Protein 6VVW (pdb70)

Structure (mmCIF, N/CA/C/O backbone):
data_6VVW
#
_entry.id   6VVW
#
_cell.length_a   83.866
_cell.length_b   83.866
_cell.length_c   149.604
_cell.angle_alpha   90.000
_cell.angle_beta   90.000
_cell.angle_gamma   120.000
#
_symmetry.space_group_name_H-M   'P 3'
#
loop_
_entity.id
_entity.type
_entity.pdbx_description
1 polymer Tautomerase
2 water water
#
loop_
_atom_site.group_PDB
_atom_site.id
_atom_site.type_symbol
_atom_site.label_atom_id
_atom_site.label_alt_id
_atom_site.label_comp_id
_atom_site.label_asym_id
_atom_site.label_entity_id
_atom_site.label_seq_id
_atom_site.pdbx_PDB_ins_code
_atom_site.Cartn_x
_atom_site.Cartn_y
_atom_site.Cartn_z
_atom_site.occupancy
_atom_site.B_iso_or_equiv
_atom_site.auth_seq_id
_atom_site.auth_comp_id
_atom_site.auth_asym_id
_atom_site.auth_atom_id
_atom_site.pdbx_PDB_model_num
ATOM 1 N N . PRO A 1 2 ? 71.710 40.723 55.305 1.00 13.24 1 PRO A N 1
ATOM 2 C CA . PRO A 1 2 ? 72.632 41.850 55.431 1.00 16.01 1 PRO A CA 1
ATOM 3 C C . PRO A 1 2 ? 73.124 42.043 56.849 1.00 16.81 1 PRO A C 1
ATOM 4 O O . PRO A 1 2 ? 72.386 42.539 57.682 1.00 19.39 1 PRO A O 1
ATOM 8 N N . ILE A 1 3 ? 74.353 41.664 57.153 1.00 16.73 2 ILE A N 1
ATOM 9 C CA . ILE A 1 3 ? 74.815 41.901 58.506 1.00 17.14 2 ILE A CA 1
ATOM 10 C C . ILE A 1 3 ? 75.035 43.394 58.696 1.00 19.14 2 ILE A C 1
ATOM 11 O O . ILE A 1 3 ? 75.415 44.116 57.773 1.00 19.02 2 ILE A O 1
ATOM 16 N N . LEU A 1 4 ? 74.752 43.877 59.891 1.00 20.28 3 LEU A N 1
ATOM 17 C CA . LEU A 1 4 ? 74.793 45.300 60.171 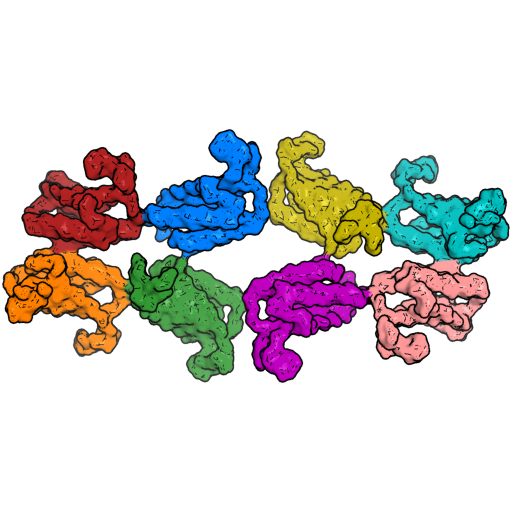1.00 17.43 3 LEU A CA 1
ATOM 18 C C . LEU A 1 4 ? 75.649 45.516 61.395 1.00 18.44 3 LEU A C 1
ATOM 19 O O . LEU A 1 4 ? 75.628 44.708 62.323 1.00 17.92 3 LEU A O 1
ATOM 24 N N . GLN A 1 5 ? 76.453 46.567 61.355 1.00 21.28 4 GLN A N 1
ATOM 25 C CA . GLN A 1 5 ? 77.166 47.038 62.528 1.00 19.15 4 GLN A CA 1
ATOM 26 C C . GLN A 1 5 ? 76.809 48.497 62.660 1.00 15.80 4 GLN A C 1
ATOM 27 O O . GLN A 1 5 ? 76.657 49.187 61.648 1.00 16.22 4 GLN A O 1
ATOM 33 N N . VAL A 1 6 ? 76.653 48.956 63.898 1.00 19.55 5 VAL A N 1
ATOM 34 C CA . VAL A 1 6 ? 76.052 50.256 64.186 1.00 17.47 5 VAL A CA 1
ATOM 35 C C . VAL A 1 6 ? 76.828 50.930 65.302 1.00 19.72 5 VAL A C 1
ATOM 36 O O . VAL A 1 6 ? 77.060 50.322 66.351 1.00 19.47 5 VAL A O 1
ATOM 40 N N . GLN A 1 7 ? 77.191 52.196 65.104 1.00 20.31 6 GLN A N 1
ATOM 41 C CA . GLN A 1 7 ? 77.730 53.022 66.174 1.00 18.65 6 GLN A CA 1
ATOM 42 C C . GLN A 1 7 ? 76.696 54.071 66.544 1.00 21.55 6 GLN A C 1
ATOM 43 O O . GLN A 1 7 ? 76.273 54.855 65.690 1.00 20.64 6 GLN A O 1
ATOM 49 N N . VAL A 1 8 ? 76.279 54.074 67.809 1.00 18.78 7 VAL A N 1
ATOM 50 C CA . VAL A 1 8 ? 75.399 55.108 68.333 1.00 20.36 7 VAL A CA 1
ATOM 51 C C . VAL A 1 8 ? 76.137 55.857 69.427 1.00 19.38 7 VAL A C 1
ATOM 52 O O . VAL A 1 8 ? 76.966 55.277 70.124 1.00 20.86 7 VAL A O 1
ATOM 56 N N . THR A 1 9 ? 75.850 57.142 69.581 1.00 18.83 8 THR A N 1
ATOM 57 C CA . THR A 1 9 ? 76.375 57.851 70.743 1.00 21.75 8 THR A CA 1
ATOM 58 C C . THR A 1 9 ? 75.920 57.120 72.010 1.00 23.67 8 THR A C 1
ATOM 59 O O . THR A 1 9 ? 74.797 56.612 72.083 1.00 22.14 8 THR A O 1
ATOM 63 N N . ALA A 1 10 ? 76.814 56.997 72.991 1.00 22.53 9 ALA A N 1
ATOM 64 C CA . ALA A 1 10 ? 76.482 56.185 74.153 1.00 19.33 9 ALA A CA 1
ATOM 65 C C . ALA A 1 10 ? 75.366 56.826 74.972 1.00 21.06 9 ALA A C 1
ATOM 66 O O . ALA A 1 10 ? 75.141 58.043 74.920 1.00 24.86 9 ALA A O 1
ATOM 68 N N . GLY A 1 11 ? 74.656 55.989 75.739 1.00 21.22 10 GLY A N 1
ATOM 69 C CA . GLY A 1 11 ? 73.825 56.486 76.828 1.00 18.63 10 GLY A CA 1
ATOM 70 C C . GLY A 1 11 ? 72.350 56.150 76.790 1.00 21.00 10 GLY A C 1
ATOM 71 O O . GLY A 1 11 ? 71.516 56.969 77.174 1.00 23.52 10 GLY A O 1
ATOM 72 N N . ARG A 1 12 ? 72.001 54.955 76.337 1.00 24.20 11 ARG A N 1
ATOM 73 C CA . ARG A 1 12 ? 70.610 54.587 76.141 1.00 21.61 11 ARG A CA 1
ATOM 74 C C . ARG A 1 12 ? 70.259 53.414 77.041 1.00 20.04 11 ARG A C 1
ATOM 75 O O . ARG A 1 12 ? 71.122 52.627 77.425 1.00 20.55 11 ARG A O 1
ATOM 83 N N . SER A 1 13 ? 68.977 53.288 77.349 1.00 18.15 12 SER A N 1
ATOM 84 C CA . SER A 1 13 ? 68.524 52.079 78.011 1.00 20.95 12 SER A CA 1
ATOM 85 C C . SER A 1 13 ? 68.546 50.899 77.060 1.00 22.12 12 SER A C 1
ATOM 86 O O . SER A 1 13 ? 68.499 51.051 75.841 1.00 26.48 12 SER A O 1
ATOM 89 N N . GLN A 1 14 ? 68.567 49.703 77.643 1.00 19.65 13 GLN A N 1
ATOM 90 C CA . GLN A 1 14 ? 68.592 48.490 76.843 1.00 20.92 13 GLN A CA 1
ATOM 91 C C . GLN A 1 14 ? 67.473 48.476 75.824 1.00 23.17 13 GLN A C 1
ATOM 92 O O . GLN A 1 14 ? 67.705 48.254 74.640 1.00 24.28 13 GLN A O 1
ATOM 98 N N . GLN A 1 15 ? 66.245 48.697 76.275 1.00 24.43 14 GLN A N 1
ATOM 99 C CA . GLN A 1 15 ? 65.099 48.500 75.399 1.00 27.20 14 GLN A CA 1
ATOM 100 C C . GLN A 1 15 ? 65.147 49.433 74.203 1.00 25.72 14 GLN A C 1
ATOM 101 O O . GLN A 1 15 ? 64.697 49.078 73.109 1.00 26.10 14 GLN A O 1
ATOM 107 N N . GLN A 1 16 ? 65.696 50.625 74.384 1.00 26.96 15 GLN A N 1
ATOM 108 C CA . GLN A 1 16 ? 66.047 51.430 73.233 1.00 25.20 15 GLN A CA 1
ATOM 109 C C . GLN A 1 16 ? 66.985 50.649 72.331 1.00 24.38 15 GLN A C 1
ATOM 110 O O . GLN A 1 16 ? 66.635 50.281 71.206 1.00 24.63 15 GLN A O 1
ATOM 116 N N . LYS A 1 17 ? 68.161 50.329 72.843 1.00 23.92 16 LYS A N 1
ATOM 117 C CA . LYS A 1 17 ? 69.132 49.524 72.127 1.00 20.73 16 LYS A CA 1
ATOM 118 C C . LYS A 1 17 ? 68.765 48.062 72.074 1.00 21.76 16 LYS A C 1
ATOM 119 O O . LYS A 1 17 ? 69.613 47.243 71.701 1.00 23.72 16 LYS A O 1
ATOM 125 N N . THR A 1 18 ? 67.537 47.720 72.461 1.00 25.19 17 THR A N 1
ATOM 126 C CA . THR A 1 18 ? 66.946 46.417 72.202 1.00 25.48 17 THR A CA 1
ATOM 127 C C . THR A 1 18 ? 65.881 46.492 71.117 1.00 25.19 17 THR A C 1
ATOM 128 O O . THR A 1 18 ? 66.040 45.901 70.041 1.00 29.49 17 THR A O 1
ATOM 132 N N . ALA A 1 19 ? 64.796 47.223 71.362 1.00 24.83 18 ALA A N 1
ATOM 133 C CA . ALA A 1 19 ? 63.745 47.312 70.362 1.00 24.65 18 ALA A CA 1
ATOM 134 C C . ALA A 1 19 ? 64.282 47.857 69.049 1.00 28.05 18 ALA A C 1
ATOM 135 O O . ALA A 1 19 ? 63.821 47.452 67.974 1.00 30.51 18 ALA A O 1
ATOM 137 N N . PHE A 1 20 ? 65.276 48.745 69.110 1.00 25.12 19 PHE A N 1
ATOM 138 C CA . PHE A 1 20 ? 65.883 49.234 67.882 1.00 23.48 19 PHE A CA 1
ATOM 139 C C . PHE A 1 20 ? 66.428 48.085 67.057 1.00 21.15 19 PHE A C 1
ATOM 140 O O . PHE A 1 20 ? 66.234 48.029 65.842 1.00 21.23 19 PHE A O 1
ATOM 148 N N . LEU A 1 21 ? 67.129 47.161 67.691 1.00 19.87 20 LEU A N 1
ATOM 149 C CA . LEU A 1 21 ? 67.631 46.046 66.919 1.00 18.24 20 LEU A CA 1
ATOM 150 C C . LEU A 1 21 ? 66.491 45.161 66.476 1.00 21.39 20 LEU A C 1
ATOM 151 O O . LEU A 1 21 ? 66.597 44.473 65.453 1.00 27.91 20 LEU A O 1
ATOM 156 N N . GLN A 1 22 ? 65.377 45.192 67.200 1.00 21.73 21 GLN A N 1
ATOM 157 C CA . GLN A 1 22 ? 64.304 44.261 66.882 1.00 21.64 21 GLN A CA 1
ATOM 158 C C . GLN A 1 22 ? 63.550 44.696 65.635 1.00 24.77 21 GLN A C 1
ATOM 159 O O . GLN A 1 22 ? 63.307 43.893 64.724 1.00 25.53 21 GLN A O 1
ATOM 165 N N . ASN A 1 23 ? 63.176 45.961 65.570 1.00 22.01 22 ASN A N 1
ATOM 166 C CA . ASN A 1 23 ? 62.580 46.443 64.342 1.00 22.45 22 ASN A CA 1
ATOM 167 C C . ASN A 1 23 ? 63.627 46.803 63.305 1.00 22.07 22 ASN A C 1
ATOM 168 O O . ASN A 1 23 ? 63.278 47.098 62.167 1.00 22.86 22 ASN A O 1
ATOM 173 N N . ALA A 1 24 ? 64.898 46.817 63.667 1.00 20.87 23 ALA A N 1
ATOM 174 C CA . ALA A 1 24 ? 65.914 46.899 62.637 1.00 22.17 23 ALA A CA 1
ATOM 175 C C . ALA A 1 24 ? 65.965 45.591 61.874 1.00 24.30 23 ALA A C 1
ATOM 176 O O . ALA A 1 24 ? 66.011 45.585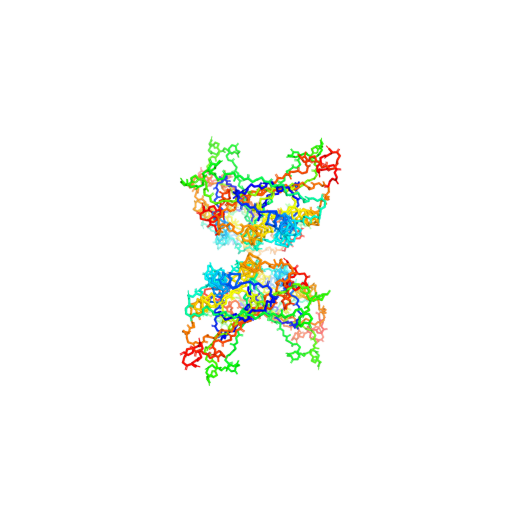 60.645 1.00 26.22 23 ALA A O 1
ATOM 178 N N . THR A 1 25 ? 65.920 44.471 62.587 1.00 22.86 24 THR A N 1
ATOM 179 C CA . THR A 1 25 ? 65.740 43.194 61.916 1.00 21.98 24 THR A CA 1
ATOM 180 C C . THR A 1 25 ? 64.430 43.171 61.141 1.00 23.72 24 THR A C 1
ATOM 181 O O . THR A 1 25 ? 64.412 42.923 59.929 1.00 26.58 24 THR A O 1
ATOM 185 N N . LYS A 1 26 ? 63.320 43.467 61.818 1.00 22.75 25 LYS A N 1
ATOM 186 C CA . LYS A 1 26 ? 62.019 43.392 61.160 1.00 24.32 25 LYS A CA 1
ATOM 187 C C . LYS A 1 26 ? 61.936 44.312 59.943 1.00 24.65 25 LYS A C 1
ATOM 188 O O . LYS A 1 26 ? 61.203 44.020 58.987 1.00 22.72 25 LYS A O 1
ATOM 194 N N . VAL A 1 27 ? 62.689 45.414 59.952 1.00 23.03 26 VAL A N 1
ATOM 195 C CA . VAL A 1 27 ? 62.724 46.329 58.819 1.00 21.63 26 VAL A CA 1
ATOM 196 C C . VAL A 1 27 ? 63.699 45.827 57.768 1.00 26.28 26 VAL A C 1
ATOM 197 O O . VAL A 1 27 ? 63.532 46.127 56.573 1.00 27.36 26 VAL A O 1
ATOM 201 N N . ILE A 1 28 ? 64.688 45.023 58.167 1.00 22.78 27 ILE A N 1
ATOM 202 C CA . ILE A 1 28 ? 65.600 44.476 57.176 1.00 22.55 27 ILE A CA 1
ATOM 203 C C . ILE A 1 28 ? 64.915 43.378 56.371 1.00 24.68 27 ILE A C 1
ATOM 204 O O . ILE A 1 28 ? 65.094 43.290 55.152 1.00 27.92 27 ILE A O 1
ATOM 209 N N . GLU A 1 29 ? 64.091 42.550 57.013 1.00 21.45 28 GLU A N 1
ATOM 210 C CA . GLU A 1 29 ? 63.170 41.738 56.232 1.00 20.73 28 GLU A CA 1
ATOM 211 C C . GLU A 1 29 ? 62.250 42.629 55.414 1.00 25.20 28 GLU A C 1
ATOM 212 O O . GLU A 1 29 ? 62.161 42.511 54.188 1.00 26.68 28 GLU A O 1
ATOM 218 N N . GLN A 1 30 ? 61.545 43.532 56.092 1.00 25.11 29 GLN A N 1
ATOM 219 C CA . GLN A 1 30 ? 60.537 44.376 55.466 1.00 25.68 29 GLN A CA 1
ATOM 220 C C . GLN A 1 30 ? 61.091 45.125 54.265 1.00 25.60 29 GLN A C 1
ATOM 221 O O . GLN A 1 30 ? 60.332 45.719 53.490 1.00 24.47 29 GLN A O 1
ATOM 227 N N . THR A 1 31 ? 62.414 45.101 54.111 1.00 26.66 30 THR A N 1
ATOM 228 C CA . THR A 1 31 ? 63.134 45.760 53.023 1.00 26.93 30 THR A CA 1
ATOM 229 C C . THR A 1 31 ? 63.617 44.767 51.976 1.00 26.06 30 THR A C 1
ATOM 230 O O . THR A 1 31 ? 64.757 44.854 51.516 1.00 21.21 30 THR A O 1
ATOM 234 N N . LEU A 1 32 ? 62.759 43.793 51.641 1.00 25.97 31 LEU A N 1
ATOM 235 C CA . LEU A 1 32 ? 62.915 42.821 50.558 1.00 27.41 31 LEU A CA 1
ATOM 236 C C . LEU A 1 32 ? 64.188 41.984 50.644 1.00 24.32 31 LEU A C 1
ATOM 237 O O . LEU A 1 32 ? 65.263 42.478 51.003 1.00 25.74 31 LEU A O 1
ATOM 242 N N . ASN A 1 33 ? 64.059 40.706 50.285 1.00 25.43 32 ASN A N 1
ATOM 243 C CA . ASN A 1 33 ? 65.121 39.701 50.334 1.00 28.34 32 ASN A CA 1
ATOM 244 C C . ASN A 1 33 ? 65.633 39.486 51.748 1.00 28.42 32 ASN A C 1
ATOM 245 O O . ASN A 1 33 ? 65.318 40.260 52.660 1.00 27.22 32 ASN A O 1
ATOM 250 N N . ALA A 1 34 ? 66.453 38.449 51.916 1.00 26.72 33 ALA A N 1
ATOM 251 C CA . ALA A 1 34 ? 66.876 38.000 53.233 1.00 29.83 33 ALA A CA 1
ATOM 252 C C . ALA A 1 34 ? 65.651 37.658 54.067 1.00 27.26 33 ALA A C 1
ATOM 253 O O . ALA A 1 34 ? 64.970 38.552 54.582 1.00 27.27 33 ALA A O 1
ATOM 255 N N . ALA A 1 35 ? 65.335 36.369 54.167 1.00 26.65 34 ALA A N 1
ATOM 256 C CA . ALA A 1 35 ? 64.239 35.951 55.027 1.00 27.62 34 ALA A CA 1
ATOM 257 C C . ALA A 1 35 ? 64.491 36.472 56.432 1.00 29.75 34 ALA A C 1
ATOM 258 O O . ALA A 1 35 ? 63.940 37.504 56.841 1.00 27.16 34 ALA A O 1
ATOM 260 N N . LEU A 1 36 ? 65.337 35.754 57.162 1.00 26.11 35 LEU A N 1
ATOM 261 C CA . LEU A 1 36 ? 65.812 36.144 58.480 1.00 25.26 35 LEU A CA 1
ATOM 262 C C . LEU A 1 36 ? 67.241 35.643 58.681 1.00 20.07 35 LEU A C 1
ATOM 263 O O . LEU A 1 36 ? 68.141 36.470 58.825 1.00 21.52 35 LEU A O 1
ATOM 268 N N . PRO A 1 37 ? 67.521 34.313 58.602 1.00 21.09 36 PRO A N 1
ATOM 269 C CA . PRO A 1 37 ? 68.834 33.802 59.033 1.00 15.78 36 PRO A CA 1
ATOM 270 C C . PRO A 1 37 ? 70.033 34.506 58.434 1.00 19.75 36 PRO A C 1
ATOM 271 O O . PRO A 1 37 ? 71.164 34.317 58.893 1.00 21.18 36 PRO A O 1
ATOM 275 N N . SER A 1 38 ? 69.790 35.311 57.402 1.00 21.10 37 SER A N 1
ATOM 276 C CA . SER A 1 38 ? 70.849 36.028 56.707 1.00 18.41 37 SER A CA 1
ATOM 277 C C . SER A 1 38 ? 71.226 37.319 57.409 1.00 19.65 37 SER A C 1
ATOM 278 O O . SER A 1 38 ? 72.377 37.761 57.330 1.00 21.35 37 SER A O 1
ATOM 281 N N . ILE A 1 39 ? 70.306 37.920 58.067 1.00 20.25 38 ILE A N 1
ATOM 282 C CA . ILE A 1 39 ? 70.530 39.218 58.669 1.00 19.84 38 ILE A CA 1
ATOM 283 C C . ILE A 1 39 ? 71.122 39.027 60.044 1.00 20.71 38 ILE A C 1
ATOM 284 O O . ILE A 1 39 ? 70.786 38.079 60.756 1.00 23.58 38 ILE A O 1
ATOM 289 N N . ARG A 1 40 ? 72.026 39.922 60.410 1.00 20.80 39 ARG A N 1
ATOM 290 C CA . ARG A 1 40 ? 72.395 40.134 61.792 1.00 18.55 39 ARG A CA 1
ATOM 291 C C . ARG A 1 40 ? 72.571 41.626 61.980 1.00 19.19 39 ARG A C 1
ATOM 292 O O . ARG A 1 40 ? 72.675 42.382 61.015 1.00 21.62 39 ARG A O 1
ATOM 300 N N . ILE A 1 41 ? 72.549 42.063 63.230 1.00 18.65 40 ILE A N 1
ATOM 301 C CA . ILE A 1 41 ? 72.753 43.470 63.544 1.00 19.34 40 ILE A CA 1
ATOM 302 C C . ILE A 1 41 ? 73.517 43.535 64.842 1.00 18.38 40 ILE A C 1
ATOM 303 O O . ILE A 1 41 ? 73.179 42.833 65.798 1.00 20.60 40 ILE A O 1
ATOM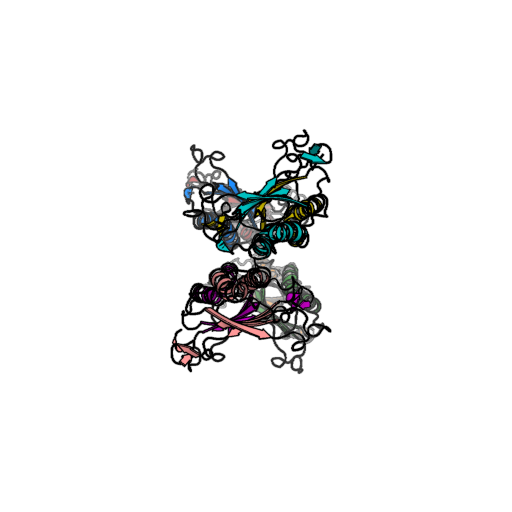 308 N N . SER A 1 42 ? 74.537 44.377 64.891 1.00 19.30 41 SER A N 1
ATOM 309 C CA . SER A 1 42 ? 75.358 44.522 66.083 1.00 18.10 41 SER A CA 1
ATOM 310 C C . SER A 1 42 ? 75.399 45.986 66.481 1.00 17.86 41 SER A C 1
ATOM 311 O O . SER A 1 42 ? 75.743 46.837 65.659 1.00 21.23 41 SER A O 1
ATOM 314 N N . LEU A 1 43 ? 75.088 46.288 67.738 1.00 16.95 42 LEU A N 1
ATOM 315 C CA . LEU A 1 43 ? 75.174 47.659 68.218 1.00 17.10 42 LEU A CA 1
ATOM 316 C C . LEU A 1 43 ? 76.377 47.837 69.135 1.00 21.71 42 LEU A C 1
ATOM 317 O O . LEU A 1 43 ? 76.618 47.006 70.018 1.00 24.65 42 LEU A O 1
ATOM 322 N N . HIS A 1 44 ? 77.111 48.946 68.943 1.00 19.33 43 HIS A N 1
ATOM 323 C CA . HIS A 1 44 ? 78.355 49.229 69.668 1.00 18.14 43 HIS A CA 1
ATOM 324 C C . HIS A 1 44 ? 78.367 50.704 70.053 1.00 20.10 43 HIS A C 1
ATOM 325 O O . HIS A 1 44 ? 78.827 51.541 69.273 1.00 22.29 43 HIS A O 1
ATOM 332 N N . GLU A 1 45 ? 77.890 51.016 71.259 1.00 17.75 44 GLU A N 1
ATOM 333 C CA . GLU A 1 45 ? 77.758 52.411 71.649 1.00 18.53 44 GLU A CA 1
ATOM 334 C C . GLU A 1 45 ? 79.119 53.055 71.852 1.00 18.44 44 GLU A C 1
ATOM 335 O O . GLU A 1 45 ? 80.100 52.407 72.208 1.00 18.51 44 GLU A O 1
ATOM 341 N N . ILE A 1 46 ? 79.153 54.364 71.658 1.00 20.91 45 ILE A N 1
ATOM 342 C CA . ILE A 1 46 ? 80.384 55.128 71.578 1.00 21.18 45 ILE A CA 1
ATOM 343 C C . ILE A 1 46 ? 80.288 56.268 72.574 1.00 20.64 45 ILE A C 1
ATOM 344 O O . ILE A 1 46 ? 79.271 56.968 72.628 1.00 21.88 45 ILE A O 1
ATOM 349 N N . GLU A 1 47 ? 81.333 56.446 73.365 1.00 20.56 46 GLU A N 1
ATOM 350 C CA . GLU A 1 47 ? 81.318 57.498 74.360 1.00 22.72 46 GLU A CA 1
ATOM 351 C C . GLU A 1 47 ? 81.449 58.850 73.689 1.00 22.25 46 GLU A C 1
ATOM 352 O O . GLU A 1 47 ? 82.185 59.008 72.712 1.00 23.83 46 GLU A O 1
ATOM 358 N N . GLN A 1 48 ? 80.750 59.841 74.246 1.00 19.86 47 GLN A N 1
ATOM 359 C CA . GLN A 1 48 ? 81.132 61.221 74.002 1.00 17.19 47 GLN A CA 1
ATOM 360 C C . GLN A 1 48 ? 82.615 61.325 74.325 1.00 18.37 47 GLN A C 1
ATOM 361 O O . GLN A 1 48 ? 83.188 60.412 74.927 1.00 19.45 47 GLN A O 1
ATOM 367 N N . GLN A 1 49 ? 83.262 62.388 73.875 1.00 18.46 48 GLN A N 1
ATOM 368 C CA . GLN A 1 49 ? 84.721 62.497 73.848 1.00 20.77 48 GLN A CA 1
ATOM 369 C C . GLN A 1 49 ? 85.423 61.227 73.364 1.00 18.19 48 GLN A C 1
ATOM 370 O O . GLN A 1 49 ? 86.637 61.077 73.531 1.00 17.29 48 GLN A O 1
ATOM 376 N N . ASP A 1 50 ? 84.673 60.312 72.753 1.00 19.34 49 ASP A N 1
ATOM 377 C CA . ASP A 1 50 ? 85.231 59.281 71.890 1.00 22.09 49 ASP A CA 1
ATOM 378 C C . ASP A 1 50 ? 84.638 59.361 70.487 1.00 19.88 49 ASP A C 1
ATOM 379 O O . ASP A 1 50 ? 84.831 58.430 69.692 1.00 19.24 49 ASP A O 1
ATOM 384 N N . SER A 1 51 ? 83.903 60.437 70.177 1.00 21.25 50 SER A N 1
ATOM 385 C CA . SER A 1 51 ? 83.367 60.690 68.843 1.00 19.67 50 SER A CA 1
ATOM 386 C C . SER A 1 51 ? 83.197 62.188 68.626 1.00 18.21 50 SER A C 1
ATOM 387 O O . SER A 1 51 ? 83.220 62.968 69.573 1.00 19.32 50 SER A O 1
ATOM 390 N N . ILE A 1 52 ? 83.020 62.582 67.350 1.00 20.30 51 ILE A N 1
ATOM 391 C CA . ILE A 1 52 ? 82.824 63.970 66.918 1.00 16.16 51 ILE A CA 1
ATOM 392 C C . ILE A 1 52 ? 81.936 64.044 65.684 1.00 18.27 51 ILE A C 1
ATOM 393 O O . ILE A 1 52 ? 82.294 63.498 64.641 1.00 20.70 51 ILE A O 1
ATOM 398 N N . VAL A 1 53 ? 80.831 64.785 65.746 1.00 21.12 52 VAL A N 1
ATOM 399 C CA . VAL A 1 53 ? 80.015 65.096 64.575 1.00 17.95 52 VAL A CA 1
ATOM 400 C C . VAL A 1 53 ? 80.171 66.575 64.277 1.00 20.24 52 VAL A C 1
ATOM 401 O O . VAL A 1 53 ? 80.170 67.399 65.197 1.00 20.23 52 VAL A O 1
ATOM 405 N N . ALA A 1 54 ? 80.281 66.911 62.986 1.00 22.29 53 ALA A N 1
ATOM 406 C CA . ALA A 1 54 ? 80.848 68.184 62.574 1.00 17.89 53 ALA A CA 1
ATOM 407 C C . ALA A 1 54 ? 82.168 68.292 63.312 1.00 17.57 53 ALA A C 1
ATOM 408 O O . ALA A 1 54 ? 82.917 67.313 63.391 1.00 18.92 53 ALA A O 1
ATOM 410 N N . GLY A 1 55 ? 82.468 69.445 63.879 1.00 19.24 54 GLY A N 1
ATOM 411 C CA . GLY A 1 55 ? 83.681 69.527 64.669 1.00 21.98 54 GLY A CA 1
ATOM 412 C C . GLY A 1 55 ? 83.464 69.663 66.164 1.00 19.95 54 GLY A C 1
ATOM 413 O O . GLY A 1 55 ? 84.288 70.258 66.859 1.00 18.55 54 GLY A O 1
ATOM 414 N N . GLN A 1 56 ? 82.371 69.135 66.685 1.00 18.79 55 GLN A N 1
ATOM 415 C CA . GLN A 1 56 ? 82.073 69.275 68.099 1.00 17.51 55 GLN A CA 1
ATOM 416 C C . GLN A 1 56 ? 82.116 67.900 68.735 1.00 16.97 55 GLN A C 1
ATOM 417 O O . GLN A 1 56 ? 81.242 67.075 68.489 1.00 19.51 55 GLN A O 1
ATOM 423 N N . VAL A 1 57 ? 83.149 67.649 69.536 1.00 17.42 56 VAL A N 1
ATOM 424 C CA . VAL A 1 57 ? 83.229 66.378 70.225 1.00 18.71 56 VAL A CA 1
ATOM 425 C C . VAL A 1 57 ? 81.989 66.252 71.083 1.00 19.06 56 VAL A C 1
ATOM 426 O O . VAL A 1 57 ? 81.368 67.251 71.469 1.00 23.85 56 VAL A O 1
ATOM 430 N N . GLY A 1 58 ? 81.609 65.018 71.375 1.00 20.08 57 GLY A N 1
ATOM 431 C CA . GLY A 1 58 ? 80.304 64.809 71.954 1.00 18.12 57 GLY A CA 1
ATOM 432 C C . GLY A 1 58 ? 79.241 65.469 71.110 1.00 20.11 57 GLY A C 1
ATOM 433 O O . GLY A 1 58 ? 78.933 66.655 71.283 1.00 20.17 57 GLY A O 1
ATOM 434 N N . ALA A 1 59 ? 78.711 64.704 70.160 1.00 22.09 58 ALA A N 1
ATOM 435 C CA . ALA A 1 59 ? 77.511 65.073 69.415 1.00 24.41 58 ALA A CA 1
ATOM 436 C C . ALA A 1 59 ? 76.795 63.782 69.053 1.00 19.72 58 ALA A C 1
ATOM 437 O O . ALA A 1 59 ? 77.407 62.895 68.458 1.00 21.39 58 ALA A O 1
ATOM 439 N N . GLU A 1 60 ? 75.531 63.652 69.450 1.00 17.35 59 GLU A N 1
ATOM 440 C CA . GLU A 1 60 ? 74.862 62.373 69.307 1.00 18.28 59 GLU A CA 1
ATOM 441 C C . GLU A 1 60 ? 74.921 61.922 67.858 1.00 22.14 59 GLU A C 1
ATOM 442 O O . GLU A 1 60 ? 74.883 62.738 66.936 1.00 19.96 59 GLU A O 1
ATOM 448 N N . PHE A 1 61 ? 75.052 60.618 67.652 1.00 22.31 60 PHE A N 1
ATOM 449 C CA . PHE A 1 61 ? 75.310 60.158 66.304 1.00 19.69 60 PHE A CA 1
ATOM 450 C C . PHE A 1 61 ? 74.980 58.689 66.185 1.00 21.48 60 PHE A C 1
ATOM 451 O O . PHE A 1 61 ? 75.007 57.939 67.160 1.00 22.65 60 PHE A O 1
ATOM 459 N N . VAL A 1 62 ? 74.697 58.290 64.956 1.00 21.51 61 VAL A N 1
ATOM 460 C CA . VAL A 1 62 ? 74.637 56.893 64.571 1.00 18.30 61 VAL A CA 1
ATOM 461 C C . VAL A 1 62 ? 75.283 56.802 63.212 1.00 19.41 61 VAL A C 1
ATOM 462 O O . VAL A 1 62 ? 75.180 57.735 62.414 1.00 22.22 61 VAL A O 1
ATOM 466 N N . ASN A 1 63 ? 76.025 55.728 62.981 1.00 22.19 62 ASN A N 1
ATOM 467 C CA . ASN A 1 63 ? 76.451 55.333 61.650 1.00 17.77 62 ASN A CA 1
ATOM 468 C C . ASN A 1 63 ? 76.146 53.863 61.530 1.00 17.47 62 ASN A C 1
ATOM 469 O O . ASN A 1 63 ? 76.586 53.071 62.368 1.00 18.19 62 ASN A O 1
ATOM 474 N N . ILE A 1 64 ? 75.377 53.504 60.518 1.00 17.31 63 ILE A N 1
ATOM 475 C CA . ILE A 1 64 ? 75.131 52.119 60.182 1.00 14.75 63 ILE A CA 1
ATOM 476 C C . ILE A 1 64 ? 76.006 51.733 59.007 1.00 17.84 63 ILE A C 1
ATOM 477 O O . ILE A 1 64 ? 75.870 52.291 57.916 1.00 19.19 63 ILE A O 1
ATOM 482 N N . VAL A 1 65 ? 76.860 50.743 59.191 1.00 18.92 64 VAL A N 1
ATOM 483 C CA . VAL A 1 65 ? 77.467 50.061 58.062 1.00 18.18 64 VAL A CA 1
ATOM 484 C C . VAL A 1 65 ? 76.687 48.782 57.811 1.00 16.63 64 VAL A C 1
ATOM 485 O O . VAL A 1 65 ? 76.546 47.943 58.710 1.00 18.65 64 VAL A O 1
ATOM 489 N N . ALA A 1 66 ? 76.161 48.648 56.596 1.00 17.50 65 ALA A N 1
ATOM 490 C CA . ALA A 1 66 ? 75.335 47.515 56.194 1.00 16.35 65 ALA A CA 1
ATOM 491 C C . ALA A 1 66 ? 76.046 46.703 55.120 1.00 16.52 65 ALA A C 1
ATOM 492 O O . ALA A 1 66 ? 76.326 47.201 54.029 1.00 15.02 65 ALA A O 1
ATOM 494 N N . PHE A 1 67 ? 76.312 45.455 55.415 1.00 15.11 66 PHE A N 1
ATOM 495 C CA . PHE A 1 67 ? 76.878 44.540 54.451 1.00 14.97 66 PHE A CA 1
ATOM 496 C C . PHE A 1 67 ? 75.762 43.670 53.896 1.00 16.86 66 PHE A C 1
ATOM 497 O O . PHE A 1 67 ? 75.123 42.920 54.643 1.00 14.89 66 PHE A O 1
ATOM 505 N N . LEU A 1 68 ? 75.507 43.797 52.588 1.00 19.86 67 LEU A N 1
ATOM 506 C CA . LEU A 1 68 ? 74.454 43.045 51.920 1.00 17.17 67 LEU A CA 1
ATOM 507 C C . LEU A 1 68 ? 75.063 42.320 50.734 1.00 14.67 67 LEU A C 1
ATOM 508 O O . LEU A 1 68 ? 76.160 42.643 50.315 1.00 16.58 67 LEU A O 1
ATOM 513 N N . LEU A 1 69 ? 74.369 41.328 50.198 1.00 17.39 68 LEU A N 1
ATOM 514 C CA . LEU A 1 69 ? 74.857 40.614 49.016 1.00 18.30 68 LEU A CA 1
ATOM 515 C C . LEU A 1 69 ? 74.474 41.373 47.749 1.00 15.65 68 LEU A C 1
ATOM 516 O O . LEU A 1 69 ? 73.286 41.570 47.477 1.00 15.23 68 LEU A O 1
ATOM 521 N N . ALA A 1 70 ? 75.473 41.736 46.944 1.00 17.09 69 ALA A N 1
ATOM 522 C CA . ALA A 1 70 ? 75.245 42.545 45.749 1.00 16.22 69 ALA A CA 1
ATOM 523 C C . ALA A 1 70 ? 74.166 41.966 44.856 1.00 18.50 69 ALA A C 1
ATOM 524 O O . ALA A 1 70 ? 73.769 40.805 45.008 1.00 18.63 69 ALA A O 1
ATOM 526 N N . GLY A 1 71 ? 73.684 42.778 43.928 1.00 18.82 70 GLY A N 1
ATOM 527 C CA . GLY A 1 71 ? 72.582 42.396 43.084 1.00 17.36 70 GLY A CA 1
ATOM 528 C C . GLY A 1 71 ? 71.257 43.038 43.398 1.00 17.55 70 GLY A C 1
ATOM 529 O O . GLY A 1 71 ? 70.234 42.571 42.878 1.00 22.68 70 GLY A O 1
ATOM 530 N N . ARG A 1 72 ? 71.237 44.088 44.219 1.00 16.53 71 ARG A N 1
ATOM 531 C CA . ARG A 1 72 ? 70.010 44.724 44.685 1.00 17.76 71 ARG A CA 1
ATOM 532 C C . ARG A 1 72 ? 69.923 46.136 44.118 1.00 17.64 71 ARG A C 1
ATOM 533 O O . ARG A 1 72 ? 70.913 46.722 43.685 1.00 17.33 71 ARG A O 1
ATOM 541 N N . ASN A 1 73 ? 68.726 46.692 44.153 1.00 19.84 72 ASN A N 1
ATOM 542 C CA . ASN A 1 73 ? 68.419 47.877 43.378 1.00 20.74 72 ASN A CA 1
ATOM 543 C C . ASN A 1 73 ? 68.607 49.151 44.181 1.00 18.81 72 ASN A C 1
ATOM 544 O O . ASN A 1 73 ? 68.267 49.210 45.360 1.00 21.21 72 ASN A O 1
ATOM 549 N N . ASP A 1 74 ? 69.119 50.179 43.510 1.00 16.84 73 ASP A N 1
ATOM 550 C CA . ASP A 1 74 ? 69.181 51.537 44.016 1.00 17.31 73 ASP A CA 1
ATOM 551 C C . ASP A 1 74 ? 67.933 51.931 44.775 1.00 17.79 73 ASP A C 1
ATOM 552 O O . ASP A 1 74 ? 67.983 52.767 45.679 1.00 17.27 73 ASP A O 1
ATOM 557 N N . GLU A 1 75 ? 66.794 51.389 44.391 1.00 19.17 74 GLU A N 1
ATOM 558 C CA . GLU A 1 75 ? 65.610 51.892 45.046 1.00 21.09 74 GLU A CA 1
ATOM 559 C C . GLU A 1 75 ? 65.218 51.041 46.224 1.00 20.10 74 GLU A C 1
ATOM 560 O O . GLU A 1 75 ? 64.676 51.566 47.197 1.00 23.53 74 GLU A O 1
ATOM 566 N N . VAL A 1 76 ? 65.513 49.752 46.207 1.00 20.52 75 VAL A N 1
ATOM 567 C CA . VAL A 1 76 ? 65.305 49.020 47.443 1.00 20.20 75 VAL A CA 1
ATOM 568 C C . VAL A 1 76 ? 66.336 49.452 48.469 1.00 20.77 75 VAL A C 1
ATOM 569 O O . VAL A 1 76 ? 66.015 49.622 49.648 1.00 24.91 75 VAL A O 1
ATOM 573 N N . LYS A 1 77 ? 67.577 49.684 48.038 1.00 19.32 76 LYS A N 1
ATOM 574 C CA . LYS A 1 77 ? 68.569 50.236 48.948 1.00 19.08 76 LYS A CA 1
ATOM 575 C C . LYS A 1 77 ? 68.110 51.583 49.469 1.00 19.35 76 LYS A C 1
ATOM 576 O O . LYS A 1 77 ? 68.068 51.822 50.685 1.00 22.46 76 LYS A O 1
ATOM 582 N N . ALA A 1 78 ? 67.726 52.468 48.554 1.00 18.70 77 ALA A N 1
ATOM 583 C CA . ALA A 1 78 ? 67.063 53.706 48.926 1.00 18.55 77 ALA A CA 1
ATOM 584 C C . ALA A 1 78 ? 65.907 53.469 49.874 1.00 19.68 77 ALA A C 1
ATOM 585 O O . ALA A 1 78 ? 65.485 54.398 50.562 1.00 19.89 77 ALA A O 1
ATOM 587 N N . ASN A 1 79 ? 65.370 52.258 49.925 1.00 20.89 78 ASN A N 1
ATOM 588 C CA . ASN A 1 79 ? 64.251 52.037 50.816 1.00 18.71 78 ASN A CA 1
ATOM 589 C C . ASN A 1 79 ? 64.724 51.665 52.208 1.00 20.26 78 ASN A C 1
ATOM 590 O O . ASN A 1 79 ? 64.217 52.216 53.198 1.00 21.00 78 ASN A O 1
ATOM 595 N N . PHE A 1 80 ? 65.689 50.741 52.284 1.00 22.57 79 PHE A N 1
ATOM 596 C CA . PHE A 1 80 ? 66.451 50.504 53.502 1.00 21.24 79 PHE A CA 1
ATOM 597 C C . PHE A 1 80 ? 66.758 51.803 54.212 1.00 20.21 79 PHE A C 1
ATOM 598 O O . PHE A 1 80 ? 66.431 51.986 55.386 1.00 20.67 79 PHE A O 1
ATOM 606 N N . LEU A 1 81 ? 67.429 52.703 53.497 1.00 19.07 80 LEU A N 1
ATOM 607 C CA . LEU A 1 81 ? 67.923 53.923 54.122 1.00 18.32 80 LEU A CA 1
ATOM 608 C C . LEU A 1 81 ? 66.806 54.705 54.802 1.00 20.12 80 LEU A C 1
ATOM 609 O O . LEU A 1 81 ? 66.980 55.212 55.918 1.00 21.98 80 LEU A O 1
ATOM 614 N N . ALA A 1 82 ? 65.643 54.791 54.157 1.00 19.97 81 ALA A N 1
ATOM 615 C CA . ALA A 1 82 ? 64.558 55.616 54.677 1.00 18.41 81 ALA A CA 1
ATOM 616 C C . ALA A 1 82 ? 63.866 54.951 55.862 1.00 20.19 81 ALA A C 1
ATOM 617 O O . ALA A 1 82 ? 63.585 55.603 56.878 1.00 22.47 81 ALA A O 1
ATOM 619 N N . ALA A 1 83 ? 63.580 53.651 55.760 1.00 18.74 82 ALA A N 1
ATOM 620 C CA . ALA A 1 83 ? 62.920 52.999 56.885 1.00 17.22 82 ALA A CA 1
ATOM 621 C C . ALA A 1 83 ? 63.866 52.799 58.058 1.00 21.05 82 ALA A C 1
ATOM 622 O O . ALA A 1 83 ? 63.417 52.736 59.201 1.00 23.50 82 ALA A O 1
ATOM 624 N N . ILE A 1 84 ? 65.169 52.696 57.800 1.00 21.94 83 ILE A N 1
ATOM 625 C CA . ILE A 1 84 ? 66.146 52.383 58.839 1.00 20.10 83 ILE A CA 1
ATOM 626 C C . ILE A 1 84 ? 66.572 53.641 59.570 1.00 22.79 83 ILE A C 1
ATOM 627 O O . ILE A 1 84 ? 66.848 53.605 60.782 1.00 19.12 83 ILE A O 1
ATOM 632 N N . ASN A 1 85 ? 66.636 54.767 58.857 1.00 22.45 84 ASN A N 1
ATOM 633 C CA . ASN A 1 85 ? 66.653 56.054 59.538 1.00 19.24 84 ASN A CA 1
ATOM 634 C C . ASN A 1 85 ? 65.362 56.262 60.326 1.00 21.47 84 ASN A C 1
ATOM 635 O O . ASN A 1 85 ? 65.390 56.800 61.436 1.00 25.97 84 ASN A O 1
ATOM 640 N N . LYS A 1 86 ? 64.222 55.821 59.784 1.00 20.08 85 LYS A N 1
ATOM 641 C CA . LYS A 1 86 ? 62.965 55.932 60.517 1.00 19.48 85 LYS A CA 1
ATOM 642 C C . LYS A 1 86 ? 63.040 55.190 61.842 1.00 21.41 85 LYS A C 1
ATOM 643 O O . LYS A 1 86 ? 62.685 55.731 62.892 1.00 23.50 85 LYS A O 1
ATOM 649 N N . THR A 1 87 ? 63.506 53.945 61.810 1.00 22.49 86 THR A N 1
ATOM 650 C CA . THR A 1 87 ? 63.559 53.117 63.011 1.00 22.35 86 THR A CA 1
ATOM 651 C C . THR A 1 87 ? 64.585 53.650 63.997 1.00 22.35 86 THR A C 1
ATOM 652 O O . THR A 1 87 ? 64.310 53.773 65.201 1.00 21.75 86 THR A O 1
ATOM 656 N N . ALA A 1 88 ? 65.789 53.946 63.500 1.00 22.81 87 ALA A N 1
ATOM 657 C CA . ALA A 1 88 ? 66.823 54.515 64.345 1.00 18.92 87 ALA A CA 1
ATOM 658 C C . ALA A 1 88 ? 66.307 55.735 65.073 1.00 22.49 87 ALA A C 1
ATOM 659 O O . ALA A 1 88 ? 66.551 55.909 66.272 1.00 24.44 87 ALA A O 1
ATOM 661 N N . VAL A 1 89 ? 65.588 56.595 64.365 1.00 20.26 88 VAL A N 1
ATOM 662 C CA . VAL A 1 89 ? 65.012 57.761 65.012 1.00 21.82 88 VAL A CA 1
ATOM 663 C C . VAL A 1 89 ? 63.999 57.337 66.070 1.00 24.63 88 VAL A C 1
ATOM 664 O O . VAL A 1 89 ? 64.112 57.712 67.244 1.00 26.01 88 VAL A O 1
ATOM 668 N N . THR A 1 90 ? 62.989 56.552 65.668 1.00 24.83 89 THR A N 1
ATOM 669 C CA . THR A 1 90 ? 61.882 56.238 66.568 1.00 21.69 89 THR A CA 1
ATOM 670 C C . THR A 1 90 ? 62.392 55.679 67.882 1.00 24.79 89 THR A C 1
ATOM 671 O O . THR A 1 90 ? 62.046 56.177 68.957 1.00 26.13 89 THR A O 1
ATOM 675 N N . THR A 1 91 ? 63.254 54.663 67.813 1.00 27.15 90 THR A N 1
ATOM 676 C CA . THR A 1 91 ? 63.568 53.839 68.973 1.00 24.22 90 THR A CA 1
ATOM 677 C C . THR A 1 91 ? 64.976 54.044 69.526 1.00 24.90 90 THR A C 1
ATOM 678 O O . THR A 1 91 ? 65.285 53.501 70.591 1.00 28.39 90 THR A O 1
ATOM 682 N N . LEU A 1 92 ? 65.831 54.829 68.867 1.00 23.34 91 LEU A N 1
ATOM 683 C CA . LEU A 1 92 ? 67.067 55.279 69.491 1.00 20.90 91 LEU A CA 1
ATOM 684 C C . LEU A 1 92 ? 66.983 56.699 70.019 1.00 21.77 91 LEU A C 1
ATOM 685 O O . LEU A 1 92 ? 67.930 57.153 70.665 1.00 23.14 91 LEU A O 1
ATOM 690 N N . ASP A 1 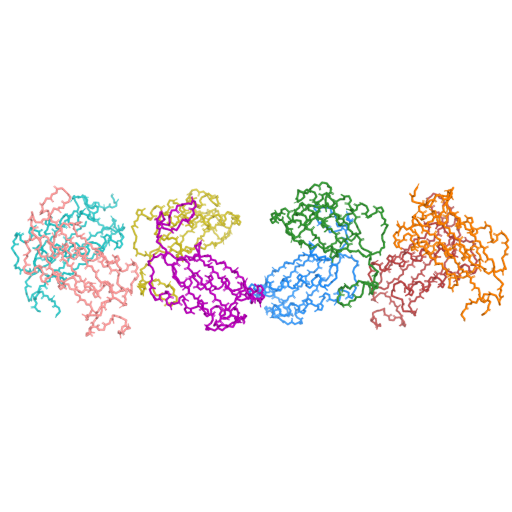93 ? 65.904 57.417 69.720 1.00 22.65 92 ASP A N 1
ATOM 691 C CA . ASP A 1 93 ? 65.646 58.764 70.237 1.00 26.48 92 ASP A CA 1
ATOM 692 C C . ASP A 1 93 ? 66.763 59.745 69.879 1.00 28.15 92 ASP A C 1
ATOM 693 O O . ASP A 1 93 ? 67.422 60.337 70.738 1.00 28.78 92 ASP A O 1
ATOM 698 N N . VAL A 1 94 ? 66.931 59.939 68.578 1.00 26.95 93 VAL A N 1
ATOM 699 C CA . VAL A 1 94 ? 67.980 60.765 68.015 1.00 26.55 93 VAL A CA 1
ATOM 700 C C . VAL A 1 94 ? 67.377 61.548 66.852 1.00 27.07 93 VAL A C 1
ATOM 701 O O . VAL A 1 94 ? 66.167 61.496 66.612 1.00 27.13 93 VAL A O 1
ATOM 705 N N . SER A 1 95 ? 68.205 62.322 66.149 1.00 29.65 94 SER A N 1
ATOM 706 C CA . SER A 1 95 ? 67.704 63.076 65.008 1.00 26.59 94 SER A CA 1
ATOM 707 C C . SER A 1 95 ? 67.856 62.261 63.738 1.00 26.65 94 SER A C 1
ATOM 708 O O . SER A 1 95 ? 68.732 61.403 63.633 1.00 23.00 94 SER A O 1
ATOM 711 N N . ASP A 1 96 ? 66.962 62.525 62.781 1.00 27.46 95 ASP A N 1
ATOM 712 C CA . ASP A 1 96 ? 67.079 61.924 61.457 1.00 22.91 95 ASP A CA 1
ATOM 713 C C . ASP A 1 96 ? 68.410 62.271 60.818 1.00 23.55 95 ASP A C 1
ATOM 714 O O . ASP A 1 96 ? 69.088 61.403 60.249 1.00 22.98 95 ASP A O 1
ATOM 719 N N . SER A 1 97 ? 68.806 63.542 60.930 1.00 24.32 96 SER A N 1
ATOM 720 C CA . SER A 1 97 ? 69.968 64.079 60.238 1.00 20.79 96 SER A CA 1
ATOM 721 C C . SER A 1 97 ? 71.280 63.433 60.640 1.00 22.09 96 SER A C 1
ATOM 722 O O . SER A 1 97 ? 72.259 63.553 59.894 1.00 19.04 96 SER A O 1
ATOM 725 N N . CYS A 1 98 ? 71.345 62.780 61.803 1.00 23.28 97 CYS A N 1
ATOM 726 C CA . CYS A 1 98 ? 72.626 62.391 62.385 1.00 21.54 97 CYS A CA 1
ATOM 727 C C . CYS A 1 98 ? 72.968 60.937 62.153 1.00 17.92 97 CYS A C 1
ATOM 728 O O . CYS A 1 98 ? 74.000 60.468 62.653 1.00 19.04 97 CYS A O 1
ATOM 731 N N . ILE A 1 99 ? 72.144 60.219 61.406 1.00 17.86 98 ILE A N 1
ATOM 732 C CA . ILE A 1 99 ? 72.406 58.825 61.085 1.00 17.94 98 ILE A CA 1
ATOM 733 C C . ILE A 1 99 ? 73.108 58.751 59.740 1.00 18.70 98 ILE A C 1
ATOM 734 O O . ILE A 1 99 ? 72.595 59.244 58.733 1.00 20.93 98 ILE A O 1
ATOM 739 N N . ARG A 1 100 ? 74.285 58.158 59.717 1.00 16.70 99 ARG A N 1
ATOM 740 C CA . ARG A 1 100 ? 75.008 57.971 58.478 1.00 15.76 99 ARG A CA 1
ATOM 741 C C . ARG A 1 100 ? 75.011 56.489 58.182 1.00 17.36 99 ARG A C 1
ATOM 742 O O . ARG A 1 100 ? 75.691 55.722 58.860 1.00 18.27 99 ARG A O 1
ATOM 750 N N . THR A 1 101 ? 74.249 56.084 57.186 1.00 15.78 100 THR A N 1
ATOM 751 C CA . THR A 1 101 ? 74.262 54.704 56.746 1.00 17.59 100 THR A CA 1
ATOM 752 C C . THR A 1 101 ? 75.187 54.558 55.551 1.00 18.79 100 THR A C 1
ATOM 753 O O . THR A 1 101 ? 75.524 55.525 54.869 1.00 18.87 100 THR A O 1
ATOM 757 N N . MET A 1 102 ? 75.601 53.329 55.314 1.00 18.25 101 MET A N 1
ATOM 758 C CA . MET A 1 102 ? 76.696 53.051 54.401 1.00 18.43 101 MET A CA 1
ATOM 759 C C . MET A 1 102 ? 76.425 51.664 53.830 1.00 18.83 101 MET A C 1
ATOM 760 O O . MET A 1 102 ? 76.646 50.660 54.513 1.00 15.03 101 MET A O 1
ATOM 765 N N . LEU A 1 103 ? 75.895 51.620 52.609 1.00 18.81 102 LEU A N 1
ATOM 766 C CA . LEU A 1 103 ? 75.430 50.378 52.006 1.00 16.18 102 LEU A CA 1
ATOM 767 C C . LEU A 1 103 ? 76.551 49.774 51.182 1.00 17.02 102 LEU A C 1
ATOM 768 O O . LEU A 1 103 ? 77.090 50.425 50.278 1.00 16.01 102 LEU A O 1
ATOM 773 N N . ILE A 1 104 ? 76.928 48.549 51.526 1.00 14.97 103 ILE A N 1
ATOM 774 C CA . ILE A 1 104 ? 78.116 47.905 50.990 1.00 14.70 103 ILE A CA 1
ATOM 775 C C . ILE A 1 104 ? 77.656 46.594 50.394 1.00 16.08 103 ILE A C 1
ATOM 776 O O . ILE A 1 104 ? 77.287 45.668 51.127 1.00 18.88 103 ILE A O 1
ATOM 781 N N . ASP A 1 105 ? 77.673 46.509 49.071 1.00 16.53 104 ASP A N 1
ATOM 782 C CA . ASP A 1 105 ? 77.166 45.343 48.369 1.00 18.11 104 ASP A CA 1
ATOM 783 C C . ASP A 1 105 ? 78.327 44.431 48.039 1.00 16.38 104 ASP A C 1
ATOM 784 O O . ASP A 1 105 ? 79.218 44.807 47.271 1.00 18.59 104 ASP A O 1
ATOM 789 N N . ILE A 1 106 ? 78.306 43.232 48.642 1.00 19.88 105 ILE A N 1
ATOM 790 C CA . ILE A 1 106 ? 79.354 42.223 48.570 1.00 20.80 105 ILE A CA 1
ATOM 791 C C . ILE A 1 106 ? 78.975 41.175 47.531 1.00 18.12 105 ILE A C 1
ATOM 792 O O . ILE A 1 106 ? 77.796 40.855 47.309 1.00 18.67 105 ILE A O 1
ATOM 797 N N . ALA A 1 107 ? 79.912 40.683 46.939 1.00 17.53 106 ALA A N 1
ATOM 798 C CA . ALA A 1 107 ? 79.796 39.709 45.878 1.00 18.46 106 ALA A CA 1
ATOM 799 C C . ALA A 1 107 ? 79.731 38.317 46.475 1.00 15.92 106 ALA A C 1
ATOM 800 O O . ALA A 1 107 ? 80.315 38.065 47.526 1.00 17.97 106 ALA A O 1
ATOM 802 N N . PRO A 1 108 ? 79.029 37.402 45.817 1.00 15.38 107 PRO A N 1
ATOM 803 C CA . PRO A 1 108 ? 78.740 36.120 46.452 1.00 15.80 107 PRO A CA 1
ATOM 804 C C . PRO A 1 108 ? 79.963 35.276 46.716 1.00 17.41 107 PRO A C 1
ATOM 805 O O . PRO A 1 108 ? 79.908 34.399 47.589 1.00 17.20 107 PRO A O 1
ATOM 809 N N . GLU A 1 109 ? 81.060 35.505 45.998 1.00 19.78 108 GLU A N 1
ATOM 810 C CA . GLU A 1 109 ? 82.319 34.804 46.220 1.00 17.31 108 GLU A CA 1
ATOM 811 C C . GLU A 1 109 ? 83.179 35.462 47.274 1.00 16.04 108 GLU A C 1
ATOM 812 O O . GLU A 1 109 ? 84.226 34.909 47.629 1.00 16.39 108 GLU A O 1
ATOM 818 N N . HIS A 1 110 ? 82.799 36.643 47.742 1.00 14.95 109 HIS A N 1
ATOM 819 C CA . HIS A 1 110 ? 83.616 37.372 48.693 1.00 16.43 109 HIS A CA 1
ATOM 820 C C . HIS A 1 110 ? 82.994 37.438 50.080 1.00 17.28 109 HIS A C 1
ATOM 821 O O . HIS A 1 110 ? 83.554 38.085 50.962 1.00 18.86 109 HIS A O 1
ATOM 828 N N . MET A 1 111 ? 81.867 36.783 50.301 1.00 16.48 110 MET A N 1
ATOM 829 C CA . MET A 1 111 ? 81.286 36.681 51.630 1.00 18.15 110 MET A CA 1
ATOM 830 C C . MET A 1 111 ? 81.434 35.250 52.096 1.00 19.74 110 MET A C 1
ATOM 831 O O . MET A 1 111 ? 80.957 34.327 51.431 1.00 22.21 110 MET A O 1
ATOM 836 N N . GLY A 1 112 ? 82.103 35.063 53.223 1.00 22.49 111 GLY A N 1
ATOM 837 C CA . GLY A 1 112 ? 82.274 33.731 53.774 1.00 19.47 111 GLY A CA 1
ATOM 838 C C . GLY A 1 112 ? 81.196 33.463 54.791 1.00 18.71 111 GLY A C 1
ATOM 839 O O . GLY A 1 112 ? 81.081 34.178 55.787 1.00 18.74 111 GLY A O 1
ATOM 840 N N . VAL A 1 113 ? 80.376 32.454 54.542 1.00 18.80 112 VAL A N 1
ATOM 841 C CA . VAL A 1 113 ? 79.178 32.272 55.341 1.00 18.80 112 VAL A CA 1
ATOM 842 C C . VAL A 1 113 ? 79.215 30.884 55.973 1.00 19.83 112 VAL A C 1
ATOM 843 O O . VAL A 1 113 ? 80.295 30.389 56.318 1.00 23.83 112 VAL A O 1
ATOM 847 N N . GLN A 1 114 ? 78.053 30.263 56.160 1.00 18.58 113 GLN A N 1
ATOM 848 C CA . GLN A 1 114 ? 77.981 28.914 56.702 1.00 19.67 113 GLN A CA 1
ATOM 849 C C . GLN A 1 114 ? 79.086 28.023 56.149 1.00 20.79 113 GLN A C 1
ATOM 850 O O . GLN A 1 114 ? 79.383 28.049 54.954 1.00 20.69 113 GLN A O 1
ATOM 856 N N . GLU A 1 115 ? 79.734 27.277 57.042 1.00 21.38 114 GLU A N 1
ATOM 857 C CA . GLU A 1 115 ? 80.720 26.275 56.651 1.00 20.49 114 GLU A CA 1
ATOM 858 C C . GLU A 1 115 ? 81.968 26.882 56.026 1.00 18.82 114 GLU A C 1
ATOM 859 O O . GLU A 1 115 ? 82.875 26.163 55.602 1.00 19.01 114 GLU A O 1
ATOM 865 N N . GLY A 1 116 ? 82.042 28.198 55.970 1.00 21.37 115 GLY A N 1
ATOM 866 C CA . GLY A 1 116 ? 83.144 28.814 55.267 1.00 20.79 115 GLY A CA 1
ATOM 867 C C . GLY A 1 116 ? 83.125 28.633 53.769 1.00 18.58 115 GLY A C 1
ATOM 868 O O . GLY A 1 116 ? 84.137 28.899 53.118 1.00 18.05 115 GLY A O 1
ATOM 869 N N . LEU A 1 117 ? 82.026 28.147 53.209 1.00 20.42 116 LEU A N 1
ATOM 870 C CA . LEU A 1 117 ? 81.835 28.150 51.770 1.00 19.02 116 LEU A CA 1
ATOM 871 C C . LEU A 1 117 ? 81.344 29.526 51.363 1.00 18.26 116 LEU A C 1
ATOM 872 O O . LEU A 1 117 ? 80.438 30.067 51.996 1.00 20.46 116 LEU A O 1
ATOM 877 N N . SER A 1 118 ? 81.954 30.107 50.332 1.00 18.90 117 SER A N 1
ATOM 878 C CA . SER A 1 118 ? 81.553 31.439 49.912 1.00 19.33 117 SER A CA 1
ATOM 879 C C . SER A 1 118 ? 80.059 31.460 49.606 1.00 19.72 117 SER A C 1
ATOM 880 O O . SER A 1 118 ? 79.432 30.425 49.369 1.00 20.20 117 SER A O 1
ATOM 883 N N . ALA A 1 119 ? 79.474 32.657 49.669 1.00 18.33 118 ALA A N 1
ATOM 884 C CA . ALA A 1 119 ? 78.045 32.777 49.419 1.00 18.84 118 ALA A CA 1
ATOM 885 C C . ALA A 1 119 ? 77.698 32.390 47.988 1.00 22.54 118 ALA A C 1
ATOM 886 O O . ALA A 1 119 ? 76.579 31.939 47.720 1.00 21.42 118 ALA A O 1
ATOM 888 N N . ALA A 1 120 ? 78.641 32.565 47.061 1.00 22.63 119 ALA A N 1
ATOM 889 C CA . ALA A 1 120 ? 78.416 32.181 45.674 1.00 18.28 119 ALA A CA 1
ATO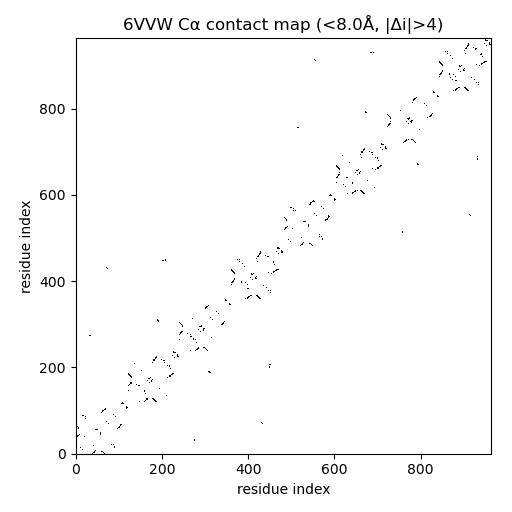M 890 C C . ALA A 1 120 ? 78.007 30.726 45.564 1.00 19.06 119 ALA A C 1
ATOM 891 O O . ALA A 1 120 ? 77.039 30.391 44.871 1.00 23.75 119 ALA A O 1
ATOM 893 N N . ALA A 1 121 ? 78.720 29.851 46.264 1.00 18.50 120 ALA A N 1
ATOM 894 C CA . ALA A 1 121 ? 78.542 28.406 46.189 1.00 22.00 120 ALA A CA 1
ATOM 895 C C . ALA A 1 121 ? 77.178 27.935 46.684 1.00 24.79 120 ALA A C 1
ATOM 896 O O . ALA A 1 121 ? 77.019 26.758 47.027 1.00 27.14 120 ALA A O 1
ATOM 898 N N . PHE A 1 122 ? 76.190 28.827 46.720 1.00 24.83 121 PHE A N 1
ATOM 899 C CA . PHE A 1 122 ? 74.831 28.456 47.093 1.00 23.40 121 PHE A CA 1
ATOM 900 C C . PHE A 1 122 ? 73.860 28.616 45.937 1.00 20.62 121 PHE A C 1
ATOM 901 O O . PHE A 1 122 ? 73.623 27.660 45.201 1.00 21.29 121 PHE A O 1
ATOM 909 N N . PRO B 1 2 ? 53.932 17.015 22.296 1.00 21.68 1 PRO B N 1
ATOM 910 C CA . PRO B 1 2 ? 53.580 18.341 21.790 1.00 19.97 1 PRO B CA 1
ATOM 911 C C . PRO B 1 2 ? 53.023 18.280 20.374 1.00 23.10 1 PRO B C 1
ATOM 912 O O . PRO B 1 2 ? 53.778 18.062 19.421 1.00 21.23 1 PRO B O 1
ATOM 916 N N . ILE B 1 3 ? 51.716 18.449 20.233 1.00 20.51 2 ILE B N 1
ATOM 917 C CA . ILE B 1 3 ? 51.083 18.501 18.927 1.00 21.29 2 ILE B CA 1
ATOM 918 C C . ILE B 1 3 ? 50.807 19.958 18.597 1.00 22.96 2 ILE B C 1
ATOM 919 O O . ILE B 1 3 ? 50.269 20.687 19.438 1.00 20.91 2 ILE B O 1
ATOM 924 N N . LEU B 1 4 ? 51.178 20.387 17.378 1.00 23.97 3 LEU B N 1
ATOM 925 C CA . LEU B 1 4 ? 50.995 21.762 16.910 1.00 20.47 3 LEU B CA 1
ATOM 926 C C . LEU B 1 4 ? 50.085 21.784 15.693 1.00 21.31 3 LEU B C 1
ATOM 927 O O . LEU B 1 4 ? 50.257 20.971 14.777 1.00 21.95 3 LEU B O 1
ATOM 932 N N . GLN B 1 5 ? 49.128 22.735 15.672 1.00 20.79 4 GLN B N 1
ATOM 933 C CA . GLN B 1 5 ? 48.173 22.903 14.558 1.00 21.16 4 GLN B CA 1
ATOM 934 C C . GLN B 1 5 ? 48.216 24.363 14.116 1.00 18.69 4 GLN B C 1
ATOM 935 O O . GLN B 1 5 ? 47.272 25.121 14.339 1.00 19.55 4 GLN B O 1
ATOM 941 N N . VAL B 1 6 ? 49.294 24.732 13.434 1.00 22.75 5 VAL B N 1
ATOM 942 C CA . VAL B 1 6 ? 49.751 26.118 13.370 1.00 23.16 5 VAL B CA 1
ATOM 943 C C . VAL B 1 6 ? 49.089 26.863 12.221 1.00 22.03 5 VAL B C 1
ATOM 944 O O . VAL B 1 6 ? 49.120 26.415 11.070 1.00 24.87 5 VAL B O 1
ATOM 948 N N . GLN B 1 7 ? 48.519 28.022 12.526 1.00 23.58 6 GLN B N 1
ATOM 949 C CA . GLN B 1 7 ? 47.870 28.852 11.527 1.00 24.04 6 GLN B CA 1
ATOM 950 C C . GLN B 1 7 ? 48.894 29.763 10.875 1.00 22.96 6 GLN B C 1
ATOM 951 O O . GLN B 1 7 ? 49.701 30.383 11.558 1.00 22.98 6 GLN B O 1
ATOM 957 N N . VAL B 1 8 ? 48.844 29.870 9.551 1.00 27.85 7 VAL B N 1
ATOM 958 C CA . VAL B 1 8 ? 49.817 30.687 8.839 1.00 22.42 7 VAL B CA 1
ATOM 959 C C . VAL B 1 8 ? 49.136 31.325 7.645 1.00 21.82 7 VAL B C 1
ATOM 960 O O . VAL B 1 8 ? 48.139 30.810 7.142 1.00 26.43 7 VAL B O 1
ATOM 964 N N . THR B 1 9 ? 49.679 32.460 7.195 1.00 23.97 8 THR B N 1
ATOM 965 C CA . THR B 1 9 ? 49.192 33.119 5.985 1.00 23.43 8 THR B CA 1
ATOM 966 C C . THR B 1 9 ? 49.614 32.350 4.733 1.00 25.28 8 THR B C 1
ATOM 967 O O . THR B 1 9 ? 50.782 31.979 4.576 1.00 23.41 8 THR B O 1
ATOM 971 N N . ALA B 1 10 ? 48.675 32.156 3.815 1.00 24.32 9 ALA B N 1
ATOM 972 C CA . ALA B 1 10 ? 49.026 31.599 2.517 1.00 24.13 9 ALA B CA 1
ATOM 973 C C . ALA B 1 10 ? 49.801 32.611 1.681 1.00 21.76 9 ALA B C 1
ATOM 974 O O . ALA B 1 10 ? 49.372 33.756 1.515 1.00 25.07 9 ALA B O 1
ATOM 976 N N . GLY B 1 11 ? 50.925 32.167 1.126 1.00 24.74 10 GLY B N 1
ATOM 977 C CA . GLY B 1 11 ? 51.788 32.991 0.303 1.00 24.05 10 GLY B CA 1
ATOM 978 C C . GLY B 1 11 ? 53.257 32.676 0.504 1.00 21.46 10 GLY B C 1
ATOM 979 O O . GLY B 1 11 ? 54.119 33.532 0.295 1.00 25.43 10 GLY B O 1
ATOM 980 N N . ARG B 1 12 ? 53.555 31.461 0.941 1.00 23.06 11 ARG B N 1
ATOM 981 C CA . ARG B 1 12 ? 54.918 30.986 1.109 1.00 22.05 11 ARG B CA 1
ATOM 982 C C . ARG B 1 12 ? 55.125 29.776 0.210 1.00 22.42 11 ARG B C 1
ATOM 983 O O . ARG B 1 12 ? 54.182 29.235 -0.370 1.00 22.30 11 ARG B O 1
ATOM 991 N N . SER B 1 13 ? 56.370 29.336 0.108 1.00 21.92 12 SER B N 1
ATOM 992 C CA . SER B 1 13 ? 56.706 28.217 -0.756 1.00 25.24 12 SER B CA 1
ATOM 993 C C . SER B 1 13 ? 57.053 26.982 0.065 1.00 27.07 12 SER B C 1
ATOM 994 O O . SER B 1 13 ? 57.543 27.077 1.193 1.00 26.90 12 SER B O 1
ATOM 997 N N . GLN B 1 14 ? 56.836 25.812 -0.532 1.00 26.24 13 GLN B N 1
ATOM 998 C CA . GLN B 1 14 ? 57.033 24.584 0.214 1.00 23.93 13 GLN B CA 1
ATOM 999 C C . GLN B 1 14 ? 58.452 24.421 0.706 1.00 28.82 13 GLN B C 1
ATOM 1000 O O . GLN B 1 14 ? 58.704 23.507 1.500 1.00 31.03 13 GLN B O 1
ATOM 1006 N N . GLN B 1 15 ? 59.381 25.274 0.265 1.00 31.08 14 GLN B N 1
ATOM 1007 C CA . GLN B 1 15 ? 60.669 25.354 0.940 1.00 28.28 14 GLN B CA 1
ATOM 1008 C C . GLN B 1 15 ? 60.556 26.226 2.185 1.00 28.84 14 GLN B C 1
ATOM 1009 O O . GLN B 1 15 ? 61.153 25.917 3.224 1.00 27.59 14 GLN B O 1
ATOM 1015 N N . GLN B 1 16 ? 59.778 27.310 2.095 1.00 29.30 15 GLN B N 1
ATOM 1016 C CA . GLN B 1 16 ? 59.427 28.088 3.274 1.00 28.38 15 GLN B CA 1
ATOM 1017 C C . GLN B 1 16 ? 58.559 27.287 4.226 1.00 28.09 15 GLN B C 1
ATOM 1018 O O . GLN B 1 16 ? 58.454 27.648 5.402 1.00 31.54 15 GLN B O 1
ATOM 1024 N N . LYS B 1 17 ? 57.948 26.207 3.748 1.00 27.82 16 LYS B N 1
ATOM 1025 C CA . LYS B 1 17 ? 57.099 25.346 4.558 1.00 24.89 16 LYS B CA 1
ATOM 1026 C C . LYS B 1 17 ? 57.730 23.982 4.832 1.00 25.85 16 LYS B C 1
ATOM 1027 O O . LYS B 1 17 ? 57.080 23.113 5.429 1.00 26.98 16 LYS B O 1
ATOM 1033 N N . THR B 1 18 ? 58.978 23.768 4.424 1.00 25.28 17 THR B N 1
ATOM 1034 C CA . THR B 1 18 ? 59.681 22.544 4.767 1.00 24.58 17 THR B CA 1
ATOM 1035 C C . THR B 1 18 ? 60.788 22.765 5.772 1.00 27.87 17 THR B C 1
ATOM 1036 O O . THR B 1 18 ? 61.381 21.788 6.233 1.00 30.69 17 THR B O 1
ATOM 1040 N N . ALA B 1 19 ? 61.097 24.015 6.097 1.00 26.76 18 ALA B N 1
ATOM 1041 C CA . ALA B 1 19 ? 62.104 24.331 7.087 1.00 26.05 18 ALA B CA 1
ATOM 1042 C C . ALA B 1 19 ? 61.491 24.668 8.424 1.00 25.84 18 ALA B C 1
ATOM 1043 O O . ALA B 1 19 ? 62.160 24.523 9.447 1.00 26.73 18 ALA B O 1
ATOM 1045 N N . PHE B 1 20 ? 60.234 25.099 8.434 1.00 24.20 19 PHE B N 1
ATOM 1046 C CA . PHE B 1 20 ? 59.626 25.590 9.665 1.00 25.94 19 PHE B CA 1
ATOM 1047 C C . PHE B 1 20 ? 59.096 24.463 10.538 1.00 26.50 19 PHE B C 1
ATOM 1048 O O . PHE B 1 20 ? 59.190 24.545 11.762 1.00 26.73 19 PHE B O 1
ATOM 1056 N N . LEU B 1 21 ? 58.490 23.430 9.945 1.00 26.87 20 LEU B N 1
ATOM 1057 C CA . LEU B 1 21 ? 58.037 22.293 10.741 1.00 24.98 20 LEU B CA 1
ATOM 1058 C C . LEU B 1 21 ? 59.185 21.341 11.027 1.00 24.95 20 LEU B C 1
ATOM 1059 O O . LEU B 1 21 ? 59.126 20.550 11.983 1.00 27.14 20 LEU B O 1
ATOM 1064 N N . GLN B 1 22 ? 60.216 21.379 10.180 1.00 23.59 21 GLN B N 1
ATOM 1065 C CA . GLN B 1 22 ? 61.393 20.544 10.380 1.00 25.60 21 GLN B CA 1
ATOM 1066 C C . GLN B 1 22 ? 62.299 21.136 11.441 1.00 26.06 21 GLN B C 1
ATOM 1067 O O . GLN B 1 22 ? 62.834 20.412 12.283 1.00 24.93 21 GLN B O 1
ATOM 1073 N N . ASN B 1 23 ? 62.504 22.447 11.373 1.00 26.28 22 ASN B N 1
ATOM 1074 C CA . ASN B 1 23 ? 63.291 23.176 12.354 1.00 25.13 22 ASN B CA 1
ATOM 1075 C C . ASN B 1 23 ? 62.495 23.415 13.619 1.00 23.44 22 ASN B C 1
ATOM 107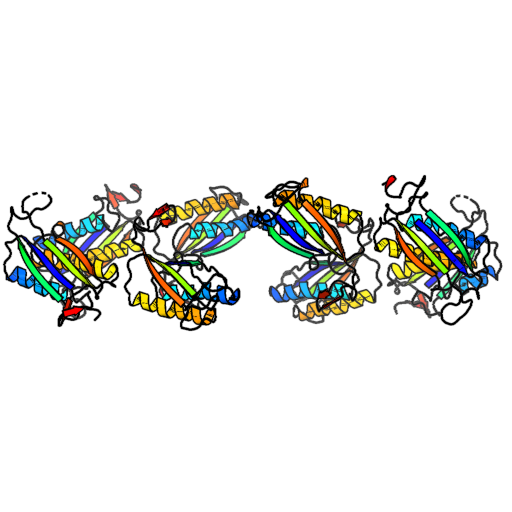6 O O . ASN B 1 23 ? 63.065 23.464 14.712 1.00 28.37 22 ASN B O 1
ATOM 1081 N N . ALA B 1 24 ? 61.195 23.605 13.479 1.00 23.72 23 ALA B N 1
ATOM 1082 C CA . ALA B 1 24 ? 60.271 23.592 14.597 1.00 23.63 23 ALA B CA 1
ATOM 1083 C C . ALA B 1 24 ? 59.872 22.194 14.978 1.00 22.20 23 ALA B C 1
ATOM 1084 O O . ALA B 1 24 ? 58.887 22.030 15.698 1.00 28.09 23 ALA B O 1
ATOM 1086 N N . THR B 1 25 ? 60.575 21.189 14.469 1.00 24.94 24 THR B N 1
ATOM 1087 C CA . THR B 1 25 ? 60.546 19.856 15.053 1.00 22.94 24 THR B CA 1
ATOM 1088 C C . THR B 1 25 ? 61.668 19.672 16.061 1.00 22.73 24 THR B C 1
ATOM 1089 O O . THR B 1 25 ? 61.475 19.020 17.090 1.00 25.49 24 THR B O 1
ATOM 1093 N N . LYS B 1 26 ? 62.827 20.258 15.803 1.00 23.72 25 LYS B N 1
ATOM 1094 C CA . LYS B 1 26 ? 63.914 20.257 16.762 1.00 22.91 25 LYS B CA 1
ATOM 1095 C C . LYS B 1 26 ? 63.850 21.422 17.733 1.00 23.16 25 LYS B C 1
ATOM 1096 O O . LYS B 1 26 ? 64.583 21.418 18.725 1.00 23.38 25 LYS B O 1
ATOM 1102 N N . VAL B 1 27 ? 63.040 22.444 17.457 1.00 23.46 26 VAL B N 1
ATOM 1103 C CA . VAL B 1 27 ? 62.844 23.491 18.452 1.00 24.33 26 VAL B CA 1
ATOM 1104 C C . VAL B 1 27 ? 62.021 22.952 19.605 1.00 23.32 26 VAL B C 1
ATOM 1105 O O . VAL B 1 27 ? 62.362 23.134 20.780 1.00 26.74 26 VAL B O 1
ATOM 1109 N N . ILE B 1 28 ? 60.940 22.259 19.282 1.00 22.54 27 ILE B N 1
ATOM 1110 C CA . ILE B 1 28 ? 60.327 21.311 20.193 1.00 20.47 27 ILE B CA 1
ATOM 1111 C C . ILE B 1 28 ? 61.269 20.141 20.373 1.00 23.67 27 ILE B C 1
ATOM 1112 O O . ILE B 1 28 ? 61.061 19.089 19.758 1.00 28.67 27 ILE B O 1
ATOM 1117 N N . GLU B 1 29 ? 62.294 20.308 21.206 1.00 21.02 28 GLU B N 1
ATOM 1118 C CA . GLU B 1 29 ? 63.348 19.312 21.370 1.00 22.64 28 GLU B CA 1
ATOM 1119 C C . GLU B 1 29 ? 64.547 19.921 22.064 1.00 22.09 28 GLU B C 1
ATOM 1120 O O . GLU B 1 29 ? 65.072 19.365 23.030 1.00 25.01 28 GLU B O 1
ATOM 1126 N N . GLN B 1 30 ? 65.005 21.053 21.545 1.00 22.01 29 GLN B N 1
ATOM 1127 C CA . GLN B 1 30 ? 66.141 21.723 22.147 1.00 23.22 29 GLN B CA 1
ATOM 1128 C C . GLN B 1 30 ? 65.792 22.249 23.524 1.00 22.53 29 GLN B C 1
ATOM 1129 O O . GLN B 1 30 ? 66.690 22.601 24.286 1.00 22.36 29 GLN B O 1
ATOM 1135 N N . THR B 1 31 ? 64.507 22.310 23.854 1.00 25.51 30 THR B N 1
ATOM 1136 C CA . THR B 1 31 ? 64.087 22.720 25.182 1.00 24.69 30 THR B CA 1
ATOM 1137 C C . THR B 1 31 ? 63.101 21.714 25.736 1.00 21.21 30 THR B C 1
ATOM 1138 O O . THR B 1 31 ? 63.222 21.270 26.879 1.00 24.24 30 THR B O 1
ATOM 1142 N N . LEU B 1 32 ? 62.115 21.354 24.942 1.00 24.01 31 LEU B N 1
ATOM 1143 C CA . LEU B 1 32 ? 61.091 20.450 25.428 1.00 23.30 31 LEU B CA 1
ATOM 1144 C C . LEU B 1 32 ? 61.622 19.029 25.377 1.00 25.33 31 LEU B C 1
ATOM 1145 O O . LEU B 1 32 ? 62.028 18.550 24.313 1.00 27.06 31 LEU B O 1
ATOM 1150 N N . ASN B 1 33 ? 61.613 18.356 26.533 1.00 27.33 32 ASN B N 1
ATOM 1151 C CA . ASN B 1 33 ? 61.952 16.945 26.743 1.00 26.29 32 ASN B CA 1
ATOM 1152 C C . ASN B 1 33 ? 61.585 16.069 25.551 1.00 26.34 32 ASN B C 1
ATOM 1153 O O . ASN B 1 33 ? 61.960 14.893 25.489 1.00 27.36 32 ASN B O 1
ATOM 1158 N N . ALA B 1 34 ? 60.843 16.651 24.616 1.00 22.38 33 ALA B N 1
ATOM 1159 C CA . ALA B 1 34 ? 60.255 15.933 23.508 1.00 24.71 33 ALA B CA 1
ATOM 1160 C C . ALA B 1 34 ? 61.310 15.128 22.773 1.00 25.17 33 ALA B C 1
ATOM 1161 O O . ALA B 1 34 ? 62.422 15.601 22.534 1.00 24.68 33 ALA B O 1
ATOM 1163 N N . ALA B 1 35 ? 60.947 13.892 22.441 1.00 25.57 34 ALA B N 1
ATOM 1164 C CA . ALA B 1 35 ? 61.875 12.966 21.802 1.00 24.23 34 ALA B CA 1
ATOM 1165 C C . ALA B 1 35 ? 61.891 13.163 20.290 1.00 23.63 34 ALA B C 1
ATOM 1166 O O . ALA B 1 35 ? 62.866 13.665 19.726 1.00 24.71 34 ALA B O 1
ATOM 1168 N N . LEU B 1 36 ? 60.805 12.759 19.624 1.00 27.71 35 LEU B N 1
ATOM 1169 C CA . LEU B 1 36 ? 60.654 12.747 18.174 1.00 20.75 35 LEU B CA 1
ATOM 1170 C C . LEU B 1 36 ? 59.330 12.091 17.805 1.00 20.04 35 LEU B C 1
ATOM 1171 O O . LEU B 1 36 ? 58.515 12.734 17.135 1.00 21.32 35 LEU B O 1
ATOM 1176 N N . PRO B 1 37 ? 59.049 10.818 18.232 1.00 17.83 36 PRO B N 1
ATOM 1177 C CA . PRO B 1 37 ? 57.789 10.176 17.821 1.00 17.82 36 PRO B CA 1
ATOM 1178 C C . PRO B 1 37 ? 56.537 10.879 18.316 1.00 18.46 36 PRO B C 1
ATOM 1179 O O . PRO B 1 37 ? 55.415 10.416 18.062 1.00 15.30 36 PRO B O 1
ATOM 1183 N N . SER B 1 38 ? 56.705 11.996 19.025 1.00 20.04 37 SER B N 1
ATOM 1184 C CA . SER B 1 38 ? 55.564 12.714 19.571 1.00 20.82 37 SER B CA 1
ATOM 1185 C C . SER B 1 38 ? 55.535 14.183 19.162 1.00 21.78 37 SER B C 1
ATOM 1186 O O . SER B 1 38 ? 54.546 14.867 19.451 1.00 20.13 37 SER B O 1
ATOM 1189 N N . ILE B 1 39 ? 56.561 14.666 18.454 1.00 24.93 38 ILE B N 1
ATOM 1190 C CA . ILE B 1 39 ? 56.653 16.055 17.989 1.00 25.13 38 ILE B CA 1
ATOM 1191 C C . ILE B 1 39 ? 55.930 16.153 16.648 1.00 24.70 38 ILE B C 1
ATOM 1192 O O . ILE B 1 39 ? 56.478 15.788 15.604 1.00 20.89 38 ILE B O 1
ATOM 1197 N N . ARG B 1 40 ? 54.705 16.682 16.676 1.00 26.45 39 ARG B N 1
ATOM 1198 C CA . ARG B 1 40 ? 53.790 16.580 15.547 1.00 24.46 39 ARG B CA 1
ATOM 1199 C C . ARG B 1 40 ? 53.194 17.951 15.269 1.00 24.98 39 ARG B C 1
ATOM 1200 O O . ARG B 1 40 ? 52.755 18.644 16.190 1.00 20.68 39 ARG B O 1
ATOM 1208 N N . ILE B 1 41 ? 53.201 18.343 13.992 1.00 28.44 40 ILE B N 1
ATOM 1209 C CA . ILE B 1 41 ? 52.851 19.694 13.582 1.00 20.70 40 ILE B CA 1
ATOM 1210 C C . ILE B 1 41 ? 51.935 19.601 12.380 1.00 23.76 40 ILE B C 1
ATOM 1211 O O . ILE B 1 41 ? 51.975 18.629 11.620 1.00 25.03 40 ILE B O 1
ATOM 1216 N N . SER B 1 42 ? 51.092 20.618 12.230 1.00 22.48 41 SER B N 1
ATOM 1217 C CA . SER B 1 42 ? 50.324 20.858 11.024 1.00 20.95 41 SER B CA 1
ATOM 1218 C C . SER B 1 42 ? 50.377 22.345 10.734 1.00 22.62 41 SER B C 1
ATOM 1219 O O . SER B 1 42 ? 50.369 23.161 11.657 1.00 24.55 41 SER B O 1
ATOM 1222 N N . LEU B 1 43 ? 50.445 22.696 9.454 1.00 24.12 42 LEU B N 1
ATOM 1223 C CA . LEU B 1 43 ? 50.521 24.086 9.018 1.00 25.16 42 LEU B CA 1
ATOM 1224 C C . LEU B 1 43 ? 49.369 24.373 8.070 1.00 27.20 42 LEU B C 1
ATOM 1225 O O . LEU B 1 43 ? 49.236 23.712 7.037 1.00 27.99 42 LEU B O 1
ATOM 1230 N N . HIS B 1 44 ? 48.551 25.365 8.403 1.00 28.60 43 HIS B N 1
ATOM 1231 C CA . HIS B 1 44 ? 47.347 25.664 7.639 1.00 25.38 43 HIS B CA 1
ATOM 1232 C C . HIS B 1 44 ? 47.429 27.081 7.101 1.00 27.54 43 HIS B C 1
ATOM 1233 O O . HIS B 1 44 ? 47.281 28.053 7.853 1.00 31.55 43 HIS B O 1
ATOM 1240 N N . GLU B 1 45 ? 47.632 27.200 5.800 1.00 26.06 44 GLU B N 1
ATOM 1241 C CA . GLU B 1 45 ? 47.652 28.518 5.210 1.00 23.84 44 GLU B CA 1
ATOM 1242 C C . GLU B 1 45 ? 46.252 29.113 5.229 1.00 25.48 44 GLU B C 1
ATOM 1243 O O . GLU B 1 45 ? 45.249 28.403 5.261 1.00 29.64 44 GLU B O 1
ATOM 1249 N N . ILE B 1 46 ? 46.181 30.434 5.222 1.00 23.55 45 ILE B N 1
ATOM 1250 C CA . ILE B 1 46 ? 44.898 31.116 5.212 1.00 21.92 45 ILE B CA 1
ATOM 1251 C C . ILE B 1 46 ? 44.954 32.229 4.184 1.00 21.49 45 ILE B C 1
ATOM 1252 O O . ILE B 1 46 ? 45.982 32.889 4.005 1.00 20.21 45 ILE B O 1
ATOM 1257 N N . GLU B 1 47 ? 43.854 32.417 3.485 1.00 21.95 46 GLU B N 1
ATOM 1258 C CA . GLU B 1 47 ? 43.794 33.514 2.546 1.00 24.64 46 GLU B CA 1
ATOM 1259 C C . GLU B 1 47 ? 43.507 34.807 3.295 1.00 26.06 46 GLU B C 1
ATOM 1260 O O . GLU B 1 47 ? 42.778 34.826 4.298 1.00 24.84 46 GLU B O 1
ATOM 1266 N N . GLN B 1 48 ? 44.088 35.899 2.797 1.00 25.70 47 GLN B N 1
ATOM 1267 C CA . GLN B 1 48 ? 43.694 37.227 3.244 1.00 21.94 47 GLN B CA 1
ATOM 1268 C C . GLN B 1 48 ? 42.188 37.304 3.087 1.00 24.37 47 GLN B C 1
ATOM 1269 O O . GLN B 1 48 ? 41.592 36.398 2.496 1.00 28.65 47 GLN B O 1
ATOM 1275 N N . GLN B 1 49 ? 41.546 38.336 3.634 1.00 24.59 48 GLN B N 1
ATOM 1276 C CA . GLN B 1 49 ? 40.084 38.442 3.658 1.00 24.31 48 GLN B CA 1
ATOM 1277 C C . GLN B 1 49 ? 39.394 37.147 4.096 1.00 24.49 48 GLN B C 1
ATOM 1278 O O . GLN B 1 49 ? 38.168 37.020 3.983 1.00 22.68 48 GLN B O 1
ATOM 1284 N N . ASP B 1 50 ? 40.183 36.177 4.595 1.00 27.08 49 ASP B N 1
ATOM 1285 C CA . ASP B 1 50 ? 39.696 35.004 5.306 1.00 23.69 49 ASP B CA 1
ATOM 1286 C C . ASP B 1 50 ? 40.374 34.851 6.655 1.00 24.57 49 ASP B C 1
ATOM 1287 O O . ASP B 1 50 ? 40.048 33.917 7.391 1.00 25.15 49 ASP B O 1
ATOM 1292 N N . SER B 1 51 ? 41.349 35.697 6.963 1.00 27.35 50 SER B N 1
ATOM 1293 C CA . SER B 1 51 ? 41.924 35.863 8.292 1.00 26.38 50 SER B CA 1
ATOM 1294 C C . SER B 1 51 ? 41.904 37.347 8.620 1.00 28.03 50 SER B C 1
ATOM 1295 O O . SER B 1 51 ? 41.574 38.176 7.768 1.00 27.57 50 SER B O 1
ATOM 1298 N N . ILE B 1 52 ? 42.248 37.702 9.857 1.00 28.40 51 ILE B N 1
ATOM 1299 C CA . ILE B 1 52 ? 42.236 39.111 10.266 1.00 27.51 51 ILE B CA 1
ATOM 1300 C C . ILE B 1 52 ? 43.167 39.287 11.457 1.00 23.60 51 ILE B C 1
ATOM 1301 O O . ILE B 1 52 ? 43.286 38.395 12.297 1.00 26.99 51 ILE B O 1
ATOM 1306 N N . VAL B 1 53 ? 43.838 40.453 11.514 1.00 26.10 52 VAL B N 1
ATOM 1307 C CA . VAL B 1 53 ? 44.531 40.971 12.697 1.00 17.90 52 VAL B CA 1
ATOM 1308 C C . VAL B 1 53 ? 44.580 42.497 12.708 1.00 21.22 52 VAL B C 1
ATOM 1309 O O . VAL B 1 53 ? 45.301 43.117 11.915 1.00 18.56 52 VAL B O 1
ATOM 1313 N N . ALA B 1 54 ? 43.815 43.096 13.625 1.00 26.12 53 ALA B N 1
ATOM 1314 C CA . ALA B 1 54 ? 43.958 44.481 14.081 1.00 20.28 53 ALA B CA 1
ATOM 1315 C C . ALA B 1 54 ? 43.353 45.503 13.144 1.00 21.15 53 ALA B C 1
ATOM 1316 O O . ALA B 1 54 ? 43.900 46.600 13.005 1.00 20.83 53 ALA B O 1
ATOM 1318 N N . VAL B 1 57 ? 43.665 44.315 7.792 1.00 26.57 56 VAL B N 1
ATOM 1319 C CA . VAL B 1 57 ? 42.931 43.220 7.157 1.00 21.51 56 VAL B CA 1
ATOM 1320 C C . VAL B 1 57 ? 43.812 42.520 6.132 1.00 19.70 56 VAL B C 1
ATOM 1321 O O . VAL B 1 57 ? 44.503 43.154 5.342 1.00 21.30 56 VAL B O 1
ATOM 1325 N N . GLY B 1 58 ? 43.813 41.190 6.177 1.00 21.89 57 GLY B N 1
ATOM 1326 C CA . GLY B 1 58 ? 44.829 40.414 5.507 1.00 20.86 57 GLY B CA 1
ATOM 1327 C C . GLY B 1 58 ? 46.209 40.580 6.082 1.00 20.65 57 GLY B C 1
ATOM 1328 O O . GLY B 1 58 ? 47.117 39.847 5.680 1.00 24.66 57 GLY B O 1
ATOM 1329 N N . ALA B 1 59 ? 46.402 41.533 6.990 1.00 21.99 58 ALA B N 1
ATOM 1330 C CA . ALA B 1 59 ? 47.643 41.702 7.732 1.00 24.42 58 ALA B CA 1
ATOM 1331 C C . ALA B 1 59 ? 48.173 40.364 8.235 1.00 25.43 58 ALA B C 1
ATOM 1332 O O . ALA B 1 59 ? 47.423 39.554 8.787 1.00 26.48 58 ALA B O 1
ATOM 1334 N N . GLU B 1 60 ? 49.474 40.135 8.019 1.00 24.94 59 GLU B N 1
ATOM 1335 C CA . GLU B 1 60 ? 50.153 38.882 8.330 1.00 24.56 59 GLU B CA 1
ATOM 1336 C C . GLU B 1 60 ? 49.728 38.333 9.686 1.00 25.64 59 GLU B C 1
ATOM 1337 O O . GLU B 1 60 ? 49.310 39.087 10.572 1.00 23.50 59 GLU B O 1
ATOM 1343 N N . PHE B 1 61 ? 49.809 37.019 9.849 1.00 24.59 60 PHE B N 1
ATOM 1344 C CA . PHE B 1 61 ? 49.493 36.415 11.132 1.00 24.00 60 PHE B CA 1
ATOM 1345 C C . PHE B 1 61 ? 49.868 34.950 11.082 1.00 23.43 60 PHE B C 1
ATOM 1346 O O . PHE B 1 61 ? 49.719 34.296 10.050 1.00 25.53 60 PHE B O 1
ATOM 1354 N N . VAL B 1 62 ? 50.313 34.445 12.218 1.00 22.97 61 VAL B N 1
ATOM 1355 C CA . VAL B 1 62 ? 50.461 33.027 12.480 1.00 21.87 61 VAL B CA 1
ATOM 1356 C C . VAL B 1 62 ? 49.761 32.778 13.802 1.00 24.12 61 VAL B C 1
ATOM 1357 O O . VAL B 1 62 ? 49.705 33.669 14.654 1.00 25.19 61 VAL B O 1
ATOM 1361 N N . ASN B 1 63 ? 49.173 31.592 13.959 1.00 23.59 62 ASN B N 1
ATOM 1362 C CA . ASN B 1 63 ? 48.553 31.188 15.221 1.00 19.02 62 ASN B CA 1
ATOM 1363 C C . ASN B 1 63 ? 49.075 29.800 15.549 1.00 18.88 62 ASN B C 1
ATOM 1364 O O . ASN B 1 63 ? 48.442 28.807 15.202 1.00 22.30 62 ASN B O 1
ATOM 1369 N N . ILE B 1 64 ? 50.235 29.722 16.181 1.00 20.55 63 ILE B N 1
ATOM 1370 C CA . ILE B 1 64 ? 50.781 28.433 16.577 1.00 19.99 63 ILE B CA 1
ATOM 1371 C C . ILE B 1 64 ? 49.995 27.946 17.773 1.00 22.95 63 ILE B C 1
ATOM 1372 O O . ILE B 1 64 ? 50.073 28.545 18.844 1.00 19.10 63 ILE B O 1
ATOM 1377 N N . VAL B 1 65 ? 49.296 26.834 17.630 1.00 23.09 64 VAL B N 1
ATOM 1378 C CA . VAL B 1 65 ? 48.612 26.236 18.764 1.00 19.74 64 VAL B CA 1
ATOM 1379 C C . VAL B 1 65 ? 49.266 24.908 19.051 1.00 20.82 64 VAL B C 1
ATOM 1380 O O . VAL B 1 65 ? 49.221 23.999 18.216 1.00 24.91 64 VAL B O 1
ATOM 1384 N N . ALA B 1 66 ? 49.885 24.799 20.220 1.00 19.86 65 ALA B N 1
ATOM 1385 C CA . ALA B 1 66 ? 50.555 23.587 20.648 1.00 16.82 65 ALA B CA 1
ATOM 1386 C C . ALA B 1 66 ? 49.743 22.890 21.728 1.00 23.05 65 ALA B C 1
ATOM 1387 O O . ALA B 1 66 ? 49.224 23.531 22.652 1.00 26.24 65 ALA B O 1
ATOM 1389 N N . PHE B 1 67 ? 49.630 21.582 21.609 1.00 19.36 66 PHE B N 1
ATOM 1390 C CA . PHE B 1 67 ? 49.015 20.761 22.634 1.00 21.14 66 PHE B CA 1
ATOM 1391 C C . PHE B 1 67 ? 50.137 20.043 23.367 1.00 22.97 66 PHE B C 1
ATOM 1392 O O . PHE B 1 67 ? 50.976 19.392 22.734 1.00 22.03 66 PHE B O 1
ATOM 1400 N N . LEU B 1 68 ? 50.188 20.195 24.688 1.00 21.97 67 LEU B N 1
ATOM 1401 C CA . LEU B 1 68 ? 51.261 19.571 25.449 1.00 18.86 67 LEU B CA 1
ATOM 1402 C C . LEU B 1 68 ? 50.691 18.952 26.716 1.00 20.46 67 LEU B C 1
ATOM 1403 O O . LEU B 1 68 ? 49.735 19.471 27.301 1.00 22.02 67 LEU B O 1
ATOM 1408 N N . LEU B 1 69 ? 51.247 17.811 27.108 1.00 19.88 68 LEU B N 1
ATOM 1409 C CA . LEU B 1 69 ? 50.800 17.152 28.322 1.00 21.41 68 LEU B CA 1
ATOM 1410 C C . LEU B 1 69 ? 51.375 17.861 29.543 1.00 20.94 68 LEU B C 1
ATOM 1411 O O . LEU B 1 69 ? 52.533 18.294 29.550 1.00 19.02 68 LEU B O 1
ATOM 1416 N N . ALA B 1 70 ? 50.551 17.983 30.582 1.00 21.49 69 ALA B N 1
ATOM 1417 C CA . ALA B 1 70 ? 50.888 18.861 31.690 1.00 22.70 69 ALA B CA 1
ATOM 1418 C C . ALA B 1 70 ? 52.094 18.326 32.442 1.00 20.39 69 ALA B C 1
ATOM 1419 O O . ALA B 1 70 ? 52.564 17.209 32.216 1.00 21.61 69 ALA B O 1
ATOM 1421 N N . GLY B 1 71 ? 52.595 19.148 33.352 1.00 19.30 70 GLY B N 1
ATOM 1422 C CA . GLY B 1 71 ? 53.760 18.809 34.120 1.00 20.68 70 GLY B CA 1
ATOM 1423 C C . GLY B 1 71 ? 55.041 19.420 33.625 1.00 21.71 70 GLY B C 1
ATOM 1424 O O . GLY B 1 71 ? 56.106 18.815 33.806 1.00 24.04 70 GLY B O 1
ATOM 1425 N N . ARG B 1 72 ? 54.979 20.575 32.978 1.00 21.33 71 ARG B N 1
ATOM 1426 C CA . ARG B 1 72 ? 56.171 21.340 32.668 1.00 20.97 71 ARG B CA 1
ATOM 1427 C C . ARG B 1 72 ? 56.018 22.711 33.288 1.00 16.69 71 ARG B C 1
ATOM 1428 O O . ARG B 1 72 ? 54.921 23.257 33.366 1.00 19.72 71 ARG B O 1
ATOM 1436 N N . ASN B 1 73 ? 57.132 23.256 33.721 1.00 20.51 72 ASN B N 1
ATOM 1437 C CA . ASN B 1 73 ? 57.130 24.485 34.486 1.00 22.12 72 ASN B CA 1
ATOM 1438 C C . ASN B 1 73 ? 56.619 25.641 33.656 1.00 20.33 72 ASN B C 1
ATOM 1439 O O . ASN B 1 73 ? 56.092 25.455 32.561 1.00 19.32 72 ASN B O 1
ATOM 1444 N N . ASP B 1 74 ? 56.758 26.841 34.178 1.00 21.48 73 ASP B N 1
ATOM 1445 C CA . ASP B 1 74 ? 56.428 28.022 33.409 1.00 21.75 73 ASP B CA 1
ATOM 1446 C C . ASP B 1 74 ? 57.575 28.474 32.529 1.00 24.18 73 ASP B C 1
ATOM 1447 O O . ASP B 1 74 ? 57.379 29.374 31.704 1.00 22.94 73 ASP B O 1
ATOM 1452 N N . GLU B 1 75 ? 58.757 27.867 32.690 1.00 22.83 74 GLU B N 1
ATOM 1453 C CA . GLU B 1 75 ? 59.994 28.291 32.053 1.00 21.54 74 GLU B CA 1
ATOM 1454 C C . GLU B 1 75 ? 60.314 27.492 30.799 1.00 20.95 74 GLU B C 1
ATOM 1455 O O . GLU B 1 75 ? 60.722 28.076 29.796 1.00 23.38 74 GLU B O 1
ATOM 1461 N N . VAL B 1 76 ? 60.161 26.167 30.829 1.00 22.94 75 VAL B N 1
ATOM 1462 C CA . VAL B 1 76 ? 60.319 25.387 29.605 1.00 24.32 75 VAL B CA 1
ATOM 1463 C C . VAL B 1 76 ? 59.246 25.740 28.597 1.00 25.30 75 VAL B C 1
ATOM 1464 O O . VAL B 1 76 ? 59.363 25.389 27.417 1.00 26.51 75 VAL B O 1
ATOM 1468 N N . LYS B 1 77 ? 58.166 26.374 29.050 1.00 23.42 76 LYS B N 1
ATOM 1469 C CA . LYS B 1 77 ? 57.179 26.947 28.156 1.00 20.98 76 LYS B CA 1
ATOM 1470 C C . LYS B 1 77 ? 57.572 28.342 27.745 1.00 24.40 76 LYS B C 1
ATOM 1471 O O . LYS B 1 77 ? 57.275 28.753 26.620 1.00 27.32 76 LYS B O 1
ATOM 1477 N N . ALA B 1 78 ? 58.259 29.067 28.630 1.00 22.88 77 ALA B N 1
ATOM 1478 C CA . ALA B 1 78 ? 58.657 30.433 28.319 1.00 21.80 77 ALA B CA 1
ATOM 1479 C C . ALA B 1 78 ? 59.726 30.462 27.235 1.00 24.32 77 ALA B C 1
ATOM 1480 O O . ALA B 1 78 ? 59.605 31.202 26.252 1.00 26.33 77 ALA B O 1
ATOM 1482 N N . ASN B 1 79 ? 60.793 29.676 27.404 1.00 24.23 78 ASN B N 1
ATOM 1483 C CA . ASN B 1 79 ? 61.835 29.628 26.385 1.00 23.88 78 ASN B CA 1
ATOM 1484 C C . ASN B 1 79 ? 61.301 29.064 25.069 1.00 26.49 78 ASN B C 1
ATOM 1485 O O . ASN B 1 79 ? 61.779 29.435 23.987 1.00 28.03 78 ASN B O 1
ATOM 1490 N N . PHE B 1 80 ? 60.321 28.165 25.147 1.00 22.45 79 PHE B N 1
ATOM 1491 C CA . PHE B 1 80 ? 59.580 27.767 23.962 1.00 23.79 79 PHE B CA 1
ATOM 1492 C C . PHE B 1 80 ? 58.957 28.978 23.291 1.00 26.43 79 PHE B C 1
ATOM 1493 O O . PHE B 1 80 ? 59.188 29.224 22.103 1.00 27.93 79 PHE B O 1
ATOM 1501 N N . LEU B 1 81 ? 58.201 29.775 24.058 1.00 24.60 80 LEU B N 1
ATOM 1502 C CA . LEU B 1 81 ? 57.445 30.898 23.515 1.00 21.81 80 LEU B CA 1
ATOM 1503 C C . LEU B 1 81 ? 58.277 31.821 22.638 1.00 25.38 80 LEU B C 1
ATOM 1504 O O . LEU B 1 81 ? 57.714 32.638 21.902 1.00 28.98 80 LEU B O 1
ATOM 1509 N N . ALA B 1 82 ? 59.598 31.729 22.693 1.00 27.76 81 ALA B N 1
ATOM 1510 C CA . ALA B 1 82 ? 60.433 32.563 21.850 1.00 26.80 81 ALA B CA 1
ATOM 1511 C C . ALA B 1 82 ? 61.377 31.779 20.960 1.00 26.35 81 ALA B C 1
ATOM 1512 O O . ALA B 1 82 ? 61.905 32.354 20.002 1.00 28.58 81 ALA B O 1
ATOM 1514 N N . ALA B 1 83 ? 61.626 30.503 21.259 1.00 26.43 82 ALA B N 1
ATOM 1515 C CA . ALA B 1 83 ? 62.259 29.639 20.277 1.00 24.96 82 ALA B CA 1
ATOM 1516 C C . ALA B 1 83 ? 61.346 29.421 19.078 1.00 27.18 82 ALA B C 1
ATOM 1517 O O . ALA B 1 83 ? 61.806 29.451 17.927 1.00 28.36 82 ALA B O 1
ATOM 1519 N N . ILE B 1 84 ? 60.045 29.208 19.319 1.00 26.31 83 ILE B N 1
ATOM 1520 C CA . ILE B 1 84 ? 59.119 29.023 18.201 1.00 25.91 83 ILE B CA 1
ATOM 1521 C C . ILE B 1 84 ? 58.902 30.337 17.440 1.00 31.06 83 ILE B C 1
ATOM 1522 O O . ILE B 1 84 ? 58.868 30.345 16.205 1.00 32.28 83 ILE B O 1
ATOM 1527 N N . ASN B 1 85 ? 58.796 31.467 18.148 1.00 29.96 84 ASN B N 1
ATOM 1528 C CA . ASN B 1 85 ? 58.831 32.769 17.479 1.00 27.45 84 ASN B CA 1
ATOM 1529 C C . ASN B 1 85 ? 60.080 32.919 16.611 1.00 28.44 84 ASN B C 1
ATOM 1530 O O . ASN B 1 85 ? 59.993 33.338 15.448 1.00 30.91 84 ASN B O 1
ATOM 1535 N N . LYS B 1 86 ? 61.250 32.573 17.163 1.00 26.40 85 LYS B N 1
ATOM 1536 C CA . LYS B 1 86 ? 62.446 32.422 16.342 1.00 26.48 85 LYS B CA 1
ATOM 1537 C C . LYS B 1 86 ? 62.144 31.652 15.073 1.00 25.31 85 LYS B C 1
ATOM 1538 O O . LYS B 1 86 ? 62.505 32.077 13.967 1.00 24.33 85 LYS B O 1
ATOM 1544 N N . THR B 1 87 ? 61.469 30.515 15.218 1.00 27.05 86 THR B N 1
ATOM 1545 C CA . THR B 1 87 ? 61.308 29.632 14.076 1.00 29.05 86 THR B CA 1
ATOM 1546 C C . THR B 1 87 ? 60.373 30.226 13.042 1.00 25.12 86 THR B C 1
ATOM 1547 O O . THR B 1 87 ? 60.597 30.054 11.843 1.00 28.11 86 THR B O 1
ATOM 1551 N N . ALA B 1 88 ? 59.344 30.942 13.484 1.00 25.71 87 ALA B N 1
ATOM 1552 C CA . ALA B 1 88 ? 58.319 31.411 12.566 1.00 26.81 87 ALA B CA 1
ATOM 1553 C C . ALA B 1 88 ? 58.770 32.650 11.823 1.00 26.83 87 ALA B C 1
ATOM 1554 O O . ALA B 1 88 ? 58.587 32.739 10.605 1.00 26.40 87 ALA B O 1
ATOM 1556 N N . VAL B 1 89 ? 59.361 33.614 12.531 1.00 27.51 88 VAL B N 1
ATOM 1557 C CA . VAL B 1 89 ? 59.955 34.745 11.831 1.00 27.19 88 VAL B CA 1
ATOM 1558 C C . VAL B 1 89 ? 61.028 34.246 10.878 1.00 28.93 88 VAL B C 1
ATOM 1559 O O . VAL B 1 89 ? 60.983 34.502 9.668 1.00 30.93 88 VAL B O 1
ATOM 1563 N N . THR B 1 90 ? 61.993 33.495 11.409 1.00 27.50 89 THR B N 1
ATOM 1564 C CA . THR B 1 90 ? 63.102 33.043 10.585 1.00 25.28 89 THR B CA 1
ATOM 1565 C C . THR B 1 90 ? 62.606 32.289 9.365 1.00 25.74 89 THR B C 1
ATOM 1566 O O . THR B 1 90 ? 62.953 32.626 8.229 1.00 27.75 89 THR B O 1
ATOM 1570 N N . THR B 1 91 ? 61.768 31.287 9.578 1.00 24.57 90 THR B N 1
ATOM 1571 C CA . THR B 1 91 ? 61.510 30.291 8.551 1.00 27.25 90 THR B CA 1
ATOM 1572 C C . THR B 1 91 ? 60.276 30.569 7.703 1.00 25.55 90 THR B C 1
ATOM 1573 O O . THR B 1 91 ? 60.161 30.004 6.616 1.00 26.61 90 THR B O 1
ATOM 1577 N N . LEU B 1 92 ? 59.348 31.398 8.154 1.00 26.01 91 LEU B N 1
ATOM 1578 C CA . LEU B 1 92 ? 58.147 31.661 7.381 1.00 21.51 91 LEU B CA 1
ATOM 1579 C C . LEU B 1 92 ? 58.033 33.103 6.925 1.00 22.99 91 LEU B C 1
ATOM 1580 O O . LEU B 1 92 ? 57.026 33.460 6.308 1.00 24.95 91 LEU B O 1
ATOM 1585 N N . ASP B 1 93 ? 59.019 33.942 7.223 1.00 24.66 92 ASP B N 1
ATOM 1586 C CA . ASP B 1 93 ? 59.014 35.339 6.789 1.00 24.83 92 ASP B CA 1
ATOM 1587 C C . ASP B 1 93 ? 57.805 36.099 7.328 1.00 22.99 92 ASP B C 1
ATOM 1588 O O . ASP B 1 93 ? 57.210 36.926 6.636 1.00 21.81 92 ASP B O 1
ATOM 1593 N N . VAL B 1 94 ? 57.450 35.837 8.585 1.00 26.83 93 VAL B N 1
ATOM 1594 C CA . VAL B 1 94 ? 56.449 36.643 9.273 1.00 24.33 93 VAL B CA 1
ATOM 1595 C C . VAL B 1 94 ? 57.177 37.616 10.191 1.00 27.98 93 VAL B C 1
ATOM 1596 O O . VAL B 1 94 ? 58.395 37.791 10.070 1.00 25.58 93 VAL B O 1
ATOM 1600 N N . SER B 1 95 ? 56.452 38.267 11.101 1.00 25.98 94 SER B N 1
ATOM 1601 C CA . SER B 1 95 ? 57.066 39.243 11.995 1.00 27.18 94 SER B CA 1
ATOM 1602 C C . SER B 1 95 ? 56.880 38.823 13.444 1.00 26.58 94 SER B C 1
ATOM 1603 O O . SER B 1 95 ? 56.187 37.849 13.753 1.00 26.13 94 SER B O 1
ATOM 1606 N N . ASP B 1 96 ? 57.511 39.595 14.333 1.00 27.28 95 ASP B N 1
ATOM 1607 C CA . ASP B 1 96 ? 57.470 39.314 15.766 1.00 24.68 95 ASP B CA 1
ATOM 1608 C C . ASP B 1 96 ? 56.072 39.515 16.341 1.00 25.61 95 ASP B C 1
ATOM 1609 O O . ASP B 1 96 ? 55.476 38.588 16.902 1.00 25.46 95 ASP B O 1
ATOM 1614 N N . SER B 1 97 ? 55.528 40.720 16.212 1.00 25.11 96 SER B N 1
ATOM 1615 C CA . SER B 1 97 ? 54.214 41.027 16.769 1.00 23.14 96 SER B CA 1
ATOM 1616 C C . SER B 1 97 ? 53.057 40.604 15.865 1.00 24.56 96 SER B C 1
ATOM 1617 O O . SER B 1 97 ? 52.100 41.365 15.687 1.00 26.34 96 SER B O 1
ATOM 1620 N N . CYS B 1 98 ? 53.123 39.420 15.263 1.00 26.18 97 CYS B N 1
ATOM 1621 C CA . CYS B 1 98 ? 52.007 38.818 14.526 1.00 26.03 97 CYS B CA 1
ATOM 1622 C C . CYS B 1 98 ? 51.820 37.353 14.896 1.00 20.33 97 CYS B C 1
ATOM 1623 O O . CYS B 1 98 ? 50.688 36.868 14.948 1.00 19.83 97 CYS B O 1
ATOM 1626 N N . ILE B 1 99 ? 52.914 36.639 15.150 1.00 22.57 98 ILE B N 1
ATOM 1627 C CA . ILE B 1 99 ? 52.844 35.301 15.709 1.00 23.19 98 ILE B CA 1
ATOM 1628 C C . ILE B 1 99 ? 52.049 35.323 17.004 1.00 24.70 98 ILE B C 1
ATOM 1629 O O . ILE B 1 99 ? 52.279 36.179 17.868 1.00 23.15 98 ILE B O 1
ATOM 1634 N N . ARG B 1 100 ? 51.109 34.377 17.139 1.00 24.20 99 ARG B N 1
ATOM 1635 C CA . ARG B 1 100 ? 50.393 34.105 18.388 1.00 21.78 99 ARG B CA 1
ATOM 1636 C C . ARG B 1 100 ? 50.428 32.607 18.656 1.00 20.99 99 ARG B C 1
ATOM 1637 O O . ARG B 1 100 ? 49.750 31.841 17.972 1.00 23.88 99 ARG B O 1
ATOM 1645 N N . THR B 1 101 ? 51.179 32.185 19.666 1.00 23.82 100 THR B N 1
ATOM 1646 C CA . THR B 1 101 ? 51.301 30.777 20.035 1.00 21.11 100 THR B CA 1
ATOM 1647 C C . THR B 1 101 ? 50.532 30.527 21.325 1.00 23.04 100 THR B C 1
ATOM 1648 O O . THR B 1 101 ? 50.850 31.103 22.368 1.00 24.03 100 THR B O 1
ATOM 1652 N N . MET B 1 102 ? 49.516 29.694 21.244 1.00 20.63 101 MET B N 1
ATOM 1653 C CA . MET B 1 102 ? 48.728 29.287 22.384 1.00 21.38 101 MET B CA 1
ATOM 1654 C C . MET B 1 102 ? 49.153 27.884 22.778 1.00 21.37 101 MET B C 1
ATOM 1655 O O . MET B 1 102 ? 49.113 26.960 21.962 1.00 21.42 101 MET B O 1
ATOM 1660 N N . LEU B 1 103 ? 49.555 27.734 24.021 1.00 23.76 102 LEU B N 1
ATOM 1661 C CA . LEU B 1 103 ? 50.118 26.497 24.539 1.00 21.76 102 LEU B CA 1
ATOM 1662 C C . LEU B 1 103 ? 49.107 25.932 25.535 1.00 25.24 102 LEU B C 1
ATOM 1663 O O . LEU B 1 103 ? 48.869 26.528 26.594 1.00 23.14 102 LEU B O 1
ATOM 1668 N N . ILE B 1 104 ? 48.487 24.803 25.195 1.00 26.60 103 ILE B N 1
ATOM 1669 C CA . ILE B 1 104 ? 47.382 24.264 25.984 1.00 24.00 103 ILE B CA 1
ATOM 1670 C C . ILE B 1 104 ? 47.798 22.921 26.565 1.00 26.17 103 ILE B C 1
ATOM 1671 O O . ILE B 1 104 ? 48.196 22.012 25.825 1.00 24.82 103 ILE B O 1
ATOM 1676 N N . ASP B 1 105 ? 47.724 22.801 27.890 1.00 26.50 104 ASP B N 1
ATOM 1677 C CA . ASP B 1 105 ? 48.039 21.545 28.554 1.00 22.25 104 ASP B CA 1
ATOM 1678 C C . ASP B 1 105 ? 46.806 20.666 28.623 1.00 19.17 104 ASP B C 1
ATOM 1679 O O . ASP B 1 105 ? 45.679 21.143 28.756 1.00 22.84 104 ASP B O 1
ATOM 1684 N N . ILE B 1 106 ? 47.027 19.371 28.524 1.00 20.12 105 ILE B N 1
ATOM 1685 C CA . ILE B 1 106 ? 45.948 18.415 28.704 1.00 22.55 105 ILE B CA 1
ATOM 1686 C C . ILE B 1 106 ? 46.417 17.311 29.640 1.00 21.05 105 ILE B C 1
ATOM 1687 O O . ILE B 1 106 ? 47.600 16.962 29.688 1.00 21.42 105 ILE B O 1
ATOM 1692 N N . ALA B 1 107 ? 45.484 16.791 30.412 1.00 22.99 106 ALA B N 1
ATOM 1693 C CA . ALA B 1 107 ? 45.773 15.708 31.331 1.00 22.25 106 ALA B CA 1
ATOM 1694 C C . ALA B 1 107 ? 45.981 14.394 30.586 1.00 20.62 106 ALA B C 1
ATOM 1695 O O . ALA B 1 107 ? 45.064 13.929 29.892 1.00 22.89 106 ALA B O 1
ATOM 1697 N N . PRO B 1 108 ? 47.129 13.752 30.733 1.00 17.41 107 PRO B N 1
ATOM 1698 C CA . PRO B 1 108 ? 47.389 12.474 30.061 1.00 19.52 107 PRO B CA 1
ATOM 1699 C C . PRO B 1 108 ? 46.306 11.407 30.178 1.00 22.36 107 PRO B C 1
ATOM 1700 O O . PRO B 1 108 ? 46.350 10.380 29.489 1.00 20.70 107 PRO B O 1
ATOM 1704 N N . GLU B 1 109 ? 45.332 11.619 31.044 1.00 20.57 108 GLU B N 1
ATOM 1705 C CA . GLU B 1 109 ? 44.148 10.777 31.042 1.00 23.45 108 GLU B CA 1
ATOM 1706 C C . GLU B 1 109 ? 43.098 11.304 30.094 1.00 23.30 108 GLU B C 1
ATOM 1707 O O . GLU B 1 109 ? 42.003 10.735 30.027 1.00 25.01 108 GLU B O 1
ATOM 1713 N N . HIS B 1 110 ? 43.393 12.393 29.382 1.00 23.39 109 HIS B N 1
ATOM 1714 C CA . HIS B 1 110 ? 42.432 12.965 28.455 1.00 25.38 109 HIS B CA 1
ATOM 1715 C C . HIS B 1 110 ? 42.886 12.991 26.999 1.00 25.18 109 HIS B C 1
ATOM 1716 O O . HIS B 1 110 ? 42.052 13.262 26.133 1.00 24.76 109 HIS B O 1
ATOM 1723 N N . MET B 1 111 ? 44.156 12.719 26.692 1.00 23.02 110 MET B N 1
ATOM 1724 C CA . MET B 1 111 ? 44.553 12.547 25.299 1.00 25.98 110 MET B CA 1
ATOM 1725 C C . MET B 1 111 ? 44.418 11.088 24.900 1.00 24.04 110 MET B C 1
ATOM 1726 O O . MET B 1 111 ? 44.663 10.176 25.696 1.00 22.50 110 MET B O 1
ATOM 1731 N N . GLY B 1 112 ? 44.003 10.874 23.649 1.00 21.17 111 GLY B N 1
ATOM 1732 C CA . GLY B 1 112 ? 44.122 9.585 23.021 1.00 20.12 111 GLY B CA 1
ATOM 1733 C C . GLY B 1 112 ? 45.328 9.601 22.091 1.00 22.71 111 GLY B C 1
ATOM 1734 O O . GLY B 1 112 ? 45.477 10.501 21.266 1.00 24.28 111 GLY B O 1
ATOM 1735 N N . VAL B 1 113 ? 46.178 8.607 22.256 1.00 22.08 112 VAL B N 1
ATOM 1736 C CA . VAL B 1 113 ? 47.406 8.567 21.484 1.00 21.48 112 VAL B CA 1
ATOM 1737 C C . VAL B 1 113 ? 47.604 7.173 20.934 1.00 17.98 112 VAL B C 1
ATOM 1738 O O . VAL B 1 113 ? 46.647 6.431 20.724 1.00 21.18 112 VAL B O 1
ATOM 1742 N N . GLN B 1 114 ? 48.856 6.845 20.669 1.00 21.07 113 GLN B N 1
ATOM 1743 C CA . GLN B 1 114 ? 49.367 5.490 20.586 1.00 19.48 113 GLN B CA 1
ATOM 1744 C C . GLN B 1 114 ? 48.292 4.444 20.790 1.00 23.47 113 GLN B C 1
ATOM 1745 O O . GLN B 1 114 ? 47.816 4.248 21.912 1.00 26.13 113 GLN B O 1
ATOM 1751 N N . GLU B 1 115 ? 47.869 3.809 19.699 1.00 22.47 114 GLU B N 1
ATOM 1752 C CA . GLU B 1 115 ? 46.840 2.774 19.706 1.00 21.80 114 GLU B CA 1
ATOM 1753 C C . GLU B 1 115 ? 45.555 3.230 20.403 1.00 22.21 114 GLU B C 1
ATOM 1754 O O . GLU B 1 115 ? 44.737 2.404 20.829 1.00 21.30 114 GLU B O 1
ATOM 1760 N N . GLY B 1 116 ? 45.330 4.537 20.510 1.00 22.07 115 GLY B N 1
ATOM 1761 C CA . GLY B 1 116 ? 44.154 5.047 21.174 1.00 22.91 115 GLY B CA 1
ATOM 1762 C C . GLY B 1 116 ? 44.283 5.188 22.670 1.00 23.83 115 GLY B C 1
ATOM 1763 O O . GLY B 1 116 ? 43.514 5.940 23.278 1.00 26.19 115 GLY B O 1
ATOM 1764 N N . LEU B 1 117 ? 45.234 4.490 23.280 1.00 26.18 116 LEU B N 1
ATOM 1765 C CA . LEU B 1 117 ? 45.345 4.474 24.726 1.00 22.20 116 LEU B CA 1
ATOM 1766 C C . LEU B 1 117 ? 45.490 5.897 25.221 1.00 22.95 116 LEU B C 1
ATOM 1767 O O . LEU B 1 117 ? 45.826 6.808 24.462 1.00 22.12 116 LEU B O 1
ATOM 1772 N N . SER B 1 118 ? 45.202 6.097 26.501 1.00 25.19 117 SER B N 1
ATOM 1773 C CA . SER B 1 118 ? 45.488 7.396 27.082 1.00 23.47 117 SER B CA 1
ATOM 1774 C C . SER B 1 118 ? 46.980 7.655 26.978 1.00 22.12 117 SER B C 1
ATOM 1775 O O . SER B 1 118 ? 47.775 6.748 26.718 1.00 25.65 117 SER B O 1
ATOM 1778 N N . ALA B 1 119 ? 47.360 8.911 27.148 1.00 20.37 118 ALA B N 1
ATOM 1779 C CA . ALA B 1 119 ? 48.764 9.228 27.342 1.00 21.37 118 ALA B CA 1
ATOM 1780 C C . ALA B 1 119 ? 49.190 9.023 28.784 1.00 26.53 118 ALA B C 1
ATOM 1781 O O . ALA B 1 119 ? 50.326 9.373 29.138 1.00 27.47 118 ALA B O 1
ATOM 1783 N N . ALA B 1 120 ? 48.291 8.469 29.605 1.00 24.79 119 ALA B N 1
ATOM 1784 C CA . ALA B 1 120 ? 48.551 8.069 30.979 1.00 22.24 119 ALA B CA 1
ATOM 1785 C C . ALA B 1 120 ? 48.656 6.561 31.140 1.00 19.80 119 ALA B C 1
ATOM 1786 O O . ALA B 1 120 ? 49.559 6.066 31.816 1.00 17.39 119 ALA B O 1
ATOM 1788 N N . ALA B 1 121 ? 47.750 5.811 30.537 1.00 22.67 120 ALA B N 1
ATOM 1789 C CA . ALA B 1 121 ? 47.813 4.359 30.646 1.00 20.43 120 ALA B CA 1
ATOM 1790 C C . ALA B 1 121 ? 49.002 3.802 29.868 1.00 24.25 120 ALA B C 1
ATOM 1791 O O . ALA B 1 121 ? 49.024 2.626 29.491 1.00 24.75 120 ALA B O 1
ATOM 1793 N N . PRO C 1 2 ? 55.984 28.316 49.054 1.00 16.40 1 PRO C N 1
ATOM 1794 C CA . PRO C 1 2 ? 54.787 27.493 49.220 1.00 17.68 1 PRO C CA 1
ATOM 1795 C C . PRO C 1 2 ? 54.103 27.770 50.549 1.00 17.02 1 PRO C C 1
ATOM 1796 O O . PRO C 1 2 ? 54.725 28.359 51.426 1.00 19.62 1 PRO C O 1
ATOM 1800 N N . ILE C 1 3 ? 52.840 27.379 50.684 1.00 18.11 2 ILE C N 1
ATOM 1801 C CA . ILE C 1 3 ? 52.088 27.510 51.927 1.00 16.77 2 ILE C CA 1
ATOM 1802 C C . ILE C 1 3 ? 51.395 26.188 52.193 1.00 17.71 2 ILE C C 1
ATOM 1803 O O . ILE C 1 3 ? 50.674 25.681 51.324 1.00 18.78 2 ILE C O 1
ATOM 1808 N N . LEU C 1 4 ? 51.628 25.622 53.381 1.00 17.36 3 LEU C N 1
ATOM 1809 C CA . LEU C 1 4 ? 51.068 24.340 53.781 1.00 12.81 3 LEU C CA 1
ATOM 1810 C C . LEU C 1 4 ? 50.248 24.545 55.037 1.00 14.56 3 LEU C C 1
ATOM 1811 O O . LEU C 1 4 ? 50.708 25.186 55.983 1.00 17.12 3 LEU C O 1
ATOM 1816 N N . GLN C 1 5 ? 49.040 24.028 55.039 1.00 15.01 4 GLN C N 1
ATOM 1817 C CA . GLN C 1 5 ? 48.247 23.903 56.249 1.00 11.81 4 GLN C CA 1
ATOM 1818 C C . GLN C 1 5 ? 48.185 22.433 56.573 1.00 14.35 4 GLN C C 1
ATOM 1819 O O . GLN C 1 5 ? 47.482 21.681 55.895 1.00 18.00 4 GLN C O 1
ATOM 1825 N N . VAL C 1 6 ? 48.896 22.025 57.605 1.00 15.02 5 VAL C N 1
ATOM 1826 C CA . VAL C 1 6 ? 49.092 20.616 57.887 1.00 14.39 5 VAL C CA 1
ATOM 1827 C C . VAL C 1 6 ? 48.121 20.186 58.972 1.00 17.82 5 VAL C C 1
ATOM 1828 O O . VAL C 1 6 ? 47.787 20.982 59.856 1.00 15.98 5 VAL C O 1
ATOM 1832 N N . GLN C 1 7 ? 47.622 18.943 58.877 1.00 17.89 6 GLN C N 1
ATOM 1833 C CA . GLN C 1 7 ? 46.749 18.341 59.886 1.00 16.74 6 GLN C CA 1
ATOM 1834 C C . GLN C 1 7 ? 47.360 17.025 60.343 1.00 16.12 6 GLN C C 1
ATOM 1835 O O . GLN C 1 7 ? 47.836 16.237 59.525 1.00 16.18 6 GLN C O 1
ATOM 1841 N N . VAL C 1 8 ? 47.334 16.782 61.647 1.00 17.37 7 VAL C N 1
ATOM 1842 C CA . VAL C 1 8 ? 48.002 15.621 62.224 1.00 17.81 7 VAL C CA 1
ATOM 1843 C C . VAL C 1 8 ? 47.236 15.184 63.461 1.00 17.75 7 VAL C C 1
ATOM 1844 O O . VAL C 1 8 ? 46.762 16.020 64.231 1.00 16.15 7 VAL C O 1
ATOM 1848 N N . THR C 1 9 ? 47.082 13.871 63.633 1.00 16.80 8 THR C N 1
ATOM 1849 C CA . THR C 1 9 ? 46.543 13.354 64.880 1.00 18.92 8 THR C CA 1
ATOM 1850 C C . THR C 1 9 ? 47.170 14.078 66.052 1.00 16.80 8 THR C C 1
ATOM 1851 O O . THR C 1 9 ? 48.378 14.299 66.079 1.00 21.45 8 THR C O 1
ATOM 1855 N N . ALA C 1 10 ? 46.355 14.450 67.019 1.00 18.36 9 ALA C N 1
ATOM 1856 C CA . ALA C 1 10 ? 46.945 15.023 68.210 1.00 18.56 9 ALA C CA 1
ATOM 1857 C C . ALA C 1 10 ? 47.755 13.965 68.959 1.00 17.14 9 ALA C C 1
ATOM 1858 O O . ALA C 1 10 ? 47.560 12.755 68.804 1.00 15.72 9 ALA C O 1
ATOM 1860 N N . GLY C 1 11 ? 48.708 14.435 69.750 1.00 18.97 10 GLY C N 1
ATOM 1861 C CA . GLY C 1 11 ? 49.474 13.547 70.601 1.00 18.97 10 GLY C CA 1
ATOM 1862 C C . GLY C 1 11 ? 50.956 13.590 70.378 1.00 14.07 10 GLY C C 1
ATOM 1863 O O . GLY C 1 11 ? 51.682 12.801 70.992 1.00 14.69 10 GLY C O 1
ATOM 1864 N N . ARG C 1 12 ? 51.446 14.454 69.519 1.00 17.70 11 ARG C N 1
ATOM 1865 C CA . ARG C 1 12 ? 52.869 14.579 69.307 1.00 18.66 11 ARG C CA 1
ATOM 1866 C C . ARG C 1 12 ? 53.434 15.591 70.285 1.00 18.16 11 ARG C C 1
ATOM 1867 O O . ARG C 1 12 ? 52.806 16.615 70.557 1.00 18.66 11 ARG C O 1
ATOM 1875 N N . SER C 1 13 ? 54.614 15.285 70.818 1.00 18.18 12 SER C N 1
ATOM 1876 C CA . SER C 1 13 ? 55.324 16.135 71.770 1.00 20.16 12 SER C CA 1
ATOM 1877 C C . SER C 1 13 ? 55.424 17.568 71.272 1.00 19.87 12 SER C C 1
ATOM 1878 O O . SER C 1 13 ? 54.837 17.939 70.268 1.00 21.40 12 SER C O 1
ATOM 1881 N N . GLN C 1 14 ? 56.190 18.402 71.971 1.00 17.96 13 GLN C N 1
ATOM 1882 C CA . GLN C 1 14 ? 56.412 19.712 71.365 1.00 22.12 13 GLN C CA 1
ATOM 1883 C C . GLN C 1 14 ? 57.623 19.670 70.439 1.00 22.42 13 GLN C C 1
ATOM 1884 O O . GLN C 1 14 ? 57.706 20.423 69.450 1.00 22.20 13 GLN C O 1
ATOM 1890 N N . GLN C 1 15 ? 58.509 18.713 70.675 1.00 19.94 14 GLN C N 1
ATOM 1891 C CA . GLN C 1 15 ? 59.694 18.598 69.846 1.00 21.01 14 GLN C CA 1
ATOM 1892 C C . GLN C 1 15 ? 59.391 17.839 68.562 1.00 19.20 14 GLN C C 1
ATOM 1893 O O . GLN C 1 15 ? 59.544 18.392 67.480 1.00 18.91 14 GLN C O 1
ATOM 1899 N N . GLN C 1 16 ? 58.934 16.583 68.667 1.00 19.69 15 GLN C N 1
ATOM 1900 C CA . GLN C 1 16 ? 58.400 15.778 67.557 1.00 22.78 15 GLN C CA 1
ATOM 1901 C C . GLN C 1 16 ? 57.805 16.651 66.452 1.00 20.74 15 GLN C C 1
ATOM 1902 O O . GLN C 1 16 ? 58.011 16.423 65.255 1.00 19.21 15 GLN C O 1
ATOM 1908 N N . LYS C 1 17 ? 57.058 17.668 66.867 1.00 17.97 16 LYS C N 1
ATOM 1909 C CA . LYS C 1 17 ? 56.405 18.578 65.946 1.00 19.95 16 LYS C CA 1
ATOM 1910 C C . LYS C 1 17 ? 57.317 19.701 65.493 1.00 20.25 16 LYS C C 1
ATOM 1911 O O . LYS C 1 17 ? 57.277 20.104 64.318 1.00 19.13 16 LYS C O 1
ATOM 1917 N N . THR C 1 18 ? 58.125 20.227 66.412 1.00 20.16 17 THR C N 1
ATOM 1918 C CA . THR C 1 18 ? 59.093 21.243 66.020 1.00 19.38 17 THR C CA 1
ATOM 1919 C C . THR C 1 18 ? 60.077 20.709 64.976 1.00 16.48 17 THR C C 1
ATOM 1920 O O . THR C 1 18 ? 60.450 21.419 64.035 1.00 17.67 17 THR C O 1
ATOM 1924 N N . ALA C 1 19 ? 60.501 19.457 65.130 1.00 18.95 18 ALA C N 1
ATOM 1925 C CA . ALA C 1 19 ? 61.332 18.789 64.140 1.00 18.66 18 ALA C CA 1
ATOM 1926 C C . ALA C 1 19 ? 60.695 18.850 62.768 1.00 18.93 18 ALA C C 1
ATOM 1927 O O . ALA C 1 19 ? 61.345 19.224 61.790 1.00 19.52 18 ALA C O 1
ATOM 1929 N N . PHE C 1 20 ? 59.425 18.458 62.671 1.00 19.03 19 PHE C N 1
ATOM 1930 C CA . PHE C 1 20 ? 58.756 18.502 61.382 1.00 17.71 19 PHE C CA 1
ATOM 1931 C C . PHE C 1 20 ? 58.739 19.917 60.837 1.00 17.92 19 PHE C C 1
ATOM 1932 O O . PHE C 1 20 ? 59.217 20.166 59.729 1.00 17.85 19 PHE C O 1
ATOM 1940 N N . LEU C 1 21 ? 58.217 20.866 61.616 1.00 17.91 20 LEU C N 1
ATOM 1941 C CA . LEU C 1 21 ? 58.157 22.250 61.164 1.00 16.48 20 LEU C CA 1
ATOM 1942 C C . LEU C 1 21 ? 59.514 22.786 60.748 1.00 18.63 20 LEU C C 1
ATOM 1943 O O . LEU C 1 21 ? 59.578 23.825 60.087 1.00 19.27 20 LEU C O 1
ATOM 1948 N N . GLN C 1 22 ? 60.592 22.096 61.096 1.00 18.58 21 GLN C N 1
ATOM 1949 C CA . GLN C 1 22 ? 61.952 22.572 60.904 1.00 17.61 21 GLN C CA 1
ATOM 1950 C C . GLN C 1 22 ? 62.649 21.929 59.711 1.00 17.25 21 GLN C C 1
ATOM 1951 O O . GLN C 1 22 ? 63.259 22.617 58.891 1.00 18.23 21 GLN C O 1
ATOM 1957 N N . ASN C 1 23 ? 62.617 20.607 59.642 1.00 19.05 22 ASN C N 1
ATOM 1958 C CA . ASN C 1 23 ? 63.138 19.829 58.535 1.00 19.00 22 ASN C CA 1
ATOM 1959 C C . ASN C 1 23 ? 62.069 19.470 57.520 1.00 18.96 22 ASN C C 1
ATOM 1960 O O . ASN C 1 23 ? 62.271 18.545 56.732 1.00 22.66 22 ASN C O 1
ATOM 1965 N N . ALA C 1 24 ? 60.912 20.120 57.570 1.00 17.87 23 ALA C N 1
ATOM 1966 C CA . ALA C 1 24 ? 60.070 20.204 56.394 1.00 17.21 23 ALA C CA 1
ATOM 1967 C C . ALA C 1 24 ? 60.456 21.423 55.575 1.00 18.99 23 ALA C C 1
ATOM 1968 O O . ALA C 1 24 ? 60.693 21.316 54.375 1.00 22.11 23 ALA C O 1
ATOM 1970 N N . THR C 1 25 ? 60.564 22.581 56.232 1.00 19.11 24 THR C N 1
ATOM 1971 C CA . THR C 1 25 ? 61.043 23.794 55.578 1.00 17.37 24 THR C CA 1
ATOM 1972 C C . THR C 1 25 ? 62.318 23.557 54.778 1.00 20.54 24 THR C C 1
ATOM 1973 O O . THR C 1 25 ? 62.494 24.111 53.685 1.00 23.28 24 THR C O 1
ATOM 1977 N N . LYS C 1 26 ? 63.232 22.755 55.313 1.00 19.58 25 LYS C N 1
ATOM 1978 C CA . LYS C 1 26 ? 64.421 22.402 54.553 1.00 19.85 25 LYS C CA 1
ATOM 1979 C C . LYS C 1 26 ? 64.032 21.615 53.311 1.00 22.29 25 LYS C C 1
ATOM 1980 O O . LYS C 1 26 ? 64.464 21.933 52.192 1.00 20.96 25 LYS C O 1
ATOM 1986 N N . VAL C 1 27 ? 63.158 20.616 53.492 1.00 22.87 26 VAL C N 1
ATOM 1987 C CA . VAL C 1 27 ? 62.731 19.749 52.396 1.00 20.46 26 VAL C CA 1
ATOM 1988 C C . VAL C 1 27 ? 62.133 20.572 51.272 1.00 22.29 26 VAL C C 1
ATOM 1989 O O . VAL C 1 27 ? 62.428 20.360 50.091 1.00 20.93 26 VAL C O 1
ATOM 1993 N N . ILE C 1 28 ? 61.265 21.508 51.630 1.00 22.09 27 ILE C N 1
ATOM 1994 C CA . ILE C 1 28 ? 60.684 22.410 50.651 1.00 21.11 27 ILE C CA 1
ATOM 1995 C C . ILE C 1 28 ? 61.763 23.246 49.982 1.00 23.07 27 ILE C C 1
ATOM 1996 O O . ILE C 1 28 ? 61.732 23.461 48.765 1.00 26.87 27 ILE C O 1
ATOM 2001 N N . GLU C 1 29 ? 62.734 23.735 50.758 1.00 24.42 28 GLU C N 1
ATOM 2002 C CA . GLU C 1 29 ? 63.796 24.539 50.155 1.00 23.32 28 GLU C CA 1
ATOM 2003 C C . GLU C 1 29 ? 64.493 23.773 49.041 1.00 24.02 28 GLU C C 1
ATOM 2004 O O . GLU C 1 29 ? 64.802 24.331 47.982 1.00 25.32 28 GLU C O 1
ATOM 2010 N N . GLN C 1 30 ? 64.722 22.487 49.250 1.00 27.06 29 GLN C N 1
ATOM 2011 C CA . GLN C 1 30 ? 65.580 21.757 48.335 1.00 23.40 29 GLN C CA 1
ATOM 2012 C C . GLN C 1 30 ? 64.806 21.090 47.209 1.00 25.28 29 GLN C C 1
ATOM 2013 O O . GLN C 1 30 ? 65.243 21.137 46.054 1.00 25.91 29 GLN C O 1
ATOM 2019 N N . THR C 1 31 ? 63.670 20.462 47.514 1.00 23.25 30 THR C N 1
ATOM 2020 C CA . THR C 1 31 ? 62.906 19.809 46.458 1.00 25.97 30 THR C CA 1
ATOM 2021 C C . THR C 1 31 ? 62.142 20.809 45.591 1.00 24.30 30 THR C C 1
ATOM 2022 O O . THR C 1 31 ? 61.867 20.521 44.422 1.00 21.28 30 THR C O 1
ATOM 2026 N N . LEU C 1 32 ? 61.804 21.978 46.128 1.00 25.95 31 LEU C N 1
ATOM 2027 C CA . LEU C 1 32 ? 61.035 22.984 45.415 1.00 23.24 31 LEU C CA 1
ATOM 2028 C C . LEU C 1 32 ? 61.926 24.164 45.062 1.00 22.24 31 LEU C C 1
ATOM 2029 O O . LEU C 1 32 ? 63.118 24.196 45.368 1.00 22.83 31 LEU C O 1
ATOM 2034 N N . ASN C 1 33 ? 61.329 25.166 44.424 1.00 22.91 32 ASN C N 1
ATOM 2035 C CA . ASN C 1 33 ? 62.128 26.311 44.009 1.00 26.19 32 ASN C CA 1
ATOM 2036 C C . ASN C 1 33 ? 62.531 27.160 45.203 1.00 25.11 32 ASN C C 1
ATOM 2037 O O . ASN C 1 33 ? 63.712 27.232 45.550 1.00 21.37 32 ASN C O 1
ATOM 2042 N N . ALA C 1 34 ? 61.538 27.788 45.831 1.00 26.67 33 ALA C N 1
ATOM 2043 C CA . ALA C 1 34 ? 61.754 28.884 46.759 1.00 26.12 33 ALA C CA 1
ATOM 2044 C C . ALA C 1 34 ? 62.681 28.465 47.893 1.00 23.57 33 ALA C C 1
ATOM 2045 O O . ALA C 1 34 ? 62.834 27.282 48.203 1.00 24.84 33 ALA C O 1
ATOM 2047 N N . ALA C 1 35 ? 63.338 29.461 48.483 1.00 24.57 34 ALA C N 1
ATOM 2048 C CA . ALA C 1 35 ? 64.349 29.213 49.519 1.00 25.22 34 ALA C CA 1
ATOM 2049 C C . ALA C 1 35 ? 63.697 29.260 50.895 1.00 23.52 34 ALA C C 1
ATOM 2050 O O . ALA C 1 35 ? 63.604 28.235 51.575 1.00 24.65 34 ALA C O 1
ATOM 2052 N N . LEU C 1 36 ? 63.229 30.439 51.310 1.00 22.91 35 LEU C N 1
ATOM 2053 C CA . LEU C 1 36 ? 62.610 30.517 52.633 1.00 27.54 35 LEU C CA 1
ATOM 2054 C C . LEU C 1 36 ? 61.457 31.517 52.681 1.00 24.88 35 LEU C C 1
ATOM 2055 O O . LEU C 1 36 ? 60.292 31.095 52.734 1.00 25.03 35 LEU C O 1
ATOM 2060 N N . PRO C 1 37 ? 61.710 32.845 52.617 1.00 27.64 36 PRO C N 1
ATOM 2061 C CA . PRO C 1 37 ? 60.693 33.803 53.094 1.00 24.26 36 PRO C CA 1
ATOM 2062 C C . PRO C 1 37 ? 59.352 33.708 52.388 1.00 23.02 36 PRO C C 1
ATOM 2063 O O . PRO C 1 37 ? 58.512 34.605 52.508 1.00 25.40 36 PRO C O 1
ATOM 2067 N N . SER C 1 38 ? 59.136 32.595 51.689 1.00 24.31 37 SER C N 1
ATOM 2068 C CA . SER C 1 38 ? 57.893 32.282 51.002 1.00 22.50 37 SER C CA 1
ATOM 2069 C C . SER C 1 38 ? 57.266 30.997 51.515 1.00 20.95 37 SER C C 1
ATOM 2070 O O . SER C 1 38 ? 56.234 30.558 50.986 1.00 19.71 37 SER C O 1
ATOM 2073 N N . ILE C 1 39 ? 57.861 30.371 52.503 1.00 19.55 38 ILE C N 1
ATOM 2074 C CA . ILE C 1 39 ? 57.383 29.096 53.006 1.00 19.18 38 ILE C CA 1
ATOM 2075 C C . ILE C 1 39 ? 56.514 29.340 54.226 1.00 18.03 38 ILE C C 1
ATOM 2076 O O . ILE C 1 39 ? 56.752 30.276 54.993 1.00 19.15 38 ILE C O 1
ATOM 2081 N N . ARG C 1 40 ? 55.471 28.519 54.383 1.00 22.05 39 ARG C N 1
ATOM 2082 C CA . ARG C 1 40 ? 54.543 28.646 55.503 1.00 18.90 39 ARG C CA 1
ATOM 2083 C C . ARG C 1 40 ? 54.070 27.251 55.889 1.00 17.20 39 ARG C C 1
ATOM 2084 O O . ARG C 1 40 ? 53.213 26.676 55.206 1.00 18.87 39 ARG C O 1
ATOM 2092 N N . ILE C 1 41 ? 54.594 26.728 56.993 1.00 19.50 40 ILE C N 1
ATOM 2093 C CA . ILE C 1 41 ? 53.992 25.567 57.632 1.00 15.97 40 ILE C CA 1
ATOM 2094 C C . ILE C 1 41 ? 53.149 26.054 58.787 1.00 14.75 40 ILE C C 1
ATOM 2095 O O . ILE C 1 41 ? 53.553 26.944 59.539 1.00 15.23 40 ILE C O 1
ATOM 2100 N N . SER C 1 42 ? 51.972 25.477 58.932 1.00 18.72 41 SER C N 1
ATOM 2101 C CA . SER C 1 42 ? 51.180 25.661 60.138 1.00 16.12 41 SER C CA 1
ATOM 2102 C C . SER C 1 42 ? 50.780 24.297 60.638 1.00 14.77 41 SER C C 1
ATOM 2103 O O . SER C 1 42 ? 49.955 23.632 60.012 1.00 18.07 41 SER C O 1
ATOM 2106 N N . LEU C 1 43 ? 51.350 23.891 61.759 1.00 13.61 42 LEU C N 1
ATOM 2107 C CA . LEU C 1 43 ? 50.883 22.689 62.405 1.00 12.66 42 LEU C CA 1
ATOM 2108 C C . LEU C 1 43 ? 49.478 22.914 62.933 1.00 13.47 42 LEU C C 1
ATOM 2109 O O . LEU C 1 43 ? 49.017 24.042 63.082 1.00 14.43 42 LEU C O 1
ATOM 2114 N N . HIS C 1 44 ? 48.783 21.824 63.206 1.00 16.29 43 HIS C N 1
ATOM 2115 C CA . HIS C 1 44 ? 47.378 21.947 63.559 1.00 17.10 43 HIS C CA 1
ATOM 2116 C C . HIS C 1 44 ? 46.827 20.605 64.011 1.00 18.82 43 HIS C C 1
ATOM 2117 O O . HIS C 1 44 ? 46.343 19.827 63.183 1.00 16.92 43 HIS C O 1
ATOM 2124 N N . GLU C 1 45 ? 46.878 20.340 65.318 1.00 17.57 44 GLU C N 1
ATOM 2125 C CA . GLU C 1 45 ? 46.669 18.995 65.836 1.00 15.72 44 GLU C CA 1
ATOM 2126 C C . GLU C 1 45 ? 45.193 18.714 65.964 1.00 18.69 44 GLU C C 1
ATOM 2127 O O . GLU C 1 45 ? 44.424 19.583 66.388 1.00 24.99 44 GLU C O 1
ATOM 2133 N N . ILE C 1 46 ? 44.800 17.490 65.607 1.00 16.30 45 ILE C N 1
ATOM 2134 C CA . ILE C 1 46 ? 43.400 17.090 65.543 1.00 19.55 45 ILE C CA 1
ATOM 2135 C C . ILE C 1 46 ? 43.223 15.846 66.406 1.00 20.20 45 ILE C C 1
ATOM 2136 O O . ILE C 1 46 ? 44.143 15.035 66.549 1.00 19.65 45 ILE C O 1
ATOM 2141 N N . GLU C 1 47 ? 42.035 15.716 66.998 1.00 19.26 46 GLU C N 1
ATOM 2142 C CA . GLU C 1 47 ? 41.750 14.730 68.025 1.00 19.59 46 GLU C CA 1
ATOM 2143 C C . GLU C 1 47 ? 41.378 13.377 67.423 1.00 19.77 46 GLU C C 1
ATOM 2144 O O . GLU C 1 47 ? 41.127 13.244 66.226 1.00 22.80 46 GLU C O 1
ATOM 2150 N N . GLN C 1 48 ? 41.371 12.354 68.278 1.00 20.17 47 GLN C N 1
ATOM 2151 C CA . GLN C 1 48 ? 40.520 11.196 68.057 1.00 19.94 47 GLN C CA 1
ATOM 2152 C C . GLN C 1 48 ? 39.078 11.627 68.221 1.00 16.86 47 GLN C C 1
ATOM 2153 O O . GLN C 1 48 ? 38.787 12.804 68.420 1.00 22.16 47 GLN C O 1
ATOM 2159 N N . GLN C 1 49 ? 38.144 10.694 68.123 1.00 18.22 48 GLN C N 1
ATOM 2160 C CA . GLN C 1 49 ? 36.732 11.069 68.255 1.00 19.41 48 GLN C CA 1
ATOM 2161 C C . GLN C 1 49 ? 36.339 12.186 67.291 1.00 17.14 48 GLN C C 1
ATOM 2162 O O . GLN C 1 49 ? 35.171 12.317 66.926 1.00 19.88 48 GLN C O 1
ATOM 2168 N N . ASP C 1 50 ? 37.310 13.003 66.901 1.00 17.46 49 ASP C N 1
ATOM 2169 C CA . ASP C 1 50 ? 37.185 14.124 65.979 1.00 16.99 49 ASP C CA 1
ATOM 2170 C C . ASP C 1 50 ? 37.895 13.817 64.667 1.00 14.30 49 ASP C C 1
ATOM 2171 O O . ASP C 1 50 ? 38.528 14.687 64.088 1.00 17.02 49 ASP C O 1
ATOM 2176 N N . SER C 1 51 ? 37.835 12.579 64.197 1.00 17.43 50 SER C N 1
ATOM 2177 C CA . SER C 1 51 ? 38.641 12.178 63.053 1.00 17.78 50 SER C CA 1
ATOM 2178 C C . SER C 1 51 ? 38.317 10.736 62.725 1.00 15.46 50 SER C C 1
ATOM 2179 O O . SER C 1 51 ? 37.618 10.052 63.469 1.00 17.14 50 SER C O 1
ATOM 2182 N N . ILE C 1 52 ? 38.883 10.269 61.618 1.00 16.12 51 ILE C N 1
ATOM 2183 C CA . ILE C 1 52 ? 38.666 8.918 61.127 1.00 16.81 51 ILE C CA 1
ATOM 2184 C C . ILE C 1 52 ? 39.564 8.704 59.916 1.00 18.55 51 ILE C C 1
ATOM 2185 O O . ILE C 1 52 ? 39.524 9.463 58.945 1.00 18.39 51 ILE C O 1
ATOM 2190 N N . VAL C 1 53 ? 40.422 7.700 59.991 1.00 20.02 52 VAL C N 1
ATOM 2191 C CA . VAL C 1 53 ? 41.478 7.496 59.010 1.00 19.88 52 VAL C CA 1
ATOM 2192 C C . VAL C 1 53 ? 41.366 6.072 58.493 1.00 23.64 52 VAL C C 1
ATOM 2193 O O . VAL C 1 53 ? 41.420 5.112 59.274 1.00 20.97 52 VAL C O 1
ATOM 2197 N N . ALA C 1 54 ? 41.258 5.945 57.170 1.00 27.74 53 ALA C N 1
ATOM 2198 C CA . ALA C 1 54 ? 40.411 4.928 56.568 1.00 22.09 53 ALA C CA 1
ATOM 2199 C C . ALA C 1 54 ? 39.054 5.103 57.221 1.00 20.43 53 ALA C C 1
ATOM 2200 O O . ALA C 1 54 ? 38.394 6.133 57.032 1.00 18.35 53 ALA C O 1
ATOM 2202 N N . GLY C 1 55 ? 38.654 4.132 58.030 1.00 23.68 54 GLY C N 1
ATOM 2203 C CA . GLY C 1 55 ? 37.404 4.233 58.759 1.00 20.37 54 GLY C CA 1
ATOM 2204 C C . GLY C 1 55 ? 37.551 4.072 60.259 1.00 20.45 54 GLY C C 1
ATOM 2205 O O . GLY C 1 55 ? 36.623 3.624 60.936 1.00 25.07 54 GLY C O 1
ATOM 2206 N N . GLN C 1 56 ? 38.714 4.429 60.792 1.00 23.25 55 GLN C N 1
ATOM 2207 C CA . GLN C 1 56 ? 39.048 4.212 62.194 1.00 20.52 55 GLN C CA 1
ATOM 2208 C C . GLN C 1 56 ? 39.001 5.553 62.902 1.00 19.67 55 GLN C C 1
ATOM 2209 O O . GLN C 1 56 ? 39.823 6.430 62.624 1.00 16.87 55 GLN C O 1
ATOM 2215 N N . VAL C 1 57 ? 38.028 5.719 63.802 1.00 19.20 56 VAL C N 1
ATOM 2216 C CA . VAL C 1 57 ? 37.996 6.920 64.625 1.00 16.57 56 VAL C CA 1
ATOM 2217 C C . VAL C 1 57 ? 39.316 7.025 65.366 1.00 15.67 56 VAL C C 1
ATOM 2218 O O . VAL C 1 57 ? 39.744 6.089 66.049 1.00 20.35 56 VAL C O 1
ATOM 2222 N N . GLY C 1 58 ? 39.999 8.132 65.177 1.00 17.09 57 GLY C N 1
ATOM 2223 C CA . GLY C 1 58 ? 41.158 8.447 65.956 1.00 17.12 57 GLY C CA 1
ATOM 2224 C C . GLY C 1 58 ? 42.467 7.887 65.479 1.00 18.59 57 GLY C C 1
ATOM 2225 O O . GLY C 1 58 ? 43.506 8.283 66.015 1.00 24.34 57 GLY C O 1
ATOM 2226 N N . ALA C 1 59 ? 42.481 6.972 64.515 1.00 20.92 58 ALA C N 1
ATOM 2227 C CA . ALA C 1 59 ? 43.772 6.427 64.106 1.00 19.20 58 ALA C CA 1
ATOM 2228 C C . ALA C 1 59 ? 44.648 7.525 63.507 1.00 20.01 58 ALA C C 1
ATOM 2229 O O . ALA C 1 59 ? 44.162 8.583 63.100 1.00 25.31 58 ALA C O 1
ATOM 2231 N N . GLU C 1 60 ? 45.960 7.266 63.458 1.00 17.30 59 GLU C N 1
ATOM 2232 C CA . GLU C 1 60 ? 46.912 8.266 62.980 1.00 21.73 59 GLU C CA 1
ATOM 2233 C C . GLU C 1 60 ? 46.482 8.869 61.646 1.00 20.54 59 GLU C C 1
ATOM 2234 O O . GLU C 1 60 ? 45.858 8.205 60.818 1.00 25.14 59 GLU C O 1
ATOM 2240 N N . PHE C 1 61 ? 46.836 10.133 61.426 1.00 16.66 60 PHE C N 1
ATOM 2241 C CA . PHE C 1 61 ? 46.910 10.606 60.055 1.00 16.04 60 PHE C CA 1
ATOM 2242 C C . PHE C 1 61 ? 47.620 11.937 60.025 1.00 16.07 60 PHE C C 1
ATOM 2243 O O . PHE C 1 61 ? 47.619 12.679 61.008 1.00 15.61 60 PHE C O 1
ATOM 2251 N N . VAL C 1 62 ? 48.185 12.247 58.862 1.00 15.55 61 VAL C N 1
ATOM 2252 C CA . VAL C 1 62 ? 48.616 13.597 58.559 1.00 15.60 61 VAL C CA 1
ATOM 2253 C C . VAL C 1 62 ? 48.052 14.015 57.211 1.00 14.36 61 VAL C C 1
ATOM 2254 O O . VAL C 1 62 ? 47.842 13.192 56.319 1.00 17.06 61 VAL C O 1
ATOM 2258 N N . ASN C 1 63 ? 47.753 15.296 57.079 1.00 13.53 62 ASN C N 1
ATOM 2259 C CA . ASN C 1 63 ? 47.285 15.815 55.805 1.00 17.61 62 ASN C CA 1
ATOM 2260 C C . ASN C 1 63 ? 47.952 17.145 55.540 1.00 17.39 62 ASN C C 1
ATOM 2261 O O . ASN C 1 63 ? 47.924 18.031 56.395 1.00 18.05 62 ASN C O 1
ATOM 2266 N N . ILE C 1 64 ? 48.533 17.296 54.357 1.00 17.83 63 ILE C N 1
ATOM 2267 C CA . ILE C 1 64 ? 49.217 18.531 53.995 1.00 15.20 63 ILE C CA 1
ATOM 2268 C C . ILE C 1 64 ? 48.529 19.161 52.796 1.00 16.02 63 ILE C C 1
ATOM 2269 O O . ILE C 1 64 ? 48.099 18.452 51.879 1.00 16.82 63 ILE C O 1
ATOM 2274 N N . VAL C 1 65 ? 48.421 20.495 52.811 1.00 17.07 64 VAL C N 1
ATOM 2275 C CA . VAL C 1 65 ? 47.713 21.270 51.797 1.00 16.67 64 VAL C CA 1
ATOM 2276 C C . VAL C 1 65 ? 48.645 22.312 51.202 1.00 16.98 64 VAL C C 1
ATOM 2277 O O . VAL C 1 65 ? 48.532 23.513 51.471 1.00 17.54 64 VAL C O 1
ATOM 2281 N N . ALA C 1 66 ? 49.575 21.854 50.383 1.00 14.41 65 ALA C N 1
ATOM 2282 C CA . ALA C 1 66 ? 50.676 22.690 49.949 1.00 14.41 65 ALA C CA 1
ATOM 2283 C C . ALA C 1 66 ? 50.191 23.619 48.853 1.00 17.34 65 ALA C C 1
ATOM 2284 O O . ALA C 1 66 ? 50.174 23.267 47.676 1.00 18.67 65 ALA C O 1
ATOM 2286 N N . PHE C 1 67 ? 49.799 24.829 49.224 1.00 16.82 66 PHE C N 1
ATOM 2287 C CA . PHE C 1 67 ? 49.558 25.826 48.198 1.00 15.63 66 PHE C CA 1
ATOM 2288 C C . PHE C 1 67 ? 50.876 26.246 47.592 1.00 19.08 66 PHE C C 1
ATOM 2289 O O . PHE C 1 67 ? 51.862 26.478 48.292 1.00 21.26 66 PHE C O 1
ATOM 2297 N N . LEU C 1 68 ? 50.882 26.369 46.281 1.00 21.09 67 LEU C N 1
ATOM 2298 C CA . LEU C 1 68 ? 52.080 26.667 45.530 1.00 19.32 67 LEU C CA 1
ATOM 2299 C C . LEU C 1 68 ? 51.767 27.781 44.551 1.00 17.99 67 LEU C C 1
ATOM 2300 O O . LEU C 1 68 ? 50.613 27.997 44.185 1.00 18.48 67 LEU C O 1
ATOM 2305 N N . LEU C 1 69 ? 52.808 28.495 44.133 1.00 20.37 68 LEU C N 1
ATOM 2306 C CA . LEU C 1 69 ? 52.731 29.367 42.957 1.00 19.69 68 LEU C CA 1
ATOM 2307 C C . LEU C 1 69 ? 53.026 28.526 41.717 1.00 18.64 68 LEU C C 1
ATOM 2308 O O . LEU C 1 69 ? 54.178 28.378 41.295 1.00 20.10 68 LEU C O 1
ATOM 2313 N N . ALA C 1 70 ? 51.970 27.944 41.160 1.00 17.60 69 ALA C N 1
ATOM 2314 C CA . ALA C 1 70 ? 51.981 27.263 39.871 1.00 18.78 69 ALA C CA 1
ATOM 2315 C C . ALA C 1 70 ? 53.034 27.786 38.906 1.00 17.56 69 ALA C C 1
ATOM 2316 O O . ALA C 1 70 ? 53.105 28.988 38.644 1.00 19.99 69 ALA C O 1
ATOM 2318 N N . GLY C 1 71 ? 53.813 26.884 38.329 1.00 19.55 70 GLY C N 1
ATOM 2319 C CA . GLY C 1 71 ? 54.886 27.265 37.442 1.00 19.06 70 GLY C CA 1
ATOM 2320 C C . GLY C 1 71 ? 56.012 26.258 37.461 1.00 18.80 70 GLY C C 1
ATOM 2321 O O . GLY C 1 71 ? 57.114 26.563 37.005 1.00 24.86 70 GLY C O 1
ATOM 2322 N N . ARG C 1 72 ? 55.763 25.063 37.997 1.00 18.33 71 ARG C N 1
ATOM 2323 C CA . ARG C 1 72 ? 56.766 24.010 38.056 1.00 18.46 71 ARG C CA 1
ATOM 2324 C C . ARG C 1 72 ? 56.161 22.698 37.583 1.00 21.19 71 ARG C C 1
ATOM 2325 O O . ARG C 1 72 ? 54.956 22.469 37.719 1.00 19.02 71 ARG C O 1
ATOM 2333 N N . ASN C 1 73 ? 57.027 21.818 37.067 1.00 21.46 72 ASN C N 1
ATOM 2334 C CA . ASN C 1 73 ? 56.630 20.499 36.590 1.00 21.02 72 ASN C CA 1
ATOM 2335 C C . ASN C 1 73 ? 56.016 19.665 37.693 1.00 19.84 72 ASN C C 1
ATOM 2336 O O . ASN C 1 73 ? 55.640 20.192 38.736 1.00 19.87 72 ASN C O 1
ATOM 2341 N N . ASP C 1 74 ? 55.957 18.352 37.472 1.00 19.93 73 ASP C N 1
ATOM 2342 C CA . ASP C 1 74 ? 55.511 17.397 38.471 1.00 19.87 73 ASP C CA 1
ATOM 2343 C C . ASP C 1 74 ? 56.547 16.341 38.816 1.00 20.11 73 ASP C C 1
ATOM 2344 O O . ASP C 1 74 ? 56.340 15.581 39.773 1.00 19.74 73 ASP C O 1
ATOM 2349 N N . GLU C 1 75 ? 57.636 16.237 38.058 1.00 22.27 74 GLU C N 1
ATOM 2350 C CA . GLU C 1 75 ? 58.802 15.552 38.596 1.00 21.61 74 GLU C CA 1
ATOM 2351 C C . GLU C 1 75 ? 59.249 16.242 39.876 1.00 20.33 74 GLU C C 1
ATOM 2352 O O . GLU C 1 75 ? 59.522 15.598 40.889 1.00 20.91 74 GLU C O 1
ATOM 2358 N N . VAL C 1 76 ? 59.291 17.572 39.846 1.00 19.64 75 VAL C N 1
ATOM 2359 C CA . VAL C 1 76 ? 59.620 18.367 41.013 1.00 19.24 75 VAL C CA 1
ATOM 2360 C C . VAL C 1 76 ? 58.498 18.412 42.030 1.00 20.62 75 VAL C C 1
ATOM 2361 O O . VAL C 1 76 ? 58.669 19.008 43.093 1.00 22.25 75 VAL C O 1
ATOM 2365 N N . LYS C 1 77 ? 57.343 17.830 41.732 1.00 20.00 76 LYS C N 1
ATOM 2366 C CA . LYS C 1 77 ? 56.292 17.782 42.739 1.00 19.57 76 LYS C CA 1
ATOM 2367 C C . LYS C 1 77 ? 56.329 16.462 43.497 1.00 22.53 76 LYS C C 1
ATOM 2368 O O . LYS C 1 77 ? 56.334 16.449 44.731 1.00 24.11 76 LYS C O 1
ATOM 2374 N N . ALA C 1 78 ? 56.364 15.350 42.766 1.00 21.36 77 ALA C N 1
ATOM 2375 C CA . ALA C 1 78 ? 56.666 14.066 43.379 1.00 22.01 77 ALA C CA 1
ATOM 2376 C C . ALA C 1 78 ? 57.945 14.142 44.197 1.00 18.93 77 ALA C C 1
ATOM 2377 O O . ALA C 1 78 ? 58.057 13.514 45.258 1.00 19.34 77 ALA C O 1
ATOM 2379 N N . ASN C 1 79 ? 58.925 14.900 43.705 1.00 20.26 78 ASN C N 1
ATOM 2380 C CA . ASN C 1 79 ? 60.199 15.069 44.399 1.00 19.76 78 ASN C CA 1
ATOM 2381 C C . ASN C 1 79 ? 60.029 15.715 45.758 1.00 21.20 78 ASN C C 1
ATOM 2382 O O . ASN C 1 79 ? 60.915 15.614 46.616 1.00 21.30 78 ASN C O 1
ATOM 2387 N N . PHE C 1 80 ? 58.936 16.418 45.946 1.00 22.20 79 PHE C N 1
ATOM 2388 C CA . PHE C 1 80 ? 58.581 16.933 47.248 1.00 22.85 79 PHE C CA 1
ATOM 2389 C C . PHE C 1 80 ? 57.730 15.935 48.014 1.00 20.45 79 PHE C C 1
ATOM 2390 O O . PHE C 1 80 ? 57.942 15.722 49.212 1.00 21.51 79 PHE C O 1
ATOM 2398 N N . LEU C 1 81 ? 56.801 15.280 47.325 1.00 19.80 80 LEU C N 1
ATOM 2399 C CA . LEU C 1 81 ? 55.890 14.378 48.008 1.00 21.15 80 LEU C CA 1
ATOM 2400 C C . LEU C 1 81 ? 56.654 13.272 48.711 1.00 19.89 80 LEU C C 1
ATOM 2401 O O . LEU C 1 81 ? 56.435 12.997 49.901 1.00 21.42 80 LEU C O 1
ATOM 2406 N N . ALA C 1 82 ? 57.588 12.657 47.991 1.00 22.24 81 ALA C N 1
ATOM 2407 C CA . ALA C 1 82 ? 58.445 11.631 48.565 1.00 19.21 81 ALA C CA 1
ATOM 2408 C C . ALA C 1 82 ? 59.088 12.096 49.859 1.00 20.38 81 ALA C C 1
ATOM 2409 O O . ALA C 1 82 ? 59.048 11.394 50.874 1.00 21.71 81 ALA C O 1
ATOM 2411 N N . ALA C 1 83 ? 59.678 13.288 49.845 1.00 21.83 82 ALA C N 1
ATOM 2412 C CA . ALA C 1 83 ? 60.473 13.738 50.985 1.00 23.51 82 ALA C CA 1
ATOM 2413 C C . ALA C 1 83 ? 59.591 14.095 52.170 1.00 21.36 82 ALA C C 1
ATOM 2414 O O . ALA C 1 83 ? 59.717 13.508 53.259 1.00 24.66 82 ALA C O 1
ATOM 2416 N N . ILE C 1 84 ? 58.688 15.060 51.972 1.00 22.99 83 ILE C N 1
ATOM 2417 C CA . ILE C 1 84 ? 57.818 15.512 53.056 1.00 22.42 83 ILE C CA 1
ATOM 2418 C C . ILE C 1 84 ? 57.141 14.326 53.698 1.00 21.26 83 ILE C C 1
ATOM 2419 O O . ILE C 1 84 ? 56.901 14.320 54.913 1.00 25.59 83 ILE C O 1
ATOM 2424 N N . ASN C 1 85 ? 56.860 13.284 52.909 1.00 21.00 84 ASN C N 1
ATOM 2425 C CA . ASN C 1 85 ? 56.368 12.045 53.493 1.00 20.26 84 ASN C CA 1
ATOM 2426 C C . ASN C 1 85 ? 57.336 11.504 54.528 1.00 21.51 84 ASN C C 1
ATOM 2427 O O . ASN C 1 85 ? 56.914 10.905 55.525 1.00 21.12 84 ASN C O 1
ATOM 2432 N N . LYS C 1 86 ? 58.633 11.720 54.320 1.00 21.45 85 LYS C N 1
ATOM 2433 C CA . LYS C 1 86 ? 59.613 11.147 55.225 1.00 19.66 85 LYS C CA 1
ATOM 2434 C C . LYS C 1 86 ? 59.796 12.034 56.434 1.00 19.89 85 LYS C C 1
ATOM 2435 O O . LYS C 1 86 ? 59.717 11.554 57.569 1.00 23.74 85 LYS C O 1
ATOM 2441 N N . THR C 1 87 ? 60.022 13.333 56.205 1.00 23.05 86 THR C N 1
ATOM 2442 C CA . THR C 1 87 ? 59.992 14.307 57.295 1.00 23.27 86 THR C CA 1
ATOM 2443 C C . THR C 1 87 ? 58.855 13.996 58.243 1.00 24.57 86 THR C C 1
ATOM 2444 O O . THR C 1 87 ? 59.032 13.964 59.461 1.00 24.88 86 THR C O 1
ATOM 2448 N N . ALA C 1 88 ? 57.678 13.733 57.683 1.00 22.69 87 ALA C N 1
ATOM 2449 C CA . ALA C 1 88 ? 56.521 13.398 58.497 1.00 23.00 87 ALA C CA 1
ATOM 2450 C C . ALA C 1 88 ? 56.707 12.066 59.215 1.00 23.88 87 ALA C C 1
ATOM 2451 O O . ALA C 1 88 ? 56.615 11.992 60.447 1.00 21.54 87 ALA C O 1
ATOM 2453 N N . VAL C 1 89 ? 56.963 10.998 58.453 1.00 22.68 88 VAL C N 1
ATOM 2454 C CA . VAL C 1 89 ? 57.024 9.660 59.029 1.00 20.01 88 VAL C CA 1
ATOM 2455 C C . VAL C 1 89 ? 57.954 9.639 60.227 1.00 22.87 88 VAL C C 1
ATOM 2456 O O . VAL C 1 89 ? 57.689 8.958 61.226 1.00 22.69 88 VAL C O 1
ATOM 2460 N N . THR C 1 90 ? 59.030 10.422 60.170 1.00 23.23 89 THR C N 1
ATOM 2461 C CA . THR C 1 90 ? 60.105 10.283 61.140 1.00 22.70 89 THR C CA 1
ATOM 2462 C C . THR C 1 90 ? 60.151 11.384 62.188 1.00 23.72 89 THR C C 1
ATOM 2463 O O . THR C 1 90 ? 60.477 11.098 63.343 1.00 24.58 89 THR C O 1
ATOM 2467 N N . THR C 1 91 ? 59.892 12.643 61.824 1.00 23.24 90 THR C N 1
ATOM 2468 C CA . THR C 1 91 ? 59.815 13.679 62.850 1.00 21.64 90 THR C CA 1
ATOM 2469 C C . THR C 1 91 ? 58.624 13.462 63.760 1.00 22.72 90 THR C C 1
ATOM 2470 O O . THR C 1 91 ? 58.581 14.008 64.871 1.00 18.72 90 THR C O 1
ATOM 2474 N N . LEU C 1 92 ? 57.675 12.657 63.310 1.00 22.23 91 LEU C N 1
ATOM 2475 C CA . LEU C 1 92 ? 56.399 12.516 63.957 1.00 20.85 91 LEU C CA 1
ATOM 2476 C C . LEU C 1 92 ? 56.064 11.071 64.267 1.00 21.46 91 LEU C C 1
ATOM 2477 O O . LEU C 1 92 ? 54.988 10.812 64.815 1.00 22.39 91 LEU C O 1
ATOM 2482 N N . ASP C 1 93 ? 56.952 10.135 63.955 1.00 21.43 92 ASP C N 1
ATOM 2483 C CA . ASP C 1 93 ? 56.677 8.702 64.021 1.00 23.34 92 ASP C CA 1
ATOM 2484 C C . ASP C 1 93 ? 55.288 8.395 63.463 1.00 24.70 92 ASP C C 1
ATOM 2485 O O . ASP C 1 93 ? 54.410 7.869 64.147 1.00 26.37 92 ASP C O 1
ATOM 2490 N N . VAL C 1 94 ? 55.094 8.753 62.189 1.00 23.58 93 VAL C N 1
ATOM 2491 C CA . VAL C 1 94 ? 53.912 8.318 61.458 1.00 19.17 93 VAL C CA 1
ATOM 2492 C C . VAL C 1 94 ? 54.312 7.118 60.618 1.00 22.13 93 VAL C C 1
ATOM 2493 O O . VAL C 1 94 ? 55.477 6.958 60.223 1.00 21.70 93 VAL C O 1
ATOM 2497 N N . SER C 1 95 ? 53.335 6.242 60.393 1.00 23.70 94 SER C N 1
ATOM 2498 C CA . SER C 1 95 ? 53.469 5.177 59.419 1.00 18.04 94 SER C CA 1
ATOM 2499 C C . SER C 1 95 ? 53.725 5.766 58.051 1.00 17.84 94 SER C C 1
ATOM 2500 O O . SER C 1 95 ? 53.329 6.894 57.751 1.00 18.27 94 SER C O 1
ATOM 2503 N N . ASP C 1 96 ? 54.385 4.975 57.214 1.00 22.38 95 ASP C N 1
ATOM 2504 C CA . ASP C 1 96 ? 54.512 5.306 55.800 1.00 22.15 95 ASP C CA 1
ATOM 2505 C C . ASP C 1 96 ? 53.173 5.679 55.167 1.00 16.78 95 ASP C C 1
ATOM 2506 O O . ASP C 1 96 ? 53.121 6.573 54.322 1.00 21.19 95 ASP C O 1
ATOM 2511 N N . SER C 1 97 ? 52.075 5.079 55.626 1.00 20.12 96 SER C N 1
ATOM 2512 C CA . SER C 1 97 ? 50.875 4.858 54.820 1.00 17.80 96 SER C CA 1
ATOM 2513 C C . SER C 1 97 ? 49.762 5.882 54.999 1.00 19.63 96 SER C C 1
ATOM 2514 O O . SER C 1 97 ? 48.821 5.894 54.189 1.00 19.22 96 SER C O 1
ATOM 2517 N N . CYS C 1 98 ? 49.844 6.750 56.003 1.00 18.83 97 CYS C N 1
ATOM 2518 C CA . CYS C 1 98 ? 48.673 7.478 56.471 1.00 17.32 97 CYS C CA 1
ATOM 2519 C C . CYS C 1 98 ? 48.814 8.986 56.357 1.00 16.68 97 CYS C C 1
ATOM 2520 O O . CYS C 1 98 ? 47.952 9.712 56.863 1.00 16.44 97 CYS C O 1
ATOM 2523 N N . ILE C 1 99 ? 49.825 9.486 55.675 1.00 16.94 98 ILE C N 1
ATOM 2524 C CA . ILE C 1 99 ? 49.832 10.885 55.271 1.00 17.31 98 ILE C CA 1
ATOM 2525 C C . ILE C 1 99 ? 49.206 11.005 53.888 1.00 17.87 98 ILE C C 1
ATOM 2526 O O . ILE C 1 99 ? 49.564 10.263 52.965 1.00 15.78 98 ILE C O 1
ATOM 2531 N N . ARG C 1 100 ? 48.294 11.946 53.730 1.00 15.50 99 ARG C N 1
ATOM 2532 C CA . ARG C 1 100 ? 47.868 12.355 52.408 1.00 17.24 99 ARG C CA 1
ATOM 2533 C C . ARG C 1 100 ? 48.333 13.781 52.179 1.00 17.92 99 ARG C C 1
ATOM 2534 O O . ARG C 1 100 ? 48.339 14.603 53.105 1.00 19.34 99 ARG C O 1
ATOM 2542 N N . THR C 1 101 ? 48.759 14.063 50.958 1.00 16.31 100 THR C N 1
ATOM 2543 C CA . THR C 1 101 ? 49.220 15.398 50.611 1.00 17.90 100 THR C CA 1
ATOM 2544 C C . THR C 1 101 ? 48.573 15.873 49.323 1.00 19.01 100 THR C C 1
ATOM 2545 O O . THR C 1 101 ? 48.720 15.236 48.274 1.00 18.75 100 THR C O 1
ATOM 2549 N N . MET C 1 102 ? 47.879 17.004 49.415 1.00 17.58 101 MET C N 1
ATOM 2550 C CA . MET C 1 102 ? 47.231 17.668 48.299 1.00 13.90 101 MET C CA 1
ATOM 2551 C C . MET C 1 102 ? 48.026 18.928 48.011 1.00 15.74 101 MET C C 1
ATOM 2552 O O . MET C 1 102 ? 48.051 19.862 48.825 1.00 16.35 101 MET C O 1
ATOM 2557 N N . LEU C 1 103 ? 48.703 18.942 46.873 1.00 15.43 102 LEU C N 1
ATOM 2558 C CA . LEU C 1 103 ? 49.352 20.154 46.403 1.00 16.85 102 LEU C CA 1
ATOM 2559 C C . LEU C 1 103 ? 48.387 20.938 45.529 1.00 15.28 102 LEU C C 1
ATOM 2560 O O . LEU C 1 103 ? 47.734 20.376 44.643 1.00 17.04 102 LEU C O 1
ATOM 2565 N N . ILE C 1 104 ? 48.304 22.228 45.791 1.00 13.50 103 ILE C N 1
ATOM 2566 C CA . ILE C 1 104 ? 47.370 23.131 45.154 1.00 14.00 103 ILE C CA 1
ATOM 2567 C C . ILE C 1 104 ? 48.214 24.105 44.363 1.00 16.08 103 ILE C C 1
ATOM 2568 O O . ILE C 1 104 ? 49.270 24.532 44.833 1.00 17.07 103 ILE C O 1
ATOM 2573 N N . ASP C 1 105 ? 47.788 24.428 43.157 1.00 15.99 104 ASP C N 1
ATOM 2574 C CA . ASP C 1 105 ? 48.524 25.380 42.341 1.00 15.99 104 ASP C CA 1
ATOM 2575 C C . ASP C 1 105 ? 47.726 26.664 42.302 1.00 14.48 104 ASP C C 1
ATOM 2576 O O . ASP C 1 105 ? 46.502 26.639 42.165 1.00 16.29 104 ASP C O 1
ATOM 2581 N N . ILE C 1 106 ? 48.410 27.782 42.448 1.00 13.81 105 ILE C N 1
ATOM 2582 C CA . ILE C 1 106 ? 47.748 29.058 42.614 1.00 18.05 105 ILE C CA 1
ATOM 2583 C C . ILE C 1 106 ? 48.238 29.999 41.536 1.00 18.47 105 ILE C C 1
ATOM 2584 O O . ILE C 1 106 ? 49.446 30.243 41.420 1.00 21.01 105 ILE C O 1
ATOM 2589 N N . ALA C 1 107 ? 47.305 30.536 40.763 1.00 17.41 106 ALA C N 1
ATOM 2590 C CA . ALA C 1 107 ? 47.676 31.503 39.755 1.00 19.53 106 ALA C CA 1
ATOM 2591 C C . ALA C 1 107 ? 48.263 32.733 40.428 1.00 19.47 106 ALA C C 1
ATOM 2592 O O . ALA C 1 107 ? 47.799 33.137 41.501 1.00 24.95 106 ALA C O 1
ATOM 2594 N N . PRO C 1 108 ? 49.295 33.327 39.858 1.00 19.02 107 PRO C N 1
ATOM 2595 C CA . PRO C 1 108 ? 49.813 34.567 40.440 1.00 19.09 107 PRO C CA 1
ATOM 2596 C C . PRO C 1 108 ? 48.743 35.615 40.612 1.00 20.95 107 PRO C C 1
ATOM 2597 O O . PRO C 1 108 ? 48.662 36.263 41.663 1.00 22.89 107 PRO C O 1
ATOM 2601 N N . GLU C 1 109 ? 47.882 35.771 39.613 1.00 19.78 108 GLU C N 1
ATOM 2602 C CA . GLU C 1 109 ? 46.760 36.682 39.756 1.00 21.21 108 GLU C CA 1
ATOM 2603 C C . GLU C 1 109 ? 45.919 36.358 40.982 1.00 21.85 108 GLU C C 1
ATOM 2604 O O . GLU C 1 109 ? 45.169 37.222 41.460 1.00 21.28 108 GLU C O 1
ATOM 2610 N N . HIS C 1 110 ? 46.055 35.144 41.518 1.00 22.65 109 HIS C N 1
ATOM 2611 C CA . HIS C 1 110 ? 45.126 34.588 42.490 1.00 19.06 109 HIS C CA 1
ATOM 2612 C C . HIS C 1 110 ? 45.731 34.405 43.886 1.00 20.85 109 HIS C C 1
ATOM 2613 O O . HIS C 1 110 ? 45.036 33.922 44.789 1.00 18.33 109 HIS C O 1
ATOM 2620 N N . MET C 1 111 ? 46.988 34.771 44.106 1.00 20.99 110 MET C N 1
ATOM 2621 C CA . MET C 1 111 ? 47.589 34.655 45.432 1.00 21.63 110 MET C CA 1
ATOM 2622 C C . MET C 1 111 ? 47.849 36.033 46.016 1.00 22.64 110 MET C C 1
ATOM 2623 O O . MET C 1 111 ? 48.446 36.890 45.350 1.00 20.08 110 MET C O 1
ATOM 2628 N N . GLY C 1 112 ? 47.411 36.238 47.261 1.00 16.13 111 GLY C N 1
ATOM 2629 C CA . GLY C 1 112 ? 47.649 37.489 47.945 1.00 17.58 111 GLY C CA 1
ATOM 2630 C C . GLY C 1 112 ? 48.958 37.423 48.700 1.00 18.02 111 GLY C C 1
ATOM 2631 O O . GLY C 1 112 ? 49.169 36.518 49.511 1.00 18.17 111 GLY C O 1
ATOM 2632 N N . VAL C 1 113 ? 49.838 38.392 48.431 1.00 17.49 112 VAL C N 1
ATOM 2633 C CA . VAL C 1 113 ? 51.198 38.399 48.962 1.00 16.74 112 VAL C CA 1
ATOM 2634 C C . VAL C 1 113 ? 51.494 39.736 49.641 1.00 16.59 112 VAL C C 1
ATOM 2635 O O . VAL C 1 113 ? 50.581 40.519 49.909 1.00 17.68 112 VAL C O 1
ATOM 2639 N N . GLN C 1 114 ? 52.770 40.010 49.912 1.00 17.92 113 GLN C N 1
ATOM 2640 C CA . GLN C 1 114 ? 53.170 41.189 50.679 1.00 17.89 113 GLN C CA 1
ATOM 2641 C C . GLN C 1 114 ? 52.503 42.459 50.170 1.00 19.92 113 GLN C C 1
ATOM 2642 O O . GLN C 1 114 ? 52.572 42.779 48.983 1.00 23.61 113 GLN C O 1
ATOM 2648 N N . GLU C 1 115 ? 51.856 43.174 51.095 1.00 20.85 114 GLU C N 1
ATOM 2649 C CA . GLU C 1 115 ? 51.262 44.507 50.908 1.00 23.44 114 GLU C CA 1
ATOM 2650 C C . GLU C 1 115 ? 50.023 44.474 50.001 1.00 23.48 114 GLU C C 1
ATOM 2651 O O . GLU C 1 115 ? 49.753 45.397 49.232 1.00 29.62 114 GLU C O 1
ATOM 2657 N N . GLY C 1 116 ? 49.193 43.456 50.180 1.00 21.45 115 GLY C N 1
ATOM 2658 C CA . GLY C 1 116 ? 47.900 43.470 49.533 1.00 23.66 115 GLY C CA 1
ATOM 2659 C C . GLY C 1 116 ? 47.935 43.261 48.049 1.00 22.09 115 GLY C C 1
ATOM 2660 O O . GLY C 1 116 ? 46.977 43.602 47.356 1.00 23.62 115 GLY C O 1
ATOM 2661 N N . LEU C 1 117 ? 49.012 42.701 47.536 1.00 23.31 116 LEU C N 1
ATOM 2662 C CA . LEU C 1 117 ? 49.149 42.483 46.114 1.00 19.72 116 LEU C CA 1
ATOM 2663 C C . LEU C 1 117 ? 48.720 41.069 45.757 1.00 20.48 116 LEU C C 1
ATOM 2664 O O . LEU C 1 117 ? 48.650 40.181 46.607 1.00 19.51 116 LEU C O 1
ATOM 2669 N N . SER C 1 118 ? 48.411 40.877 44.477 1.00 23.81 117 SER C N 1
ATOM 2670 C CA . SER C 1 118 ? 48.416 39.542 43.898 1.00 22.77 117 SER C CA 1
ATOM 2671 C C . SER C 1 118 ? 49.853 39.107 43.698 1.00 18.98 117 SER C C 1
ATOM 2672 O O . SER C 1 118 ? 50.777 39.917 43.735 1.00 23.54 117 SER C O 1
ATOM 2675 N N . ALA C 1 119 ? 50.053 37.820 43.476 1.00 17.96 118 ALA C N 1
ATOM 2676 C CA . ALA C 1 119 ? 51.424 37.408 43.220 1.00 20.23 118 ALA C CA 1
ATOM 2677 C C . ALA C 1 119 ? 51.971 37.965 41.907 1.00 22.40 118 ALA C C 1
ATOM 2678 O O . ALA C 1 119 ? 53.187 38.091 41.767 1.00 21.92 118 ALA C O 1
ATOM 2680 N N . ALA C 1 120 ? 51.111 38.326 40.953 1.00 22.41 119 ALA C N 1
ATOM 2681 C CA . ALA C 1 120 ? 51.596 38.676 39.620 1.00 21.29 119 ALA C CA 1
ATOM 2682 C C . ALA C 1 120 ? 52.369 39.984 39.628 1.00 19.76 119 ALA C C 1
ATOM 2683 O O . ALA C 1 120 ? 53.370 40.130 38.914 1.00 18.95 119 ALA C O 1
ATOM 2685 N N . ALA C 1 121 ? 51.941 40.936 40.448 1.00 22.02 120 ALA C N 1
ATOM 2686 C CA . ALA C 1 121 ? 52.416 42.307 40.353 1.00 20.95 120 ALA C CA 1
ATOM 2687 C C . ALA C 1 121 ? 53.823 42.492 40.893 1.00 19.62 120 ALA C C 1
ATOM 2688 O O . ALA C 1 121 ? 54.185 43.610 41.258 1.00 17.31 120 ALA C O 1
ATOM 2690 N N . PHE C 1 122 ? 54.635 41.441 40.911 1.00 20.55 121 PHE C N 1
ATOM 2691 C CA . PHE C 1 122 ? 56.061 41.584 41.142 1.00 20.71 121 PHE C CA 1
ATOM 2692 C C . PHE C 1 122 ? 56.766 41.533 39.785 1.00 20.44 121 PHE C C 1
ATOM 2693 O O . PHE C 1 122 ? 57.943 41.168 39.693 1.00 17.55 121 PHE C O 1
ATOM 2701 N N . PRO D 1 2 ? 69.988 52.299 27.661 1.00 18.72 1 PRO D N 1
ATOM 2702 C CA . PRO D 1 2 ? 71.245 51.577 27.512 1.00 16.44 1 PRO D CA 1
ATOM 2703 C C . PRO D 1 2 ? 71.936 51.925 26.211 1.00 22.05 1 PRO D C 1
ATOM 2704 O O . PRO D 1 2 ? 71.340 52.578 25.350 1.00 22.17 1 PRO D O 1
ATOM 2708 N N . ILE D 1 3 ? 73.186 51.497 26.070 1.00 22.26 2 ILE D N 1
ATOM 2709 C CA . ILE D 1 3 ? 73.907 51.601 24.811 1.00 19.56 2 ILE D CA 1
ATOM 2710 C C . ILE D 1 3 ? 74.466 50.230 24.482 1.00 19.56 2 ILE D C 1
ATOM 2711 O O . ILE D 1 3 ? 75.460 49.800 25.072 1.00 20.24 2 ILE D O 1
ATOM 2716 N N . LEU D 1 4 ? 73.857 49.553 23.533 1.00 21.51 3 LEU D N 1
ATOM 2717 C CA . LEU D 1 4 ? 74.411 48.306 23.041 1.00 19.98 3 LEU D CA 1
ATOM 2718 C C . LEU D 1 4 ? 75.261 48.629 21.832 1.00 21.68 3 LEU D C 1
ATOM 2719 O O . LEU D 1 4 ? 74.804 49.322 20.920 1.00 24.91 3 LEU D O 1
ATOM 2724 N N . GLN D 1 5 ? 76.495 48.165 21.845 1.00 20.76 4 GLN D N 1
ATOM 2725 C CA . GLN D 1 5 ? 77.322 48.086 20.654 1.00 21.07 4 GLN D CA 1
ATOM 2726 C C . GLN D 1 5 ? 77.508 46.606 20.375 1.00 21.31 4 GLN D C 1
ATOM 2727 O O . GLN D 1 5 ? 78.164 45.906 21.148 1.00 20.88 4 GLN D O 1
ATOM 2733 N N . VAL D 1 6 ? 76.933 46.133 19.280 1.00 21.42 5 VAL D N 1
ATOM 2734 C CA . VAL D 1 6 ? 76.914 44.718 18.946 1.00 20.46 5 VAL D CA 1
ATOM 2735 C C . VAL D 1 6 ? 77.827 44.464 17.747 1.00 20.65 5 VAL D C 1
ATOM 2736 O O . VAL D 1 6 ? 78.185 45.373 16.993 1.00 21.25 5 VAL D O 1
ATOM 2740 N N . GLN D 1 7 ? 78.274 43.215 17.620 1.00 24.57 6 GLN D N 1
ATOM 2741 C CA . GLN D 1 7 ? 79.142 42.777 16.529 1.00 23.13 6 GLN D CA 1
ATOM 2742 C C . GLN D 1 7 ? 78.723 41.359 16.147 1.00 19.52 6 GLN D C 1
ATOM 2743 O O . GLN D 1 7 ? 78.750 40.450 16.984 1.00 20.48 6 GLN D O 1
ATOM 2749 N N . VAL D 1 8 ? 78.291 41.176 14.898 1.00 20.84 7 VAL D N 1
ATOM 2750 C CA . VAL D 1 8 ? 77.641 39.939 14.466 1.00 22.90 7 VAL D CA 1
ATOM 2751 C C . VAL D 1 8 ? 78.356 39.387 13.244 1.00 23.33 7 VAL D C 1
ATOM 2752 O O . VAL D 1 8 ? 78.552 40.106 12.259 1.00 23.00 7 VAL D O 1
ATOM 2756 N N . THR D 1 9 ? 78.728 38.110 13.302 1.00 22.52 8 THR D N 1
ATOM 2757 C CA . THR D 1 9 ? 79.328 37.461 12.153 1.00 20.43 8 THR D CA 1
ATOM 2758 C C . THR D 1 9 ? 78.540 37.798 10.903 1.00 21.79 8 THR D C 1
ATOM 2759 O O . THR D 1 9 ? 77.317 37.663 10.868 1.00 21.20 8 THR D O 1
ATOM 2763 N N . ALA D 1 10 ? 79.253 38.291 9.899 1.00 21.94 9 ALA D N 1
ATOM 2764 C CA . ALA D 1 10 ? 78.680 38.721 8.636 1.00 21.08 9 ALA D CA 1
ATOM 2765 C C . ALA D 1 10 ? 77.845 37.649 7.954 1.00 19.97 9 ALA D C 1
ATOM 2766 O O . ALA D 1 10 ? 77.757 36.511 8.425 1.00 22.81 9 ALA D O 1
ATOM 2768 N N . GLY D 1 11 ? 77.259 38.003 6.816 1.00 25.01 10 GLY D N 1
ATOM 2769 C CA . GLY D 1 11 ? 76.389 37.116 6.076 1.00 21.04 10 GLY D CA 1
ATOM 2770 C C . GLY D 1 11 ? 74.945 37.540 6.069 1.00 24.32 10 GLY D C 1
ATOM 2771 O O . GLY D 1 11 ? 74.102 36.806 5.525 1.00 22.78 10 GLY D O 1
ATOM 2772 N N . ARG D 1 12 ? 74.640 38.715 6.619 1.00 25.39 11 ARG D N 1
ATOM 2773 C CA . ARG D 1 12 ? 73.301 39.102 7.026 1.00 24.86 11 ARG D CA 1
ATOM 2774 C C . ARG D 1 12 ? 72.714 40.124 6.069 1.00 22.33 11 ARG D C 1
ATOM 2775 O O . ARG D 1 12 ? 73.431 40.772 5.305 1.00 25.96 11 ARG D O 1
ATOM 2783 N N . SER D 1 13 ? 71.393 40.265 6.132 1.00 22.78 12 SER D N 1
ATOM 2784 C CA . SER D 1 13 ? 70.639 41.160 5.267 1.00 24.85 12 SER D CA 1
ATOM 2785 C C . SER D 1 13 ? 70.127 42.353 6.052 1.00 23.26 12 SER D C 1
ATOM 2786 O O . SER D 1 13 ? 70.166 42.378 7.284 1.00 26.35 12 SER D O 1
ATOM 2789 N N . GLN D 1 14 ? 69.612 43.336 5.314 1.00 22.26 13 GLN D N 1
ATOM 2790 C CA . GLN D 1 14 ? 68.984 44.482 5.961 1.00 24.02 13 GLN D CA 1
ATOM 2791 C C . GLN D 1 14 ? 67.802 44.049 6.808 1.00 22.23 13 GLN D C 1
ATOM 2792 O O . GLN D 1 14 ? 67.556 44.616 7.877 1.00 23.26 13 GLN D O 1
ATOM 2798 N N . GLN D 1 15 ? 67.060 43.041 6.348 1.00 24.71 14 GLN D N 1
ATOM 2799 C CA . GLN D 1 15 ? 65.837 42.653 7.034 1.00 26.20 14 GLN D CA 1
ATOM 2800 C C . GLN D 1 15 ? 66.137 42.016 8.381 1.00 22.34 14 GLN D C 1
ATOM 2801 O O . GLN D 1 15 ? 65.450 42.294 9.369 1.00 24.14 14 GLN D O 1
ATOM 2807 N N . GLN D 1 16 ? 67.152 41.161 8.443 1.00 22.69 15 GLN D N 1
ATOM 2808 C CA . GLN D 1 16 ? 67.531 40.581 9.725 1.00 24.15 15 GLN D CA 1
ATOM 2809 C C . GLN D 1 16 ? 68.205 41.609 10.617 1.00 24.27 15 GLN D C 1
ATOM 2810 O O . GLN D 1 16 ? 67.920 41.681 11.812 1.00 25.55 15 GLN D O 1
ATOM 2816 N N . LYS D 1 17 ? 69.153 42.369 10.069 1.00 25.45 16 LYS D N 1
ATOM 2817 C CA . LYS D 1 17 ? 69.818 43.382 10.874 1.00 22.79 16 LYS D CA 1
ATOM 2818 C C . LYS D 1 17 ? 68.786 44.282 11.518 1.00 25.30 16 LYS D C 1
ATOM 2819 O O . LYS D 1 17 ? 68.714 44.389 12.744 1.00 28.83 16 LYS D O 1
ATOM 2825 N N . THR D 1 18 ? 67.915 44.868 10.701 1.00 24.48 17 THR D N 1
ATOM 2826 C CA . THR D 1 18 ? 66.971 45.847 11.212 1.00 23.49 17 THR D CA 1
ATOM 2827 C C . THR D 1 18 ? 65.929 45.187 12.112 1.00 23.70 17 THR D C 1
ATOM 2828 O O . THR D 1 18 ? 65.525 45.770 13.130 1.00 25.33 17 THR D O 1
ATOM 2832 N N . ALA D 1 19 ? 65.535 43.952 11.794 1.00 24.68 18 ALA D N 1
ATOM 2833 C CA . ALA D 1 19 ? 64.710 43.137 12.667 1.00 21.03 18 ALA D CA 1
ATOM 2834 C C . ALA D 1 19 ? 65.480 42.601 13.851 1.00 22.86 18 ALA D C 1
ATOM 2835 O O . ALA D 1 19 ? 64.945 41.776 14.592 1.00 26.57 18 ALA D O 1
ATOM 2837 N N . PHE D 1 20 ? 66.739 42.984 14.004 1.00 24.46 19 PHE D N 1
ATOM 2838 C CA . PHE D 1 20 ? 67.408 42.874 15.287 1.00 23.94 19 PHE D CA 1
ATOM 2839 C C . PHE D 1 20 ? 67.515 44.197 16.001 1.00 24.16 19 PHE D C 1
ATOM 2840 O O . PHE D 1 20 ? 67.532 44.230 17.231 1.00 26.40 19 PHE D O 1
ATOM 2848 N N . LEU D 1 21 ? 67.655 45.275 15.242 1.00 24.38 20 LEU D N 1
ATOM 2849 C CA . LEU D 1 21 ? 67.766 46.596 15.832 1.00 23.80 20 LEU D CA 1
ATOM 2850 C C . LEU D 1 21 ? 66.516 46.934 16.624 1.00 27.66 20 LEU D C 1
ATOM 2851 O O . LEU D 1 21 ? 66.599 47.454 17.747 1.00 29.85 20 LEU D O 1
ATOM 2856 N N . GLN D 1 22 ? 65.343 46.610 16.076 1.00 29.39 21 GLN D N 1
ATOM 2857 C CA . GLN D 1 22 ? 64.089 46.984 16.732 1.00 27.07 21 GLN D CA 1
ATOM 2858 C C . GLN D 1 22 ? 63.467 45.865 17.560 1.00 25.38 21 GLN D C 1
ATOM 2859 O O . GLN D 1 22 ? 62.739 46.151 18.530 1.00 23.68 21 GLN D O 1
ATOM 2865 N N . ASN D 1 23 ? 63.733 44.606 17.204 1.00 23.56 22 ASN D N 1
ATOM 2866 C CA . ASN D 1 23 ? 63.512 43.493 18.121 1.00 26.55 22 ASN D CA 1
ATOM 2867 C C . ASN D 1 23 ? 64.624 43.368 19.151 1.00 25.01 22 ASN D C 1
ATOM 2868 O O . ASN D 1 23 ? 64.701 42.350 19.848 1.00 26.55 22 ASN D O 1
ATOM 2873 N N . ALA D 1 24 ? 65.485 44.380 19.213 1.00 23.53 23 ALA D N 1
ATOM 2874 C CA . ALA D 1 24 ? 66.405 44.657 20.303 1.00 28.04 23 ALA D CA 1
ATOM 2875 C C . ALA D 1 24 ? 65.960 45.853 21.128 1.00 25.62 23 ALA D C 1
ATOM 2876 O O . ALA D 1 24 ? 65.954 45.793 22.360 1.00 27.78 23 ALA D O 1
ATOM 2878 N N . THR D 1 25 ? 65.589 46.948 20.457 1.00 29.95 24 THR D N 1
ATOM 2879 C CA . THR D 1 25 ? 65.118 48.148 21.146 1.00 26.78 24 THR D CA 1
ATOM 2880 C C . THR D 1 25 ? 63.876 47.856 21.978 1.00 25.72 24 THR D C 1
ATOM 2881 O O . THR D 1 25 ? 63.801 48.231 23.154 1.00 28.35 24 THR D O 1
ATOM 2885 N N . LYS D 1 26 ? 62.885 47.187 21.387 1.00 23.62 25 LYS D N 1
ATOM 2886 C CA . LYS D 1 26 ? 61.634 46.991 22.112 1.00 24.44 25 LYS D CA 1
ATOM 2887 C C . LYS D 1 26 ? 61.845 46.117 23.345 1.00 25.92 25 LYS D C 1
ATOM 2888 O O . LYS D 1 26 ? 61.359 46.429 24.435 1.00 27.64 25 LYS D O 1
ATOM 2894 N N . VAL D 1 27 ? 62.583 45.018 23.194 1.00 26.45 26 VAL D N 1
ATOM 2895 C CA . VAL D 1 27 ? 62.844 44.153 24.337 1.00 25.20 26 VAL D CA 1
ATOM 2896 C C . VAL D 1 27 ? 63.714 44.852 25.375 1.00 29.87 26 VAL D C 1
ATOM 2897 O O . VAL D 1 27 ? 63.665 44.510 26.564 1.00 29.02 26 VAL D O 1
ATOM 2901 N N . ILE D 1 28 ? 64.534 45.823 24.958 1.00 29.66 27 ILE D N 1
ATOM 2902 C CA . ILE D 1 28 ? 65.203 46.677 25.934 1.00 24.29 27 ILE D CA 1
ATOM 2903 C C . ILE D 1 28 ? 64.169 47.452 26.739 1.00 26.50 27 ILE D C 1
ATOM 2904 O O . ILE D 1 28 ? 64.217 47.489 27.976 1.00 27.06 27 ILE D O 1
ATOM 2909 N N . GLU D 1 29 ? 63.201 48.061 26.048 1.00 30.41 28 GLU D N 1
ATOM 2910 C CA . GLU D 1 29 ? 62.074 48.692 26.736 1.00 28.24 28 GLU D CA 1
ATOM 2911 C C . GLU D 1 29 ? 61.422 47.746 27.731 1.00 28.32 28 GLU D C 1
ATOM 2912 O O . GLU D 1 29 ? 60.988 48.162 28.813 1.00 24.70 28 GLU D O 1
ATOM 2918 N N . GLN D 1 30 ? 61.338 46.468 27.370 1.00 27.92 29 GLN D N 1
ATOM 2919 C CA . GLN D 1 30 ? 60.410 45.552 28.004 1.00 25.41 29 GLN D CA 1
ATOM 2920 C C . GLN D 1 30 ? 61.059 44.638 29.031 1.00 25.33 29 GLN D C 1
ATOM 2921 O O . GLN D 1 30 ? 60.341 43.901 29.710 1.00 25.81 29 GLN D O 1
ATOM 2927 N N . THR D 1 31 ? 62.383 44.656 29.169 1.00 26.85 30 THR D N 1
ATOM 2928 C CA . THR D 1 31 ? 62.983 44.037 30.344 1.00 24.16 30 THR D CA 1
ATOM 2929 C C . THR D 1 31 ? 63.436 45.116 31.317 1.00 27.06 30 THR D C 1
ATOM 2930 O O . THR D 1 31 ? 62.721 45.436 32.275 1.00 25.05 30 THR D O 1
ATOM 2934 N N . LEU D 1 32 ? 64.609 45.696 31.068 1.00 25.02 31 LEU D N 1
ATOM 2935 C CA . LEU D 1 32 ? 65.231 46.612 32.015 1.00 22.04 31 LEU D CA 1
ATOM 2936 C C . LEU D 1 32 ? 64.470 47.926 32.106 1.00 25.71 31 LEU D C 1
ATOM 2937 O O . LEU D 1 32 ? 63.271 47.974 31.809 1.00 28.45 31 LEU D O 1
ATOM 2942 N N . ASN D 1 33 ? 65.147 49.005 32.508 1.00 23.24 32 ASN D N 1
ATOM 2943 C CA . ASN D 1 33 ? 64.445 50.278 32.598 1.00 26.31 32 ASN D CA 1
ATOM 2944 C C . ASN D 1 33 ? 64.044 50.725 31.200 1.00 29.41 32 ASN D C 1
ATOM 2945 O O . ASN D 1 33 ? 62.942 50.415 30.728 1.00 27.76 32 ASN D O 1
ATOM 2950 N N . ALA D 1 34 ? 64.940 51.466 30.546 1.00 27.34 33 ALA D N 1
ATOM 2951 C CA . ALA D 1 34 ? 64.764 51.852 29.162 1.00 22.29 33 ALA D CA 1
ATOM 2952 C C . ALA D 1 34 ? 63.522 52.703 28.990 1.00 21.39 33 ALA D C 1
ATOM 2953 O O . ALA D 1 34 ? 62.434 52.185 28.721 1.00 21.86 33 ALA D O 1
ATOM 2955 N N . ALA D 1 35 ? 63.668 54.012 29.150 1.00 21.05 34 ALA D N 1
ATOM 2956 C CA . ALA D 1 35 ? 62.571 54.899 28.803 1.00 21.30 34 ALA D CA 1
ATOM 2957 C C . ALA D 1 35 ? 62.302 54.769 27.313 1.00 23.14 34 ALA D C 1
ATOM 2958 O O . ALA D 1 35 ? 61.335 54.120 26.900 1.00 28.26 34 ALA D O 1
ATOM 2960 N N . LEU D 1 36 ? 63.166 55.365 26.512 1.00 21.24 35 LEU D N 1
ATOM 2961 C CA . LEU D 1 36 ? 63.117 55.348 25.057 1.00 23.74 35 LEU D CA 1
ATOM 2962 C C . LEU D 1 36 ? 64.281 56.203 24.589 1.00 22.95 35 LEU D C 1
ATOM 2963 O O . LEU D 1 36 ? 65.235 55.661 24.016 1.00 26.00 35 LEU D O 1
ATOM 2968 N N . PRO D 1 37 ? 64.317 57.515 24.881 1.00 25.15 36 PRO D N 1
ATOM 2969 C CA . PRO D 1 37 ? 65.486 58.284 24.451 1.00 22.24 36 PRO D CA 1
ATOM 2970 C C . PRO D 1 37 ? 66.701 57.900 25.266 1.00 23.35 36 PRO D C 1
ATOM 2971 O O . PRO D 1 37 ? 67.595 58.720 25.492 1.00 30.15 36 PRO D O 1
ATOM 2975 N N . SER D 1 38 ? 66.734 56.652 25.727 1.00 19.55 37 SER D N 1
ATOM 2976 C CA . SER D 1 38 ? 67.898 56.104 26.395 1.00 23.11 37 SER D CA 1
ATOM 2977 C C . SER D 1 38 ? 68.479 54.894 25.681 1.00 23.51 37 SER D C 1
ATOM 2978 O O . SER D 1 38 ? 69.477 54.348 26.159 1.00 22.72 37 SER D O 1
ATOM 2981 N N . ILE D 1 39 ? 67.901 54.462 24.557 1.00 27.00 38 ILE D N 1
ATOM 2982 C CA . ILE D 1 39 ? 68.192 53.154 23.972 1.00 24.65 38 ILE D CA 1
ATOM 2983 C C . ILE D 1 39 ? 68.975 53.327 22.675 1.00 25.27 38 ILE D C 1
ATOM 2984 O O . ILE D 1 39 ? 68.438 53.800 21.666 1.00 24.08 38 ILE D O 1
ATOM 2989 N N . ARG D 1 40 ? 70.247 52.926 22.719 1.00 28.52 39 ARG D N 1
ATOM 2990 C CA . ARG D 1 40 ? 71.153 52.862 21.580 1.00 21.71 39 ARG D CA 1
ATOM 2991 C C . ARG D 1 40 ? 71.427 51.398 21.254 1.00 25.25 39 ARG D C 1
ATOM 2992 O O . ARG D 1 40 ? 71.548 50.569 22.160 1.00 27.38 39 ARG D O 1
ATOM 3000 N N . ILE D 1 41 ? 71.507 51.068 19.963 1.00 27.09 40 ILE D N 1
ATOM 3001 C CA . ILE D 1 41 ? 72.015 49.761 19.546 1.00 25.51 40 ILE D CA 1
ATOM 3002 C C . ILE D 1 41 ? 72.730 49.920 18.217 1.00 26.97 40 ILE D C 1
ATOM 3003 O O . ILE D 1 41 ? 72.108 49.893 17.153 1.00 28.66 40 ILE D O 1
ATOM 3008 N N . SER D 1 42 ? 74.039 50.095 18.279 1.00 26.33 41 SER D N 1
ATOM 3009 C CA . SER D 1 42 ? 74.867 50.141 17.093 1.00 22.27 41 SER D CA 1
ATOM 3010 C C . SER D 1 42 ? 75.304 48.725 16.755 1.00 21.66 41 SER D C 1
ATOM 3011 O O . SER D 1 42 ? 75.413 47.870 17.627 1.00 21.50 41 SER D O 1
ATOM 3014 N N . LEU D 1 43 ? 75.524 48.472 15.476 1.00 21.91 42 LEU D N 1
ATOM 3015 C CA . LEU D 1 43 ? 75.843 47.133 15.010 1.00 20.32 42 LEU D CA 1
ATOM 3016 C C . LEU D 1 43 ? 77.094 47.185 14.146 1.00 22.10 42 LEU D C 1
ATOM 3017 O O . LEU D 1 43 ? 77.342 48.171 13.451 1.00 22.77 42 LEU D O 1
ATOM 3022 N N . HIS D 1 44 ? 77.894 46.120 14.209 1.00 22.92 43 HIS D N 1
ATOM 3023 C CA . HIS D 1 44 ? 79.111 46.010 13.415 1.00 20.86 43 HIS D CA 1
ATOM 3024 C C . HIS D 1 44 ? 79.170 44.601 12.848 1.00 23.22 43 HIS D C 1
ATOM 3025 O O . HIS D 1 44 ? 79.208 43.627 13.604 1.00 25.25 43 HIS D O 1
ATOM 3032 N N . GLU D 1 45 ? 79.169 44.486 11.526 1.00 23.56 44 GLU D N 1
ATOM 3033 C CA . GLU D 1 45 ? 79.083 43.187 10.867 1.00 23.63 44 GLU D CA 1
ATOM 3034 C C . GLU D 1 45 ? 80.492 42.643 10.705 1.00 22.81 44 GLU D C 1
ATOM 3035 O O . GLU D 1 45 ? 81.266 43.156 9.893 1.00 28.36 44 GLU D O 1
ATOM 3041 N N . ILE D 1 46 ? 80.830 41.608 11.469 1.00 24.56 45 ILE D N 1
ATOM 3042 C CA . ILE D 1 46 ? 82.210 41.149 11.614 1.00 23.02 45 ILE D CA 1
ATOM 3043 C C . ILE D 1 46 ? 82.464 39.979 10.669 1.00 20.79 45 ILE D C 1
ATOM 3044 O O . ILE D 1 46 ? 81.731 38.987 10.669 1.00 23.08 45 ILE D O 1
ATOM 3049 N N . GLU D 1 47 ? 83.499 40.104 9.847 1.00 21.35 46 GLU D N 1
ATOM 3050 C CA . GLU D 1 47 ? 83.782 39.119 8.814 1.00 22.44 46 GLU D CA 1
ATOM 3051 C C . GLU D 1 47 ? 84.389 37.879 9.450 1.00 22.94 46 GLU D C 1
ATOM 3052 O O . GLU D 1 47 ? 85.538 37.909 9.902 1.00 21.26 46 GLU D O 1
ATOM 3058 N N . GLN D 1 48 ? 83.623 36.796 9.503 1.00 20.61 47 GLN D N 1
ATOM 3059 C CA . GLN D 1 48 ? 84.188 35.505 9.846 1.00 23.86 47 GLN D CA 1
ATOM 3060 C C . GLN D 1 48 ? 85.586 35.392 9.261 1.00 24.33 47 GLN D C 1
ATOM 3061 O O . GLN D 1 48 ? 85.819 35.781 8.117 1.00 29.73 47 GLN D O 1
ATOM 3067 N N . GLN D 1 49 ? 86.523 34.910 10.061 1.00 22.93 48 GLN D N 1
ATOM 3068 C CA . GLN D 1 49 ? 87.955 34.875 9.797 1.00 25.37 48 GLN D CA 1
ATOM 3069 C C . GLN D 1 49 ? 88.602 36.218 10.100 1.00 22.25 48 GLN D C 1
ATOM 3070 O O . GLN D 1 49 ? 89.819 36.303 10.087 1.00 22.23 48 GLN D O 1
ATOM 3076 N N . ASP D 1 50 ? 87.841 37.275 10.340 1.00 24.30 49 ASP D N 1
ATOM 3077 C CA . ASP D 1 50 ? 88.341 38.372 11.160 1.00 23.86 49 ASP D CA 1
ATOM 3078 C C . ASP D 1 50 ? 88.170 38.081 12.630 1.00 22.62 49 ASP D C 1
ATOM 3079 O O . ASP D 1 50 ? 88.216 39.005 13.437 1.00 24.53 49 ASP D O 1
ATOM 3084 N N . SER D 1 51 ? 87.936 36.820 12.989 1.00 23.99 50 SER D N 1
ATOM 3085 C CA . SER D 1 51 ? 87.612 36.457 14.360 1.00 24.86 50 SER D CA 1
ATOM 3086 C C . SER D 1 51 ? 87.491 34.952 14.487 1.00 24.30 50 SER D C 1
ATOM 3087 O O . SER D 1 51 ? 86.727 34.322 13.750 1.00 24.36 50 SER D O 1
ATOM 3090 N N . ILE D 1 52 ? 88.230 34.370 15.421 1.00 25.39 51 ILE D N 1
ATOM 3091 C CA . ILE D 1 52 ? 88.091 32.963 15.766 1.00 24.60 51 ILE D CA 1
ATOM 3092 C C . ILE D 1 52 ? 87.277 32.853 17.042 1.00 27.00 51 ILE D C 1
ATOM 3093 O O . ILE D 1 52 ? 87.436 33.662 17.967 1.00 26.47 51 ILE D O 1
ATOM 3098 N N . VAL D 1 53 ? 86.404 31.850 17.097 1.00 24.10 52 VAL D N 1
ATOM 3099 C CA . VAL D 1 53 ? 85.653 31.524 18.301 1.00 25.39 52 VAL D CA 1
ATOM 3100 C C . VAL D 1 53 ? 85.890 30.051 18.609 1.00 25.05 52 VAL D C 1
ATOM 3101 O O . VAL D 1 53 ? 85.545 29.183 17.800 1.00 24.94 52 VAL D O 1
ATOM 3105 N N . ALA D 1 54 ? 86.507 29.783 19.769 1.00 25.53 53 ALA D N 1
ATOM 3106 C CA . ALA D 1 54 ? 86.912 28.466 20.261 1.00 23.50 53 ALA D CA 1
ATOM 3107 C C . ALA D 1 54 ? 88.210 28.029 19.613 1.00 25.45 53 ALA D C 1
ATOM 3108 O O . ALA D 1 54 ? 89.291 28.489 19.993 1.00 25.36 53 ALA D O 1
ATOM 3110 N N . GLY D 1 55 ? 88.112 27.112 18.659 1.00 29.21 54 GLY D N 1
ATOM 3111 C CA . GLY D 1 55 ? 89.248 26.756 17.834 1.00 26.83 54 GLY D CA 1
ATOM 3112 C C . GLY D 1 55 ? 89.013 27.169 16.399 1.00 23.98 54 GLY D C 1
ATOM 3113 O O . GLY D 1 55 ? 89.939 27.199 15.592 1.00 27.27 54 GLY D O 1
ATOM 3114 N N . GLN D 1 56 ? 87.774 27.519 16.081 1.00 23.24 55 GLN D N 1
ATOM 3115 C CA . GLN D 1 56 ? 87.358 27.819 14.717 1.00 24.02 55 GLN D CA 1
ATOM 3116 C C . GLN D 1 56 ? 87.527 29.298 14.412 1.00 23.66 55 GLN D C 1
ATOM 3117 O O . GLN D 1 56 ? 86.872 30.139 15.036 1.00 24.64 55 GLN D O 1
ATOM 3123 N N . VAL D 1 57 ? 88.358 29.611 13.418 1.00 25.96 56 VAL D N 1
ATOM 3124 C CA . VAL D 1 57 ? 88.321 30.938 12.809 1.00 27.06 56 VAL D CA 1
ATOM 3125 C C . VAL D 1 57 ? 87.020 31.091 12.020 1.00 27.15 56 VAL D C 1
ATOM 3126 O O . VAL D 1 57 ? 86.596 30.187 11.286 1.00 24.57 56 VAL D O 1
ATOM 3130 N N . GLY D 1 58 ? 86.341 32.216 12.212 1.00 28.62 57 GLY D N 1
ATOM 3131 C CA . GLY D 1 58 ? 85.132 32.457 11.466 1.00 24.08 57 GLY D CA 1
ATOM 3132 C C . GLY D 1 58 ? 83.897 31.751 11.959 1.00 23.56 57 GLY D C 1
ATOM 3133 O O . GLY D 1 58 ? 82.872 31.800 11.272 1.00 27.18 57 GLY D O 1
ATOM 3134 N N . ALA D 1 59 ? 83.950 31.094 13.115 1.00 22.70 58 ALA D N 1
ATOM 3135 C CA . ALA D 1 59 ? 82.752 30.481 13.673 1.00 22.26 58 ALA D CA 1
ATOM 3136 C C . ALA D 1 59 ? 81.672 31.531 13.888 1.00 24.27 58 ALA D C 1
ATOM 3137 O O . ALA D 1 59 ? 81.927 32.740 13.901 1.00 29.97 58 ALA D O 1
ATOM 3139 N N . GLU D 1 60 ? 80.454 31.055 14.064 1.00 19.13 59 GLU D N 1
ATOM 3140 C CA . GLU D 1 60 ? 79.320 31.945 14.199 1.00 20.25 59 GLU D CA 1
ATOM 3141 C C . GLU D 1 60 ? 79.211 32.451 15.636 1.00 25.96 59 GLU D C 1
ATOM 3142 O O . GLU D 1 60 ? 79.227 31.656 16.582 1.00 24.05 59 GLU D O 1
ATOM 3148 N N . PHE D 1 61 ? 79.077 33.772 15.800 1.00 25.71 60 PHE D N 1
ATOM 3149 C CA . PHE D 1 61 ? 78.911 34.350 17.125 1.00 21.87 60 PHE D CA 1
ATOM 3150 C C . PHE D 1 61 ? 78.106 35.629 17.035 1.00 21.86 60 PHE D C 1
ATOM 3151 O O . PHE D 1 61 ? 77.879 36.162 15.953 1.00 21.95 60 PHE D O 1
ATOM 3159 N N . VAL D 1 62 ? 77.717 36.143 18.206 1.00 22.47 61 VAL D N 1
ATOM 3160 C CA . VAL D 1 62 ? 77.389 37.552 18.379 1.00 18.93 61 VAL D CA 1
ATOM 3161 C C . VAL D 1 62 ? 77.976 38.027 19.700 1.00 21.41 61 VAL D C 1
ATOM 3162 O O . VAL D 1 62 ? 78.084 37.267 20.666 1.00 20.98 61 VAL D O 1
ATOM 3166 N N . ASN D 1 63 ? 78.417 39.278 19.719 1.00 20.10 62 ASN D N 1
ATOM 3167 C CA . ASN D 1 63 ? 78.820 39.937 20.948 1.00 19.23 62 ASN D CA 1
ATOM 3168 C C . ASN D 1 63 ? 77.972 41.193 21.096 1.00 20.35 62 ASN D C 1
ATOM 3169 O O . ASN D 1 63 ? 77.818 41.945 20.135 1.00 21.95 62 ASN D O 1
ATOM 3174 N N . ILE D 1 64 ? 77.409 41.408 22.282 1.00 21.71 63 ILE D N 1
ATOM 3175 C CA . ILE D 1 64 ? 76.461 42.492 22.552 1.00 19.00 63 ILE D CA 1
ATOM 3176 C C . ILE D 1 64 ? 76.976 43.282 23.743 1.00 18.92 63 ILE D C 1
ATOM 3177 O O . ILE D 1 64 ? 76.769 42.888 24.899 1.00 22.07 63 ILE D O 1
ATOM 3182 N N . VAL D 1 65 ? 77.631 44.401 23.474 1.00 19.22 64 VAL D N 1
ATOM 3183 C CA . VAL D 1 65 ? 77.920 45.360 24.522 1.00 19.44 64 VAL D CA 1
ATOM 3184 C C . VAL D 1 65 ? 76.629 46.032 24.949 1.00 22.01 64 VAL D C 1
ATOM 3185 O O . VAL D 1 65 ? 75.871 46.546 24.119 1.00 21.66 64 VAL D O 1
ATOM 3189 N N . ALA D 1 66 ? 76.367 46.016 26.248 1.00 21.23 65 ALA D N 1
ATOM 3190 C CA . ALA D 1 66 ? 75.307 46.799 26.847 1.00 18.06 65 ALA D CA 1
ATOM 3191 C C . ALA D 1 66 ? 75.942 47.706 27.872 1.00 16.38 65 ALA D C 1
ATOM 3192 O O . ALA D 1 66 ? 76.709 47.244 28.713 1.00 19.78 65 ALA D O 1
ATOM 3194 N N . PHE D 1 67 ? 75.662 48.991 27.775 1.00 17.37 66 PHE D N 1
ATOM 3195 C CA . PHE D 1 67 ? 76.135 49.987 28.733 1.00 17.96 66 PHE D CA 1
ATOM 3196 C C . PHE D 1 67 ? 74.908 50.560 29.412 1.00 19.41 66 PHE D C 1
ATOM 3197 O O . PHE D 1 67 ? 74.227 51.415 28.837 1.00 20.22 66 PHE D O 1
ATOM 3205 N N . LEU D 1 68 ? 74.628 50.101 30.625 1.00 17.90 67 LEU D N 1
ATOM 3206 C CA . LEU D 1 68 ? 73.536 50.650 31.405 1.00 14.98 67 LEU D CA 1
ATOM 3207 C C . LEU D 1 68 ? 74.082 51.592 32.456 1.00 18.31 67 LEU D C 1
ATOM 3208 O O . LEU D 1 68 ? 75.150 51.354 33.021 1.00 16.81 67 LEU D O 1
ATOM 3213 N N . LEU D 1 69 ? 73.361 52.684 32.683 1.00 22.58 68 LEU D N 1
ATOM 3214 C CA . LEU D 1 69 ? 73.614 53.510 33.849 1.00 18.02 68 LEU D CA 1
ATOM 3215 C C . LEU D 1 69 ? 73.347 52.702 35.106 1.00 17.39 68 LEU D C 1
ATOM 3216 O O . LEU D 1 69 ? 72.426 51.883 35.151 1.00 17.34 68 LEU D O 1
ATOM 3221 N N . ALA D 1 70 ? 74.159 52.925 36.133 1.00 21.91 69 ALA D N 1
ATOM 3222 C CA . ALA D 1 70 ? 73.868 52.301 37.417 1.00 19.40 69 ALA D CA 1
ATOM 3223 C C . ALA D 1 70 ? 72.473 52.739 37.846 1.00 17.21 69 ALA D C 1
ATOM 3224 O O . ALA D 1 70 ? 72.233 53.928 38.080 1.00 17.24 69 ALA D O 1
ATOM 3226 N N . GLY D 1 71 ? 71.535 51.790 37.898 1.00 22.93 70 GLY D N 1
ATOM 3227 C CA . GLY D 1 71 ? 70.145 52.118 38.152 1.00 20.92 70 GLY D CA 1
ATOM 3228 C C . GLY D 1 71 ? 69.189 50.947 38.138 1.00 19.60 70 GLY D C 1
ATOM 3229 O O . GLY D 1 71 ? 67.972 51.154 38.236 1.00 21.35 70 GLY D O 1
ATOM 3230 N N . ARG D 1 72 ? 69.707 49.716 38.044 1.00 21.32 71 ARG D N 1
ATOM 3231 C CA . ARG D 1 72 ? 68.868 48.521 38.082 1.00 21.23 71 ARG D CA 1
ATOM 3232 C C . ARG D 1 72 ? 69.553 47.390 38.839 1.00 19.54 71 ARG D C 1
ATOM 3233 O O . ARG D 1 72 ? 70.759 47.417 39.104 1.00 23.06 71 ARG D O 1
ATOM 3241 N N . ASN D 1 73 ? 68.760 46.357 39.117 1.00 22.76 72 ASN D N 1
ATOM 3242 C CA . ASN D 1 73 ? 69.114 45.144 39.840 1.00 20.59 72 ASN D CA 1
ATOM 3243 C C . ASN D 1 73 ? 69.477 44.004 38.891 1.00 20.91 72 ASN D C 1
ATOM 3244 O O . ASN D 1 73 ? 69.222 44.057 37.692 1.00 22.09 72 ASN D O 1
ATOM 3249 N N . ASP D 1 74 ? 70.012 42.925 39.475 1.00 22.29 73 ASP D N 1
ATOM 3250 C CA . ASP D 1 74 ? 70.470 41.758 38.719 1.00 20.61 73 ASP D CA 1
ATOM 3251 C C . ASP D 1 74 ? 69.332 40.977 38.075 1.00 21.72 73 ASP D C 1
ATOM 3252 O O . ASP D 1 74 ? 69.536 40.320 37.046 1.00 25.11 73 ASP D O 1
ATOM 3257 N N . GLU D 1 75 ? 68.151 40.973 38.680 1.00 25.60 74 GLU D N 1
ATOM 3258 C CA . GLU D 1 75 ? 67.101 40.077 38.202 1.00 24.45 74 GLU D CA 1
ATOM 3259 C C . GLU D 1 75 ? 66.698 40.428 36.778 1.00 23.48 74 GLU D C 1
ATOM 3260 O O . GLU D 1 75 ? 66.775 39.596 35.864 1.00 25.69 74 GLU D O 1
ATOM 3266 N N . VAL D 1 76 ? 66.276 41.672 36.568 1.00 23.38 75 VAL D N 1
ATOM 3267 C CA . VAL D 1 76 ? 65.867 42.073 35.239 1.00 25.28 75 VAL D CA 1
ATOM 3268 C C . VAL D 1 76 ? 67.050 42.052 34.299 1.00 23.27 75 VAL D C 1
ATOM 3269 O O . VAL D 1 76 ? 66.874 42.015 33.077 1.00 25.58 75 VAL D O 1
ATOM 3273 N N . LYS D 1 77 ? 68.263 42.079 34.842 1.00 23.02 76 LYS D N 1
ATOM 3274 C CA . LYS D 1 77 ? 69.431 41.857 34.006 1.00 23.09 76 LYS D CA 1
ATOM 3275 C C . LYS D 1 77 ? 69.377 40.469 33.398 1.00 22.38 76 LYS D C 1
ATOM 3276 O O . LYS D 1 77 ? 69.485 40.310 32.182 1.00 28.23 76 LYS D O 1
ATOM 3282 N N . ALA D 1 78 ? 69.145 39.448 34.212 1.00 23.75 77 ALA D N 1
ATOM 3283 C CA . ALA D 1 78 ? 68.945 38.139 33.606 1.00 23.03 77 ALA D CA 1
ATOM 3284 C C . ALA D 1 78 ? 67.697 38.096 32.742 1.00 21.89 77 ALA D C 1
ATOM 3285 O O . ALA D 1 78 ? 67.584 37.210 31.889 1.00 23.03 77 ALA D O 1
ATOM 3287 N N . ASN D 1 79 ? 66.751 39.015 32.945 1.00 24.38 78 ASN D N 1
ATOM 3288 C CA . ASN D 1 79 ? 65.617 39.111 32.030 1.00 24.94 78 ASN D CA 1
ATOM 3289 C C . ASN D 1 79 ? 66.084 39.457 30.628 1.00 23.48 78 ASN D C 1
ATOM 3290 O O . ASN D 1 79 ? 65.961 38.651 29.701 1.00 26.20 78 ASN D O 1
ATOM 3295 N N . PHE D 1 80 ? 66.601 40.671 30.477 1.00 20.82 79 PHE D N 1
ATOM 3296 C CA . PHE D 1 80 ? 67.145 41.105 29.201 1.00 21.27 79 PHE D CA 1
ATOM 3297 C C . PHE D 1 80 ? 68.116 40.076 28.655 1.00 22.99 79 PHE D C 1
ATOM 3298 O O . PHE D 1 80 ? 68.123 39.791 27.449 1.00 27.07 79 PHE D O 1
ATOM 3306 N N . LEU D 1 81 ? 68.910 39.470 29.537 1.00 22.15 80 LEU D N 1
ATOM 3307 C CA . LEU D 1 81 ? 69.803 38.404 29.106 1.00 22.68 80 LEU D CA 1
ATOM 3308 C C . LEU D 1 81 ? 69.023 37.271 28.469 1.00 24.77 80 LEU D C 1
ATOM 3309 O O . LEU D 1 81 ? 69.485 36.654 27.502 1.00 28.82 80 LEU D O 1
ATOM 3314 N N . ALA D 1 82 ? 67.849 36.963 29.006 1.00 22.26 81 ALA D N 1
ATOM 3315 C CA . ALA D 1 82 ? 67.068 35.884 28.427 1.00 21.88 81 ALA D CA 1
ATOM 3316 C C . ALA D 1 82 ? 66.464 36.312 27.097 1.00 24.21 81 ALA D C 1
ATOM 3317 O O . ALA D 1 82 ? 66.751 35.731 26.034 1.00 26.05 81 ALA D O 1
ATOM 3319 N N . ALA D 1 83 ? 65.650 37.363 27.144 1.00 23.80 82 ALA D N 1
ATOM 3320 C CA . ALA D 1 83 ? 64.812 37.731 26.013 1.00 25.79 82 ALA D CA 1
ATOM 3321 C C . ALA D 1 83 ? 65.631 38.095 24.789 1.00 25.18 82 ALA D C 1
ATOM 3322 O O . ALA D 1 83 ? 65.226 37.793 23.662 1.00 24.44 82 ALA D O 1
ATOM 3324 N N . ILE D 1 84 ? 66.780 38.726 24.981 1.00 24.06 83 ILE D N 1
ATOM 3325 C CA . ILE D 1 84 ? 67.444 39.334 23.843 1.00 24.62 83 ILE D CA 1
ATOM 3326 C C . ILE D 1 84 ? 68.466 38.388 23.224 1.00 27.07 83 ILE D C 1
ATOM 3327 O O . ILE D 1 84 ? 68.684 38.425 22.010 1.00 26.09 83 ILE D O 1
ATOM 3332 N N . ASN D 1 85 ? 69.085 37.514 24.019 1.00 25.12 84 ASN D N 1
ATOM 3333 C CA . ASN D 1 85 ? 69.696 36.334 23.425 1.00 24.92 84 ASN D CA 1
ATOM 3334 C C . ASN D 1 85 ? 68.684 35.638 22.544 1.00 26.12 84 ASN D C 1
ATOM 3335 O O . ASN D 1 85 ? 68.978 35.256 21.405 1.00 27.26 84 ASN D O 1
ATOM 3340 N N . LYS D 1 86 ? 67.465 35.483 23.055 1.00 27.21 85 LYS D N 1
ATOM 3341 C CA . LYS D 1 86 ? 66.425 34.940 22.203 1.00 25.85 85 LYS D CA 1
ATOM 3342 C C . LYS D 1 86 ? 66.101 35.861 21.028 1.00 26.58 85 LYS D C 1
ATOM 3343 O O . LYS D 1 86 ? 65.596 35.382 20.006 1.00 23.75 85 LYS D O 1
ATOM 3349 N N . THR D 1 87 ? 66.407 37.157 21.123 1.00 25.49 86 THR D N 1
ATOM 3350 C CA . THR D 1 87 ? 66.237 38.012 19.950 1.00 28.30 86 THR D CA 1
ATOM 3351 C C . THR D 1 87 ? 67.269 37.680 18.887 1.00 26.37 86 THR D C 1
ATOM 3352 O O . THR D 1 87 ? 66.937 37.536 17.709 1.00 29.00 86 THR D O 1
ATOM 3356 N N . ALA D 1 88 ? 68.535 37.582 19.273 1.00 22.90 87 ALA D N 1
ATOM 3357 C CA . ALA D 1 88 ? 69.540 37.202 18.293 1.00 24.77 87 ALA D CA 1
ATOM 3358 C C . ALA D 1 88 ? 69.225 35.837 17.711 1.00 28.73 87 ALA D C 1
ATOM 3359 O O . ALA D 1 88 ? 69.407 35.603 16.509 1.00 29.31 87 ALA D O 1
ATOM 3361 N N . VAL D 1 89 ? 68.714 34.935 18.551 1.00 25.29 88 VAL D N 1
ATOM 3362 C CA . VAL D 1 89 ? 68.329 33.601 18.119 1.00 24.34 88 VAL D CA 1
ATOM 3363 C C . VAL D 1 89 ? 67.031 33.599 17.333 1.00 24.34 88 VAL D C 1
ATOM 3364 O O . VAL D 1 89 ? 66.731 32.618 16.648 1.00 27.23 88 VAL D O 1
ATOM 3368 N N . THR D 1 90 ? 66.292 34.701 17.339 1.00 25.26 89 THR D N 1
ATOM 3369 C CA . THR D 1 90 ? 65.060 34.762 16.568 1.00 27.64 89 THR D CA 1
ATOM 3370 C C . THR D 1 90 ? 65.193 35.518 15.262 1.00 27.07 89 THR D C 1
ATOM 3371 O O . THR D 1 90 ? 64.460 35.222 14.314 1.00 26.79 89 THR D O 1
ATOM 3375 N N . THR D 1 91 ? 66.111 36.475 15.184 1.00 28.32 90 THR D N 1
ATOM 3376 C CA . THR D 1 91 ? 66.149 37.411 14.078 1.00 28.01 90 THR D CA 1
ATOM 3377 C C . THR D 1 91 ? 67.445 37.379 13.302 1.00 27.62 90 THR D C 1
ATOM 3378 O O . THR D 1 91 ? 67.471 37.856 12.169 1.00 29.15 90 THR D O 1
ATOM 3382 N N . LEU D 1 92 ? 68.514 36.856 13.879 1.00 29.03 91 LEU D N 1
ATOM 3383 C CA . LEU D 1 92 ? 69.751 36.639 13.159 1.00 28.93 91 LEU D CA 1
ATOM 3384 C C . LEU D 1 92 ? 70.072 35.162 13.008 1.00 25.78 91 LEU D C 1
ATOM 3385 O O . LEU D 1 92 ? 71.056 34.822 12.341 1.00 24.48 91 LEU D O 1
ATOM 3390 N N . ASP D 1 93 ? 69.273 34.290 13.627 1.00 27.02 92 ASP D N 1
ATOM 3391 C CA . ASP D 1 93 ? 69.342 32.838 13.486 1.00 26.62 92 ASP D CA 1
ATOM 3392 C C . ASP D 1 93 ? 70.716 32.275 13.809 1.00 25.68 92 ASP D C 1
ATOM 3393 O O . ASP D 1 93 ? 71.047 31.166 13.390 1.00 31.87 92 ASP D O 1
ATOM 3398 N N . VAL D 1 94 ? 71.529 33.002 14.563 1.00 25.82 93 VAL D N 1
ATOM 3399 C CA . VAL D 1 94 ? 72.844 32.504 14.948 1.00 24.51 93 VAL D CA 1
ATOM 3400 C C . VAL D 1 94 ? 72.652 31.440 16.026 1.00 28.09 93 VAL D C 1
ATOM 3401 O O . VAL D 1 94 ? 71.546 31.289 16.562 1.00 27.77 93 VAL D O 1
ATOM 3405 N N . SER D 1 95 ? 73.719 30.706 16.358 1.00 28.33 94 SER D N 1
ATOM 3406 C CA . SER D 1 95 ? 73.597 29.446 17.088 1.00 30.25 94 SER D CA 1
ATOM 3407 C C . SER D 1 95 ? 73.012 29.642 18.482 1.00 27.24 94 SER D C 1
ATOM 3408 O O . SER D 1 95 ? 72.878 30.752 18.996 1.00 26.01 94 SER D O 1
ATOM 3411 N N . ASP D 1 96 ? 72.690 28.503 19.099 1.00 32.31 95 ASP D N 1
ATOM 3412 C CA . ASP D 1 96 ? 72.016 28.473 20.394 1.00 34.25 95 ASP D CA 1
ATOM 3413 C C . ASP D 1 96 ? 72.753 29.289 21.445 1.00 32.06 95 ASP D C 1
ATOM 3414 O O . ASP D 1 96 ? 72.128 29.791 22.394 1.00 31.70 95 ASP D O 1
ATOM 3419 N N . SER D 1 97 ? 74.066 29.449 21.286 1.00 27.98 96 SER D N 1
ATOM 3420 C CA . SER D 1 97 ? 74.905 29.968 22.357 1.00 25.73 96 SER D CA 1
ATOM 3421 C C . SER D 1 97 ? 76.093 30.733 21.802 1.00 24.28 96 SER D C 1
ATOM 3422 O O . SER D 1 97 ? 77.240 30.488 22.176 1.00 28.15 96 SER D O 1
ATOM 3425 N N . CYS D 1 98 ? 75.863 31.677 20.896 1.00 24.06 97 CYS D N 1
ATOM 3426 C CA . CYS D 1 98 ? 77.015 32.388 20.361 1.00 23.62 97 CYS D CA 1
ATOM 3427 C C . CYS D 1 98 ? 76.928 33.893 20.550 1.00 21.35 97 CYS D C 1
ATOM 3428 O O . CYS D 1 98 ? 77.777 34.624 20.025 1.00 23.58 97 CYS D O 1
ATOM 3431 N N . ILE D 1 99 ? 75.990 34.365 21.363 1.00 22.04 98 ILE D N 1
ATOM 3432 C CA . ILE D 1 99 ? 75.858 35.777 21.704 1.00 24.39 98 ILE D CA 1
ATOM 3433 C C . ILE D 1 99 ? 76.282 35.984 23.154 1.00 20.28 98 ILE D C 1
ATOM 3434 O O . ILE D 1 99 ? 75.768 35.315 24.057 1.00 25.05 98 ILE D O 1
ATOM 3439 N N . ARG D 1 100 ? 77.201 36.919 23.379 1.00 19.47 99 ARG D N 1
ATOM 3440 C CA . ARG D 1 100 ? 77.701 37.242 24.708 1.00 18.48 99 ARG D CA 1
ATOM 3441 C C . ARG D 1 100 ? 77.246 38.640 25.063 1.00 19.25 99 ARG D C 1
ATOM 3442 O O . ARG D 1 100 ? 77.596 39.588 24.366 1.00 23.07 99 ARG D O 1
ATOM 3450 N N . THR D 1 101 ? 76.507 38.779 26.150 1.00 16.97 100 THR D N 1
ATOM 3451 C CA . THR D 1 101 ? 76.023 40.079 26.585 1.00 16.61 100 THR D CA 1
ATOM 3452 C C . THR D 1 101 ? 76.885 40.600 27.718 1.00 20.44 100 THR D C 1
ATOM 3453 O O . THR D 1 101 ? 76.978 39.974 28.774 1.00 20.22 100 THR D O 1
ATOM 3457 N N . MET D 1 102 ? 77.499 41.746 27.505 1.00 24.80 101 MET D N 1
ATOM 3458 C CA . MET D 1 102 ? 78.278 42.413 28.538 1.00 22.04 101 MET D CA 1
ATOM 3459 C C . MET D 1 102 ? 77.425 43.526 29.107 1.00 19.28 101 MET D C 1
ATOM 3460 O O . MET D 1 102 ? 77.288 44.586 28.499 1.00 22.09 101 MET D O 1
ATOM 3465 N N . LEU D 1 103 ? 76.841 43.281 30.273 1.00 20.25 102 LEU D N 1
ATOM 3466 C CA . LEU D 1 103 ? 76.129 44.329 30.999 1.00 19.44 102 LEU D CA 1
ATOM 3467 C C . LEU D 1 103 ? 77.136 45.167 31.753 1.00 18.74 102 LEU D C 1
ATOM 3468 O O . LEU D 1 103 ? 77.813 44.672 32.655 1.00 20.06 102 LEU D O 1
ATOM 3473 N N . ILE D 1 104 ? 77.247 46.429 31.387 1.00 18.13 103 ILE D N 1
ATOM 3474 C CA . ILE D 1 104 ? 78.363 47.236 31.831 1.00 18.48 103 ILE D CA 1
ATOM 3475 C C . ILE D 1 104 ? 77.814 48.479 32.496 1.00 16.20 103 ILE D C 1
ATOM 3476 O O . ILE D 1 104 ? 77.121 49.277 31.859 1.00 16.78 103 ILE D O 1
ATOM 3481 N N . ASP D 1 105 ? 78.110 48.625 33.780 1.00 17.84 104 ASP D N 1
ATOM 3482 C CA . ASP D 1 105 ? 77.456 49.606 34.631 1.00 17.84 104 ASP D CA 1
ATOM 3483 C C . ASP D 1 105 ? 78.237 50.896 34.614 1.00 17.72 104 ASP D C 1
ATOM 3484 O O . ASP D 1 105 ? 79.451 50.886 34.823 1.00 20.63 104 ASP D O 1
ATOM 3489 N N . ILE D 1 106 ? 77.537 51.996 34.364 1.00 18.10 105 ILE D N 1
ATOM 3490 C CA . ILE D 1 106 ? 78.106 53.334 34.382 1.00 23.71 105 ILE D CA 1
ATOM 3491 C C . ILE D 1 106 ? 77.432 54.098 35.514 1.00 20.54 105 ILE D C 1
ATOM 3492 O O . ILE D 1 106 ? 76.208 54.028 35.670 1.00 18.93 105 ILE D O 1
ATOM 3497 N N . ALA D 1 107 ? 78.236 54.779 36.332 1.00 22.21 106 ALA D N 1
ATOM 3498 C CA . ALA D 1 107 ? 77.700 55.740 37.279 1.00 17.22 106 ALA D CA 1
ATOM 3499 C C . ALA D 1 107 ? 77.291 57.006 36.543 1.00 20.73 106 ALA D C 1
ATOM 3500 O O . ALA D 1 107 ? 78.020 57.473 35.663 1.00 21.57 106 ALA D O 1
ATOM 3502 N N . PRO D 1 108 ? 76.147 57.583 36.886 1.00 21.09 107 PRO D N 1
ATOM 3503 C CA . PRO D 1 108 ? 75.728 58.847 36.278 1.00 20.54 107 PRO D CA 1
ATOM 3504 C C . PRO D 1 108 ? 76.851 59.845 36.075 1.00 22.25 107 PRO D C 1
ATOM 3505 O O . PRO D 1 108 ? 76.847 60.628 35.123 1.00 23.93 107 PRO D O 1
ATOM 3509 N N . GLU D 1 109 ? 77.839 59.806 36.962 1.00 23.71 108 GLU D N 1
ATOM 3510 C CA . GLU D 1 109 ? 78.906 60.795 36.959 1.00 24.04 108 GLU D CA 1
ATOM 3511 C C . GLU D 1 109 ? 79.904 60.611 35.824 1.00 23.85 108 GLU D C 1
ATOM 3512 O O . GLU D 1 109 ? 80.812 61.440 35.690 1.00 21.70 108 GLU D O 1
ATOM 3518 N N . HIS D 1 110 ? 79.774 59.550 35.018 1.00 26.22 109 HIS D N 1
ATOM 3519 C CA . HIS D 1 110 ? 80.750 59.224 33.979 1.00 23.64 109 HIS D CA 1
ATOM 3520 C C . HIS D 1 110 ? 80.154 59.121 32.579 1.00 22.70 109 HIS D C 1
ATOM 3521 O O . HIS D 1 110 ? 80.889 58.811 31.635 1.00 22.64 109 HIS D O 1
ATOM 3528 N N . MET D 1 111 ? 78.856 59.318 32.408 1.00 21.20 110 MET D N 1
ATOM 3529 C CA . MET D 1 111 ? 78.259 59.252 31.078 1.00 20.29 110 MET D CA 1
ATOM 3530 C C . MET D 1 111 ? 77.818 60.645 30.682 1.00 18.59 110 MET D C 1
ATOM 3531 O O . MET D 1 111 ? 76.916 61.209 31.301 1.00 20.82 110 MET D O 1
ATOM 3536 N N . GLY D 1 112 ? 78.475 61.215 29.680 1.00 19.23 111 GLY D N 1
ATOM 3537 C CA . GLY D 1 112 ? 77.997 62.472 29.167 1.00 17.71 111 GLY D CA 1
ATOM 3538 C C . GLY D 1 112 ? 76.663 62.157 28.549 1.00 21.33 111 GLY D C 1
ATOM 3539 O O . GLY D 1 112 ? 76.601 61.274 27.689 1.00 21.00 111 GLY D O 1
ATOM 3540 N N . VAL D 1 113 ? 75.583 62.789 29.017 1.00 21.37 112 VAL D N 1
ATOM 3541 C CA . VAL D 1 113 ? 74.273 62.568 28.413 1.00 21.85 112 VAL D CA 1
ATOM 3542 C C . VAL D 1 113 ? 73.946 63.764 27.541 1.00 21.39 112 VAL D C 1
ATOM 3543 O O . VAL D 1 113 ? 74.825 64.314 26.871 1.00 23.79 112 VAL D O 1
ATOM 3547 N N . GLN D 1 114 ? 72.679 64.167 27.542 1.00 21.54 113 GLN D N 1
ATOM 3548 C CA . GLN D 1 114 ? 72.233 65.221 26.652 1.00 19.20 113 GLN D CA 1
ATOM 3549 C C . GLN D 1 114 ? 72.960 66.495 27.000 1.00 23.63 113 GLN D C 1
ATOM 3550 O O . GLN D 1 114 ? 72.883 66.962 28.139 1.00 25.61 113 GLN D O 1
ATOM 3556 N N . GLU D 1 115 ? 73.719 67.002 26.023 1.00 24.59 114 GLU D N 1
ATOM 3557 C CA . GLU D 1 115 ? 74.447 68.265 26.034 1.00 20.73 114 GLU D CA 1
ATOM 3558 C C . GLU D 1 115 ? 75.764 68.144 26.784 1.00 22.31 114 GLU D C 1
ATOM 3559 O O . GLU D 1 115 ? 76.246 69.125 27.353 1.00 25.35 114 GLU D O 1
ATOM 3565 N N . GLY D 1 116 ? 76.364 66.960 26.778 1.00 21.69 115 GLY D N 1
ATOM 3566 C CA . GLY D 1 116 ? 77.677 66.797 27.360 1.00 21.99 115 GLY D CA 1
ATOM 3567 C C . GLY D 1 116 ? 77.741 66.930 28.859 1.00 21.25 115 GLY D C 1
ATOM 3568 O O . GLY D 1 116 ? 78.820 66.767 29.436 1.00 23.25 115 GLY D O 1
ATOM 3569 N N . LEU D 1 117 ? 76.642 67.266 29.504 1.00 20.19 116 LEU D N 1
ATOM 3570 C CA . LEU D 1 117 ? 76.556 67.102 30.936 1.00 23.64 116 LEU D CA 1
ATOM 3571 C C . LEU D 1 117 ? 76.577 65.615 31.265 1.00 23.16 116 LEU D C 1
ATOM 3572 O O . LEU D 1 117 ? 76.234 64.769 30.432 1.00 24.09 116 LEU D O 1
ATOM 3577 N N . SER D 1 118 ? 76.979 65.289 32.493 1.00 21.92 117 SER D N 1
ATOM 3578 C CA . SER D 1 118 ? 77.043 63.885 32.862 1.00 18.65 117 SER D CA 1
ATOM 3579 C C . SER D 1 118 ? 75.645 63.331 33.051 1.00 19.12 117 SER D C 1
ATOM 3580 O O . SER D 1 118 ? 74.670 64.072 33.172 1.00 22.06 117 SER D O 1
ATOM 3583 N N . ALA D 1 119 ? 75.551 62.005 33.075 1.00 19.44 118 ALA D N 1
ATOM 3584 C CA . ALA D 1 119 ? 74.274 61.372 33.369 1.00 21.04 118 ALA D CA 1
ATOM 3585 C C . ALA D 1 119 ? 73.789 61.666 34.787 1.00 24.25 118 ALA D C 1
ATOM 3586 O O . ALA D 1 119 ? 72.671 61.272 35.146 1.00 20.57 118 ALA D O 1
ATOM 3588 N N . ALA D 1 120 ? 74.607 62.340 35.595 1.00 24.17 119 ALA D N 1
ATOM 3589 C CA . ALA D 1 120 ? 74.203 62.848 36.894 1.00 22.68 119 ALA D CA 1
ATOM 3590 C C . ALA D 1 120 ? 73.691 64.274 36.831 1.00 23.06 119 ALA D C 1
ATOM 3591 O O . ALA D 1 120 ? 72.944 64.697 37.721 1.00 21.43 119 ALA D O 1
ATOM 3593 N N . ALA D 1 121 ? 74.079 65.025 35.801 1.00 23.60 120 ALA D N 1
ATOM 3594 C CA . ALA D 1 121 ? 73.644 66.402 35.676 1.00 19.69 120 ALA D CA 1
ATOM 3595 C C . ALA D 1 121 ? 72.168 66.515 35.322 1.00 23.87 120 ALA D C 1
ATOM 3596 O O . ALA D 1 121 ? 71.541 67.536 35.631 1.00 21.60 120 ALA D O 1
ATOM 3598 N N . PHE D 1 122 ? 71.591 65.495 34.686 1.00 27.71 121 PHE D N 1
ATOM 3599 C CA . PHE D 1 122 ? 70.140 65.351 34.683 1.00 24.40 121 PHE D CA 1
ATOM 3600 C C . PHE D 1 122 ? 69.635 64.804 36.007 1.00 24.27 121 PHE D C 1
ATOM 3601 O O . PHE D 1 122 ? 68.437 64.903 36.296 1.00 26.20 121 PHE D O 1
ATOM 3609 N N . ARG D 1 123 ? 70.542 64.273 36.821 1.00 26.34 122 ARG D N 1
ATOM 3610 C CA . ARG D 1 123 ? 70.240 63.323 37.873 1.00 23.62 122 ARG D CA 1
ATOM 3611 C C . ARG D 1 123 ? 69.272 62.254 37.387 1.00 24.76 122 ARG D C 1
ATOM 3612 O O . ARG D 1 123 ? 69.717 61.185 36.948 1.00 24.35 122 ARG D O 1
ATOM 3620 N N . PRO E 1 2 ? 54.683 30.628 96.565 1.00 14.63 1 PRO E N 1
ATOM 3621 C CA . PRO E 1 2 ? 53.266 30.766 96.271 1.00 15.69 1 PRO E CA 1
ATOM 3622 C C . PRO E 1 2 ? 52.925 30.285 94.870 1.00 15.08 1 PRO E C 1
ATOM 3623 O O . PRO E 1 2 ? 52.959 31.062 93.930 1.00 15.55 1 PRO E O 1
ATOM 3627 N N . ILE E 1 3 ? 52.625 29.009 94.709 1.00 12.50 2 ILE E N 1
ATOM 3628 C CA . ILE E 1 3 ? 52.210 28.557 93.397 1.00 15.25 2 ILE E CA 1
ATOM 3629 C C . ILE E 1 3 ? 50.792 29.045 93.149 1.00 17.40 2 ILE E C 1
ATOM 3630 O O . ILE E 1 3 ? 49.919 28.937 94.017 1.00 17.12 2 ILE E O 1
ATOM 3635 N N . LEU E 1 4 ? 50.570 29.674 92.000 1.00 18.55 3 LEU E N 1
ATOM 3636 C CA . LEU E 1 4 ? 49.299 30.329 91.714 1.00 15.25 3 LEU E CA 1
ATOM 3637 C C . LEU E 1 4 ? 48.654 29.728 90.486 1.00 16.40 3 LEU E C 1
ATOM 3638 O O . LEU E 1 4 ? 49.348 29.331 89.547 1.00 19.06 3 LEU E O 1
ATOM 3643 N N . GLN E 1 5 ? 47.324 29.655 90.514 1.00 16.19 4 GLN E N 1
ATOM 3644 C CA . GLN E 1 5 ? 46.532 29.153 89.400 1.00 16.07 4 GLN E CA 1
ATOM 3645 C C . GLN E 1 5 ? 45.402 30.127 89.144 1.00 14.31 4 GLN E C 1
ATOM 3646 O O . GLN E 1 5 ? 44.597 30.396 90.041 1.00 12.91 4 GLN E O 1
ATOM 3652 N N . VAL E 1 6 ? 45.335 30.634 87.915 1.00 15.94 5 VAL E N 1
ATOM 3653 C CA . VAL E 1 6 ? 44.495 31.772 87.565 1.00 15.46 5 VAL E CA 1
ATOM 3654 C C . VAL E 1 6 ? 43.497 31.334 86.503 1.00 16.91 5 VAL E C 1
ATOM 3655 O O . VAL E 1 6 ? 43.871 30.638 85.554 1.00 17.77 5 VAL E O 1
ATOM 3659 N N . GLN E 1 7 ? 42.227 31.710 86.672 1.00 16.29 6 GLN E N 1
ATOM 3660 C CA . GLN E 1 7 ? 41.304 31.699 85.545 1.00 15.21 6 GLN E CA 1
ATOM 3661 C C . GLN E 1 7 ? 40.901 33.128 85.239 1.00 16.66 6 GLN E C 1
ATOM 3662 O O . GLN E 1 7 ? 40.928 33.995 86.115 1.00 15.96 6 GLN E O 1
ATOM 3668 N N . VAL E 1 8 ? 40.534 33.358 83.983 1.00 19.32 7 VAL E N 1
ATOM 3669 C CA . VAL E 1 8 ? 40.134 34.668 83.482 1.00 17.88 7 VAL E CA 1
ATOM 3670 C C . VAL E 1 8 ? 39.233 34.450 82.288 1.00 19.20 7 VAL E C 1
ATOM 3671 O O . VAL E 1 8 ? 39.464 33.545 81.488 1.00 21.88 7 VAL E O 1
ATOM 3675 N N . THR E 1 9 ? 38.199 35.264 82.170 1.00 18.45 8 THR E N 1
ATOM 3676 C CA . THR E 1 9 ? 37.416 35.260 80.946 1.00 20.51 8 THR E CA 1
ATOM 3677 C C . THR E 1 9 ? 38.360 35.405 79.751 1.00 20.35 8 THR E C 1
ATOM 3678 O O . THR E 1 9 ? 39.311 36.193 79.780 1.00 20.05 8 THR E O 1
ATOM 3682 N N . ALA E 1 10 ? 38.172 34.570 78.734 1.00 19.81 9 ALA E N 1
ATOM 3683 C CA . ALA E 1 10 ? 39.164 34.587 77.675 1.00 18.75 9 ALA E CA 1
ATOM 3684 C C . ALA E 1 10 ? 39.008 35.846 76.832 1.00 17.71 9 ALA E C 1
ATOM 3685 O O . ALA E 1 10 ? 37.994 36.548 76.901 1.00 21.35 9 ALA E O 1
ATOM 3687 N N . GLY E 1 11 ? 40.037 36.144 76.035 1.00 19.67 10 GLY E N 1
ATOM 3688 C CA . GLY E 1 11 ? 39.947 37.226 75.066 1.00 15.46 10 GLY E CA 1
ATOM 3689 C C . GLY E 1 11 ? 40.942 38.348 75.245 1.00 16.25 10 GLY E C 1
ATOM 3690 O O . GLY E 1 11 ? 40.625 39.521 75.073 1.00 17.99 10 GLY E O 1
ATOM 3691 N N . ARG E 1 12 ? 42.163 37.992 75.595 1.00 18.24 11 ARG E N 1
ATOM 3692 C CA . ARG E 1 12 ? 43.224 38.941 75.853 1.00 17.04 11 ARG E CA 1
ATOM 3693 C C . ARG E 1 12 ? 44.375 38.667 74.902 1.00 15.95 11 ARG E C 1
ATOM 3694 O O . ARG E 1 12 ? 44.630 37.521 74.545 1.00 15.69 11 ARG E O 1
ATOM 3702 N N . SER E 1 13 ? 45.103 39.710 74.532 1.00 16.78 12 SER E N 1
ATOM 3703 C CA . SER E 1 13 ? 46.336 39.470 73.797 1.00 15.88 12 SER E CA 1
ATOM 3704 C C . SER E 1 13 ? 47.322 38.737 74.685 1.00 17.70 12 SER E C 1
ATOM 3705 O O . SER E 1 13 ? 47.202 38.737 75.904 1.00 19.30 12 SER E O 1
ATOM 3708 N N . GLN E 1 14 ? 48.315 38.107 74.061 1.00 14.38 13 GLN E N 1
ATOM 3709 C CA . GLN E 1 14 ? 49.276 37.337 74.829 1.00 15.11 13 GLN E CA 1
ATOM 3710 C C . GLN E 1 14 ? 50.075 38.203 75.771 1.00 17.91 13 GLN E C 1
ATOM 3711 O O . GLN E 1 14 ? 50.768 37.666 76.632 1.00 21.46 13 GLN E O 1
ATOM 3717 N N . GLN E 1 15 ? 50.038 39.518 75.600 1.00 19.65 14 GLN E N 1
ATOM 3718 C CA . GLN E 1 15 ? 50.913 40.415 76.344 1.00 19.35 14 GLN E CA 1
ATOM 3719 C C . GLN E 1 15 ? 50.220 41.074 77.518 1.00 19.17 14 GLN E C 1
ATOM 3720 O O . GLN E 1 15 ? 50.882 41.433 78.495 1.00 20.56 14 GLN E O 1
ATOM 3726 N N . GLN E 1 16 ? 48.917 41.281 77.421 1.00 19.19 15 GLN E N 1
ATOM 3727 C CA . GLN E 1 16 ? 48.097 41.364 78.610 1.00 21.66 15 GLN E CA 1
ATOM 3728 C C . GLN E 1 16 ? 48.461 40.160 79.468 1.00 20.65 15 GLN E C 1
ATOM 3729 O O . GLN E 1 16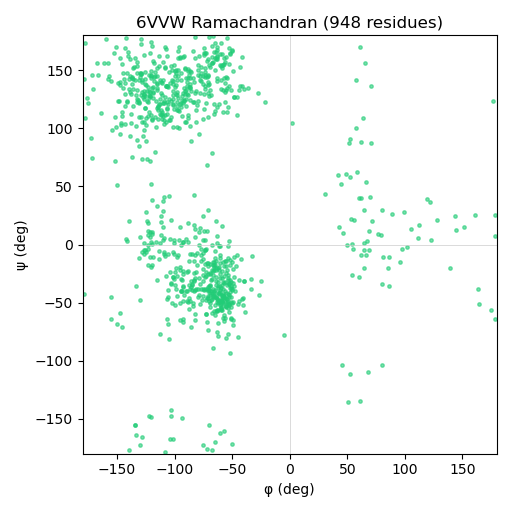 ? 49.123 40.289 80.504 1.00 23.28 15 GLN E O 1
ATOM 3735 N N . LYS E 1 17 ? 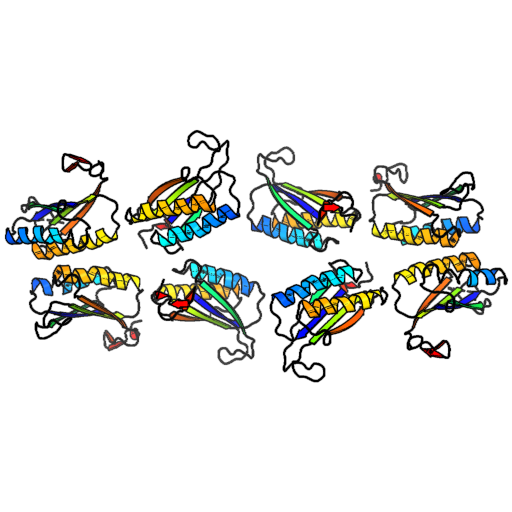48.084 38.975 78.993 1.00 19.30 16 LYS E N 1
ATOM 3736 C CA . LYS E 1 17 ? 48.348 37.724 79.687 1.00 17.48 16 LYS E CA 1
ATOM 3737 C C . LYS E 1 17 ? 49.814 37.486 79.990 1.00 21.29 16 LYS E C 1
ATOM 3738 O O . LYS E 1 17 ? 50.131 36.593 80.788 1.00 22.94 16 LYS E O 1
ATOM 3744 N N . THR E 1 18 ? 50.720 38.239 79.380 1.00 21.26 17 THR E N 1
ATOM 3745 C CA . THR E 1 18 ? 52.141 38.014 79.577 1.00 20.76 17 THR E CA 1
ATOM 3746 C C . THR E 1 18 ? 52.699 38.928 80.654 1.00 22.44 17 THR E C 1
ATOM 3747 O O . THR E 1 18 ? 53.125 38.455 81.717 1.00 27.15 17 THR E O 1
ATOM 3751 N N . ALA E 1 19 ? 52.690 40.236 80.410 1.00 21.20 18 ALA E N 1
ATOM 3752 C CA . ALA E 1 19 ? 53.154 41.143 81.447 1.00 20.51 18 ALA E CA 1
ATOM 3753 C C . ALA E 1 19 ? 52.415 40.887 82.743 1.00 24.79 18 ALA E C 1
ATOM 3754 O O . ALA E 1 19 ? 52.975 41.105 83.823 1.00 28.16 18 ALA E O 1
ATOM 3756 N N . PHE E 1 20 ? 51.172 40.395 82.656 1.00 23.01 19 PHE E N 1
ATOM 3757 C CA . PHE E 1 20 ? 50.476 39.886 83.830 1.00 23.97 19 PHE E CA 1
ATOM 3758 C C . PHE E 1 20 ? 51.390 39.003 84.656 1.00 20.73 19 PHE E C 1
ATOM 3759 O O . PHE E 1 20 ? 51.960 39.457 85.647 1.00 21.06 19 PHE E O 1
ATOM 3767 N N . LEU E 1 21 ? 51.570 37.762 84.233 1.00 19.71 20 LEU E N 1
ATOM 3768 C CA . LEU E 1 21 ? 52.430 36.838 84.948 1.00 16.00 20 LEU E CA 1
ATOM 3769 C C . LEU E 1 21 ? 53.713 37.534 85.351 1.00 19.61 20 LEU E C 1
ATOM 3770 O O . LEU E 1 21 ? 54.275 37.259 86.420 1.00 21.90 20 LEU E O 1
ATOM 3775 N N . GLN E 1 22 ? 54.132 38.498 84.535 1.00 19.59 21 GLN E N 1
ATOM 3776 C CA . GLN E 1 22 ? 55.434 39.112 84.732 1.00 20.10 21 GLN E CA 1
ATOM 3777 C C . GLN E 1 22 ? 55.449 40.075 85.903 1.00 21.90 21 GLN E C 1
ATOM 3778 O O . GLN E 1 22 ? 56.527 40.367 86.436 1.00 22.04 21 GLN E O 1
ATOM 3784 N N . ASN E 1 23 ? 54.292 40.569 86.322 1.00 19.22 22 ASN E N 1
ATOM 3785 C CA . ASN E 1 23 ? 54.228 41.476 87.448 1.00 19.57 22 ASN E CA 1
ATOM 3786 C C . ASN E 1 23 ? 53.322 40.960 88.549 1.00 21.63 22 ASN E C 1
ATOM 3787 O O . ASN E 1 23 ? 53.186 41.620 89.578 1.00 26.83 22 ASN E O 1
ATOM 3792 N N . ALA E 1 24 ? 52.661 39.836 88.349 1.00 20.71 23 ALA E N 1
ATOM 3793 C CA . ALA E 1 24 ? 52.165 39.088 89.483 1.00 18.85 23 ALA E CA 1
ATOM 3794 C C . ALA E 1 24 ? 53.304 38.304 90.093 1.00 20.68 23 ALA E C 1
ATOM 3795 O O . ALA E 1 24 ? 53.308 38.044 91.297 1.00 21.89 23 ALA E O 1
ATOM 3797 N N . THR E 1 25 ? 54.286 37.940 89.275 1.00 20.56 24 THR E N 1
ATOM 3798 C CA . THR E 1 25 ? 55.530 37.434 89.823 1.00 19.48 24 THR E CA 1
ATOM 3799 C C . THR E 1 25 ? 56.270 38.539 90.560 1.00 20.34 24 THR E C 1
ATOM 3800 O O . THR E 1 25 ? 56.804 38.321 91.652 1.00 23.84 24 THR E O 1
ATOM 3804 N N . LYS E 1 26 ? 56.281 39.741 89.991 1.00 18.74 25 LYS E N 1
ATOM 3805 C CA . LYS E 1 26 ? 56.989 40.846 90.622 1.00 21.57 25 LYS E CA 1
ATOM 3806 C C . LYS E 1 26 ? 56.262 41.319 91.866 1.00 23.01 25 LYS E C 1
ATOM 3807 O O . LYS E 1 26 ? 56.891 41.687 92.864 1.00 25.46 25 LYS E O 1
ATOM 3813 N N . VAL E 1 27 ? 54.936 41.337 91.818 1.00 21.93 26 VAL E N 1
ATOM 3814 C CA . VAL E 1 27 ? 54.151 41.720 92.981 1.00 20.26 26 VAL E CA 1
ATOM 3815 C C . VAL E 1 27 ? 54.182 40.621 94.028 1.00 22.81 26 VAL E C 1
ATOM 3816 O O . VAL E 1 27 ? 53.994 40.882 95.225 1.00 22.79 26 VAL E O 1
ATOM 3820 N N . ILE E 1 28 ? 54.450 39.385 93.615 1.00 22.46 27 ILE E N 1
ATOM 3821 C CA . ILE E 1 28 ? 54.468 38.304 94.586 1.00 19.90 27 ILE E CA 1
ATOM 3822 C C . ILE E 1 28 ? 55.799 38.250 95.319 1.00 24.68 27 ILE E C 1
ATOM 3823 O O . ILE E 1 28 ? 55.835 38.011 96.533 1.00 26.31 27 ILE E O 1
ATOM 3828 N N . GLU E 1 29 ? 56.915 38.479 94.623 1.00 21.69 28 GLU E N 1
ATOM 3829 C CA . GLU E 1 29 ? 58.108 38.869 95.360 1.00 22.56 28 GLU E CA 1
ATOM 3830 C C . GLU E 1 29 ? 57.773 40.037 96.282 1.00 26.94 28 GLU E C 1
ATOM 3831 O O . GLU E 1 29 ? 57.818 39.925 97.512 1.00 26.63 28 GLU E O 1
ATOM 3837 N N . GLN E 1 30 ? 57.398 41.169 95.678 1.00 23.37 29 GLN E N 1
ATOM 3838 C CA . GLN E 1 30 ? 57.159 42.418 96.396 1.00 27.04 29 GLN E CA 1
ATOM 3839 C C . GLN E 1 30 ? 56.309 42.258 97.648 1.00 24.15 29 GLN E C 1
ATOM 3840 O O . GLN E 1 30 ? 56.303 43.153 98.502 1.00 23.30 29 GLN E O 1
ATOM 3846 N N . THR E 1 31 ? 55.583 41.158 97.771 1.00 23.36 30 THR E N 1
ATOM 3847 C CA . THR E 1 31 ? 54.671 40.912 98.882 1.00 25.14 30 THR E CA 1
ATOM 3848 C C . THR E 1 31 ? 55.193 39.824 99.825 1.00 23.60 30 THR E C 1
ATOM 3849 O O . THR E 1 31 ? 54.453 38.935 100.251 1.00 19.24 30 THR E O 1
ATOM 3853 N N . LEU E 1 32 ? 56.506 39.873 100.080 1.00 23.60 31 LEU E N 1
ATOM 3854 C CA . LEU E 1 32 ? 57.226 39.290 101.213 1.00 24.24 31 LEU E CA 1
ATOM 3855 C C . LEU E 1 32 ? 57.333 37.765 101.225 1.00 23.78 31 LEU E C 1
ATOM 3856 O O . LEU E 1 32 ? 56.362 37.044 100.965 1.00 21.54 31 LEU E O 1
ATOM 3861 N N . ASN E 1 33 ? 58.540 37.290 101.558 1.00 26.33 32 ASN E N 1
ATOM 3862 C CA . ASN E 1 33 ? 58.967 35.887 101.607 1.00 28.26 32 ASN E CA 1
ATOM 3863 C C . ASN E 1 33 ? 58.962 35.246 100.225 1.00 28.12 32 ASN E C 1
ATOM 3864 O O . ASN E 1 33 ? 58.250 35.699 99.321 1.00 27.49 32 ASN E O 1
ATOM 3869 N N . ALA E 1 34 ? 59.768 34.191 100.071 1.00 22.07 33 ALA E N 1
ATOM 3870 C CA . ALA E 1 34 ? 60.040 33.541 98.796 1.00 24.70 33 ALA E CA 1
ATOM 3871 C C . ALA E 1 34 ? 60.740 34.516 97.858 1.00 25.27 33 ALA E C 1
ATOM 3872 O O . ALA E 1 34 ? 60.141 35.494 97.397 1.00 22.70 33 ALA E O 1
ATOM 3874 N N . ALA E 1 35 ? 62.027 34.279 97.601 1.00 26.63 34 ALA E N 1
ATOM 3875 C CA . ALA E 1 35 ? 62.784 35.178 96.735 1.00 26.65 34 ALA E CA 1
ATOM 3876 C C . ALA E 1 35 ? 62.239 35.137 95.320 1.00 27.54 34 ALA E C 1
ATOM 3877 O O . ALA E 1 35 ? 61.812 36.156 94.761 1.00 25.20 34 ALA E O 1
ATOM 3879 N N . LEU E 1 36 ? 62.282 33.958 94.723 1.00 24.96 35 LEU E N 1
ATOM 3880 C CA . LEU E 1 36 ? 61.640 33.660 93.459 1.00 23.93 35 LEU E CA 1
ATOM 3881 C C . LEU E 1 36 ? 61.380 32.160 93.423 1.00 18.31 35 LEU E C 1
ATOM 3882 O O . LEU E 1 36 ? 60.218 31.762 93.504 1.00 20.85 35 LEU E O 1
ATOM 3887 N N . PRO E 1 37 ? 62.420 31.289 93.431 1.00 18.25 36 PRO E N 1
ATOM 3888 C CA . PRO E 1 37 ? 62.258 29.925 92.902 1.00 17.92 36 PRO E CA 1
ATOM 3889 C C . PRO E 1 37 ? 60.982 29.188 93.263 1.00 18.84 36 PRO E C 1
ATOM 3890 O O . PRO E 1 37 ? 60.693 28.142 92.677 1.00 21.39 36 PRO E O 1
ATOM 3894 N N . SER E 1 38 ? 60.220 29.711 94.223 1.00 19.79 37 SER E N 1
ATOM 3895 C CA . SER E 1 38 ? 58.978 29.100 94.682 1.00 18.50 37 SER E CA 1
ATOM 3896 C C . SER E 1 38 ? 57.740 29.722 94.064 1.00 17.00 37 SER E C 1
ATOM 3897 O O . SER E 1 38 ? 56.676 29.097 94.055 1.00 16.95 37 SER E O 1
ATOM 3900 N N . ILE E 1 39 ? 57.862 30.931 93.549 1.00 18.98 38 ILE E N 1
ATOM 3901 C CA . ILE E 1 39 ? 56.732 31.652 92.991 1.00 19.77 38 ILE E CA 1
ATOM 3902 C C . ILE E 1 39 ? 56.480 31.131 91.584 1.00 21.31 38 ILE E C 1
ATOM 3903 O O . ILE E 1 39 ? 57.367 31.187 90.728 1.00 19.99 38 ILE E O 1
ATOM 3908 N N . ARG E 1 40 ? 55.287 30.590 91.350 1.00 17.20 39 ARG E N 1
ATOM 3909 C CA . ARG E 1 40 ? 54.892 30.209 90.007 1.00 18.10 39 ARG E CA 1
ATOM 3910 C C . ARG E 1 40 ? 53.473 30.691 89.744 1.00 17.94 39 ARG E C 1
ATOM 3911 O O . ARG E 1 40 ? 52.722 31.017 90.666 1.00 18.32 39 ARG E O 1
ATOM 3919 N N . ILE E 1 41 ? 53.125 30.787 88.463 1.00 18.42 40 ILE E N 1
ATOM 3920 C CA . ILE E 1 41 ? 51.822 31.286 88.040 1.00 19.03 40 ILE E CA 1
ATOM 3921 C C . ILE E 1 41 ? 51.376 30.505 86.826 1.00 19.83 40 ILE E C 1
ATOM 3922 O O . ILE E 1 41 ? 52.125 30.382 85.855 1.00 19.67 40 ILE E O 1
ATOM 3927 N N . SER E 1 42 ? 50.157 29.999 86.863 1.00 20.08 41 SER E N 1
ATOM 3928 C CA . SER E 1 42 ? 49.530 29.430 85.688 1.00 18.29 41 SER E CA 1
ATOM 3929 C C . SER E 1 42 ? 48.374 30.334 85.294 1.00 17.53 41 SER E C 1
ATOM 3930 O O . SER E 1 42 ? 47.650 30.829 86.162 1.00 19.12 41 SER E O 1
ATOM 3933 N N . LEU E 1 43 ? 48.188 30.552 83.996 1.00 15.84 42 LEU E N 1
ATOM 3934 C CA . LEU E 1 43 ? 46.975 31.194 83.506 1.00 16.49 42 LEU E CA 1
ATOM 3935 C C . LEU E 1 43 ? 46.186 30.220 82.638 1.00 18.53 42 LEU E C 1
ATOM 3936 O O . LEU E 1 43 ? 46.754 29.551 81.770 1.00 21.62 42 LEU E O 1
ATOM 3941 N N . HIS E 1 44 ? 44.870 30.163 82.857 1.00 17.08 43 HIS E N 1
ATOM 3942 C CA . HIS E 1 44 ? 43.962 29.299 82.112 1.00 15.72 43 HIS E CA 1
ATOM 3943 C C . HIS E 1 44 ? 42.750 30.134 81.717 1.00 17.14 43 HIS E C 1
ATOM 3944 O O . HIS E 1 44 ? 41.884 30.366 82.555 1.00 20.19 43 HIS E O 1
ATOM 3951 N N . GLU E 1 45 ? 42.668 30.584 80.459 1.00 17.15 44 GLU E N 1
ATOM 3952 C CA . GLU E 1 45 ? 41.525 31.391 80.026 1.00 17.66 44 GLU E CA 1
ATOM 3953 C C . GLU E 1 45 ? 40.304 30.526 79.766 1.00 19.32 44 GLU E C 1
ATOM 3954 O O . GLU E 1 45 ? 40.393 29.445 79.179 1.00 20.72 44 GLU E O 1
ATOM 3960 N N . ILE E 1 46 ? 39.148 31.045 80.146 1.00 21.22 45 ILE E N 1
ATOM 3961 C CA . ILE E 1 46 ? 37.893 30.321 80.067 1.00 20.29 45 ILE E CA 1
ATOM 3962 C C . ILE E 1 46 ? 36.981 31.076 79.120 1.00 18.34 45 ILE E C 1
ATOM 3963 O O . ILE E 1 46 ? 37.015 32.311 79.062 1.00 16.40 45 ILE E O 1
ATOM 3968 N N . GLU E 1 47 ? 36.196 30.328 78.357 1.00 18.42 46 GLU E N 1
ATOM 3969 C CA . GLU E 1 47 ? 35.264 30.933 77.429 1.00 21.44 46 GLU E CA 1
ATOM 3970 C C . GLU E 1 47 ? 34.081 31.481 78.194 1.00 20.68 46 GLU E C 1
ATOM 3971 O O . GLU E 1 47 ? 33.616 30.884 79.172 1.00 22.54 46 GLU E O 1
ATOM 3977 N N . GLN E 1 48 ? 33.552 32.599 77.708 1.00 20.66 47 GLN E N 1
ATOM 3978 C CA . GLN E 1 48 ? 32.187 32.940 78.060 1.00 18.72 47 GLN E CA 1
ATOM 3979 C C . GLN E 1 48 ? 31.392 31.686 77.771 1.00 20.62 47 GLN E C 1
ATOM 3980 O O . GLN E 1 48 ? 31.916 30.759 77.155 1.00 22.79 47 GLN E O 1
ATOM 3986 N N . GLN E 1 49 ? 30.162 31.603 78.241 1.00 23.17 48 GLN E N 1
ATOM 3987 C CA . GLN E 1 49 ? 29.329 30.418 78.027 1.00 24.44 48 GLN E CA 1
ATOM 3988 C C . GLN E 1 49 ? 29.993 29.127 78.507 1.00 19.12 48 GLN E C 1
ATOM 3989 O O . GLN E 1 49 ? 29.387 28.055 78.444 1.00 20.81 48 GLN E O 1
ATOM 3995 N N . ASP E 1 50 ? 31.234 29.203 78.981 1.00 21.80 49 ASP E N 1
ATOM 3996 C CA . ASP E 1 50 ? 31.768 28.246 79.943 1.00 22.97 49 ASP E CA 1
ATOM 3997 C C . ASP E 1 50 ? 31.992 28.912 81.288 1.00 20.36 49 ASP E C 1
ATOM 3998 O O . ASP E 1 50 ? 32.602 28.315 82.183 1.00 21.20 49 ASP E O 1
ATOM 4003 N N . SER E 1 51 ? 31.535 30.154 81.425 1.00 20.75 50 SER E N 1
ATOM 4004 C CA . SER E 1 51 ? 31.638 30.957 82.628 1.00 16.17 50 SER E CA 1
ATOM 4005 C C . SER E 1 51 ? 30.268 31.509 82.959 1.00 19.04 50 SER E C 1
ATOM 4006 O O . SER E 1 51 ? 29.318 31.319 82.206 1.00 22.43 50 SER E O 1
ATOM 4009 N N . ILE E 1 52 ? 30.179 32.218 84.086 1.00 20.06 51 ILE E N 1
ATOM 4010 C CA . ILE E 1 52 ? 28.915 32.711 84.629 1.00 17.28 51 ILE E CA 1
ATOM 4011 C C . ILE E 1 52 ? 29.225 33.512 85.892 1.00 17.97 51 ILE E C 1
ATOM 4012 O O . ILE E 1 52 ? 29.670 32.961 86.902 1.00 19.81 51 ILE E O 1
ATOM 4017 N N . VAL E 1 53 ? 29.067 34.832 85.831 1.00 21.66 52 VAL E N 1
ATOM 4018 C CA . VAL E 1 53 ? 29.421 35.710 86.941 1.00 20.33 52 VAL E CA 1
ATOM 4019 C C . VAL E 1 53 ? 28.241 36.612 87.236 1.00 20.40 52 VAL E C 1
ATOM 4020 O O . VAL E 1 53 ? 27.749 37.303 86.339 1.00 21.06 52 VAL E O 1
ATOM 4024 N N . ALA E 1 54 ? 27.850 36.658 88.508 1.00 23.91 53 ALA E N 1
ATOM 4025 C CA . ALA E 1 54 ? 26.486 36.961 88.947 1.00 19.62 53 ALA E CA 1
ATOM 4026 C C . ALA E 1 54 ? 25.651 35.845 88.330 1.00 17.00 53 ALA E C 1
ATOM 4027 O O . ALA E 1 54 ? 26.054 34.673 88.391 1.00 17.13 53 ALA E O 1
ATOM 4029 N N . GLY E 1 55 ? 24.518 36.129 87.725 1.00 18.77 54 GLY E N 1
ATOM 4030 C CA . GLY E 1 55 ? 23.802 35.055 87.074 1.00 22.04 54 GLY E CA 1
ATOM 4031 C C . GLY E 1 55 ? 23.775 35.168 85.561 1.00 22.41 54 GLY E C 1
ATOM 4032 O O . GLY E 1 55 ? 22.926 34.553 84.912 1.00 19.98 54 GLY E O 1
ATOM 4033 N N . GLN E 1 56 ? 24.694 35.941 84.989 1.00 20.30 55 GLN E N 1
ATOM 4034 C CA . GLN E 1 56 ? 24.668 36.274 83.573 1.00 19.76 55 GLN E CA 1
ATOM 4035 C C . GLN E 1 56 ? 25.832 35.603 82.873 1.00 19.28 55 GLN E C 1
ATOM 4036 O O . GLN E 1 56 ? 26.988 35.911 83.159 1.00 22.38 55 GLN E O 1
ATOM 4042 N N . VAL E 1 57 ? 25.522 34.683 81.962 1.00 19.75 56 VAL E N 1
ATOM 4043 C CA . VAL E 1 57 ? 26.569 34.012 81.220 1.00 20.27 56 VAL E CA 1
ATOM 4044 C C . VAL E 1 57 ? 27.386 35.057 80.483 1.00 21.59 56 VAL E C 1
ATOM 4045 O O . VAL E 1 57 ? 26.901 36.152 80.162 1.00 22.68 56 VAL E O 1
ATOM 4049 N N . GLY E 1 58 ? 28.642 34.719 80.209 1.00 22.78 57 GLY E N 1
ATOM 4050 C CA . GLY E 1 58 ? 29.563 35.695 79.678 1.00 19.44 57 GLY E CA 1
ATOM 4051 C C . GLY E 1 58 ? 29.559 36.933 80.539 1.00 21.46 57 GLY E C 1
ATOM 4052 O O . GLY E 1 58 ? 28.776 37.863 80.316 1.00 23.12 57 GLY E O 1
ATOM 4053 N N . ALA E 1 59 ? 30.402 36.919 81.566 1.00 23.11 58 ALA E N 1
ATOM 4054 C CA . ALA E 1 59 ? 30.606 38.079 82.426 1.00 24.08 58 ALA E CA 1
ATOM 4055 C C . ALA E 1 59 ? 32.068 38.049 82.837 1.00 17.33 58 ALA E C 1
ATOM 4056 O O . ALA E 1 59 ? 32.504 37.114 83.513 1.00 23.78 58 ALA E O 1
ATOM 4058 N N . GLU E 1 60 ? 32.826 39.037 82.393 1.00 14.26 59 GLU E N 1
ATOM 4059 C CA . GLU E 1 60 ? 34.269 38.918 82.427 1.00 16.87 59 GLU E CA 1
ATOM 4060 C C . GLU E 1 60 ? 34.733 38.724 83.862 1.00 18.34 59 GLU E C 1
ATOM 4061 O O . GLU E 1 60 ? 34.132 39.258 84.791 1.00 20.24 59 GLU E O 1
ATOM 4067 N N . PHE E 1 61 ? 35.746 37.885 84.063 1.00 18.79 60 PHE E N 1
ATOM 4068 C CA . PHE E 1 61 ? 36.052 37.510 85.434 1.00 18.47 60 PHE E CA 1
ATOM 4069 C C . PHE E 1 61 ? 37.482 37.037 85.554 1.00 19.43 60 PHE E C 1
ATOM 4070 O O . PHE E 1 61 ? 38.080 36.542 84.598 1.00 21.47 60 PHE E O 1
ATOM 4078 N N . VAL E 1 62 ? 37.993 37.148 86.777 1.00 18.16 61 VAL E N 1
ATOM 4079 C CA . VAL E 1 62 ? 39.264 36.559 87.166 1.00 15.99 61 VAL E CA 1
ATOM 4080 C C . VAL E 1 62 ? 39.079 35.911 88.523 1.00 16.37 61 VAL E C 1
ATOM 4081 O O . VAL E 1 62 ? 38.349 36.436 89.369 1.00 18.64 61 VAL E O 1
ATOM 4085 N N . ASN E 1 63 ? 39.720 34.760 88.720 1.00 16.13 62 ASN E N 1
ATOM 4086 C CA . ASN E 1 63 ? 39.743 34.066 90.004 1.00 14.88 62 ASN E CA 1
ATOM 4087 C C . ASN E 1 63 ? 41.157 33.570 90.224 1.00 15.15 62 ASN E C 1
ATOM 4088 O O . ASN E 1 63 ? 41.615 32.681 89.503 1.00 15.66 62 ASN E O 1
ATOM 4093 N N . ILE E 1 64 ? 41.845 34.137 91.202 1.00 14.02 63 ILE E N 1
ATOM 4094 C CA . ILE E 1 64 ? 43.158 33.659 91.591 1.00 13.80 63 ILE E CA 1
ATOM 4095 C C . ILE E 1 64 ? 43.017 32.669 92.729 1.00 17.40 63 ILE E C 1
ATOM 4096 O O . ILE E 1 64 ? 42.469 33.006 93.780 1.00 17.12 63 ILE E O 1
ATOM 4101 N N . VAL E 1 65 ? 43.554 31.467 92.555 1.00 17.22 64 VAL E N 1
ATOM 4102 C CA . VAL E 1 65 ? 43.774 30.558 93.673 1.00 16.56 64 VAL E CA 1
ATOM 4103 C C . VAL E 1 65 ? 45.265 30.529 93.964 1.00 15.08 64 VAL E C 1
ATOM 4104 O O . VAL E 1 65 ? 46.061 30.109 93.118 1.00 15.33 64 VAL E O 1
ATOM 4108 N N . ALA E 1 66 ? 45.646 30.968 95.158 1.00 17.12 65 ALA E N 1
ATOM 4109 C CA . ALA E 1 66 ? 47.048 31.079 95.551 1.00 13.48 65 ALA E CA 1
ATOM 4110 C C . ALA E 1 66 ? 47.377 30.048 96.624 1.00 14.66 65 ALA E C 1
ATOM 4111 O O . ALA E 1 66 ? 46.883 30.120 97.745 1.00 15.29 65 ALA E O 1
ATOM 4113 N N . PHE E 1 67 ? 48.225 29.103 96.290 1.00 15.08 66 PHE E N 1
ATOM 4114 C CA . PHE E 1 67 ? 48.742 28.164 97.263 1.00 16.04 66 PHE E CA 1
ATOM 4115 C C . PHE E 1 67 ? 50.047 28.717 97.824 1.00 16.99 66 PHE E C 1
ATOM 4116 O O . PHE E 1 67 ? 50.953 29.071 97.065 1.00 13.13 66 PHE E O 1
ATOM 4124 N N . LEU E 1 68 ? 50.115 28.848 99.151 1.00 21.24 67 LEU E N 1
ATOM 4125 C CA . LEU E 1 68 ? 51.275 29.436 99.809 1.00 19.12 67 LEU E CA 1
ATOM 4126 C C . LEU E 1 68 ? 51.591 28.620 101.047 1.00 16.29 67 LEU E C 1
ATOM 4127 O O . LEU E 1 68 ? 50.740 27.910 101.553 1.00 18.24 67 LEU E O 1
ATOM 4132 N N . LEU E 1 69 ? 52.814 28.713 101.541 1.00 20.01 68 LEU E N 1
ATOM 4133 C CA . LEU E 1 69 ? 53.155 27.993 102.763 1.00 17.17 68 LEU E CA 1
ATOM 4134 C C . LEU E 1 69 ? 52.515 28.673 103.962 1.00 17.56 68 LEU E C 1
ATOM 4135 O O . LEU E 1 69 ? 52.553 29.895 104.087 1.00 17.07 68 LEU E O 1
ATOM 4140 N N . ALA E 1 70 ? 51.947 27.883 104.862 1.00 17.25 69 ALA E N 1
ATOM 4141 C CA . ALA E 1 70 ? 51.247 28.498 105.974 1.00 14.91 69 ALA E CA 1
ATOM 4142 C C . ALA E 1 70 ? 52.231 29.114 106.947 1.00 18.53 69 ALA E C 1
ATOM 4143 O O . ALA E 1 70 ? 53.411 28.756 107.008 1.00 19.39 69 ALA E O 1
ATOM 4145 N N . GLY E 1 71 ? 51.732 30.058 107.710 1.00 17.67 70 GLY E N 1
ATOM 4146 C CA . GLY E 1 71 ? 52.538 30.764 108.657 1.00 18.89 70 GLY E CA 1
ATOM 4147 C C . GLY E 1 71 ? 52.757 32.179 108.329 1.00 18.73 70 GLY E C 1
ATOM 4148 O O . GLY E 1 71 ? 53.691 32.777 108.876 1.00 20.50 70 GLY E O 1
ATOM 4149 N N . ARG E 1 72 ? 51.953 32.748 107.439 1.00 17.51 71 ARG E N 1
ATOM 4150 C CA . ARG E 1 72 ? 52.037 34.144 107.054 1.00 17.93 71 ARG E CA 1
ATOM 4151 C C . ARG E 1 72 ? 50.846 34.882 107.658 1.00 17.13 71 ARG E C 1
ATOM 4152 O O . ARG E 1 72 ? 49.903 34.273 108.162 1.00 16.03 71 ARG E O 1
ATOM 4160 N N . ASN E 1 73 ? 50.891 36.208 107.603 1.00 19.01 72 ASN E N 1
ATOM 4161 C CA . ASN E 1 73 ? 50.034 37.046 108.423 1.00 17.04 72 ASN E CA 1
ATOM 4162 C C . ASN E 1 73 ? 48.927 37.719 107.624 1.00 14.89 72 ASN E C 1
ATOM 4163 O O . ASN E 1 73 ? 49.171 38.270 106.551 1.00 15.29 72 ASN E O 1
ATOM 4168 N N . ASP E 1 74 ? 47.719 37.706 108.202 1.00 15.06 73 ASP E N 1
ATOM 4169 C CA . ASP E 1 74 ? 46.510 38.391 107.752 1.00 13.78 73 ASP E CA 1
ATOM 4170 C C . ASP E 1 74 ? 46.776 39.614 106.891 1.00 15.07 73 ASP E C 1
ATOM 4171 O O . ASP E 1 74 ? 45.950 39.995 106.053 1.00 12.70 73 ASP E O 1
ATOM 4176 N N . GLU E 1 75 ? 47.875 40.299 107.138 1.00 15.25 74 GLU E N 1
ATOM 4177 C CA . GLU E 1 75 ? 47.936 41.629 106.574 1.00 16.33 74 GLU E CA 1
ATOM 4178 C C . GLU E 1 75 ? 48.805 41.717 105.350 1.00 16.49 74 GLU E C 1
ATOM 4179 O O . GLU E 1 75 ? 48.475 42.480 104.442 1.00 19.15 74 GLU E O 1
ATOM 4185 N N . VAL E 1 76 ? 49.882 40.949 105.260 1.00 16.44 75 VAL E N 1
ATOM 4186 C CA . VAL E 1 76 ? 50.509 40.852 103.951 1.00 18.41 75 VAL E CA 1
ATOM 4187 C C . VAL E 1 76 ? 49.574 40.142 102.996 1.00 19.71 75 VAL E C 1
ATOM 4188 O O . VAL E 1 76 ? 49.459 40.529 101.833 1.00 21.85 75 VAL E O 1
ATOM 4192 N N . LYS E 1 77 ? 48.863 39.117 103.472 1.00 19.10 76 LYS E N 1
ATOM 4193 C CA . LYS E 1 77 ? 47.749 38.601 102.687 1.00 18.71 76 LYS E CA 1
ATOM 4194 C C . LYS E 1 77 ? 46.843 39.739 102.276 1.00 17.50 76 LYS E C 1
ATOM 4195 O O . LYS E 1 77 ? 46.596 39.962 101.089 1.00 23.26 76 LYS E O 1
ATOM 4201 N N . ALA E 1 78 ? 46.396 40.521 103.243 1.00 17.92 77 ALA E N 1
ATOM 4202 C CA . ALA E 1 78 ? 45.605 41.693 102.933 1.00 14.90 77 ALA E CA 1
ATOM 4203 C C . ALA E 1 78 ? 46.378 42.670 102.067 1.00 16.12 77 ALA E C 1
ATOM 4204 O O . ALA E 1 78 ? 45.838 43.710 101.688 1.00 18.64 77 ALA E O 1
ATOM 4206 N N . ASN E 1 79 ? 47.629 42.364 101.732 1.00 18.82 78 ASN E N 1
ATOM 4207 C CA . ASN E 1 79 ? 48.434 43.312 100.970 1.00 17.62 78 ASN E CA 1
ATOM 4208 C C . ASN E 1 79 ? 48.597 42.875 99.532 1.00 17.91 78 ASN E C 1
ATOM 4209 O O . ASN E 1 79 ? 48.166 43.589 98.622 1.00 17.71 78 ASN E O 1
ATOM 4214 N N . PHE E 1 80 ? 49.336 41.777 99.341 1.00 21.50 79 PHE E N 1
ATOM 4215 C CA . PHE E 1 80 ? 49.071 40.794 98.304 1.00 18.92 79 PHE E CA 1
ATOM 4216 C C . PHE E 1 80 ? 47.783 41.183 97.627 1.00 19.04 79 PHE E C 1
ATOM 4217 O O . PHE E 1 80 ? 47.765 41.806 96.566 1.00 21.66 79 PHE E O 1
ATOM 4225 N N . LEU E 1 81 ? 46.697 40.871 98.328 1.00 19.30 80 LEU E N 1
ATOM 4226 C CA . LEU E 1 81 ? 45.362 40.970 97.764 1.00 18.26 80 LEU E CA 1
ATOM 4227 C C . LEU E 1 81 ? 45.093 42.347 97.173 1.00 19.33 80 LEU E C 1
ATOM 4228 O O . LEU E 1 81 ? 44.381 42.456 96.174 1.00 20.02 80 LEU E O 1
ATOM 4233 N N . ALA E 1 82 ? 45.662 43.404 97.749 1.00 18.41 81 ALA E N 1
ATOM 4234 C CA . ALA E 1 82 ? 45.520 44.725 97.145 1.00 18.09 81 ALA E CA 1
ATOM 4235 C C . ALA E 1 82 ? 46.293 44.806 95.828 1.00 20.37 81 ALA E C 1
ATOM 4236 O O . ALA E 1 82 ? 45.738 45.157 94.773 1.00 18.46 81 ALA E O 1
ATOM 4238 N N . ALA E 1 83 ? 47.580 44.473 95.868 1.00 19.53 82 ALA E N 1
ATOM 4239 C CA . ALA E 1 83 ? 48.369 44.507 94.651 1.00 17.95 82 ALA E CA 1
ATOM 4240 C C . ALA E 1 83 ? 47.752 43.615 93.575 1.00 21.70 82 ALA E C 1
ATOM 4241 O O . ALA E 1 83 ? 47.231 44.143 92.594 1.00 24.25 82 ALA E O 1
ATOM 4243 N N . ILE E 1 84 ? 47.713 42.289 93.775 1.00 20.60 83 ILE E N 1
ATOM 4244 C CA . ILE E 1 84 ? 47.376 41.346 92.701 1.00 19.24 83 ILE E CA 1
ATOM 4245 C C . ILE E 1 84 ? 46.063 41.688 92.026 1.00 22.04 83 ILE E C 1
ATOM 4246 O O . ILE E 1 84 ? 45.867 41.389 90.843 1.00 20.22 83 ILE E O 1
ATOM 4251 N N . ASN E 1 85 ? 45.129 42.288 92.755 1.00 21.85 84 ASN E N 1
ATOM 4252 C CA . ASN E 1 85 ? 43.963 42.841 92.082 1.00 21.37 84 ASN E CA 1
ATOM 4253 C C . ASN E 1 85 ? 44.355 44.071 91.276 1.00 22.39 84 ASN E C 1
ATOM 4254 O O . ASN E 1 85 ? 43.832 44.286 90.177 1.00 22.70 84 ASN E O 1
ATOM 4259 N N . LYS E 1 86 ? 45.289 44.881 91.788 1.00 21.42 85 LYS E N 1
ATOM 4260 C CA . LYS E 1 86 ? 45.732 46.024 91.000 1.00 20.11 85 LYS E CA 1
ATOM 4261 C C . LYS E 1 86 ? 46.431 45.576 89.719 1.00 20.62 85 LYS E C 1
ATOM 4262 O O . LYS E 1 86 ? 46.167 46.118 88.640 1.00 21.44 85 LYS E O 1
ATOM 4268 N N . THR E 1 87 ? 47.326 44.591 89.818 1.00 22.23 86 THR E N 1
ATOM 4269 C CA . THR E 1 87 ? 48.005 44.045 88.646 1.00 20.68 86 THR E CA 1
ATOM 4270 C C . THR E 1 87 ? 47.015 43.397 87.686 1.00 22.74 86 THR E C 1
ATOM 4271 O O . THR E 1 87 ? 47.095 43.589 86.467 1.00 24.48 86 THR E O 1
ATOM 4275 N N . ALA E 1 88 ? 46.097 42.596 88.217 1.00 22.72 87 ALA E N 1
ATOM 4276 C CA . ALA E 1 88 ? 45.042 42.042 87.394 1.00 17.95 87 ALA E CA 1
ATOM 4277 C C . ALA E 1 88 ? 44.387 43.126 86.565 1.00 21.24 87 ALA E C 1
ATOM 4278 O O . ALA E 1 88 ? 44.234 42.983 85.350 1.00 22.76 87 ALA E O 1
ATOM 4280 N N . VAL E 1 89 ? 43.997 44.227 87.200 1.00 18.94 88 VAL E N 1
ATOM 4281 C CA . VAL E 1 89 ? 43.282 45.258 86.463 1.00 19.87 88 VAL E CA 1
ATOM 4282 C C . VAL E 1 89 ? 44.197 45.923 85.437 1.00 21.43 88 VAL E C 1
ATOM 4283 O O . VAL E 1 89 ? 43.823 46.101 84.274 1.00 23.60 88 VAL E O 1
ATOM 4287 N N . THR E 1 90 ? 45.411 46.297 85.851 1.00 21.22 89 THR E N 1
ATOM 4288 C CA . THR E 1 90 ? 46.305 47.081 85.003 1.00 19.83 89 THR E CA 1
ATOM 4289 C C . THR E 1 90 ? 46.819 46.288 83.814 1.00 26.35 89 THR E C 1
ATOM 4290 O O . THR E 1 90 ? 47.227 46.884 82.809 1.00 29.37 89 THR E O 1
ATOM 4294 N N . THR E 1 91 ? 46.867 44.958 83.928 1.00 23.16 90 THR E N 1
ATOM 4295 C CA . THR E 1 91 ? 47.432 44.112 82.886 1.00 20.26 90 THR E CA 1
ATOM 4296 C C . THR E 1 91 ? 46.444 43.064 82.412 1.00 20.41 90 THR E C 1
ATOM 4297 O O . THR E 1 91 ? 46.845 42.043 81.867 1.00 23.34 90 THR E O 1
ATOM 4301 N N . LEU E 1 92 ? 45.172 43.260 82.642 1.00 20.40 91 LEU E N 1
ATOM 4302 C CA . LEU E 1 92 ? 44.189 42.362 82.075 1.00 18.45 91 LEU E CA 1
ATOM 4303 C C . LEU E 1 92 ? 42.962 43.110 81.615 1.00 20.56 91 LEU E C 1
ATOM 4304 O O . LEU E 1 92 ? 42.000 42.464 81.196 1.00 21.01 91 LEU E O 1
ATOM 4309 N N . ASP E 1 93 ? 42.958 44.440 81.716 1.00 22.30 92 ASP E N 1
ATOM 4310 C CA . ASP E 1 93 ? 41.919 45.308 81.165 1.00 21.13 92 ASP E CA 1
ATOM 4311 C C . ASP E 1 93 ? 40.528 44.804 81.548 1.00 23.50 92 ASP E C 1
ATOM 4312 O O . ASP E 1 93 ? 39.689 44.458 80.711 1.00 21.75 92 ASP E O 1
ATOM 4317 N N . VAL E 1 94 ? 40.310 44.756 82.858 1.00 24.97 93 VAL E N 1
ATOM 4318 C CA . VAL E 1 94 ? 39.135 44.163 83.473 1.00 22.11 93 VAL E CA 1
ATOM 4319 C C . VAL E 1 94 ? 38.755 45.037 84.669 1.00 23.15 93 VAL E C 1
ATOM 4320 O O . VAL E 1 94 ? 39.408 46.049 84.947 1.00 22.15 93 VAL E O 1
ATOM 4324 N N . SER E 1 95 ? 37.660 44.694 85.352 1.00 26.14 94 SER E N 1
ATOM 4325 C CA . SER E 1 95 ? 37.198 45.532 86.456 1.00 22.58 94 SER E CA 1
ATOM 4326 C C . SER E 1 95 ? 37.798 45.104 87.791 1.00 23.24 94 SER E C 1
ATOM 4327 O O . SER E 1 95 ? 38.122 43.933 88.010 1.00 20.40 94 SER E O 1
ATOM 4330 N N . ASP E 1 96 ? 37.935 46.087 88.688 1.00 22.90 95 ASP E N 1
ATOM 4331 C CA . ASP E 1 96 ? 38.485 45.849 90.018 1.00 20.35 95 ASP E CA 1
ATOM 4332 C C . ASP E 1 96 ? 37.648 44.859 90.811 1.00 19.95 95 ASP E C 1
ATOM 4333 O O . ASP E 1 96 ? 38.166 44.186 91.711 1.00 23.21 95 ASP E O 1
ATOM 4338 N N . SER E 1 97 ? 36.367 44.753 90.487 1.00 18.94 96 SER E N 1
ATOM 4339 C CA . SER E 1 97 ? 35.374 44.038 91.278 1.00 20.21 96 SER E CA 1
ATOM 4340 C C . SER E 1 97 ? 35.123 42.597 90.851 1.00 21.08 96 SER E C 1
ATOM 4341 O O . SER E 1 97 ? 34.268 41.938 91.453 1.00 18.93 96 SER E O 1
ATOM 4344 N N . CYS E 1 98 ? 35.801 42.096 89.818 1.00 22.13 97 CYS E N 1
ATOM 4345 C CA . CYS E 1 98 ? 35.547 40.758 89.287 1.00 20.57 97 CYS E CA 1
ATOM 4346 C C . CYS E 1 98 ? 36.745 39.838 89.460 1.00 20.01 97 CYS E C 1
ATOM 4347 O O . CYS E 1 98 ? 36.994 38.972 88.614 1.00 19.61 97 CYS E O 1
ATOM 4350 N N . ILE E 1 99 ? 37.499 40.024 90.544 1.00 17.33 98 ILE E N 1
ATOM 4351 C CA . ILE E 1 99 ? 38.663 39.211 90.849 1.00 16.02 98 ILE E CA 1
ATOM 4352 C C . ILE E 1 99 ? 38.425 38.542 92.191 1.00 17.18 98 ILE E C 1
ATOM 4353 O O . ILE E 1 99 ? 38.377 39.209 93.226 1.00 17.38 98 ILE E O 1
ATOM 4358 N N . ARG E 1 100 ? 38.259 37.240 92.190 1.00 16.63 99 ARG E N 1
ATOM 4359 C CA . ARG E 1 100 ? 38.165 36.516 93.439 1.00 13.07 99 ARG E CA 1
ATOM 4360 C C . ARG E 1 100 ? 39.490 35.837 93.668 1.00 12.95 99 ARG E C 1
ATOM 4361 O O . ARG E 1 100 ? 39.836 34.901 92.956 1.00 15.35 99 ARG E O 1
ATOM 4369 N N . THR E 1 101 ? 40.228 36.321 94.650 1.00 14.20 100 THR E N 1
ATOM 4370 C CA . THR E 1 101 ? 41.493 35.738 95.060 1.00 14.49 100 THR E CA 1
ATOM 4371 C C . THR E 1 101 ? 41.291 35.004 96.374 1.00 15.07 100 THR E C 1
ATOM 4372 O O . THR E 1 101 ? 40.885 35.601 97.373 1.00 16.99 100 THR E O 1
ATOM 4376 N N . MET E 1 102 ? 41.572 33.721 96.358 1.00 16.71 101 MET E N 1
ATOM 4377 C CA . MET E 1 102 ? 41.415 32.827 97.485 1.00 15.43 101 MET E CA 1
ATOM 4378 C C . MET E 1 102 ? 42.806 32.341 97.864 1.00 16.73 101 MET E C 1
ATOM 4379 O O . MET E 1 102 ? 43.494 31.700 97.056 1.00 14.27 101 MET E O 1
ATOM 4384 N N . LEU E 1 103 ? 43.227 32.665 99.081 1.00 16.24 102 LEU E N 1
ATOM 4385 C CA . LEU E 1 103 ? 44.551 32.321 99.571 1.00 12.42 102 LEU E CA 1
ATOM 4386 C C . LEU E 1 103 ? 44.461 31.069 100.419 1.00 16.63 102 LEU E C 1
ATOM 4387 O O . LEU E 1 103 ? 43.589 30.958 101.289 1.00 18.39 102 LEU E O 1
ATOM 4392 N N . ILE E 1 104 ? 45.341 30.117 100.140 1.00 16.86 103 ILE E N 1
ATOM 4393 C CA . ILE E 1 104 ? 45.283 28.795 100.731 1.00 16.72 103 ILE E CA 1
ATOM 4394 C C . ILE E 1 104 ? 46.647 28.529 101.334 1.00 18.11 103 ILE E C 1
ATOM 4395 O O . ILE E 1 104 ? 47.607 28.254 100.605 1.00 22.28 103 ILE E O 1
ATOM 4400 N N . ASP E 1 105 ? 46.734 28.605 102.662 1.00 18.58 104 ASP E N 1
ATOM 4401 C CA . ASP E 1 105 ? 47.988 28.407 103.383 1.00 18.23 104 ASP E CA 1
ATOM 4402 C C . ASP E 1 105 ? 48.133 26.927 103.687 1.00 17.17 104 ASP E C 1
ATOM 4403 O O . ASP E 1 105 ? 47.373 26.371 104.486 1.00 20.95 104 ASP E O 1
ATOM 4408 N N . ILE E 1 106 ? 49.102 26.298 103.042 1.00 18.59 105 ILE E N 1
ATOM 4409 C CA . ILE E 1 106 ? 49.430 24.887 103.194 1.00 20.26 105 ILE E CA 1
ATOM 4410 C C . ILE E 1 106 ? 50.537 24.725 104.231 1.00 19.03 105 ILE E C 1
ATOM 4411 O O . ILE E 1 106 ? 51.421 25.574 104.407 1.00 20.21 105 ILE E O 1
ATOM 4416 N N . ALA E 1 107 ? 50.475 23.619 104.933 1.00 18.38 106 ALA E N 1
ATOM 4417 C CA . ALA E 1 107 ? 51.431 23.362 105.986 1.00 16.23 106 ALA E CA 1
ATOM 4418 C C . ALA E 1 107 ? 52.643 22.658 105.412 1.00 16.08 106 ALA E C 1
ATOM 4419 O O . ALA E 1 107 ? 52.503 21.801 104.538 1.00 16.79 106 ALA E O 1
ATOM 4421 N N . PRO E 1 108 ? 53.804 23.012 105.944 1.00 16.38 107 PRO E N 1
ATOM 4422 C CA . PRO E 1 108 ? 55.064 22.536 105.374 1.00 14.63 107 PRO E CA 1
ATOM 4423 C C . PRO E 1 108 ? 55.094 21.052 105.119 1.00 17.13 107 PRO E C 1
ATOM 4424 O O . PRO E 1 108 ? 55.779 20.589 104.197 1.00 20.19 107 PRO E O 1
ATOM 4428 N N . GLU E 1 109 ? 54.342 20.291 105.893 1.00 16.99 108 GLU E N 1
ATOM 4429 C CA . GLU E 1 109 ? 54.241 18.850 105.748 1.00 16.93 108 GLU E CA 1
ATOM 4430 C C . GLU E 1 109 ? 53.283 18.439 104.639 1.00 17.17 108 GLU E C 1
ATOM 4431 O O . GLU E 1 109 ? 53.210 17.250 104.306 1.00 17.86 108 GLU E O 1
ATOM 4437 N N . HIS E 1 110 ? 52.560 19.376 104.053 1.00 15.72 109 HIS E N 1
ATOM 4438 C CA . HIS E 1 110 ? 51.558 19.053 103.048 1.00 16.92 109 HIS E CA 1
ATOM 4439 C C . HIS E 1 110 ? 51.868 19.710 101.710 1.00 17.36 109 HIS E C 1
ATOM 4440 O O . HIS E 1 110 ? 50.973 20.168 101.010 1.00 17.54 109 HIS E O 1
ATOM 4447 N N . MET E 1 111 ? 53.129 19.777 101.323 1.00 16.78 110 MET E N 1
ATOM 4448 C CA . MET E 1 111 ? 53.368 20.497 100.095 1.00 18.54 110 MET E CA 1
ATOM 4449 C C . MET E 1 111 ? 54.611 19.942 99.411 1.00 18.98 110 MET E C 1
ATOM 4450 O O . MET E 1 111 ? 55.640 20.592 99.361 1.00 22.41 110 MET E O 1
ATOM 4455 N N . GLY E 1 112 ? 54.503 18.740 98.867 1.00 16.95 111 GLY E N 1
ATOM 4456 C CA . GLY E 1 112 ? 55.649 18.119 98.235 1.00 18.90 111 GLY E CA 1
ATOM 4457 C C . GLY E 1 112 ? 56.375 19.031 97.267 1.00 20.02 111 GLY E C 1
ATOM 4458 O O . GLY E 1 112 ? 55.761 19.627 96.376 1.00 17.96 111 GLY E O 1
ATOM 4459 N N . VAL E 1 113 ? 57.686 19.170 97.446 1.00 17.92 112 VAL E N 1
ATOM 4460 C CA . VAL E 1 113 ? 58.440 20.112 96.640 1.00 18.78 112 VAL E CA 1
ATOM 4461 C C . VAL E 1 113 ? 59.536 19.393 95.862 1.00 19.19 112 VAL E C 1
ATOM 4462 O O . VAL E 1 113 ? 59.368 18.233 95.466 1.00 20.75 112 VAL E O 1
ATOM 4466 N N . GLN E 1 114 ? 60.646 20.093 95.625 1.00 16.98 113 GLN E N 1
ATOM 4467 C CA . GLN E 1 114 ? 61.802 19.558 94.918 1.00 16.99 113 GLN E CA 1
ATOM 4468 C C . GLN E 1 114 ? 62.107 18.131 95.346 1.00 20.75 113 GLN E C 1
ATOM 4469 O O . GLN E 1 114 ? 62.035 17.799 96.527 1.00 23.72 113 GLN E O 1
ATOM 4475 N N . GLU E 1 115 ? 62.394 17.270 94.368 1.00 21.61 114 GLU E N 1
ATOM 4476 C CA . GLU E 1 115 ? 62.889 15.923 94.643 1.00 21.80 114 GLU E CA 1
ATOM 4477 C C . GLU E 1 115 ? 61.877 15.049 95.373 1.00 19.94 114 GLU E C 1
ATOM 4478 O O . GLU E 1 115 ? 62.120 13.861 95.591 1.00 23.03 114 GLU E O 1
ATOM 4484 N N . GLY E 1 116 ? 60.741 15.606 95.753 1.00 20.13 115 GLY E N 1
ATOM 4485 C CA . GLY E 1 116 ? 59.739 14.833 96.459 1.00 22.02 115 GLY E CA 1
ATOM 4486 C C . GLY E 1 116 ? 59.666 15.053 97.957 1.00 19.73 115 GLY E C 1
ATOM 4487 O O . GLY E 1 116 ? 58.813 14.448 98.611 1.00 19.13 115 GLY E O 1
ATOM 4488 N N . LEU E 1 117 ? 60.531 15.876 98.528 1.00 18.57 116 LEU E N 1
ATOM 4489 C CA . LEU E 1 117 ? 60.458 16.019 99.968 1.00 22.10 116 LEU E CA 1
ATOM 4490 C C . LEU E 1 117 ? 59.244 16.855 100.335 1.00 21.83 116 LEU E C 1
ATOM 4491 O O . LEU E 1 117 ? 58.633 17.505 99.485 1.00 26.21 116 LEU E O 1
ATOM 4496 N N . SER E 1 118 ? 58.853 16.788 101.603 1.00 22.14 117 SER E N 1
ATOM 4497 C CA . SER E 1 118 ? 57.834 17.716 102.059 1.00 21.15 117 SER E CA 1
ATOM 4498 C C . SER E 1 118 ? 58.495 19.060 102.335 1.00 19.99 117 SER E C 1
ATOM 4499 O O . SER E 1 118 ? 59.700 19.141 102.581 1.00 21.18 117 SER E O 1
ATOM 4502 N N . ALA E 1 119 ? 57.705 20.130 102.247 1.00 18.39 118 ALA E N 1
ATOM 4503 C CA . ALA E 1 119 ? 58.290 21.460 102.352 1.00 19.87 118 ALA E CA 1
ATOM 4504 C C . ALA E 1 119 ? 59.013 21.652 103.678 1.00 23.40 118 ALA E C 1
ATOM 4505 O O . ALA E 1 119 ? 60.051 22.326 103.736 1.00 24.46 118 ALA E O 1
ATOM 4507 N N . ALA E 1 120 ? 58.490 21.052 104.748 1.00 24.94 119 ALA E N 1
ATOM 4508 C CA . ALA E 1 120 ? 59.086 21.209 106.069 1.00 21.08 119 ALA E CA 1
ATOM 4509 C C . ALA E 1 120 ? 60.514 20.693 106.108 1.00 22.59 119 ALA E C 1
ATOM 4510 O O . ALA E 1 120 ? 61.327 21.178 106.906 1.00 27.11 119 ALA E O 1
ATOM 4512 N N . ALA E 1 121 ? 60.832 19.712 105.262 1.00 23.14 120 ALA E N 1
ATOM 4513 C CA . ALA E 1 121 ? 62.187 19.186 105.115 1.00 25.46 120 ALA E CA 1
ATOM 4514 C C . ALA E 1 121 ? 63.205 20.237 104.668 1.00 26.74 120 ALA E C 1
ATOM 4515 O O . ALA E 1 121 ? 64.410 19.966 104.706 1.00 26.87 120 ALA E O 1
ATOM 4517 N N . PHE E 1 122 ? 62.768 21.415 104.241 1.00 23.98 121 PHE E N 1
ATOM 4518 C CA . PHE E 1 122 ? 63.717 22.464 103.924 1.00 24.63 121 PHE E CA 1
ATOM 4519 C C . PHE E 1 122 ? 63.733 23.482 105.047 1.00 24.64 121 PHE E C 1
ATOM 4520 O O . PHE E 1 122 ? 64.338 23.227 106.085 1.00 25.88 121 PHE E O 1
ATOM 4528 N N . PRO F 1 2 ? 83.762 34.272 129.704 1.00 21.67 1 PRO F N 1
ATOM 4529 C CA . PRO F 1 2 ? 83.211 35.558 130.114 1.00 16.86 1 PRO F CA 1
ATOM 4530 C C . PRO F 1 2 ? 83.707 35.982 131.483 1.00 19.62 1 PRO F C 1
ATOM 4531 O O . PRO F 1 2 ? 83.527 35.268 132.465 1.00 23.27 1 PRO F O 1
ATOM 4535 N N . ILE F 1 3 ? 84.362 37.123 131.537 1.00 17.40 2 ILE F N 1
ATOM 4536 C CA . ILE F 1 3 ? 84.698 37.759 132.798 1.00 17.85 2 ILE F CA 1
ATOM 4537 C C . ILE F 1 3 ? 83.493 38.601 133.175 1.00 20.77 2 ILE F C 1
ATOM 4538 O O . ILE F 1 3 ? 83.045 39.418 132.364 1.00 17.01 2 ILE F O 1
ATOM 4543 N N . LEU F 1 4 ? 82.942 38.381 134.380 1.00 22.62 3 LEU F N 1
ATOM 4544 C CA . LEU F 1 4 ? 81.742 39.077 134.849 1.00 20.13 3 LEU F CA 1
ATOM 4545 C C . LEU F 1 4 ? 82.023 39.821 136.149 1.00 24.06 3 LEU F C 1
ATOM 4546 O O . LEU F 1 4 ? 82.548 39.234 137.101 1.00 25.19 3 LEU F O 1
ATOM 4551 N N . GLN F 1 5 ? 81.664 41.112 136.181 1.00 22.51 4 GLN F N 1
ATOM 4552 C CA . GLN F 1 5 ? 81.889 42.023 137.313 1.00 24.58 4 GLN F CA 1
ATOM 4553 C C . GLN F 1 5 ? 80.574 42.757 137.563 1.00 19.87 4 GLN F C 1
ATOM 4554 O O . GLN F 1 5 ? 80.358 43.835 137.015 1.00 18.69 4 GLN F O 1
ATOM 4560 N N . VAL F 1 6 ? 79.720 42.200 138.419 1.00 25.06 5 VAL F N 1
ATOM 4561 C CA . VAL F 1 6 ? 78.299 42.541 138.464 1.00 22.48 5 VAL F CA 1
ATOM 4562 C C . VAL F 1 6 ? 77.985 43.408 139.673 1.00 21.53 5 VAL F C 1
ATOM 4563 O O . VAL F 1 6 ? 78.423 43.110 140.789 1.00 25.82 5 VAL F O 1
ATOM 4567 N N . GLN F 1 7 ? 77.192 44.455 139.468 1.00 22.00 6 GLN F N 1
ATOM 4568 C CA . GLN F 1 7 ? 76.783 45.311 140.572 1.00 22.36 6 GLN F CA 1
ATOM 4569 C C . GLN F 1 7 ? 75.404 44.915 141.078 1.00 21.00 6 GLN F C 1
ATOM 4570 O O . GLN F 1 7 ? 74.667 44.168 140.439 1.00 21.16 6 GLN F O 1
ATOM 4576 N N . VAL F 1 8 ? 75.057 45.438 142.249 1.00 25.29 7 VAL F N 1
ATOM 4577 C CA . VAL F 1 8 ? 73.819 45.059 142.912 1.00 21.46 7 VAL F CA 1
ATOM 4578 C C . VAL F 1 8 ? 73.716 45.852 144.194 1.00 22.16 7 VAL F C 1
ATOM 4579 O O . VAL F 1 8 ? 74.725 46.093 144.855 1.00 23.82 7 VAL F O 1
ATOM 4583 N N . THR F 1 9 ? 72.505 46.269 144.545 1.00 23.24 8 THR F N 1
ATOM 4584 C CA . THR F 1 9 ? 72.273 46.956 145.810 1.00 24.77 8 THR F CA 1
ATOM 4585 C C . THR F 1 9 ? 72.712 46.096 146.989 1.00 23.65 8 THR F C 1
ATOM 4586 O O . THR F 1 9 ? 72.362 44.916 147.078 1.00 22.46 8 THR F O 1
ATOM 4590 N N . ALA F 1 10 ? 73.457 46.691 147.914 1.00 22.39 9 ALA F N 1
ATOM 4591 C CA . ALA F 1 10 ? 73.791 45.974 149.135 1.00 19.83 9 ALA F CA 1
ATOM 4592 C C . ALA F 1 10 ? 72.561 45.799 150.009 1.00 21.38 9 ALA F C 1
ATOM 4593 O O . ALA F 1 10 ? 71.748 46.717 150.166 1.00 23.02 9 ALA F O 1
ATOM 4595 N N . GLY F 1 11 ? 72.432 44.606 150.584 1.00 22.29 10 GLY F N 1
ATOM 4596 C CA . GLY F 1 11 ? 71.299 44.243 151.411 1.00 22.69 10 GLY F CA 1
ATOM 4597 C C . GLY F 1 11 ? 70.916 42.788 151.229 1.00 22.44 10 GLY F C 1
ATOM 4598 O O . GLY F 1 11 ? 69.839 42.352 151.648 1.00 22.93 10 GLY F O 1
ATOM 4599 N N . ARG F 1 12 ? 71.791 42.031 150.576 1.00 24.01 11 ARG F N 1
ATOM 4600 C CA . ARG F 1 12 ? 71.564 40.625 150.295 1.00 19.81 11 ARG F CA 1
ATOM 4601 C C . ARG F 1 12 ? 72.402 39.763 151.224 1.00 20.38 11 ARG F C 1
ATOM 4602 O O . ARG F 1 12 ? 73.511 40.130 151.620 1.00 17.57 11 ARG F O 1
ATOM 4610 N N . SER F 1 13 ? 71.869 38.594 151.545 1.00 22.59 12 SER F N 1
ATOM 4611 C CA . SER F 1 13 ? 72.622 37.628 152.321 1.00 24.30 12 SER F CA 1
ATOM 4612 C C . SER F 1 13 ? 73.592 36.878 151.419 1.00 24.53 12 SER F C 1
ATOM 4613 O O . SER F 1 13 ? 73.335 36.664 150.232 1.00 27.02 12 SER F O 1
ATOM 4616 N N . GLN F 1 14 ? 74.708 36.449 152.001 1.00 24.27 13 GLN F N 1
ATOM 4617 C CA . GLN F 1 14 ? 75.702 35.754 151.207 1.00 22.09 13 GLN F CA 1
ATOM 4618 C C . GLN F 1 14 ? 75.201 34.433 150.671 1.00 24.37 13 GLN F C 1
ATOM 4619 O O . GLN F 1 14 ? 75.896 33.832 149.847 1.00 23.50 13 GLN F O 1
ATOM 4625 N N . GLN F 1 15 ? 74.052 33.939 151.147 1.00 26.11 14 GLN F N 1
ATOM 4626 C CA . GLN F 1 15 ? 73.475 32.756 150.520 1.00 24.84 14 GLN F CA 1
ATOM 4627 C C . GLN F 1 15 ? 72.667 33.154 149.298 1.00 21.71 14 GLN F C 1
ATOM 4628 O O . GLN F 1 15 ? 72.597 32.399 148.323 1.00 21.11 14 GLN F O 1
ATOM 4634 N N . GLN F 1 16 ? 72.077 34.345 149.341 1.00 24.21 15 GLN F N 1
ATOM 4635 C CA . GLN F 1 16 ? 71.581 34.977 148.131 1.00 24.70 15 GLN F CA 1
ATOM 4636 C C . GLN F 1 16 ? 72.721 35.162 147.141 1.00 26.55 15 GLN F C 1
ATOM 4637 O O . GLN F 1 16 ? 72.678 34.665 146.010 1.00 29.44 15 GLN F O 1
ATOM 4643 N N . LYS F 1 17 ? 73.770 35.855 147.569 1.00 24.48 16 LYS F N 1
ATOM 4644 C CA . LYS F 1 17 ? 74.936 36.035 146.720 1.00 22.38 16 LYS F CA 1
ATOM 4645 C C . LYS F 1 17 ? 75.398 34.702 146.140 1.00 23.99 16 LYS F C 1
ATOM 4646 O O . LYS F 1 17 ? 75.272 34.468 144.931 1.00 25.46 16 LYS F O 1
ATOM 4652 N N . THR F 1 18 ? 75.854 33.779 146.999 1.00 21.65 17 THR F N 1
ATOM 4653 C CA . THR F 1 18 ? 76.393 32.513 146.503 1.00 23.73 17 THR F CA 1
ATOM 4654 C C . THR F 1 18 ? 75.414 31.832 145.564 1.00 25.53 17 THR F C 1
ATOM 4655 O O . THR F 1 18 ? 75.821 31.196 144.581 1.00 28.31 17 THR F O 1
ATOM 4659 N N . ALA F 1 19 ? 74.117 31.979 145.831 1.00 24.67 18 ALA F N 1
ATOM 4660 C CA . ALA F 1 19 ? 73.132 31.471 144.894 1.00 23.75 18 ALA F CA 1
ATOM 4661 C C . ALA F 1 19 ? 73.317 32.116 143.536 1.00 22.23 18 ALA F C 1
ATOM 4662 O O . ALA F 1 19 ? 73.354 31.433 142.512 1.00 23.35 18 ALA F O 1
ATOM 4664 N N . PHE F 1 20 ? 73.485 33.432 143.516 1.00 22.59 19 PHE F N 1
ATOM 4665 C CA . PHE F 1 20 ? 73.534 34.151 142.248 1.00 24.18 19 PHE F CA 1
ATOM 4666 C C . PHE F 1 20 ? 74.795 33.834 141.480 1.00 23.02 19 PHE F C 1
ATOM 4667 O O . PHE F 1 20 ? 74.747 33.615 140.267 1.00 25.03 19 PHE F O 1
ATOM 4675 N N . LEU F 1 21 ? 75.929 33.798 142.169 1.00 25.73 20 LEU F N 1
ATOM 4676 C CA . LEU F 1 21 ? 77.199 33.616 141.488 1.00 23.32 20 LEU F CA 1
ATOM 4677 C C . LEU F 1 21 ? 77.385 32.171 141.043 1.00 22.15 20 LEU F C 1
ATOM 4678 O O . LEU F 1 21 ? 77.906 31.911 139.949 1.00 22.77 20 LEU F O 1
ATOM 4683 N N . GLN F 1 22 ? 76.958 31.219 141.864 1.00 21.01 21 GLN F N 1
ATOM 4684 C CA . GLN F 1 22 ? 77.059 29.825 141.454 1.00 23.83 21 GLN F CA 1
ATOM 4685 C C . GLN F 1 22 ? 76.003 29.457 140.418 1.00 24.22 21 GLN F C 1
ATOM 4686 O O . GLN F 1 22 ? 76.252 28.614 139.550 1.00 23.63 21 GLN F O 1
ATOM 4692 N N . ASN F 1 23 ? 74.835 30.083 140.484 1.00 24.37 22 ASN F N 1
ATOM 4693 C CA . ASN F 1 23 ? 73.768 29.802 139.535 1.00 22.68 22 ASN F CA 1
ATOM 4694 C C . ASN F 1 23 ? 74.059 30.416 138.180 1.00 22.46 22 ASN F C 1
ATOM 4695 O O . ASN F 1 23 ? 73.750 29.817 137.146 1.00 21.81 22 ASN F O 1
ATOM 4700 N N . ALA F 1 24 ? 74.619 31.620 138.169 1.00 22.85 23 ALA F N 1
ATOM 4701 C CA . ALA F 1 24 ? 75.109 32.234 136.954 1.00 19.27 23 ALA F CA 1
ATOM 4702 C C . ALA F 1 24 ? 76.546 31.863 136.682 1.00 20.26 23 ALA F C 1
ATOM 4703 O O . ALA F 1 24 ? 77.230 32.583 135.956 1.00 23.52 23 ALA F O 1
ATOM 4705 N N . THR F 1 25 ? 77.044 30.797 137.300 1.00 19.83 24 THR F N 1
ATOM 4706 C CA . THR F 1 25 ? 78.226 30.125 136.777 1.00 19.97 24 THR F CA 1
ATOM 4707 C C . THR F 1 25 ? 77.834 28.990 135.841 1.00 21.83 24 THR F C 1
ATOM 4708 O O . THR F 1 25 ? 78.598 28.639 134.933 1.00 23.60 24 THR F O 1
ATOM 4712 N N . LYS F 1 26 ? 76.637 28.433 136.025 1.00 22.24 25 LYS F N 1
ATOM 4713 C CA . LYS F 1 26 ? 76.070 27.465 135.098 1.00 21.75 25 LYS F CA 1
ATOM 4714 C C . LYS F 1 26 ? 75.141 28.100 134.081 1.00 21.26 25 LYS F C 1
ATOM 4715 O O . LYS F 1 26 ? 74.883 27.496 133.040 1.00 20.32 25 LYS F O 1
ATOM 4721 N N . VAL F 1 27 ? 74.590 29.276 134.367 1.00 21.97 26 VAL F N 1
ATOM 4722 C CA . VAL F 1 27 ? 73.878 29.993 133.321 1.00 22.99 26 VAL F CA 1
ATOM 4723 C C . VAL F 1 27 ? 74.823 30.265 132.172 1.00 23.27 26 VAL F C 1
ATOM 4724 O O . VAL F 1 27 ? 74.526 29.979 131.007 1.00 27.56 26 VAL F O 1
ATOM 4728 N N . ILE F 1 28 ? 75.987 30.806 132.496 1.00 22.85 27 ILE F N 1
ATOM 4729 C CA . ILE F 1 28 ? 77.142 30.829 131.616 1.00 19.87 27 ILE F CA 1
ATOM 4730 C C . ILE F 1 28 ? 77.684 29.409 131.531 1.00 23.39 27 ILE F C 1
ATOM 4731 O O . ILE F 1 28 ? 78.758 29.104 132.061 1.00 23.93 27 ILE F O 1
ATOM 4736 N N . GLU F 1 29 ? 76.917 28.523 130.900 1.00 23.23 28 GLU F N 1
ATOM 4737 C CA . GLU F 1 29 ? 77.318 27.135 130.718 1.00 22.05 28 GLU F CA 1
ATOM 4738 C C . GLU F 1 29 ? 76.247 26.399 129.938 1.00 22.08 28 GLU F C 1
ATOM 4739 O O . GLU F 1 29 ? 76.550 25.595 129.054 1.00 22.78 28 GLU F O 1
ATOM 4745 N N . GLN F 1 30 ? 74.989 26.647 130.277 1.00 21.88 29 GLN F N 1
ATOM 4746 C CA . GLN F 1 30 ? 73.916 25.977 129.561 1.00 24.83 29 GLN F CA 1
ATOM 4747 C C . GLN F 1 30 ? 73.748 26.567 128.170 1.00 22.30 29 GLN F C 1
ATOM 4748 O O . GLN F 1 30 ? 73.319 25.870 127.248 1.00 20.00 29 GLN F O 1
ATOM 4754 N N . THR F 1 31 ? 74.098 27.833 128.003 1.00 26.38 30 THR F N 1
ATOM 4755 C CA . THR F 1 31 ? 74.078 28.483 126.705 1.00 26.36 30 THR F CA 1
ATOM 4756 C C . THR F 1 31 ? 75.444 28.908 126.203 1.00 23.49 30 THR F C 1
ATOM 4757 O O . THR F 1 31 ? 75.652 28.940 124.992 1.00 25.15 30 THR F O 1
ATOM 4761 N N . LEU F 1 32 ? 76.375 29.247 127.083 1.00 27.99 31 LEU F N 1
ATOM 4762 C CA . LEU F 1 32 ? 77.698 29.700 126.672 1.00 24.76 31 LEU F CA 1
ATOM 4763 C C . LEU F 1 32 ? 78.682 28.538 126.741 1.00 25.00 31 LEU F C 1
ATOM 4764 O O . LEU F 1 32 ? 78.926 27.998 127.822 1.00 26.37 31 LEU F O 1
ATOM 4769 N N . ASN F 1 33 ? 79.275 28.189 125.588 1.00 28.08 32 ASN F N 1
ATOM 4770 C CA . ASN F 1 33 ? 80.238 27.095 125.413 1.00 27.75 32 ASN F CA 1
ATOM 4771 C C . ASN F 1 33 ? 81.402 27.167 126.393 1.00 26.99 32 ASN F C 1
ATOM 4772 O O . ASN F 1 33 ? 82.340 26.366 126.314 1.00 24.98 32 ASN F O 1
ATOM 4777 N N . ALA F 1 34 ? 81.361 28.142 127.298 1.00 26.96 33 ALA F N 1
ATOM 4778 C CA . ALA F 1 34 ? 82.357 28.282 128.344 1.00 25.16 33 ALA F CA 1
ATOM 4779 C C . ALA F 1 34 ? 82.465 26.986 129.123 1.00 25.75 33 ALA F C 1
ATOM 4780 O O . ALA F 1 34 ? 81.503 26.569 129.774 1.00 26.56 33 ALA F O 1
ATOM 4782 N N . ALA F 1 35 ? 83.617 26.328 129.020 1.00 28.41 34 ALA F N 1
ATOM 4783 C CA . ALA F 1 35 ? 83.892 25.103 129.756 1.00 25.28 34 ALA F CA 1
ATOM 4784 C C . ALA F 1 35 ? 83.615 25.315 131.232 1.00 24.18 34 ALA F C 1
ATOM 4785 O O . ALA F 1 35 ? 82.481 25.157 131.686 1.00 26.52 34 ALA F O 1
ATOM 4787 N N . LEU F 1 36 ? 84.649 25.679 131.981 1.00 30.23 35 LEU F N 1
ATOM 4788 C CA . LEU F 1 36 ? 84.565 26.010 133.401 1.00 25.57 35 LEU F CA 1
ATOM 4789 C C . LEU F 1 36 ? 85.721 26.929 133.788 1.00 22.65 35 LEU F C 1
ATOM 4790 O O . LEU F 1 36 ? 85.481 27.932 134.464 1.00 24.02 35 LEU F O 1
ATOM 4795 N N . PRO F 1 37 ? 86.987 26.662 133.366 1.00 22.47 36 PRO F N 1
ATOM 4796 C CA . PRO F 1 37 ? 88.095 27.543 133.780 1.00 21.90 36 PRO F CA 1
ATOM 4797 C C . PRO F 1 37 ? 88.035 28.986 133.313 1.00 21.68 36 PRO F C 1
ATOM 4798 O O . PRO F 1 37 ? 89.013 29.714 133.514 1.00 20.89 36 PRO F O 1
ATOM 4802 N N . SER F 1 38 ? 86.929 29.422 132.697 1.00 22.49 37 SER F N 1
ATOM 4803 C CA . SER F 1 38 ? 86.858 30.768 132.139 1.00 25.12 37 SER F CA 1
ATOM 4804 C C . SER F 1 38 ? 85.602 31.534 132.569 1.00 25.73 37 SER F C 1
ATOM 4805 O O . SER F 1 38 ? 85.397 32.662 132.107 1.00 23.25 37 SER F O 1
ATOM 4808 N N . ILE F 1 39 ? 84.791 30.975 133.474 1.00 27.60 38 ILE F N 1
ATOM 4809 C CA . ILE F 1 39 ? 83.552 31.591 133.962 1.00 26.58 38 ILE F CA 1
ATOM 4810 C C . ILE F 1 39 ? 83.853 32.267 135.297 1.00 26.71 38 ILE F C 1
ATOM 4811 O O . ILE F 1 39 ? 83.907 31.607 136.339 1.00 25.05 38 ILE F O 1
ATOM 4816 N N . ARG F 1 40 ? 84.019 33.588 135.288 1.00 28.22 39 ARG F N 1
ATOM 4817 C CA . ARG F 1 40 ? 84.369 34.303 136.504 1.00 25.37 39 ARG F CA 1
ATOM 4818 C C . ARG F 1 40 ? 83.371 35.421 136.762 1.00 27.66 39 ARG F C 1
ATOM 4819 O O . ARG F 1 40 ? 82.931 36.121 135.838 1.00 24.63 39 ARG F O 1
ATOM 4827 N N . ILE F 1 41 ? 82.997 35.554 138.031 1.00 29.32 40 ILE F N 1
ATOM 4828 C CA . ILE F 1 41 ? 82.017 36.528 138.477 1.00 23.15 40 ILE F CA 1
ATOM 4829 C C . ILE F 1 41 ? 82.572 37.222 139.704 1.00 22.81 40 ILE F C 1
ATOM 4830 O O . ILE F 1 41 ? 83.010 36.563 140.654 1.00 21.55 40 ILE F O 1
ATOM 4835 N N . SER F 1 42 ? 82.562 38.544 139.676 1.00 24.72 41 SER F N 1
ATOM 4836 C CA . SER F 1 42 ? 82.746 39.370 140.853 1.00 21.02 41 SER F CA 1
ATOM 4837 C C . SER F 1 42 ? 81.406 39.967 141.220 1.00 20.09 41 SER F C 1
ATOM 4838 O O . SER F 1 42 ? 80.788 40.643 140.396 1.00 25.62 41 SER F O 1
ATOM 4841 N N . LEU F 1 43 ? 80.949 39.726 142.437 1.00 22.54 42 LEU F N 1
ATOM 4842 C CA . LEU F 1 43 ? 79.767 40.410 142.940 1.00 23.10 42 LEU F CA 1
ATOM 4843 C C . LEU F 1 43 ? 80.221 41.589 143.787 1.00 25.80 42 LEU F C 1
ATOM 4844 O O . LEU F 1 43 ? 81.054 41.426 144.683 1.00 28.44 42 LEU F O 1
ATOM 4849 N N . HIS F 1 44 ? 79.678 42.770 143.488 1.00 28.09 43 HIS F N 1
ATOM 4850 C CA . HIS F 1 44 ? 80.111 44.038 144.071 1.00 25.39 43 HIS F CA 1
ATOM 4851 C C . HIS F 1 44 ? 78.878 44.855 144.412 1.00 24.67 43 HIS F C 1
ATOM 4852 O O . HIS F 1 44 ? 78.251 45.446 143.525 1.00 28.47 43 HIS F O 1
ATOM 4859 N N . GLU F 1 45 ? 78.553 44.921 145.692 1.00 23.38 44 GLU F N 1
ATOM 4860 C CA . GLU F 1 45 ? 77.302 45.521 146.111 1.00 22.44 44 GLU F CA 1
ATOM 4861 C C . GLU F 1 45 ? 77.420 47.035 145.994 1.00 21.43 44 GLU F C 1
ATOM 4862 O O . GLU F 1 45 ? 78.391 47.572 145.464 1.00 26.31 44 GLU F O 1
ATOM 4868 N N . ILE F 1 46 ? 76.413 47.751 146.479 1.00 21.37 45 ILE F N 1
ATOM 4869 C CA . ILE F 1 46 ? 76.448 49.201 146.455 1.00 17.16 45 ILE F CA 1
ATOM 4870 C C . ILE F 1 46 ? 75.494 49.725 147.511 1.00 20.08 45 ILE F C 1
ATOM 4871 O O . ILE F 1 46 ? 74.413 49.172 147.732 1.00 19.37 45 ILE F O 1
ATOM 4876 N N . GLU F 1 47 ? 75.908 50.801 148.160 1.00 21.21 46 GLU F N 1
ATOM 4877 C CA . GLU F 1 47 ? 75.066 51.479 149.120 1.00 21.17 46 GLU F CA 1
ATOM 4878 C C . GLU F 1 47 ? 74.027 52.312 148.395 1.00 24.26 46 GLU F C 1
ATOM 4879 O O . GLU F 1 47 ? 74.280 52.872 147.320 1.00 25.37 46 GLU F O 1
ATOM 4885 N N . GLN F 1 48 ? 72.856 52.418 149.013 1.00 24.76 47 GLN F N 1
ATOM 4886 C CA . GLN F 1 48 ? 71.908 53.465 148.679 1.00 21.85 47 GLN F CA 1
ATOM 4887 C C . GLN F 1 48 ? 72.647 54.785 148.687 1.00 21.11 47 GLN F C 1
ATOM 4888 O O . GLN F 1 48 ? 73.795 54.843 149.141 1.00 24.77 47 GLN F O 1
ATOM 4894 N N . GLN F 1 49 ? 72.020 55.840 148.164 1.00 22.62 48 GLN F N 1
ATOM 4895 C CA . GLN F 1 49 ? 72.551 57.209 148.128 1.00 20.33 48 GLN F CA 1
ATOM 4896 C C . GLN F 1 49 ? 73.978 57.283 147.591 1.00 20.15 48 GLN F C 1
ATOM 4897 O O . GLN F 1 49 ? 74.565 58.368 147.519 1.00 22.56 48 GLN F O 1
ATOM 4903 N N . ASP F 1 50 ? 74.554 56.134 147.243 1.00 21.77 49 ASP F N 1
ATOM 4904 C CA . ASP F 1 50 ? 75.730 56.052 146.391 1.00 21.22 49 ASP F CA 1
ATOM 4905 C C . ASP F 1 50 ? 75.439 55.181 145.177 1.00 20.89 49 ASP F C 1
ATOM 4906 O O . ASP F 1 50 ? 76.363 54.831 144.436 1.00 20.93 49 ASP F O 1
ATOM 4911 N N . SER F 1 51 ? 74.174 54.797 144.990 1.00 22.63 50 SER F N 1
ATOM 4912 C CA . SER F 1 51 ? 73.629 54.249 143.756 1.00 24.60 50 SER F CA 1
ATOM 4913 C C . SER F 1 51 ? 72.477 55.128 143.273 1.00 24.31 50 SER F C 1
ATOM 4914 O O . SER F 1 51 ? 71.957 55.960 144.017 1.00 23.35 50 SER F O 1
ATOM 4917 N N . ILE F 1 52 ? 72.081 54.954 142.013 1.00 26.94 51 ILE F N 1
ATOM 4918 C CA . ILE F 1 52 ? 70.994 55.752 141.433 1.00 27.75 51 ILE F CA 1
ATOM 4919 C C . ILE F 1 52 ? 70.236 54.895 140.426 1.00 24.42 51 ILE F C 1
ATOM 4920 O O . ILE F 1 52 ? 70.841 54.128 139.678 1.00 32.34 51 ILE F O 1
ATOM 4925 N N . VAL F 1 53 ? 68.907 55.016 140.420 1.00 27.46 52 VAL F N 1
ATOM 4926 C CA . VAL F 1 53 ? 68.059 54.487 139.350 1.00 25.95 52 VAL F CA 1
ATOM 4927 C C . VAL F 1 53 ? 66.839 55.365 139.121 1.00 26.95 52 VAL F C 1
ATOM 4928 O O . VAL F 1 53 ? 65.864 55.308 139.880 1.00 27.37 52 VAL F O 1
ATOM 4932 N N . ALA F 1 54 ? 66.877 56.158 138.058 1.00 28.19 53 ALA F N 1
ATOM 4933 C CA . ALA F 1 54 ? 65.701 56.878 137.595 1.00 25.86 53 ALA F CA 1
ATOM 4934 C C . ALA F 1 54 ? 65.154 57.822 138.640 1.00 25.80 53 ALA F C 1
ATOM 4935 O O . ALA F 1 54 ? 63.939 57.884 138.808 1.00 27.65 53 ALA F O 1
ATOM 4937 N N . VAL F 1 57 ? 65.817 56.876 143.891 1.00 27.13 56 VAL F N 1
ATOM 4938 C CA . VAL F 1 57 ? 66.896 57.304 144.780 1.00 23.92 56 VAL F CA 1
ATOM 4939 C C . VAL F 1 57 ? 67.292 56.140 145.664 1.00 23.47 56 VAL F C 1
ATOM 4940 O O . VAL F 1 57 ? 66.927 56.076 146.831 1.00 21.70 56 VAL F O 1
ATOM 4944 N N . GLY F 1 58 ? 68.014 55.186 145.086 1.00 23.88 57 GLY F N 1
ATOM 4945 C CA . GLY F 1 58 ? 68.504 54.049 145.836 1.00 22.19 57 GLY F CA 1
ATOM 4946 C C . GLY F 1 58 ? 67.692 52.778 145.744 1.00 18.97 57 GLY F C 1
ATOM 4947 O O . GLY F 1 58 ? 68.114 51.764 146.306 1.00 22.94 57 GLY F O 1
ATOM 4948 N N . ALA F 1 59 ? 66.551 52.781 145.065 1.00 22.42 58 ALA F N 1
ATOM 4949 C CA . ALA F 1 59 ? 65.841 51.521 144.903 1.00 22.69 58 ALA F CA 1
ATOM 4950 C C . ALA F 1 59 ? 66.680 50.558 144.059 1.00 24.01 58 ALA F C 1
ATOM 4951 O O . ALA F 1 59 ? 67.738 50.913 143.529 1.00 26.93 58 ALA F O 1
ATOM 4953 N N . GLU F 1 60 ? 66.203 49.318 143.954 1.00 21.34 59 GLU F N 1
ATOM 4954 C CA . GLU F 1 60 ? 67.051 48.219 143.509 1.00 22.01 59 GLU F CA 1
ATOM 4955 C C . GLU F 1 60 ? 67.739 48.532 142.182 1.00 25.55 59 GLU F C 1
ATOM 4956 O O . GLU F 1 60 ? 67.292 49.372 141.399 1.00 24.24 59 GLU F O 1
ATOM 4962 N N . PHE F 1 61 ? 68.866 47.863 141.956 1.00 24.91 60 PHE F N 1
ATOM 4963 C CA . PHE F 1 61 ? 69.528 47.892 140.661 1.00 23.37 60 PHE F CA 1
ATOM 4964 C C . PHE F 1 61 ? 70.646 46.868 140.640 1.00 22.53 60 PHE F C 1
ATOM 4965 O O . PHE F 1 61 ? 71.449 46.791 141.575 1.00 21.22 60 PHE F O 1
ATOM 4973 N N . VAL F 1 62 ? 70.711 46.097 139.567 1.00 22.59 61 VAL F N 1
ATOM 4974 C CA . VAL F 1 62 ? 71.846 45.244 139.276 1.00 19.61 61 VAL F CA 1
ATOM 4975 C C . VAL F 1 62 ? 72.474 45.770 138.002 1.00 22.28 61 VAL F C 1
ATOM 4976 O O . VAL F 1 62 ? 71.796 46.391 137.175 1.00 24.10 61 VAL F O 1
ATOM 4980 N N . ASN F 1 63 ? 73.778 45.545 137.858 1.00 20.51 62 ASN F N 1
ATOM 4981 C CA . ASN F 1 63 ? 74.524 46.014 136.693 1.00 20.30 62 ASN F CA 1
ATOM 4982 C C . ASN F 1 63 ? 75.550 44.941 136.364 1.00 18.45 62 ASN F C 1
ATOM 4983 O O . ASN F 1 63 ? 76.558 44.801 137.055 1.00 19.90 62 ASN F O 1
ATOM 4988 N N . ILE F 1 64 ? 75.264 44.177 135.325 1.00 17.98 63 ILE F N 1
ATOM 4989 C CA . ILE F 1 64 ? 76.014 42.994 134.948 1.00 17.66 63 ILE F CA 1
ATOM 4990 C C . ILE F 1 64 ? 76.751 43.335 133.678 1.00 20.63 63 ILE F C 1
ATOM 4991 O O . ILE F 1 64 ? 76.121 43.690 132.679 1.00 17.63 63 ILE F O 1
ATOM 4996 N N . VAL F 1 65 ? 78.067 43.196 133.689 1.00 18.29 64 VAL F N 1
ATOM 4997 C CA . VAL F 1 65 ? 78.901 43.663 132.593 1.00 17.60 64 VAL F CA 1
ATOM 4998 C C . VAL F 1 65 ? 79.770 42.490 132.173 1.00 19.72 64 VAL F C 1
ATOM 4999 O O . VAL F 1 65 ? 80.830 42.247 132.755 1.00 20.47 64 VAL F O 1
ATOM 5003 N N . ALA F 1 66 ? 79.311 41.742 131.185 1.00 19.84 65 ALA F N 1
ATOM 5004 C CA . ALA F 1 66 ? 79.994 40.531 130.787 1.00 16.90 65 ALA F CA 1
ATOM 5005 C C . ALA F 1 66 ? 81.062 40.844 129.756 1.00 21.15 65 ALA F C 1
ATOM 5006 O O . ALA F 1 66 ? 80.842 41.621 128.817 1.00 23.41 65 ALA F O 1
ATOM 5008 N N . PHE F 1 67 ? 82.219 40.249 129.943 1.00 18.87 66 PHE F N 1
ATOM 5009 C CA . PHE F 1 67 ? 83.343 40.449 129.053 1.00 18.79 66 PHE F CA 1
ATOM 5010 C C . PHE F 1 67 ? 83.489 39.156 128.269 1.00 20.24 66 PHE F C 1
ATOM 5011 O O . PHE F 1 67 ? 83.935 38.142 128.809 1.00 20.97 66 PHE F O 1
ATOM 5019 N N . LEU F 1 68 ? 83.088 39.177 127.006 1.00 20.15 67 LEU F N 1
ATOM 5020 C CA . LEU F 1 68 ? 83.149 37.969 126.209 1.00 16.68 67 LEU F CA 1
ATOM 5021 C C . LEU F 1 68 ? 84.073 38.185 125.028 1.00 19.94 67 LEU F C 1
ATOM 5022 O O . LEU F 1 68 ? 84.382 39.313 124.638 1.00 21.44 67 LEU F O 1
ATOM 5027 N N . LEU F 1 69 ? 84.575 37.086 124.501 1.00 22.54 68 LEU F N 1
ATOM 5028 C CA . LEU F 1 69 ? 85.337 37.145 123.276 1.00 19.60 68 LEU F CA 1
ATOM 5029 C C . LEU F 1 69 ? 84.370 37.060 122.108 1.00 20.62 68 LEU F C 1
ATOM 5030 O O . LEU F 1 69 ? 83.400 36.295 122.139 1.00 21.50 68 LEU F O 1
ATOM 5035 N N . ALA F 1 70 ? 84.617 37.882 121.095 1.00 19.96 69 ALA F N 1
ATOM 5036 C CA . ALA F 1 70 ? 83.649 38.069 120.027 1.00 20.50 69 ALA F CA 1
ATOM 5037 C C . ALA F 1 70 ? 83.499 36.781 119.224 1.00 20.37 69 ALA F C 1
ATOM 5038 O O . ALA F 1 70 ? 84.136 35.762 119.502 1.00 23.15 69 ALA F O 1
ATOM 5040 N N . GLY F 1 71 ? 82.634 36.826 118.216 1.00 18.17 70 GLY F N 1
ATOM 5041 C CA . GLY F 1 71 ? 82.348 35.644 117.437 1.00 18.26 70 GLY F CA 1
ATOM 5042 C C . GLY F 1 71 ? 81.221 34.810 117.983 1.00 18.94 70 GLY F C 1
ATOM 5043 O O . GLY F 1 71 ? 81.201 33.590 117.767 1.00 17.27 70 GLY F O 1
ATOM 5044 N N . ARG F 1 72 ? 80.290 35.428 118.709 1.00 21.82 71 ARG F N 1
ATOM 5045 C CA . ARG F 1 72 ? 79.053 34.798 119.143 1.00 20.74 71 ARG F CA 1
ATOM 5046 C C . ARG F 1 72 ? 77.896 35.551 118.509 1.00 16.30 71 ARG F C 1
ATOM 5047 O O . ARG F 1 72 ? 77.954 36.759 118.316 1.00 19.90 71 ARG F O 1
ATOM 5055 N N . ASN F 1 73 ? 76.852 34.826 118.161 1.00 18.92 72 ASN F N 1
ATOM 5056 C CA . ASN F 1 73 ? 75.782 35.430 117.399 1.00 20.36 72 ASN F CA 1
ATOM 5057 C C . ASN F 1 73 ? 74.996 36.379 118.285 1.00 21.33 72 ASN F C 1
ATOM 5058 O O . ASN F 1 73 ? 75.343 36.626 119.437 1.00 20.71 72 ASN F O 1
ATOM 5063 N N . ASP F 1 74 ? 73.925 36.934 117.724 1.00 23.61 73 ASP F N 1
ATOM 5064 C CA . ASP F 1 74 ? 72.980 37.730 118.492 1.00 19.89 73 ASP F CA 1
ATOM 5065 C C . ASP F 1 74 ? 72.042 36.877 119.332 1.00 21.52 73 ASP F C 1
ATOM 5066 O O . ASP F 1 74 ? 71.299 37.419 120.159 1.00 23.56 73 ASP F O 1
ATOM 5071 N N . GLU F 1 75 ? 72.068 35.567 119.136 1.00 21.40 74 GLU F N 1
ATOM 5072 C CA . GLU F 1 75 ? 71.124 34.633 119.717 1.00 21.64 74 GLU F CA 1
ATOM 5073 C C . GLU F 1 75 ? 71.594 34.136 121.077 1.00 22.10 74 GLU F C 1
ATOM 5074 O O . GLU F 1 75 ? 70.822 34.140 122.036 1.00 24.53 74 GLU F O 1
ATOM 5080 N N . VAL F 1 76 ? 72.851 33.710 121.179 1.00 23.44 75 VAL F N 1
ATOM 5081 C CA . VAL F 1 76 ? 73.375 33.202 122.443 1.00 22.51 75 VAL F CA 1
ATOM 5082 C C . VAL F 1 76 ? 73.707 34.396 123.322 1.00 24.84 75 VAL F C 1
ATOM 5083 O O . VAL F 1 76 ? 74.183 34.240 124.453 1.00 27.83 75 VAL F O 1
ATOM 5087 N N . LYS F 1 77 ? 73.468 35.597 122.796 1.00 23.43 76 LYS F N 1
ATOM 5088 C CA . LYS F 1 77 ? 73.514 36.824 123.569 1.00 21.19 76 LYS F CA 1
ATOM 5089 C C . LYS F 1 77 ? 72.134 37.197 124.071 1.00 27.05 76 LYS F C 1
ATOM 5090 O O . LYS F 1 77 ? 71.992 37.634 125.218 1.00 29.32 76 LYS F O 1
ATOM 5096 N N . ALA F 1 78 ? 71.110 37.016 123.232 1.00 23.45 77 ALA F N 1
ATOM 5097 C CA . ALA F 1 78 ? 69.743 37.243 123.679 1.00 23.97 77 ALA F CA 1
ATOM 5098 C C . ALA F 1 78 ? 69.366 36.246 124.757 1.00 23.23 77 ALA F C 1
ATOM 5099 O O . ALA F 1 78 ? 68.892 36.622 125.833 1.00 23.51 77 ALA F O 1
ATOM 5101 N N . ASN F 1 79 ? 69.564 34.960 124.480 1.00 24.16 78 ASN F N 1
ATOM 5102 C CA . ASN F 1 79 ? 69.296 33.938 125.482 1.00 24.00 78 ASN F CA 1
ATOM 5103 C C . ASN F 1 79 ? 70.008 34.249 126.799 1.00 25.21 78 ASN F C 1
ATOM 5104 O O . ASN F 1 79 ? 69.429 34.088 127.882 1.00 27.84 78 ASN F O 1
ATOM 5109 N N . PHE F 1 80 ? 71.254 34.717 126.728 1.00 22.03 79 PHE F N 1
ATOM 5110 C CA . PHE F 1 80 ? 71.917 35.238 127.918 1.00 22.69 79 PHE F CA 1
ATOM 5111 C C . PHE F 1 80 ? 71.054 36.285 128.597 1.00 24.57 79 PHE F C 1
ATOM 5112 O O . PHE F 1 80 ? 70.648 36.124 129.755 1.00 26.95 79 PHE F O 1
ATOM 5120 N N . LEU F 1 81 ? 70.713 37.342 127.852 1.00 23.68 80 LEU F N 1
ATOM 5121 C CA . LEU F 1 81 ? 70.135 38.546 128.432 1.00 20.92 80 LEU F CA 1
ATOM 5122 C C . LEU F 1 81 ? 68.934 38.276 129.326 1.00 26.38 80 LEU F C 1
ATOM 5123 O O . LEU F 1 81 ? 68.558 39.141 130.126 1.00 29.02 80 LEU F O 1
ATOM 5128 N N . ALA F 1 82 ? 68.319 37.107 129.222 1.00 25.72 81 ALA F N 1
ATOM 5129 C CA . ALA F 1 82 ? 67.202 36.781 130.084 1.00 23.79 81 ALA F CA 1
ATOM 5130 C C . ALA F 1 82 ? 67.441 35.561 130.947 1.00 25.26 81 ALA F C 1
ATOM 5131 O O . ALA F 1 82 ? 66.706 35.371 131.919 1.00 27.32 81 ALA F O 1
ATOM 5133 N N . ALA F 1 83 ? 68.417 34.715 130.610 1.00 26.06 82 ALA F N 1
ATOM 5134 C CA . ALA F 1 83 ? 68.857 33.707 131.567 1.00 25.52 82 ALA F CA 1
ATOM 5135 C C . ALA F 1 83 ? 69.478 34.360 132.793 1.00 27.33 82 ALA F C 1
ATOM 5136 O O . ALA F 1 83 ? 69.342 33.859 133.915 1.00 28.42 82 ALA F O 1
ATOM 5138 N N . ILE F 1 84 ? 70.167 35.482 132.603 1.00 26.76 83 ILE F N 1
ATOM 5139 C CA . ILE F 1 84 ? 70.815 36.131 133.739 1.00 24.40 83 ILE F CA 1
ATOM 5140 C C . ILE F 1 84 ? 69.863 37.091 134.444 1.00 26.86 83 ILE F C 1
ATOM 5141 O O . ILE F 1 84 ? 69.913 37.249 135.668 1.00 27.98 83 ILE F O 1
ATOM 5146 N N . ASN F 1 85 ? 68.986 37.747 133.694 1.00 27.20 84 ASN F N 1
ATOM 5147 C CA . ASN F 1 85 ? 67.805 38.338 134.300 1.00 24.69 84 ASN F CA 1
ATOM 5148 C C . ASN F 1 85 ? 67.090 37.312 135.159 1.00 25.47 84 ASN F C 1
ATOM 5149 O O . ASN F 1 85 ? 66.618 37.623 136.257 1.00 30.88 84 ASN F O 1
ATOM 5154 N N . LYS F 1 86 ? 67.031 36.069 134.682 1.00 24.69 85 LYS F N 1
ATOM 5155 C CA . LYS F 1 86 ? 66.467 34.983 135.468 1.00 24.33 85 LYS F CA 1
ATOM 5156 C C . LYS F 1 86 ? 67.244 34.779 136.753 1.00 23.95 85 LYS F C 1
ATOM 5157 O O . LYS F 1 86 ? 66.667 34.681 137.839 1.00 24.27 85 LYS F O 1
ATOM 5163 N N . THR F 1 87 ? 68.563 34.704 136.642 1.00 26.86 86 THR F N 1
ATOM 5164 C CA . THR F 1 87 ? 69.379 34.437 137.810 1.00 25.21 86 THR F CA 1
ATOM 5165 C C . THR F 1 87 ? 69.354 35.585 138.798 1.00 24.38 86 THR F C 1
ATOM 5166 O O . THR F 1 87 ? 69.622 35.370 139.979 1.00 27.14 86 THR F O 1
ATOM 5170 N N . ALA F 1 88 ? 69.019 36.793 138.361 1.00 23.87 87 ALA F N 1
ATOM 5171 C CA . ALA F 1 88 ? 68.969 37.901 139.305 1.00 24.31 87 ALA F CA 1
ATOM 5172 C C . ALA F 1 88 ? 67.603 37.991 139.971 1.00 26.89 87 ALA F C 1
ATOM 5173 O O . ALA F 1 88 ? 67.505 37.941 141.198 1.00 26.36 87 ALA F O 1
ATOM 5175 N N . VAL F 1 89 ? 66.537 38.095 139.171 1.00 26.81 88 VAL F N 1
ATOM 5176 C CA . VAL F 1 89 ? 65.200 38.126 139.745 1.00 25.76 88 VAL F CA 1
ATOM 5177 C C . VAL F 1 89 ? 64.957 36.886 140.581 1.00 27.75 88 VAL F C 1
ATOM 5178 O O . VAL F 1 89 ? 64.048 36.869 141.419 1.00 29.90 88 VAL F O 1
ATOM 5182 N N . THR F 1 90 ? 65.751 35.837 140.383 1.00 25.65 89 THR F N 1
ATOM 5183 C CA . THR F 1 90 ? 65.633 34.684 141.263 1.00 26.06 89 THR F CA 1
ATOM 5184 C C . THR F 1 90 ? 66.590 34.774 142.442 1.00 25.24 89 THR F C 1
ATOM 5185 O O . THR F 1 90 ? 66.154 34.865 143.590 1.00 26.94 89 THR F O 1
ATOM 5189 N N . THR F 1 91 ? 67.893 34.749 142.177 1.00 24.12 90 THR F N 1
ATOM 5190 C CA . THR F 1 91 ? 68.844 34.533 143.261 1.00 25.60 90 THR F CA 1
ATOM 5191 C C . THR F 1 91 ? 69.064 35.783 144.118 1.00 27.26 90 THR F C 1
ATOM 5192 O O . THR F 1 91 ? 69.197 35.669 145.339 1.00 24.04 90 THR F O 1
ATOM 5196 N N . LEU F 1 92 ? 69.102 36.975 143.528 1.00 24.01 91 LEU F N 1
ATOM 5197 C CA . LEU F 1 92 ? 69.403 38.179 144.295 1.00 20.09 91 LEU F CA 1
ATOM 5198 C C . LEU F 1 92 ? 68.172 38.996 144.659 1.00 22.47 91 LEU F C 1
ATOM 5199 O O . LEU F 1 92 ? 68.314 40.051 145.275 1.00 21.63 91 LEU F O 1
ATOM 5204 N N . ASP F 1 93 ? 66.978 38.550 144.282 1.00 24.35 92 ASP F N 1
ATOM 5205 C CA . ASP F 1 93 ? 65.726 39.136 144.763 1.00 25.51 92 ASP F CA 1
ATOM 5206 C C . ASP F 1 93 ? 65.575 40.603 144.371 1.00 24.64 92 ASP F C 1
ATOM 5207 O O . ASP F 1 93 ? 65.084 41.427 145.142 1.00 22.67 92 ASP F O 1
ATOM 5212 N N . VAL F 1 94 ? 65.983 40.931 143.154 1.00 26.85 93 VAL F N 1
ATOM 5213 C CA . VAL F 1 94 ? 65.687 42.235 142.584 1.00 24.11 93 VAL F CA 1
ATOM 5214 C C . VAL F 1 94 ? 64.408 42.061 141.784 1.00 28.77 93 VAL F C 1
ATOM 5215 O O . VAL F 1 94 ? 63.568 41.223 142.136 1.00 25.56 93 VAL F O 1
ATOM 5219 N N . SER F 1 95 ? 64.244 42.830 140.705 1.00 28.93 94 SER F N 1
ATOM 5220 C CA . SER F 1 95 ? 63.092 42.599 139.841 1.00 27.94 94 SER F CA 1
ATOM 5221 C C . SER F 1 95 ? 63.527 42.503 138.395 1.00 25.55 94 SER F C 1
ATOM 5222 O O . SER F 1 95 ? 64.721 42.474 138.103 1.00 27.19 94 SER F O 1
ATOM 5225 N N . ASP F 1 96 ? 62.553 42.452 137.490 1.00 28.92 95 ASP F N 1
ATOM 5226 C CA . ASP F 1 96 ? 62.838 42.335 136.063 1.00 27.10 95 ASP F CA 1
ATOM 5227 C C . ASP F 1 96 ? 63.382 43.639 135.486 1.00 26.98 95 ASP F C 1
ATOM 5228 O O . ASP F 1 96 ? 64.382 43.638 134.757 1.00 26.21 95 ASP F O 1
ATOM 5233 N N . SER F 1 97 ? 62.722 44.765 135.783 1.00 26.45 96 SER F N 1
ATOM 5234 C CA . SER F 1 97 ? 63.147 46.044 135.229 1.00 25.18 96 SER F CA 1
ATOM 5235 C C . SER F 1 97 ? 64.381 46.601 135.900 1.00 25.80 96 SER F C 1
ATOM 5236 O O . SER F 1 97 ? 64.792 47.719 135.573 1.00 28.66 96 SER F O 1
ATOM 5239 N N . CYS F 1 98 ? 64.983 45.878 136.835 1.00 27.35 97 CYS F N 1
ATOM 5240 C CA . CYS F 1 98 ? 66.044 46.461 137.639 1.00 25.63 97 CYS F CA 1
ATOM 5241 C C . CYS F 1 98 ? 67.433 46.001 137.226 1.00 22.52 97 CYS F C 1
ATOM 5242 O O . CYS F 1 98 ? 68.402 46.730 137.448 1.00 24.39 97 CYS F O 1
ATOM 5245 N N . ILE F 1 99 ? 67.544 44.847 136.593 1.00 27.14 98 ILE F N 1
ATOM 5246 C CA . ILE F 1 99 ? 68.819 44.371 136.079 1.00 24.02 98 ILE F CA 1
ATOM 5247 C C . ILE F 1 99 ? 69.140 45.088 134.780 1.00 25.56 98 ILE F C 1
ATOM 5248 O O . ILE F 1 99 ? 68.301 45.152 133.870 1.00 23.42 98 ILE F O 1
ATOM 5253 N N . ARG F 1 100 ? 70.355 45.626 134.691 1.00 24.53 99 ARG F N 1
ATOM 5254 C CA . ARG F 1 100 ? 70.909 46.124 133.444 1.00 23.68 99 ARG F CA 1
ATOM 5255 C C . ARG F 1 100 ? 72.163 45.320 133.135 1.00 21.20 99 ARG F C 1
ATOM 5256 O O . ARG F 1 100 ? 73.055 45.236 133.977 1.00 20.13 99 ARG F O 1
ATOM 5264 N N . THR F 1 101 ? 72.236 44.725 131.941 1.00 23.34 100 THR F N 1
ATOM 5265 C CA . THR F 1 101 ? 73.335 43.828 131.564 1.00 19.54 100 THR F CA 1
ATOM 5266 C C . THR F 1 101 ? 73.973 44.327 130.280 1.00 22.38 100 THR F C 1
ATOM 5267 O O . THR F 1 101 ? 73.426 44.108 129.197 1.00 22.10 100 THR F O 1
ATOM 5271 N N . MET F 1 102 ? 75.126 44.970 130.393 1.00 21.09 101 MET F N 1
ATOM 5272 C CA . MET F 1 102 ? 75.934 45.322 129.242 1.00 20.69 101 MET F CA 1
ATOM 5273 C C . MET F 1 102 ? 76.916 44.204 128.898 1.00 21.38 101 MET F C 1
ATOM 5274 O O . MET F 1 102 ? 77.658 43.716 129.758 1.00 18.89 101 MET F O 1
ATOM 5279 N N . LEU F 1 103 ? 76.919 43.816 127.627 1.00 25.27 102 LEU F N 1
ATOM 5280 C CA . LEU F 1 103 ? 77.729 42.723 127.092 1.00 24.02 102 LEU F CA 1
ATOM 5281 C C . LEU F 1 103 ? 78.734 43.317 126.111 1.00 24.70 102 LEU F C 1
ATOM 5282 O O . LEU F 1 103 ? 78.330 43.922 125.110 1.00 22.61 102 LEU F O 1
ATOM 5287 N N . ILE F 1 104 ? 80.035 43.173 126.397 1.00 27.90 103 ILE F N 1
ATOM 5288 C CA . ILE F 1 104 ? 81.084 43.754 125.551 1.00 24.71 103 ILE F CA 1
ATOM 5289 C C . ILE F 1 104 ? 81.991 42.641 125.053 1.00 23.00 103 ILE F C 1
ATOM 5290 O O . ILE F 1 104 ? 82.507 41.846 125.850 1.00 23.33 103 ILE F O 1
ATOM 5295 N N . ASP F 1 105 ? 82.190 42.582 123.744 1.00 21.72 104 ASP F N 1
ATOM 5296 C CA . ASP F 1 105 ? 83.065 41.573 123.173 1.00 19.91 104 ASP F CA 1
ATOM 5297 C C . ASP F 1 105 ? 84.397 42.200 122.805 1.00 21.18 104 ASP F C 1
ATOM 5298 O O . ASP F 1 105 ? 84.497 43.407 122.563 1.00 23.66 104 ASP F O 1
ATOM 5303 N N . ILE F 1 106 ? 85.434 41.373 122.800 1.00 21.49 105 ILE F N 1
ATOM 5304 C CA . ILE F 1 106 ? 86.792 41.881 122.645 1.00 22.79 105 ILE F CA 1
ATOM 5305 C C . ILE F 1 106 ? 87.628 40.863 121.888 1.00 22.00 105 ILE F C 1
ATOM 5306 O O . ILE F 1 106 ? 87.553 39.660 122.135 1.00 20.49 105 ILE F O 1
ATOM 5311 N N . ALA F 1 107 ? 88.422 41.358 120.961 1.00 25.94 106 ALA F N 1
ATOM 5312 C CA . ALA F 1 107 ? 89.292 40.522 120.157 1.00 20.09 106 ALA F CA 1
ATOM 5313 C C . ALA F 1 107 ? 90.300 39.784 121.031 1.00 20.22 106 ALA F C 1
ATOM 5314 O O . ALA F 1 107 ? 91.088 40.431 121.737 1.00 24.42 106 ALA F O 1
ATOM 5316 N N . PRO F 1 108 ? 90.317 38.478 121.021 1.00 18.07 107 PRO F N 1
ATOM 5317 C CA . PRO F 1 108 ? 91.270 37.755 121.850 1.00 19.10 107 PRO F CA 1
ATOM 5318 C C . PRO F 1 108 ? 92.750 38.109 121.725 1.00 22.77 107 PRO F C 1
ATOM 5319 O O . PRO F 1 108 ? 93.579 37.513 122.428 1.00 21.81 107 PRO F O 1
ATOM 5323 N N . GLU F 1 109 ? 93.121 39.045 120.854 1.00 22.40 108 GLU F N 1
ATOM 5324 C CA . GLU F 1 109 ? 94.442 39.646 120.946 1.00 22.92 108 GLU F CA 1
ATOM 5325 C C . GLU F 1 109 ? 94.431 40.875 121.822 1.00 22.42 108 GLU F C 1
ATOM 5326 O O . GLU F 1 109 ? 95.444 41.569 121.895 1.00 24.39 108 GLU F O 1
ATOM 5332 N N . HIS F 1 110 ? 93.302 41.179 122.451 1.00 20.56 109 HIS F N 1
ATOM 5333 C CA . HIS F 1 110 ? 93.203 42.338 123.323 1.00 24.93 109 HIS F CA 1
ATOM 5334 C C . HIS F 1 110 ? 92.853 41.945 124.743 1.00 26.22 109 HIS F C 1
ATOM 5335 O O . HIS F 1 110 ? 92.584 42.816 125.579 1.00 25.83 109 HIS F O 1
ATOM 5342 N N . MET F 1 111 ? 92.879 40.654 125.035 1.00 25.92 110 MET F N 1
ATOM 5343 C CA . MET F 1 111 ? 92.594 40.155 126.360 1.00 24.67 110 MET F CA 1
ATOM 5344 C C . MET F 1 111 ? 93.846 39.506 126.943 1.00 22.63 110 MET F C 1
ATOM 5345 O O . MET F 1 111 ? 94.588 38.819 126.232 1.00 21.04 110 MET F O 1
ATOM 5350 N N . GLY F 1 112 ? 94.106 39.742 128.221 1.00 22.16 111 GLY F N 1
ATOM 5351 C CA . GLY F 1 112 ? 95.144 39.013 128.917 1.00 18.34 111 GLY F CA 1
ATOM 5352 C C . GLY F 1 112 ? 94.520 37.805 129.576 1.00 22.12 111 GLY F C 1
ATOM 5353 O O . GLY F 1 112 ? 93.494 37.915 130.251 1.00 23.06 111 GLY F O 1
ATOM 5354 N N . VAL F 1 113 ? 95.122 36.648 129.361 1.00 22.31 112 VAL F N 1
ATOM 5355 C CA . VAL F 1 113 ? 94.595 35.448 129.982 1.00 21.09 112 VAL F CA 1
ATOM 5356 C C . VAL F 1 113 ? 95.740 34.678 130.599 1.00 20.15 112 VAL F C 1
ATOM 5357 O O . VAL F 1 113 ? 96.830 35.218 130.788 1.00 22.25 112 VAL F O 1
ATOM 5361 N N . GLN F 1 114 ? 95.476 33.414 130.907 1.00 23.08 113 GLN F N 1
ATOM 5362 C CA . GLN F 1 114 ? 96.417 32.438 131.427 1.00 21.58 113 GLN F CA 1
ATOM 5363 C C . GLN F 1 114 ? 97.852 32.813 131.113 1.00 23.34 113 GLN F C 1
ATOM 5364 O O . GLN F 1 114 ? 98.190 33.044 129.951 1.00 25.69 113 GLN F O 1
ATOM 5370 N N . GLU F 1 115 ? 98.686 32.944 132.143 1.00 22.08 114 GLU F N 1
ATOM 5371 C CA . GLU F 1 115 ? 100.105 33.225 131.968 1.00 24.08 114 GLU F CA 1
ATOM 5372 C C . GLU F 1 115 ? 100.337 34.594 131.321 1.00 23.26 114 GLU F C 1
ATOM 5373 O O . GLU F 1 115 ? 101.484 35.000 131.100 1.00 27.62 114 GLU F O 1
ATOM 5379 N N . GLY F 1 116 ? 99.283 35.338 131.038 1.00 20.89 115 GLY F N 1
ATOM 5380 C CA . GLY F 1 116 ? 99.428 36.661 130.474 1.00 22.28 115 GLY F CA 1
ATOM 5381 C C . GLY F 1 116 ? 99.322 36.729 128.968 1.00 25.11 115 GLY F C 1
ATOM 5382 O O . GLY F 1 116 ? 99.161 37.825 128.423 1.00 26.52 115 GLY F O 1
ATOM 5383 N N . LEU F 1 117 ? 99.422 35.595 128.280 1.00 26.36 116 LEU F N 1
ATOM 5384 C CA . LEU F 1 117 ? 99.261 35.596 126.839 1.00 22.96 116 LEU F CA 1
ATOM 5385 C C . LEU F 1 117 ? 97.933 36.215 126.471 1.00 21.17 116 LEU F C 1
ATOM 5386 O O . LEU F 1 117 ? 97.036 36.353 127.301 1.00 23.51 116 LEU F O 1
ATOM 5391 N N . SER F 1 118 ? 97.823 36.630 125.215 1.00 20.96 117 SER F N 1
ATOM 5392 C CA . SER F 1 118 ? 96.509 36.972 124.708 1.00 21.92 117 SER F CA 1
ATOM 5393 C C . SER F 1 118 ? 95.671 35.703 124.665 1.00 20.62 117 SER F C 1
ATOM 5394 O O . SER F 1 118 ? 96.186 34.592 124.790 1.00 23.53 117 SER F O 1
ATOM 5397 N N . ALA F 1 119 ? 94.359 35.854 124.508 1.00 22.97 118 ALA F N 1
ATOM 5398 C CA . ALA F 1 119 ? 93.567 34.655 124.262 1.00 23.35 118 ALA F CA 1
ATOM 5399 C C . ALA F 1 119 ? 93.855 34.075 122.879 1.00 26.63 118 ALA F C 1
ATOM 5400 O O . ALA F 1 119 ? 93.548 32.901 122.626 1.00 27.88 118 ALA F O 1
ATOM 5402 N N . ALA F 1 120 ? 94.460 34.870 121.992 1.00 24.33 119 ALA F N 1
ATOM 5403 C CA . ALA F 1 120 ? 94.893 34.429 120.674 1.00 23.42 119 ALA F CA 1
ATOM 5404 C C . ALA F 1 120 ? 96.310 33.885 120.688 1.00 24.88 119 ALA F C 1
ATOM 5405 O O . ALA F 1 120 ? 96.608 32.902 120.001 1.00 25.41 119 ALA F O 1
ATOM 5407 N N . ALA F 1 121 ? 97.196 34.525 121.436 1.00 22.48 120 ALA F N 1
ATOM 5408 C CA . ALA F 1 121 ? 98.527 33.996 121.639 1.00 22.20 120 ALA F CA 1
ATOM 5409 C C . ALA F 1 121 ? 98.438 32.681 122.398 1.00 25.58 120 ALA F C 1
ATOM 5410 O O . ALA F 1 121 ? 97.971 31.670 121.868 1.00 24.47 120 ALA F O 1
ATOM 5412 N N . PRO G 1 2 ? 73.245 38.570 102.601 1.00 16.44 1 PRO G N 1
ATOM 5413 C CA . PRO G 1 2 ? 74.551 39.118 102.236 1.00 16.62 1 PRO G CA 1
ATOM 5414 C C . PRO G 1 2 ? 74.510 39.907 100.938 1.00 19.52 1 PRO G C 1
ATOM 5415 O O . PRO G 1 2 ? 73.562 39.799 100.154 1.00 19.19 1 PRO G O 1
ATOM 5419 N N . ILE G 1 3 ? 75.547 40.714 100.728 1.00 21.35 2 ILE G N 1
ATOM 5420 C CA . ILE G 1 3 ? 75.763 41.454 99.491 1.00 17.49 2 ILE G CA 1
ATOM 5421 C C . ILE G 1 3 ? 77.253 41.416 99.222 1.00 17.95 2 ILE G C 1
ATOM 5422 O O . ILE G 1 3 ? 78.040 41.841 100.073 1.00 18.86 2 ILE G O 1
ATOM 5427 N N . LEU G 1 4 ? 77.648 40.901 98.055 1.00 16.88 3 LEU G N 1
ATOM 5428 C CA . LEU G 1 4 ? 79.053 40.774 97.697 1.00 15.85 3 LEU G CA 1
ATOM 5429 C C . LEU G 1 4 ? 79.325 41.557 96.418 1.00 18.69 3 LEU G C 1
ATOM 5430 O O . LEU G 1 4 ? 78.467 41.636 95.532 1.00 18.11 3 LEU G O 1
ATOM 5435 N N . GLN G 1 5 ? 80.504 42.170 96.347 1.00 16.25 4 GLN G N 1
ATOM 5436 C CA . GLN G 1 5 ? 81.021 42.817 95.143 1.00 15.19 4 GLN G CA 1
ATOM 5437 C C . GLN G 1 5 ? 82.276 42.072 94.766 1.00 16.03 4 GLN G C 1
ATOM 5438 O O . GLN G 1 5 ? 83.378 42.515 95.064 1.00 16.65 4 GLN G O 1
ATOM 5444 N N . VAL G 1 6 ? 82.114 40.920 94.127 1.00 16.50 5 VAL G N 1
ATOM 5445 C CA . VAL G 1 6 ? 83.268 40.069 93.937 1.00 16.97 5 VAL G CA 1
ATOM 5446 C C . VAL G 1 6 ? 84.165 40.677 92.874 1.00 19.73 5 VAL G C 1
ATOM 5447 O O . VAL G 1 6 ? 83.701 41.394 91.975 1.00 18.99 5 VAL G O 1
ATOM 5451 N N . GLN G 1 7 ? 85.475 40.448 93.015 1.00 20.44 6 GLN G N 1
ATOM 5452 C CA . GLN G 1 7 ? 86.485 41.001 92.116 1.00 21.13 6 GLN G CA 1
ATOM 5453 C C . GLN G 1 7 ? 87.401 39.881 91.661 1.00 18.08 6 GLN G C 1
ATOM 5454 O O . GLN G 1 7 ? 87.718 38.985 92.441 1.00 19.50 6 GLN G O 1
ATOM 5460 N N . VAL G 1 8 ? 87.842 39.963 90.406 1.00 19.36 7 VAL G N 1
ATOM 5461 C CA . VAL G 1 8 ? 88.487 38.851 89.714 1.00 20.24 7 VAL G CA 1
ATOM 5462 C C . VAL G 1 8 ? 89.146 39.416 88.465 1.00 20.01 7 VAL G C 1
ATOM 5463 O O . VAL G 1 8 ? 88.637 40.359 87.858 1.00 19.02 7 VAL G O 1
ATOM 5467 N N . THR G 1 9 ? 90.294 38.854 88.086 1.00 17.25 8 THR G N 1
ATOM 5468 C CA . THR G 1 9 ? 90.946 39.349 86.884 1.00 17.20 8 THR G CA 1
ATOM 5469 C C . THR G 1 9 ? 90.095 39.066 85.659 1.00 18.05 8 THR G C 1
ATOM 5470 O O . THR G 1 9 ? 89.349 38.091 85.606 1.00 20.16 8 THR G O 1
ATOM 5474 N N . ALA G 1 10 ? 90.215 39.935 84.662 1.00 20.69 9 ALA G N 1
ATOM 5475 C CA . ALA G 1 10 ? 89.592 39.674 83.376 1.00 20.08 9 ALA G CA 1
ATOM 5476 C C . ALA G 1 10 ? 90.032 38.318 82.843 1.00 19.49 9 ALA G C 1
ATOM 5477 O O . ALA G 1 10 ? 91.172 37.885 83.040 1.00 20.71 9 ALA G O 1
ATOM 5479 N N . GLY G 1 11 ? 89.113 37.627 82.195 1.00 18.15 10 GLY G N 1
ATOM 5480 C CA . GLY G 1 11 ? 89.522 36.405 81.552 1.00 19.77 10 GLY G CA 1
ATOM 5481 C C . GLY G 1 11 ? 88.539 35.279 81.691 1.00 16.95 10 GLY G C 1
ATOM 5482 O O . GLY G 1 11 ? 88.581 34.337 80.907 1.00 19.70 10 GLY G O 1
ATOM 5483 N N . ARG G 1 12 ? 87.651 35.358 82.671 1.00 17.78 11 ARG G N 1
ATOM 5484 C CA . ARG G 1 12 ? 86.795 34.226 82.975 1.00 19.75 11 ARG G CA 1
ATOM 5485 C C . ARG G 1 12 ? 85.723 34.075 81.918 1.00 19.76 11 ARG G C 1
ATOM 5486 O O . ARG G 1 12 ? 85.221 35.061 81.374 1.00 20.68 11 ARG G O 1
ATOM 5494 N N . SER G 1 13 ? 85.382 32.831 81.625 1.00 19.40 12 SER G N 1
ATOM 5495 C CA . SER G 1 13 ? 84.355 32.564 80.640 1.00 20.15 12 SER G CA 1
ATOM 5496 C C . SER G 1 13 ? 82.990 32.897 81.201 1.00 23.55 12 SER G C 1
ATOM 5497 O O . SER G 1 13 ? 82.723 32.708 82.392 1.00 23.43 12 SER G O 1
ATOM 5500 N N . GLN G 1 14 ? 82.110 33.383 80.320 1.00 22.26 13 GLN G N 1
ATOM 5501 C CA . GLN G 1 14 ? 80.771 33.732 80.762 1.00 23.78 13 GLN G CA 1
ATOM 5502 C C . GLN G 1 14 ? 80.152 32.572 81.519 1.00 27.09 13 GLN G C 1
ATOM 5503 O O . GLN G 1 14 ? 79.375 32.778 82.463 1.00 26.43 13 GLN G O 1
ATOM 5509 N N . GLN G 1 15 ? 80.540 31.350 81.162 1.00 26.68 14 GLN G N 1
ATOM 5510 C CA . GLN G 1 15 ? 80.058 30.183 81.876 1.00 24.30 14 GLN G CA 1
ATOM 5511 C C . GLN G 1 15 ? 80.820 29.964 83.169 1.00 23.21 14 GLN G C 1
ATOM 5512 O O . GLN G 1 15 ? 80.225 29.538 84.159 1.00 25.05 14 GLN G O 1
ATOM 5518 N N . GLN G 1 16 ? 82.135 30.209 83.173 1.00 23.68 15 GLN G N 1
ATOM 5519 C CA . GLN G 1 16 ? 82.885 30.171 84.426 1.00 22.96 15 GLN G CA 1
ATOM 5520 C C . GLN G 1 16 ? 82.275 31.129 85.434 1.00 24.05 15 GLN G C 1
ATOM 5521 O O . GLN G 1 16 ? 82.002 30.769 86.590 1.00 25.08 15 GLN G O 1
ATOM 5527 N N . LYS G 1 17 ? 82.037 32.360 84.989 1.00 24.12 16 LYS G N 1
ATOM 5528 C CA . LYS G 1 17 ? 81.453 33.374 85.848 1.00 21.81 16 LYS G CA 1
ATOM 5529 C C . LYS G 1 17 ? 80.081 32.953 86.327 1.00 23.23 16 LYS G C 1
ATOM 5530 O O . LYS G 1 17 ? 79.799 32.967 87.528 1.00 23.82 16 LYS G O 1
ATOM 5536 N N . THR G 1 18 ? 79.210 32.572 85.398 1.00 23.46 17 THR G N 1
ATOM 5537 C CA . THR G 1 18 ? 77.845 32.236 85.776 1.00 22.44 17 THR G CA 1
ATOM 5538 C C . THR G 1 18 ? 77.809 31.059 86.750 1.00 19.79 17 THR G C 1
ATOM 5539 O O . THR G 1 18 ? 77.033 31.059 87.715 1.00 19.00 17 THR G O 1
ATOM 5543 N N . ALA G 1 19 ? 78.647 30.050 86.514 1.00 21.15 18 ALA G N 1
ATOM 5544 C CA . ALA G 1 19 ? 78.835 28.986 87.487 1.00 20.15 18 ALA G CA 1
ATOM 5545 C C . ALA G 1 19 ? 79.128 29.568 88.859 1.00 21.99 18 ALA G C 1
ATOM 5546 O O . ALA G 1 19 ? 78.499 29.192 89.858 1.00 20.64 18 ALA G O 1
ATOM 5548 N N . PHE G 1 20 ? 80.090 30.494 88.924 1.00 21.80 19 PHE G N 1
ATOM 5549 C CA . PHE G 1 20 ? 80.352 31.165 90.190 1.00 21.10 19 PHE G CA 1
ATOM 5550 C C . PHE G 1 20 ? 79.074 31.754 90.765 1.00 22.20 19 PHE G C 1
ATOM 5551 O O . PHE G 1 20 ? 78.782 31.596 91.957 1.00 20.09 19 PHE G O 1
ATOM 5559 N N . LEU G 1 21 ? 78.286 32.412 89.916 1.00 22.39 20 LEU G N 1
ATOM 5560 C CA . LEU G 1 21 ? 77.189 33.245 90.395 1.00 20.75 20 LEU G CA 1
ATOM 5561 C C . LEU G 1 21 ? 76.078 32.411 91.020 1.00 21.21 20 LEU G C 1
ATOM 5562 O O . LEU G 1 21 ? 75.522 32.800 92.052 1.00 23.75 20 LEU G O 1
ATOM 5567 N N . GLN G 1 22 ? 75.745 31.256 90.436 1.00 21.06 21 GLN G N 1
ATOM 5568 C CA . GLN G 1 22 ? 74.685 30.441 91.023 1.00 20.32 21 GLN G CA 1
ATOM 5569 C C . GLN G 1 22 ? 75.188 29.519 92.125 1.00 21.25 21 GLN G C 1
ATOM 5570 O O . GLN G 1 22 ? 74.455 29.238 93.085 1.00 22.37 21 GLN G O 1
ATOM 5576 N N . ASN G 1 23 ? 76.393 28.983 91.975 1.00 22.14 22 ASN G N 1
ATOM 5577 C CA . ASN G 1 23 ? 76.858 27.955 92.890 1.00 20.63 22 ASN G CA 1
ATOM 5578 C C . ASN G 1 23 ? 77.474 28.539 94.150 1.00 22.06 22 ASN G C 1
ATOM 5579 O O . ASN G 1 23 ? 77.351 27.949 95.229 1.00 24.74 22 ASN G O 1
ATOM 5584 N N . ALA G 1 24 ? 78.149 29.680 94.022 1.00 20.74 23 ALA G N 1
ATOM 5585 C CA . ALA G 1 24 ? 78.448 30.493 95.185 1.00 19.13 23 ALA G CA 1
ATOM 5586 C C . ALA G 1 24 ? 77.173 30.809 95.936 1.00 21.46 23 ALA G C 1
ATOM 5587 O O . ALA G 1 24 ? 77.159 30.862 97.167 1.00 19.92 23 ALA G O 1
ATOM 5589 N N . THR G 1 25 ? 76.079 30.995 95.203 1.00 22.89 24 THR G N 1
ATOM 5590 C CA . THR G 1 25 ? 74.795 31.275 95.831 1.00 22.66 24 THR G CA 1
ATOM 5591 C C . THR G 1 25 ? 74.296 30.083 96.638 1.00 22.39 24 THR G C 1
ATOM 5592 O O . THR G 1 25 ? 73.806 30.248 97.761 1.00 25.09 24 THR G O 1
ATOM 5596 N N . LYS G 1 26 ? 74.398 28.878 96.085 1.00 21.62 25 LYS G N 1
ATOM 5597 C CA . LYS G 1 26 ? 74.157 27.694 96.903 1.00 22.68 25 LYS G CA 1
ATOM 5598 C C . LYS G 1 26 ? 75.034 27.723 98.153 1.00 23.46 25 LYS G C 1
ATOM 5599 O O . LYS G 1 26 ? 74.549 27.557 99.283 1.00 23.64 25 LYS G O 1
ATOM 5605 N N . VAL G 1 27 ? 76.331 27.985 97.965 1.00 23.42 26 VAL G N 1
ATOM 5606 C CA . VAL G 1 27 ? 77.286 27.930 99.068 1.00 20.14 26 VAL G CA 1
ATOM 5607 C C . VAL G 1 27 ? 76.828 28.819 100.211 1.00 22.91 26 VAL G C 1
ATOM 5608 O O . VAL G 1 27 ? 76.774 28.399 101.375 1.00 20.35 26 VAL G O 1
ATOM 5612 N N . ILE G 1 28 ? 76.472 30.060 99.889 1.00 23.47 27 ILE G N 1
ATOM 5613 C CA . ILE G 1 28 ? 76.033 30.990 100.909 1.00 20.92 27 ILE G CA 1
ATOM 5614 C C . ILE G 1 28 ? 74.638 30.643 101.399 1.00 24.13 27 ILE G C 1
ATOM 5615 O O . ILE G 1 28 ? 74.228 31.104 102.470 1.00 26.72 27 ILE G O 1
ATOM 5620 N N . GLU G 1 29 ? 73.887 29.829 100.654 1.00 26.75 28 GLU G N 1
ATOM 5621 C CA . GLU G 1 29 ? 72.679 29.246 101.230 1.00 25.86 28 GLU G CA 1
ATOM 5622 C C . GLU G 1 29 ? 73.031 28.382 102.423 1.00 24.63 28 GLU G C 1
ATOM 5623 O O . GLU G 1 29 ? 72.443 28.507 103.501 1.00 28.60 28 GLU G O 1
ATOM 5629 N N . GLN G 1 30 ? 73.997 27.498 102.248 1.00 23.20 29 GLN G N 1
ATOM 5630 C CA . GLN G 1 30 ? 74.162 26.472 103.255 1.00 23.48 29 GLN G CA 1
ATOM 5631 C C . GLN G 1 30 ? 75.045 26.923 104.397 1.00 25.15 29 GLN G C 1
ATOM 5632 O O . GLN G 1 30 ? 74.764 26.583 105.550 1.00 26.53 29 GLN G O 1
ATOM 5638 N N . THR G 1 31 ? 76.106 27.679 104.123 1.00 22.39 30 THR G N 1
ATOM 5639 C CA . THR G 1 31 ? 76.996 27.999 105.234 1.00 26.48 30 THR G CA 1
ATOM 5640 C C . THR G 1 31 ? 76.483 29.177 106.056 1.00 26.02 30 THR G C 1
ATOM 5641 O O . THR G 1 31 ? 76.735 29.236 107.267 1.00 27.07 30 THR G O 1
ATOM 5645 N N . LEU G 1 32 ? 75.746 30.095 105.447 1.00 23.42 31 LEU G N 1
ATOM 5646 C CA . LEU G 1 32 ? 75.267 31.259 106.162 1.00 22.57 31 LEU G CA 1
ATOM 5647 C C . LEU G 1 32 ? 73.786 31.105 106.485 1.00 21.76 31 LEU G C 1
ATOM 5648 O O . LEU G 1 32 ? 73.209 30.023 106.378 1.00 21.42 31 LEU G O 1
ATOM 5653 N N . ASN G 1 33 ? 73.148 32.197 106.901 1.00 24.52 32 ASN G N 1
ATOM 5654 C CA . ASN G 1 33 ? 71.781 32.048 107.383 1.00 26.92 32 ASN G CA 1
ATOM 5655 C C . ASN G 1 33 ? 70.790 31.904 106.238 1.00 24.21 32 ASN G C 1
ATOM 5656 O O . ASN G 1 33 ? 70.014 30.948 106.208 1.00 28.45 32 ASN G O 1
ATOM 5661 N N . ALA G 1 34 ? 70.840 32.810 105.268 1.00 24.50 33 ALA G N 1
ATOM 5662 C CA . ALA G 1 34 ? 69.677 33.108 104.443 1.00 26.89 33 ALA G CA 1
ATOM 5663 C C . ALA G 1 34 ? 69.415 32.040 103.388 1.00 24.97 33 ALA G C 1
ATOM 5664 O O . ALA G 1 34 ? 70.315 31.325 102.946 1.00 25.63 33 ALA G O 1
ATOM 5666 N N . ALA G 1 35 ? 68.148 31.923 103.003 1.00 26.59 34 ALA G N 1
ATOM 5667 C CA . ALA G 1 35 ? 67.810 31.171 101.808 1.00 25.85 34 ALA G CA 1
ATOM 5668 C C . ALA G 1 35 ? 68.290 31.984 100.616 1.00 26.56 34 ALA G C 1
ATOM 5669 O O . ALA G 1 35 ? 69.329 31.664 100.032 1.00 27.82 34 ALA G O 1
ATOM 5671 N N . LEU G 1 36 ? 67.596 33.081 100.291 1.00 23.03 35 LEU G N 1
ATOM 5672 C CA . LEU G 1 36 ? 67.978 33.808 99.086 1.00 24.39 35 LEU G CA 1
ATOM 5673 C C . LEU G 1 36 ? 67.696 35.307 99.161 1.00 24.10 35 LEU G C 1
ATOM 5674 O O . LEU G 1 36 ? 68.643 36.096 99.261 1.00 25.02 35 LEU G O 1
ATOM 5679 N N . PRO G 1 37 ? 66.413 35.746 99.174 1.00 25.45 36 PRO G N 1
ATOM 5680 C CA . PRO G 1 37 ? 66.067 37.078 98.636 1.00 24.79 36 PRO G CA 1
ATOM 5681 C C . PRO G 1 37 ? 66.968 38.229 99.057 1.00 21.58 36 PRO G C 1
ATOM 5682 O O . PRO G 1 37 ? 66.872 39.340 98.520 1.00 22.37 36 PRO G O 1
ATOM 5686 N N . SER G 1 38 ? 67.858 37.956 100.008 1.00 24.35 37 SER G N 1
ATOM 5687 C CA . SER G 1 38 ? 68.781 38.931 100.571 1.00 23.05 37 SER G CA 1
ATOM 5688 C C . SER G 1 38 ? 70.214 38.657 100.163 1.00 20.45 37 SER G C 1
ATOM 5689 O O . SER G 1 38 ? 71.144 39.197 100.774 1.00 17.42 37 SER G O 1
ATOM 5692 N N . ILE G 1 39 ? 70.419 37.828 99.169 1.00 19.74 38 ILE G N 1
ATOM 5693 C CA . ILE G 1 39 ? 71.763 37.572 98.688 1.00 17.90 38 ILE G CA 1
ATOM 5694 C C . ILE G 1 39 ? 71.982 38.418 97.450 1.00 21.42 38 ILE G C 1
ATOM 5695 O O . ILE G 1 39 ? 71.043 38.767 96.725 1.00 23.43 38 ILE G O 1
ATOM 5700 N N . ARG G 1 40 ? 73.233 38.820 97.248 1.00 25.46 39 ARG G N 1
ATOM 5701 C CA . ARG G 1 40 ? 73.579 39.764 96.193 1.00 20.24 39 ARG G CA 1
ATOM 5702 C C . ARG G 1 40 ? 75.033 39.515 95.828 1.00 19.17 39 ARG G C 1
ATOM 5703 O O . ARG G 1 40 ? 75.925 40.031 96.506 1.00 21.64 39 ARG G O 1
ATOM 5711 N N . ILE G 1 41 ? 75.276 38.769 94.757 1.00 21.45 40 ILE G N 1
ATOM 5712 C CA . ILE G 1 41 ? 76.615 38.713 94.187 1.00 18.14 40 ILE G CA 1
ATOM 5713 C C . ILE G 1 41 ? 76.675 39.632 92.987 1.00 20.85 40 ILE G C 1
ATOM 5714 O O . ILE G 1 41 ? 75.765 39.648 92.149 1.00 19.86 40 ILE G O 1
ATOM 5719 N N . SER G 1 42 ? 77.743 40.402 92.911 1.00 20.02 41 SER G N 1
ATOM 5720 C CA . SER G 1 42 ? 78.085 41.122 91.706 1.00 19.11 41 SER G CA 1
ATOM 5721 C C . SER G 1 42 ? 79.432 40.616 91.259 1.00 18.55 41 SER G C 1
ATOM 5722 O O . SER G 1 42 ? 80.350 40.481 92.074 1.00 19.60 41 SER G O 1
ATOM 5725 N N . LEU G 1 43 ? 79.519 40.268 89.992 1.00 17.48 42 LEU G N 1
ATOM 5726 C CA . LEU G 1 43 ? 80.799 40.053 89.361 1.00 15.64 42 LEU G CA 1
ATOM 5727 C C . LEU G 1 43 ? 81.230 41.356 88.711 1.00 18.43 42 LEU G C 1
ATOM 5728 O O . LEU G 1 43 ? 80.426 42.260 88.493 1.00 20.67 42 LEU G O 1
ATOM 5733 N N . HIS G 1 44 ? 82.514 41.462 88.420 1.00 20.64 43 HIS G N 1
ATOM 5734 C CA . HIS G 1 44 ? 83.081 42.787 88.228 1.00 18.95 43 HIS G CA 1
ATOM 5735 C C . HIS G 1 44 ? 84.501 42.647 87.709 1.00 19.79 43 HIS G C 1
ATOM 5736 O O . HIS G 1 44 ? 85.463 42.842 88.456 1.00 19.17 43 HIS G O 1
ATOM 5743 N N . GLU G 1 45 ? 84.645 42.282 86.438 1.00 21.39 44 GLU G N 1
ATOM 5744 C CA . GLU G 1 45 ? 85.938 41.828 85.946 1.00 18.61 44 GLU G CA 1
ATOM 5745 C C . GLU G 1 45 ? 86.917 42.981 85.859 1.00 18.86 44 GLU G C 1
ATOM 5746 O O . GLU G 1 45 ? 86.542 44.120 85.572 1.00 23.09 44 GLU G O 1
ATOM 5752 N N . ILE G 1 46 ? 88.189 42.674 86.114 1.00 15.94 45 ILE G N 1
ATOM 5753 C CA . ILE G 1 46 ? 89.249 43.672 86.163 1.00 20.05 45 ILE G CA 1
ATOM 5754 C C . ILE G 1 46 ? 90.417 43.203 85.300 1.00 19.47 45 ILE G C 1
ATOM 5755 O O . ILE G 1 46 ? 90.679 42.003 85.191 1.00 18.48 45 ILE G O 1
ATOM 5760 N N . GLU G 1 47 ? 91.129 44.167 84.697 1.00 19.84 46 GLU G N 1
ATOM 5761 C CA . GLU G 1 47 ? 92.124 43.911 83.662 1.00 18.62 46 GLU G CA 1
ATOM 5762 C C . GLU G 1 47 ? 93.544 43.885 84.199 1.00 19.06 46 GLU G C 1
ATOM 5763 O O . GLU G 1 47 ? 93.923 44.729 85.012 1.00 21.64 46 GLU G O 1
ATOM 5769 N N . GLN G 1 48 ? 94.351 42.971 83.663 1.00 19.34 47 GLN G N 1
ATOM 5770 C CA . GLN G 1 48 ? 95.799 43.141 83.631 1.00 17.53 47 GLN G CA 1
ATOM 5771 C C . GLN G 1 48 ? 96.180 44.563 83.283 1.00 17.71 47 GLN G C 1
ATOM 5772 O O . GLN G 1 48 ? 95.374 45.294 82.708 1.00 23.38 47 GLN G O 1
ATOM 5778 N N . GLN G 1 49 ? 97.409 44.961 83.579 1.00 19.99 48 GLN G N 1
ATOM 5779 C CA . GLN G 1 49 ? 97.823 46.352 83.412 1.00 18.71 48 GLN G CA 1
ATOM 5780 C C . GLN G 1 49 ? 97.030 47.234 84.366 1.00 17.94 48 GLN G C 1
ATOM 5781 O O . GLN G 1 49 ? 97.442 48.350 84.677 1.00 22.17 48 GLN G O 1
ATOM 5787 N N . ASP G 1 50 ? 95.889 46.750 84.838 1.00 19.73 49 ASP G N 1
ATOM 5788 C CA . ASP G 1 50 ? 95.108 47.461 85.836 1.00 18.98 49 ASP G CA 1
ATOM 5789 C C . ASP G 1 50 ? 94.967 46.594 87.066 1.00 16.39 49 ASP G C 1
ATOM 5790 O O . ASP G 1 50 ? 93.853 46.362 87.524 1.00 17.93 49 ASP G O 1
ATOM 5795 N N . SER G 1 51 ? 96.079 46.097 87.592 1.00 19.71 50 SER G N 1
ATOM 5796 C CA . SER G 1 51 ? 96.022 45.072 88.618 1.00 19.12 50 SER G CA 1
ATOM 5797 C C . SER G 1 51 ? 97.404 44.599 89.003 1.00 17.74 50 SER G C 1
ATOM 5798 O O . SER G 1 51 ? 98.125 44.082 88.157 1.00 19.56 50 SER G O 1
ATOM 5801 N N . ILE G 1 52 ? 97.751 44.683 90.278 1.00 22.60 51 ILE G N 1
ATOM 5802 C CA . ILE G 1 52 ? 98.953 44.051 90.794 1.00 19.70 51 ILE G CA 1
ATOM 5803 C C . ILE G 1 52 ? 98.577 43.198 91.996 1.00 23.78 51 ILE G C 1
ATOM 5804 O O . ILE G 1 52 ? 97.875 43.651 92.909 1.00 24.44 51 ILE G O 1
ATOM 5809 N N . VAL G 1 53 ? 98.973 41.937 91.952 1.00 24.48 52 VAL G N 1
ATOM 5810 C CA . VAL G 1 53 ? 98.599 40.951 92.952 1.00 25.79 52 VAL G CA 1
ATOM 5811 C C . VAL G 1 53 ? 99.826 40.082 93.183 1.00 29.67 52 VAL G C 1
ATOM 5812 O O . VAL G 1 53 ? 100.633 39.859 92.271 1.00 27.67 52 VAL G O 1
ATOM 5816 N N . ALA G 1 54 ? 99.974 39.599 94.417 1.00 28.20 53 ALA G N 1
ATOM 5817 C CA . ALA G 1 54 ? 101.328 39.398 94.898 1.00 26.66 53 ALA G CA 1
ATOM 5818 C C . ALA G 1 54 ? 102.040 40.674 94.497 1.00 26.11 53 ALA G C 1
ATOM 5819 O O . ALA G 1 54 ? 101.795 41.736 95.073 1.00 26.73 53 ALA G O 1
ATOM 5821 N N . GLY G 1 55 ? 102.840 40.593 93.445 1.00 27.09 54 GLY G N 1
ATOM 5822 C CA . GLY G 1 55 ? 103.417 41.778 92.845 1.00 26.67 54 GLY G CA 1
ATOM 5823 C C . GLY G 1 55 ? 103.420 41.681 91.332 1.00 29.25 54 GLY G C 1
ATOM 5824 O O . GLY G 1 55 ? 104.176 42.380 90.648 1.00 31.68 54 GLY G O 1
ATOM 5825 N N . GLN G 1 56 ? 102.577 40.805 90.796 1.00 28.15 55 GLN G N 1
ATOM 5826 C CA . GLN G 1 56 ? 102.494 40.587 89.362 1.00 24.67 55 GLN G CA 1
ATOM 5827 C C . GLN G 1 56 ? 101.364 41.438 88.808 1.00 23.80 55 GLN G C 1
ATOM 5828 O O . GLN G 1 56 ? 100.217 41.314 89.250 1.00 22.86 55 GLN G O 1
ATOM 5834 N N . VAL G 1 57 ? 101.700 42.327 87.868 1.00 23.53 56 VAL G N 1
ATOM 5835 C CA . VAL G 1 57 ? 100.663 43.021 87.120 1.00 21.87 56 VAL G CA 1
ATOM 5836 C C . VAL G 1 57 ? 99.821 41.993 86.393 1.00 18.00 56 VAL G C 1
ATOM 5837 O O . VAL G 1 57 ? 100.336 41.027 85.829 1.00 21.41 56 VAL G O 1
ATOM 5841 N N . GLY G 1 58 ? 98.518 42.141 86.482 1.00 19.28 57 GLY G N 1
ATOM 5842 C CA . GLY G 1 58 ? 97.679 41.240 85.738 1.00 17.61 57 GLY G CA 1
ATOM 5843 C C . GLY G 1 58 ? 97.309 39.918 86.360 1.00 18.86 57 GLY G C 1
ATOM 5844 O O . GLY G 1 58 ? 96.187 39.454 86.142 1.00 23.08 57 GLY G O 1
ATOM 5845 N N . ALA G 1 59 ? 98.211 39.293 87.115 1.00 21.42 58 ALA G N 1
ATOM 5846 C CA . ALA G 1 59 ? 98.068 37.869 87.418 1.00 21.15 58 ALA G CA 1
ATOM 5847 C C . ALA G 1 59 ? 96.811 37.580 88.226 1.00 23.85 58 ALA G C 1
ATOM 5848 O O . ALA G 1 59 ? 96.221 38.465 88.855 1.00 28.33 58 ALA G O 1
ATOM 5850 N N . GLU G 1 60 ? 96.425 36.304 88.220 1.00 19.30 59 GLU G N 1
ATOM 5851 C CA . GLU G 1 60 ? 95.091 35.908 88.657 1.00 23.68 59 GLU G CA 1
ATOM 5852 C C . GLU G 1 60 ? 94.811 36.384 90.076 1.00 21.36 59 GLU G C 1
ATOM 5853 O O . GLU G 1 60 ? 95.625 36.186 90.979 1.00 24.74 59 GLU G O 1
ATOM 5859 N N . PHE G 1 61 ? 93.662 37.018 90.283 1.00 18.84 60 PHE G N 1
ATOM 5860 C CA . PHE G 1 61 ? 93.237 37.242 91.651 1.00 17.54 60 PHE G CA 1
ATOM 5861 C C . PHE G 1 61 ? 91.725 37.194 91.706 1.00 16.56 60 PHE G C 1
ATOM 5862 O O . PHE G 1 61 ? 91.049 37.313 90.690 1.00 18.55 60 PHE G O 1
ATOM 5870 N N . VAL G 1 62 ? 91.204 36.979 92.904 1.00 16.60 61 VAL G N 1
ATOM 5871 C CA . VAL G 1 62 ? 89.783 37.103 93.176 1.00 18.03 61 VAL G CA 1
ATOM 5872 C C . VAL G 1 62 ? 89.618 37.825 94.496 1.00 17.57 61 VAL G C 1
ATOM 5873 O O . VAL G 1 62 ? 90.346 37.561 95.453 1.00 17.75 61 VAL G O 1
ATOM 5877 N N . ASN G 1 63 ? 88.671 38.735 94.550 1.00 17.86 62 ASN G N 1
ATOM 5878 C CA . ASN G 1 63 ? 88.406 39.473 95.769 1.00 18.78 62 ASN G CA 1
ATOM 5879 C C . ASN G 1 63 ? 86.916 39.441 96.046 1.00 21.13 62 ASN G C 1
ATOM 5880 O O . ASN G 1 63 ? 86.110 39.513 95.115 1.00 24.33 62 ASN G O 1
ATOM 5885 N N . ILE G 1 64 ? 86.553 39.319 97.323 1.00 21.94 63 ILE G N 1
ATOM 5886 C CA . ILE G 1 64 ? 85.158 39.237 97.743 1.00 18.71 63 ILE G CA 1
ATOM 5887 C C . ILE G 1 64 ? 84.900 40.266 98.821 1.00 17.08 63 ILE G C 1
ATOM 5888 O O . ILE G 1 64 ? 85.631 40.313 99.820 1.00 23.35 63 ILE G O 1
ATOM 5893 N N . VAL G 1 65 ? 83.822 41.030 98.662 1.00 17.60 64 VAL G N 1
ATOM 5894 C CA . VAL G 1 65 ? 83.435 42.068 99.619 1.00 19.41 64 VAL G CA 1
ATOM 5895 C C . VAL G 1 65 ? 82.000 41.775 100.052 1.00 18.79 64 VAL G C 1
ATOM 5896 O O . VAL G 1 65 ? 81.045 42.285 99.464 1.00 21.12 64 VAL G O 1
ATOM 5900 N N . ALA G 1 66 ? 81.848 40.972 101.101 1.00 13.96 65 ALA G N 1
ATOM 5901 C CA . ALA G 1 66 ? 80.549 40.537 101.587 1.00 13.45 65 ALA G CA 1
ATOM 5902 C C . ALA G 1 66 ? 80.038 41.484 102.658 1.00 16.60 65 ALA G C 1
ATOM 5903 O O . ALA G 1 66 ? 80.697 41.682 103.682 1.00 16.82 65 ALA G O 1
ATOM 5905 N N . PHE G 1 67 ? 78.859 42.047 102.444 1.00 19.61 66 PHE G N 1
ATOM 5906 C CA . PHE G 1 67 ? 78.177 42.815 103.474 1.00 19.24 66 PHE G CA 1
ATOM 5907 C C . PHE G 1 67 ? 77.151 41.916 104.152 1.00 20.62 66 PHE G C 1
ATOM 5908 O O . PHE G 1 67 ? 76.194 41.464 103.520 1.00 20.95 66 PHE G O 1
ATOM 5916 N N . LEU G 1 68 ? 77.358 41.661 105.434 1.00 19.66 67 LEU G N 1
ATOM 5917 C CA . LEU G 1 68 ? 76.556 40.729 106.204 1.00 18.10 67 LEU G CA 1
ATOM 5918 C C . LEU G 1 68 ? 75.899 41.457 107.364 1.00 17.77 67 LEU G C 1
ATOM 5919 O O . LEU G 1 68 ? 76.477 42.374 107.933 1.00 17.02 67 LEU G O 1
ATOM 5924 N N . LEU G 1 69 ? 74.693 41.040 107.729 1.00 19.72 68 LEU G N 1
ATOM 5925 C CA . LEU G 1 69 ? 74.043 41.607 108.911 1.00 19.34 68 LEU G CA 1
ATOM 5926 C C . LEU G 1 69 ? 74.733 41.124 110.184 1.00 16.95 68 LEU G C 1
ATOM 5927 O O . LEU G 1 69 ? 74.620 39.953 110.556 1.00 18.16 68 LEU G O 1
ATOM 5932 N N . ALA G 1 70 ? 75.438 42.032 110.855 1.00 20.05 69 ALA G N 1
ATOM 5933 C CA . ALA G 1 70 ? 76.110 41.756 112.123 1.00 17.99 69 ALA G CA 1
ATOM 5934 C C . ALA G 1 70 ? 75.226 40.995 113.098 1.00 15.18 69 ALA G C 1
ATOM 5935 O O . ALA G 1 70 ? 74.236 41.533 113.603 1.00 15.84 69 ALA G O 1
ATOM 5937 N N . GLY G 1 71 ? 75.574 39.741 113.358 1.00 15.30 70 GLY G N 1
ATOM 5938 C CA . GLY G 1 71 ? 74.742 38.876 114.161 1.00 15.84 70 GLY G CA 1
ATOM 5939 C C . GLY G 1 71 ? 75.043 37.400 113.969 1.00 17.91 70 GLY G C 1
ATOM 5940 O O . GLY G 1 71 ? 74.173 36.556 114.183 1.00 19.50 70 GLY G O 1
ATOM 5941 N N . ARG G 1 72 ? 76.258 37.056 113.559 1.00 17.06 71 ARG G N 1
ATOM 5942 C CA . ARG G 1 72 ? 76.606 35.659 113.355 1.00 19.33 71 ARG G CA 1
ATOM 5943 C C . ARG G 1 72 ? 77.976 35.375 113.937 1.00 19.49 71 ARG G C 1
ATOM 5944 O O . ARG G 1 72 ? 78.845 36.246 113.967 1.00 17.69 71 ARG G O 1
ATOM 5952 N N . ASN G 1 73 ? 78.166 34.123 114.351 1.00 21.21 72 ASN G N 1
ATOM 5953 C CA . ASN G 1 73 ? 79.429 33.648 114.904 1.00 22.04 72 ASN G CA 1
ATOM 5954 C C . ASN G 1 73 ? 80.579 33.859 113.942 1.00 19.75 72 ASN G C 1
ATOM 5955 O O . ASN G 1 73 ? 80.479 34.638 112.999 1.00 19.70 72 ASN G O 1
ATOM 5960 N N . ASP G 1 74 ? 81.664 33.128 114.157 1.00 19.16 73 ASP G N 1
ATOM 5961 C CA . ASP G 1 74 ? 82.785 33.154 113.244 1.00 19.24 73 ASP G CA 1
ATOM 5962 C C . ASP G 1 74 ? 83.265 31.768 112.839 1.00 22.17 73 ASP G C 1
ATOM 5963 O O . ASP G 1 74 ? 84.086 31.659 111.919 1.00 23.83 73 ASP G O 1
ATOM 5968 N N . GLU G 1 75 ? 82.802 30.712 113.505 1.00 25.41 74 GLU G N 1
ATOM 5969 C CA . GLU G 1 75 ? 82.904 29.379 112.925 1.00 24.92 74 GLU G CA 1
ATOM 5970 C C . GLU G 1 75 ? 82.041 29.289 111.673 1.00 20.85 74 GLU G C 1
ATOM 5971 O O . GLU G 1 75 ? 82.447 28.721 110.651 1.00 21.39 74 GLU G O 1
ATOM 5977 N N . VAL G 1 76 ? 80.857 29.895 111.734 1.00 21.34 75 VAL G N 1
ATOM 5978 C CA . VAL G 1 76 ? 79.989 30.024 110.582 1.00 22.44 75 VAL G CA 1
ATOM 5979 C C . VAL G 1 76 ? 80.552 31.009 109.571 1.00 22.43 75 VAL G C 1
ATOM 5980 O O . VAL G 1 76 ? 80.103 31.035 108.422 1.00 22.61 75 VAL G O 1
ATOM 5984 N N . LYS G 1 77 ? 81.513 31.841 109.968 1.00 20.80 76 LYS G N 1
ATOM 5985 C CA . LYS G 1 77 ? 82.145 32.716 108.994 1.00 19.21 76 LYS G CA 1
ATOM 5986 C C . LYS G 1 77 ? 83.264 31.986 108.263 1.00 23.88 76 LYS G C 1
ATOM 5987 O O . LYS G 1 77 ? 83.280 31.938 107.029 1.00 27.87 76 LYS G O 1
ATOM 5993 N N . ALA G 1 78 ? 84.193 31.386 109.009 1.00 24.00 77 ALA G N 1
ATOM 5994 C CA . ALA G 1 78 ? 85.233 30.582 108.385 1.00 21.44 77 ALA G CA 1
ATOM 5995 C C . ALA G 1 78 ? 84.650 29.525 107.466 1.00 20.95 77 ALA G C 1
ATOM 5996 O O . ALA G 1 78 ? 85.267 29.171 106.451 1.00 20.14 77 ALA G O 1
ATOM 5998 N N . ASN G 1 79 ? 83.480 28.986 107.815 1.00 22.35 78 ASN G N 1
ATOM 5999 C CA . ASN G 1 79 ? 82.836 28.016 106.933 1.00 23.13 78 ASN G CA 1
ATOM 6000 C C . ASN G 1 79 ? 82.613 28.615 105.556 1.00 22.02 78 ASN G C 1
ATOM 6001 O O . ASN G 1 79 ? 83.137 28.128 104.542 1.00 25.66 78 ASN G O 1
ATOM 6006 N N . PHE G 1 80 ? 81.838 29.691 105.515 1.00 21.07 79 PHE G N 1
ATOM 6007 C CA . PHE G 1 80 ? 81.723 30.499 104.314 1.00 22.99 79 PHE G CA 1
ATOM 6008 C C . PHE G 1 80 ? 83.054 30.680 103.611 1.00 23.62 79 PHE G C 1
ATOM 6009 O O . PHE G 1 80 ? 83.172 30.420 102.412 1.00 25.31 79 PHE G O 1
ATOM 6017 N N . LEU G 1 81 ? 84.077 31.124 104.337 1.00 23.08 80 LEU G N 1
ATOM 6018 C CA . LEU G 1 81 ? 85.344 31.419 103.682 1.00 21.59 80 LEU G CA 1
ATOM 6019 C C . LEU G 1 81 ? 85.864 30.204 102.929 1.00 23.25 80 LEU G C 1
ATOM 6020 O O . LEU G 1 81 ? 86.268 30.301 101.757 1.00 23.20 80 LEU G O 1
ATOM 6025 N N . ALA G 1 82 ? 85.824 29.039 103.580 1.00 23.66 81 ALA G N 1
ATOM 6026 C CA . ALA G 1 82 ? 86.271 27.817 102.926 1.00 24.26 81 ALA G CA 1
ATOM 6027 C C . ALA G 1 82 ? 85.492 27.559 101.646 1.00 22.14 81 ALA G C 1
ATOM 6028 O O . ALA G 1 82 ? 86.074 27.202 100.612 1.00 22.58 81 ALA G O 1
ATOM 6030 N N . ALA G 1 83 ? 84.175 27.759 101.685 1.00 25.03 82 ALA G N 1
ATOM 6031 C CA . ALA G 1 83 ? 83.348 27.251 100.585 1.00 26.06 82 ALA G CA 1
ATOM 6032 C C . ALA G 1 83 ? 83.258 28.232 99.422 1.00 24.69 82 ALA G C 1
ATOM 6033 O O . ALA G 1 83 ? 83.427 27.849 98.258 1.00 25.09 82 ALA G O 1
ATOM 6035 N N . ILE G 1 84 ? 82.962 29.497 99.715 1.00 26.58 83 ILE G N 1
ATOM 6036 C CA . ILE G 1 84 ? 83.120 30.546 98.717 1.00 22.63 83 ILE G CA 1
ATOM 6037 C C . ILE G 1 84 ? 84.484 30.438 98.056 1.00 23.98 83 ILE G C 1
ATOM 6038 O O . ILE G 1 84 ? 84.616 30.651 96.841 1.00 23.80 83 ILE G O 1
ATOM 6043 N N . ASN G 1 85 ? 85.512 30.042 98.815 1.00 22.84 84 ASN G N 1
ATOM 6044 C CA . ASN G 1 85 ? 86.811 29.903 98.178 1.00 23.43 84 ASN G CA 1
ATOM 6045 C C . ASN G 1 85 ? 86.847 28.714 97.235 1.00 23.63 84 ASN G C 1
ATOM 6046 O O . ASN G 1 85 ? 87.453 28.794 96.164 1.00 23.39 84 ASN G O 1
ATOM 6051 N N . LYS G 1 86 ? 86.227 27.596 97.608 1.00 25.03 85 LYS G N 1
ATOM 6052 C CA . LYS G 1 86 ? 86.216 26.474 96.679 1.00 23.03 85 LYS G CA 1
ATOM 6053 C C . LYS G 1 86 ? 85.487 26.845 95.397 1.00 21.31 85 LYS G C 1
ATOM 6054 O O . LYS G 1 86 ? 86.051 26.758 94.297 1.00 21.98 85 LYS G O 1
ATOM 6060 N N . THR G 1 87 ? 84.229 27.280 95.529 1.00 23.06 86 THR G N 1
ATOM 6061 C CA . THR G 1 87 ? 83.461 27.776 94.391 1.00 23.08 86 THR G CA 1
ATOM 6062 C C . THR G 1 87 ? 84.326 28.637 93.503 1.00 24.90 86 THR G C 1
ATOM 6063 O O . THR G 1 87 ? 84.338 28.484 92.280 1.00 23.50 86 THR G O 1
ATOM 6067 N N . ALA G 1 88 ? 85.069 29.545 94.118 1.00 21.81 87 ALA G N 1
ATOM 6068 C CA . ALA G 1 88 ? 85.899 30.436 93.335 1.00 23.71 87 ALA G CA 1
ATOM 6069 C C . ALA G 1 88 ? 87.005 29.674 92.615 1.00 22.41 87 ALA G C 1
ATOM 6070 O O . ALA G 1 88 ? 87.252 29.901 91.424 1.00 20.39 87 ALA G O 1
ATOM 6072 N N . VAL G 1 89 ? 87.661 28.743 93.308 1.00 23.18 88 VAL G N 1
ATOM 6073 C CA . VAL G 1 89 ? 88.826 28.077 92.733 1.00 20.22 88 VAL G CA 1
ATOM 6074 C C . VAL G 1 89 ? 88.416 27.254 91.526 1.00 21.21 88 VAL G C 1
ATOM 6075 O O . VAL G 1 89 ? 89.113 27.240 90.506 1.00 20.89 88 VAL G O 1
ATOM 6079 N N . THR G 1 90 ? 87.264 26.589 91.600 1.00 21.04 89 THR G N 1
ATOM 6080 C CA . THR G 1 90 ? 86.899 25.649 90.551 1.00 21.02 89 THR G CA 1
ATOM 6081 C C . THR G 1 90 ? 85.918 26.199 89.528 1.00 22.69 89 THR G C 1
ATOM 6082 O O . THR G 1 90 ? 86.000 25.821 88.358 1.00 26.39 89 THR G O 1
ATOM 6086 N N . THR G 1 91 ? 84.974 27.049 89.913 1.00 22.72 90 THR G N 1
ATOM 6087 C CA . THR G 1 91 ? 84.062 27.579 88.908 1.00 21.63 90 THR G CA 1
ATOM 6088 C C . THR G 1 91 ? 84.757 28.569 87.993 1.00 23.97 90 THR G C 1
ATOM 6089 O O . THR G 1 91 ? 84.239 28.880 86.914 1.00 22.98 90 THR G O 1
ATOM 6093 N N . LEU G 1 92 ? 85.919 29.051 88.408 1.00 23.41 91 LEU G N 1
ATOM 6094 C CA . LEU G 1 92 ? 86.651 30.089 87.718 1.00 22.19 91 LEU G CA 1
ATOM 6095 C C . LEU G 1 92 ? 88.074 29.689 87.376 1.00 21.86 91 LEU G C 1
ATOM 6096 O O . LEU G 1 92 ? 88.765 30.453 86.697 1.00 23.88 91 LEU G O 1
ATOM 6101 N N . ASP G 1 93 ? 88.532 28.532 87.830 1.00 22.56 92 ASP G N 1
ATOM 6102 C CA . ASP G 1 93 ? 89.909 28.088 87.656 1.00 24.09 92 ASP G CA 1
ATOM 6103 C C . ASP G 1 93 ? 90.898 29.147 88.136 1.00 23.34 92 ASP G C 1
ATOM 6104 O O . ASP G 1 93 ? 91.760 29.624 87.397 1.00 23.05 92 ASP G O 1
ATOM 6109 N N . VAL G 1 94 ? 90.756 29.501 89.416 1.00 21.43 93 VAL G N 1
ATOM 6110 C CA . VAL G 1 94 ? 91.775 30.265 90.115 1.00 21.18 93 VAL G CA 1
ATOM 6111 C C . VAL G 1 94 ? 92.567 29.276 90.949 1.00 23.81 93 VAL G C 1
ATOM 6112 O O . VAL G 1 94 ? 92.079 28.191 91.304 1.00 23.64 93 VAL G O 1
ATOM 6116 N N . SER G 1 95 ? 93.818 29.643 91.229 1.00 26.65 94 SER G N 1
ATOM 6117 C CA . SER G 1 95 ? 94.642 28.928 92.186 1.00 23.09 94 SER G CA 1
ATOM 6118 C C . SER G 1 95 ? 94.014 29.011 93.559 1.00 19.92 94 SER G C 1
ATOM 6119 O O . SER G 1 95 ? 93.223 29.903 93.851 1.00 22.40 94 SER G O 1
ATOM 6122 N N . ASP G 1 96 ? 94.408 28.088 94.426 1.00 24.08 95 ASP G N 1
ATOM 6123 C CA . ASP G 1 96 ? 93.915 28.120 95.799 1.00 26.21 95 ASP G CA 1
ATOM 6124 C C . ASP G 1 96 ? 94.298 29.404 96.544 1.00 24.48 95 ASP G C 1
ATOM 6125 O O . ASP G 1 96 ? 93.691 29.706 97.575 1.00 27.02 95 ASP G O 1
ATOM 6130 N N . SER G 1 97 ? 95.264 30.182 96.041 1.00 24.06 96 SER G N 1
ATOM 6131 C CA . SER G 1 97 ? 95.948 31.182 96.855 1.00 21.89 96 SER G CA 1
ATOM 6132 C C . SER G 1 97 ? 95.608 32.628 96.556 1.00 21.04 96 SER G C 1
ATOM 6133 O O . SER G 1 97 ? 96.038 33.501 97.315 1.00 23.92 96 SER G O 1
ATOM 6136 N N . CYS G 1 98 ? 94.897 32.918 95.474 1.00 21.92 97 CYS G N 1
ATOM 6137 C CA . CYS G 1 98 ? 94.805 34.280 94.962 1.00 19.71 97 CYS G CA 1
ATOM 6138 C C . CYS G 1 98 ? 93.486 34.945 95.271 1.00 17.74 97 CYS G C 1
ATOM 6139 O O . CYS G 1 98 ? 93.251 36.063 94.817 1.00 15.97 97 CYS G O 1
ATOM 6142 N N . ILE G 1 99 ? 92.629 34.297 96.028 1.00 19.79 98 ILE G N 1
ATOM 6143 C CA . ILE G 1 99 ? 91.352 34.859 96.423 1.00 19.12 98 ILE G CA 1
ATOM 6144 C C . ILE G 1 99 ? 91.487 35.420 97.831 1.00 20.77 98 ILE G C 1
ATOM 6145 O O . ILE G 1 99 ? 91.993 34.736 98.731 1.00 22.79 98 ILE G O 1
ATOM 6150 N N . ARG G 1 100 ? 91.067 36.665 98.024 1.00 18.35 99 ARG G N 1
ATOM 6151 C CA . ARG G 1 100 ? 90.962 37.252 99.346 1.00 18.01 99 ARG G CA 1
ATOM 6152 C C . ARG G 1 100 ? 89.506 37.621 99.604 1.00 18.23 99 ARG G C 1
ATOM 6153 O O . ARG G 1 100 ? 88.860 38.252 98.759 1.00 17.68 99 ARG G O 1
ATOM 6161 N N . THR G 1 101 ? 88.992 37.216 100.765 1.00 18.97 100 THR G N 1
ATOM 6162 C CA . THR G 1 101 ? 87.637 37.545 101.209 1.00 17.43 100 THR G CA 1
ATOM 6163 C C . THR G 1 101 ? 87.689 38.459 102.427 1.00 19.91 100 THR G C 1
ATOM 6164 O O . THR G 1 101 ? 88.226 38.068 103.470 1.00 18.24 100 THR G O 1
ATOM 6168 N N . MET G 1 102 ? 87.095 39.651 102.312 1.00 18.07 101 MET G N 1
ATOM 6169 C CA . MET G 1 102 ? 87.009 40.602 103.425 1.00 15.64 101 MET G CA 1
ATOM 6170 C C . MET G 1 102 ? 85.567 40.659 103.896 1.00 15.47 101 MET G C 1
ATOM 6171 O O . MET G 1 102 ? 84.721 41.284 103.254 1.00 15.40 101 MET G O 1
ATOM 6176 N N . LEU G 1 103 ? 85.291 40.010 105.023 1.00 20.51 102 LEU G N 1
ATOM 6177 C CA . LEU G 1 103 ? 83.929 39.909 105.540 1.00 14.95 102 LEU G CA 1
ATOM 6178 C C . LEU G 1 103 ? 83.568 41.151 106.327 1.00 15.48 102 LEU G C 1
ATOM 6179 O O . LEU G 1 103 ? 84.223 41.473 107.318 1.00 14.66 102 LEU G O 1
ATOM 6184 N N . ILE G 1 104 ? 82.497 41.815 105.905 1.00 13.64 103 ILE G N 1
ATOM 6185 C CA . ILE G 1 104 ? 82.095 43.108 106.421 1.00 13.78 103 ILE G CA 1
ATOM 6186 C C . ILE G 1 104 ? 80.812 42.902 107.201 1.00 17.97 103 ILE G C 1
ATOM 6187 O O . ILE G 1 104 ? 79.871 42.276 106.706 1.00 16.94 103 ILE G O 1
ATOM 6192 N N . ASP G 1 105 ? 80.788 43.385 108.431 1.00 17.19 104 ASP G N 1
ATOM 6193 C CA . ASP G 1 105 ? 79.611 43.258 109.268 1.00 17.05 104 ASP G CA 1
ATOM 6194 C C . ASP G 1 105 ? 78.916 44.597 109.318 1.00 16.84 104 ASP G C 1
ATOM 6195 O O . ASP G 1 105 ? 79.562 45.642 109.421 1.00 17.57 104 ASP G O 1
ATOM 6200 N N . ILE G 1 106 ? 77.597 44.558 109.241 1.00 17.54 105 ILE G N 1
ATOM 6201 C CA . ILE G 1 106 ? 76.787 45.752 109.194 1.00 19.23 105 ILE G CA 1
ATOM 6202 C C . ILE G 1 106 ? 75.825 45.703 110.363 1.00 21.07 105 ILE G C 1
ATOM 6203 O O . ILE G 1 106 ? 75.092 44.716 110.532 1.00 22.41 105 ILE G O 1
ATOM 6208 N N . ALA G 1 107 ? 75.838 46.759 111.168 1.00 21.21 106 ALA G N 1
ATOM 6209 C CA . ALA G 1 107 ? 74.872 46.890 112.238 1.00 19.42 106 ALA G CA 1
ATOM 6210 C C . ALA G 1 107 ? 73.504 47.178 111.647 1.00 18.78 106 ALA G C 1
ATOM 6211 O O . ALA G 1 107 ? 73.392 47.943 110.689 1.00 25.40 106 ALA G O 1
ATOM 6213 N N . PRO G 1 108 ? 72.453 46.583 112.186 1.00 18.55 107 PRO G N 1
ATOM 6214 C CA . PRO G 1 108 ? 71.138 46.764 111.568 1.00 21.75 107 PRO G CA 1
ATOM 6215 C C . PRO G 1 108 ? 70.703 48.207 111.429 1.00 18.91 107 PRO G C 1
ATOM 6216 O O . PRO G 1 108 ? 70.033 48.536 110.447 1.00 20.95 107 PRO G O 1
ATOM 6220 N N . GLU G 1 109 ? 71.077 49.095 112.335 1.00 18.65 108 GLU G N 1
ATOM 6221 C CA . GLU G 1 109 ? 70.736 50.471 111.999 1.00 21.69 108 GLU G CA 1
ATOM 6222 C C . GLU G 1 109 ? 71.603 51.028 110.883 1.00 20.80 108 GLU G C 1
ATOM 6223 O O . GLU G 1 109 ? 71.352 52.157 110.441 1.00 20.25 108 GLU G O 1
ATOM 6229 N N . HIS G 1 110 ? 72.589 50.259 110.410 1.00 20.83 109 HIS G N 1
ATOM 6230 C CA . HIS G 1 110 ? 73.574 50.706 109.435 1.00 19.92 109 HIS G CA 1
ATOM 6231 C C . HIS G 1 110 ? 73.417 50.017 108.067 1.00 23.38 109 HIS G C 1
ATOM 6232 O O . HIS G 1 110 ? 74.389 49.919 107.312 1.00 19.80 109 HIS G O 1
ATOM 6239 N N . MET G 1 111 ? 72.228 49.527 107.728 1.00 24.29 110 MET G N 1
ATOM 6240 C CA . MET G 1 111 ? 72.034 48.879 106.436 1.00 20.87 110 MET G CA 1
ATOM 6241 C C . MET G 1 111 ? 70.735 49.378 105.841 1.00 22.64 110 MET G C 1
ATOM 6242 O O . MET G 1 111 ? 69.720 49.441 106.544 1.00 22.57 110 MET G O 1
ATOM 6247 N N . GLY G 1 112 ? 70.769 49.734 104.559 1.00 17.06 111 GLY G N 1
ATOM 6248 C CA . GLY G 1 112 ? 69.571 50.141 103.862 1.00 18.36 111 GLY G CA 1
ATOM 6249 C C . GLY G 1 112 ? 68.955 48.927 103.208 1.00 18.06 111 GLY G C 1
ATOM 6250 O O . GLY G 1 112 ? 69.656 48.119 102.593 1.00 20.32 111 GLY G O 1
ATOM 6251 N N . VAL G 1 113 ? 67.639 48.797 103.347 1.00 19.05 112 VAL G N 1
ATOM 6252 C CA . VAL G 1 113 ? 66.925 47.618 102.866 1.00 19.25 112 VAL G CA 1
ATOM 6253 C C . VAL G 1 113 ? 65.664 48.040 102.108 1.00 19.30 112 VAL G C 1
ATOM 6254 O O . VAL G 1 113 ? 65.578 49.161 101.602 1.00 21.55 112 VAL G O 1
ATOM 6258 N N . GLN G 1 114 ? 64.670 47.163 102.048 1.00 19.76 113 GLN G N 1
ATOM 6259 C CA . GLN G 1 114 ? 63.478 47.391 101.239 1.00 19.56 113 GLN G CA 1
ATOM 6260 C C . GLN G 1 114 ? 62.835 48.722 101.560 1.00 21.55 113 GLN G C 1
ATOM 6261 O O . GLN G 1 114 ? 62.420 48.957 102.696 1.00 22.43 113 GLN G O 1
ATOM 6267 N N . GLU G 1 115 ? 62.786 49.584 100.533 1.00 23.65 114 GLU G N 1
ATOM 6268 C CA . GLU G 1 115 ? 62.072 50.874 100.472 1.00 25.21 114 GLU G CA 1
ATOM 6269 C C . GLU G 1 115 ? 62.634 51.932 101.438 1.00 24.78 114 GLU G C 1
ATOM 6270 O O . GLU G 1 115 ? 61.905 52.592 102.179 1.00 27.63 114 GLU G O 1
ATOM 6276 N N . GLY G 1 116 ? 63.933 52.175 101.335 1.00 23.10 115 GLY G N 1
ATOM 6277 C CA . GLY G 1 116 ? 64.521 53.235 102.123 1.00 23.57 115 GLY G CA 1
ATOM 6278 C C . GLY G 1 116 ? 64.450 52.962 103.597 1.00 22.23 115 GLY G C 1
ATOM 6279 O O . GLY G 1 116 ? 64.371 53.895 104.402 1.00 20.26 115 GLY G O 1
ATOM 6280 N N . LEU G 1 117 ? 64.464 51.696 103.968 1.00 23.66 116 LEU G N 1
ATOM 6281 C CA . LEU G 1 117 ? 64.425 51.282 105.354 1.00 21.24 116 LEU G CA 1
ATOM 6282 C C . LEU G 1 117 ? 65.814 50.874 105.822 1.00 19.55 116 LEU G C 1
ATOM 6283 O O . LEU G 1 117 ? 66.647 50.407 105.042 1.00 19.15 116 LEU G O 1
ATOM 6288 N N . SER G 1 118 ? 66.061 51.068 107.111 1.00 23.10 117 SER G N 1
ATOM 6289 C CA . SER G 1 118 ? 67.192 50.407 107.733 1.00 21.75 117 SER G CA 1
ATOM 6290 C C . SER G 1 118 ? 66.816 48.969 108.018 1.00 23.08 117 SER G C 1
ATOM 6291 O O . SER G 1 118 ? 65.636 48.606 108.047 1.00 26.45 117 SER G O 1
ATOM 6294 N N . ALA G 1 119 ? 67.828 48.136 108.237 1.00 19.69 118 ALA G N 1
ATOM 6295 C CA . ALA G 1 119 ? 67.525 46.766 108.634 1.00 21.77 118 ALA G CA 1
ATOM 6296 C C . ALA G 1 119 ? 66.719 46.725 109.930 1.00 22.85 118 ALA G C 1
ATOM 6297 O O . ALA G 1 119 ? 65.737 45.983 110.032 1.00 22.44 118 ALA G O 1
ATOM 6299 N N . ALA G 1 120 ? 67.090 47.542 110.916 1.00 20.45 119 ALA G N 1
ATOM 6300 C CA . ALA G 1 120 ? 66.530 47.382 112.259 1.00 23.33 119 ALA G CA 1
ATOM 6301 C C . ALA G 1 120 ? 65.009 47.488 112.255 1.00 21.14 119 ALA G C 1
ATOM 6302 O O . ALA G 1 120 ? 64.313 46.677 112.880 1.00 22.41 119 ALA G O 1
ATOM 6304 N N . ALA G 1 121 ? 64.478 48.460 111.537 1.00 22.18 120 ALA G N 1
ATOM 6305 C CA . ALA G 1 121 ? 63.079 48.815 111.617 1.00 18.06 120 ALA G CA 1
ATOM 6306 C C . ALA G 1 121 ? 62.204 47.825 110.994 1.00 20.91 120 ALA G C 1
ATOM 6307 O O . ALA G 1 121 ? 61.026 48.109 110.823 1.00 20.33 120 ALA G O 1
ATOM 6309 N N . PHE G 1 122 ? 62.692 46.647 110.640 1.00 24.65 121 PHE G N 1
ATOM 6310 C CA . PHE G 1 122 ? 61.803 45.540 110.325 1.00 23.13 121 PHE G CA 1
ATOM 6311 C C . PHE G 1 122 ? 61.217 45.003 111.626 1.00 24.79 121 PHE G C 1
ATOM 6312 O O . PHE G 1 122 ? 61.882 44.272 112.360 1.00 22.67 121 PHE G O 1
ATOM 6320 N N . PRO H 1 2 ? 45.259 37.766 123.817 1.00 19.98 1 PRO H N 1
ATOM 6321 C CA . PRO H 1 2 ? 45.371 36.354 124.162 1.00 16.88 1 PRO H CA 1
ATOM 6322 C C . PRO H 1 2 ? 44.882 36.111 125.566 1.00 20.12 1 PRO H C 1
ATOM 6323 O O . PRO H 1 2 ? 44.876 37.016 126.396 1.00 24.02 1 PRO H O 1
ATOM 6327 N N . ILE H 1 3 ? 44.446 34.887 125.808 1.00 20.20 2 ILE H N 1
ATOM 6328 C CA . ILE H 1 3 ? 44.047 34.421 127.119 1.00 18.43 2 ILE H CA 1
ATOM 6329 C C . ILE H 1 3 ? 45.014 33.307 127.464 1.00 18.52 2 ILE H C 1
ATOM 6330 O O . ILE H 1 3 ? 45.001 32.242 126.831 1.00 19.37 2 ILE H O 1
ATOM 6335 N N . LEU H 1 4 ? 45.881 33.568 128.427 1.00 18.75 3 LEU H N 1
ATOM 6336 C CA . LEU H 1 4 ? 46.902 32.623 128.853 1.00 19.54 3 LEU H CA 1
ATOM 6337 C C . LEU H 1 4 ? 46.355 31.892 130.062 1.00 20.48 3 LEU H C 1
ATOM 6338 O O . LEU H 1 4 ? 46.347 32.424 131.173 1.00 20.76 3 LEU H O 1
ATOM 6343 N N . GLN H 1 5 ? 45.864 30.687 129.829 1.00 20.82 4 GLN H N 1
ATOM 6344 C CA . GLN H 1 5 ? 45.513 29.753 130.887 1.00 21.06 4 GLN H CA 1
ATOM 6345 C C . GLN H 1 5 ? 46.737 28.900 131.190 1.00 22.19 4 GLN H C 1
ATOM 6346 O O . GLN H 1 5 ? 47.087 28.008 130.413 1.00 21.24 4 GLN H O 1
ATOM 6352 N N . VAL H 1 6 ? 47.391 29.169 132.314 1.00 22.56 5 VAL H N 1
ATOM 6353 C CA . VAL H 1 6 ? 48.648 28.517 132.658 1.00 21.16 5 VAL H CA 1
ATOM 6354 C C . VAL H 1 6 ? 48.403 27.539 133.798 1.00 23.78 5 VAL H C 1
ATOM 6355 O O . VAL H 1 6 ? 47.471 27.694 134.595 1.00 26.18 5 VAL H O 1
ATOM 6359 N N . GLN H 1 7 ? 49.222 26.492 133.847 1.00 27.25 6 GLN H N 1
ATOM 6360 C CA . GLN H 1 7 ? 49.175 25.521 134.933 1.00 26.29 6 GLN H CA 1
ATOM 6361 C C . GLN H 1 7 ? 50.604 25.086 135.233 1.00 21.23 6 GLN H C 1
ATOM 6362 O O . GLN H 1 7 ? 51.417 24.918 134.316 1.00 22.35 6 GLN H O 1
ATOM 6368 N N . VAL H 1 8 ? 50.925 24.951 136.521 1.00 22.59 7 VAL H N 1
ATOM 6369 C CA . VAL H 1 8 ? 52.316 24.795 136.936 1.00 22.25 7 VAL H CA 1
ATOM 6370 C C . VAL H 1 8 ? 52.391 23.770 138.056 1.00 25.36 7 VAL H C 1
ATOM 6371 O O . VAL H 1 8 ? 51.382 23.377 138.634 1.00 28.63 7 VAL H O 1
ATOM 6375 N N . THR H 1 9 ? 53.596 23.297 138.348 1.00 22.46 8 THR H N 1
ATOM 6376 C CA . THR H 1 9 ? 53.700 22.507 139.551 1.00 19.36 8 THR H CA 1
ATOM 6377 C C . THR H 1 9 ? 53.375 23.381 140.754 1.00 22.31 8 THR H C 1
ATOM 6378 O O . THR H 1 9 ? 53.378 24.606 140.682 1.00 22.52 8 THR H O 1
ATOM 6382 N N . ALA H 1 10 ? 53.014 22.744 141.849 1.00 23.64 9 ALA H N 1
ATOM 6383 C CA . ALA H 1 10 ? 52.664 23.497 143.035 1.00 21.90 9 ALA H CA 1
ATOM 6384 C C . ALA H 1 10 ? 53.912 23.768 143.857 1.00 20.80 9 ALA H C 1
ATOM 6385 O O . ALA H 1 10 ? 54.867 22.988 143.855 1.00 22.63 9 ALA H O 1
ATOM 6387 N N . GLY H 1 11 ? 53.901 24.893 144.551 1.00 23.47 10 GLY H N 1
ATOM 6388 C CA . GLY H 1 11 ? 54.976 25.187 145.473 1.00 23.96 10 GLY H CA 1
ATOM 6389 C C . GLY H 1 11 ? 55.578 26.547 145.237 1.00 21.67 10 GLY H C 1
ATOM 6390 O O . GLY H 1 11 ? 56.712 26.812 145.638 1.00 27.46 10 GLY H O 1
ATOM 6391 N N . ARG H 1 12 ? 54.819 27.415 144.591 1.00 22.47 11 ARG H N 1
ATOM 6392 C CA . ARG H 1 12 ? 55.283 28.726 144.181 1.00 22.61 11 ARG H CA 1
ATOM 6393 C C . ARG H 1 12 ? 54.968 29.748 145.264 1.00 22.37 11 ARG H C 1
ATOM 6394 O O . ARG H 1 12 ? 54.125 29.512 146.127 1.00 20.93 11 ARG H O 1
ATOM 6402 N N . SER H 1 13 ? 55.652 30.897 145.205 1.00 23.07 12 SER H N 1
ATOM 6403 C CA . SER H 1 13 ? 55.432 32.007 146.125 1.00 24.03 12 SER H CA 1
ATOM 6404 C C . SER H 1 13 ? 54.467 33.018 145.517 1.00 25.02 12 SER H C 1
ATOM 6405 O O . SER H 1 13 ? 54.262 33.050 144.307 1.00 24.84 12 SER H O 1
ATOM 6408 N N . GLN H 1 14 ? 53.889 33.865 146.378 1.00 23.52 13 GLN H N 1
ATOM 6409 C CA . GLN H 1 14 ? 53.083 34.978 145.891 1.00 24.88 13 GLN H CA 1
ATOM 6410 C C . GLN H 1 14 ? 53.928 35.924 145.058 1.00 25.49 13 GLN H C 1
ATOM 6411 O O . GLN H 1 14 ? 53.486 36.397 144.007 1.00 24.18 13 GLN H O 1
ATOM 6417 N N . GLN H 1 15 ? 55.156 36.202 145.512 1.00 29.36 14 GLN H N 1
ATOM 6418 C CA . GLN H 1 15 ? 56.034 37.136 144.814 1.00 28.89 14 GLN H CA 1
ATOM 6419 C C . GLN H 1 15 ? 56.550 36.588 143.497 1.00 26.54 14 GLN H C 1
ATOM 6420 O O . GLN H 1 15 ? 57.044 37.366 142.678 1.00 28.45 14 GLN H O 1
ATOM 6426 N N . GLN H 1 16 ? 56.502 35.276 143.293 1.00 26.74 15 GLN H N 1
ATOM 6427 C CA . GLN H 1 16 ? 56.828 34.753 141.976 1.00 25.08 15 GLN H CA 1
ATOM 6428 C C . GLN H 1 16 ? 55.590 34.560 141.123 1.00 25.80 15 GLN H C 1
ATOM 6429 O O . GLN H 1 16 ? 55.649 34.781 139.918 1.00 26.22 15 GLN H O 1
ATOM 6435 N N . LYS H 1 17 ? 54.489 34.085 141.709 1.00 25.06 16 LYS H N 1
ATOM 6436 C CA . LYS H 1 17 ? 53.254 33.952 140.948 1.00 24.44 16 LYS H CA 1
ATOM 6437 C C . LYS H 1 17 ? 52.850 35.296 140.385 1.00 25.19 16 LYS H C 1
ATOM 6438 O O . LYS H 1 17 ? 52.846 35.512 139.163 1.00 27.30 16 LYS H O 1
ATOM 6444 N N . THR H 1 18 ? 52.565 36.239 141.278 1.00 25.23 17 THR H N 1
ATOM 6445 C CA . THR H 1 18 ? 52.076 37.536 140.850 1.00 25.71 17 THR H CA 1
ATOM 6446 C C . THR H 1 18 ? 53.068 38.214 139.920 1.00 22.70 17 THR H C 1
ATOM 6447 O O . THR H 1 18 ? 52.666 39.064 139.120 1.00 23.49 17 THR H O 1
ATOM 6451 N N . ALA H 1 19 ? 54.343 37.830 139.986 1.00 22.37 18 ALA H N 1
ATOM 6452 C CA . ALA H 1 19 ? 55.373 38.293 139.070 1.00 20.01 18 ALA H CA 1
ATOM 6453 C C . ALA H 1 19 ? 55.730 37.250 138.022 1.00 21.51 18 ALA H C 1
ATOM 6454 O O . ALA H 1 19 ? 56.841 37.272 137.488 1.00 23.82 18 ALA H O 1
ATOM 6456 N N . PHE H 1 20 ? 54.844 36.294 137.775 1.00 22.53 19 PHE H N 1
ATOM 6457 C CA . PHE H 1 20 ? 54.725 35.705 136.458 1.00 23.02 19 PHE H CA 1
ATOM 6458 C C . PHE H 1 20 ? 53.579 36.337 135.718 1.00 22.90 19 PHE H C 1
ATOM 6459 O O . PHE H 1 20 ? 53.673 36.582 134.517 1.00 26.78 19 PHE H O 1
ATOM 6467 N N . LEU H 1 21 ? 52.509 36.618 136.455 1.00 23.32 20 LEU H N 1
ATOM 6468 C CA . LEU H 1 21 ? 51.328 37.230 135.879 1.00 23.01 20 LEU H CA 1
ATOM 6469 C C . LEU H 1 21 ? 51.675 38.560 135.230 1.00 27.19 20 LEU H C 1
ATOM 6470 O O . LEU H 1 21 ? 51.324 38.814 134.070 1.00 27.75 20 LEU H O 1
ATOM 6475 N N . GLN H 1 22 ? 52.373 39.425 135.970 1.00 28.41 21 GLN H N 1
ATOM 6476 C CA . GLN H 1 22 ? 52.801 40.719 135.447 1.00 26.45 21 GLN H CA 1
ATOM 6477 C C . GLN H 1 22 ? 54.060 40.617 134.595 1.00 25.54 21 GLN H C 1
ATOM 6478 O O . GLN H 1 22 ? 54.356 41.545 133.833 1.00 25.93 21 GLN H O 1
ATOM 6484 N N . ASN H 1 23 ? 54.804 39.520 134.700 1.00 24.26 22 ASN H N 1
ATOM 6485 C CA . ASN H 1 23 ? 55.952 39.305 133.837 1.00 26.44 22 ASN H CA 1
ATOM 6486 C C . ASN H 1 23 ? 55.634 38.430 132.636 1.00 25.31 22 ASN H C 1
ATOM 6487 O O . ASN H 1 23 ? 56.473 38.317 131.740 1.00 29.57 22 ASN H O 1
ATOM 6492 N N . ALA H 1 24 ? 54.459 37.820 132.587 1.00 23.46 23 ALA H N 1
ATOM 6493 C CA . ALA H 1 24 ? 53.967 37.272 131.332 1.00 27.31 23 ALA H CA 1
ATOM 6494 C C . ALA H 1 24 ? 53.091 38.255 130.561 1.00 25.51 23 ALA H C 1
ATOM 6495 O O . ALA H 1 24 ? 52.599 37.908 129.489 1.00 26.66 23 ALA H O 1
ATOM 6497 N N . THR H 1 25 ? 52.907 39.475 131.055 1.00 25.64 24 THR H N 1
ATOM 6498 C CA . THR H 1 25 ? 51.980 40.430 130.457 1.00 26.51 24 THR H CA 1
ATOM 6499 C C . THR H 1 25 ? 52.693 41.437 129.572 1.00 26.79 24 THR H C 1
ATOM 6500 O O . THR H 1 25 ? 52.316 41.638 128.415 1.00 27.47 24 THR H O 1
ATOM 6504 N N . LYS H 1 26 ? 53.719 42.083 130.107 1.00 25.24 25 LYS H N 1
ATOM 6505 C CA . LYS H 1 26 ? 54.471 43.014 129.293 1.00 24.58 25 LYS H CA 1
ATOM 6506 C C . LYS H 1 26 ? 55.231 42.287 128.200 1.00 28.50 25 LYS H C 1
ATOM 6507 O O . LYS H 1 26 ? 55.459 42.855 127.130 1.00 32.61 25 LYS H O 1
ATOM 6513 N N . VAL H 1 27 ? 55.627 41.035 128.434 1.00 26.67 26 VAL H N 1
ATOM 6514 C CA . VAL H 1 27 ? 56.223 40.268 127.345 1.00 28.59 26 VAL H CA 1
ATOM 6515 C C . VAL H 1 27 ? 55.246 40.166 126.178 1.00 30.90 26 VAL H C 1
ATOM 6516 O O . VAL H 1 27 ? 55.620 40.378 125.018 1.00 30.68 26 VAL H O 1
ATOM 6520 N N . ILE H 1 28 ? 53.973 39.880 126.472 1.00 30.26 27 ILE H N 1
ATOM 6521 C CA . ILE H 1 28 ? 52.935 39.908 125.449 1.00 29.02 27 ILE H CA 1
ATOM 6522 C C . ILE H 1 28 ? 52.878 41.279 124.803 1.00 28.67 27 ILE H C 1
ATOM 6523 O O . ILE H 1 28 ? 52.793 41.400 123.574 1.00 28.50 27 ILE H O 1
ATOM 6528 N N . GLU H 1 29 ? 52.934 42.334 125.621 1.00 31.29 28 GLU H N 1
ATOM 6529 C CA . GLU H 1 29 ? 53.024 43.699 125.115 1.00 27.70 28 GLU H CA 1
ATOM 6530 C C . GLU H 1 29 ? 54.239 43.922 124.237 1.00 29.48 28 GLU H C 1
ATOM 6531 O O . GLU H 1 29 ? 54.286 44.919 123.503 1.00 28.43 28 GLU H O 1
ATOM 6537 N N . GLN H 1 30 ? 55.199 43.009 124.269 1.00 28.94 29 GLN H N 1
ATOM 6538 C CA . GLN H 1 30 ? 56.480 43.223 123.634 1.00 27.58 29 GLN H CA 1
ATOM 6539 C C . GLN H 1 30 ? 56.874 42.117 122.662 1.00 26.72 29 GLN H C 1
ATOM 6540 O O . GLN H 1 30 ? 57.876 42.282 121.958 1.00 27.14 29 GLN H O 1
ATOM 6546 N N . THR H 1 31 ? 56.134 41.006 122.596 1.00 27.49 30 THR H N 1
ATOM 6547 C CA . THR H 1 31 ? 56.258 40.085 121.468 1.00 26.89 30 THR H CA 1
ATOM 6548 C C . THR H 1 31 ? 54.965 40.113 120.662 1.00 26.30 30 THR H C 1
ATOM 6549 O O . THR H 1 31 ? 54.896 40.756 119.608 1.00 26.85 30 THR H O 1
ATOM 6553 N N . LEU H 1 32 ? 53.930 39.446 121.166 1.00 24.72 31 LEU H N 1
ATOM 6554 C CA . LEU H 1 32 ? 52.625 39.441 120.516 1.00 22.73 31 LEU H CA 1
ATOM 6555 C C . LEU H 1 32 ? 52.056 40.848 120.386 1.00 25.30 31 LEU H C 1
ATOM 6556 O O . LEU H 1 32 ? 52.654 41.802 120.897 1.00 24.90 31 LEU H O 1
ATOM 6561 N N . ASN H 1 33 ? 50.919 41.001 119.690 1.00 22.60 32 ASN H N 1
ATOM 6562 C CA . ASN H 1 33 ? 50.387 42.340 119.440 1.00 25.06 32 ASN H CA 1
ATOM 6563 C C . ASN H 1 33 ? 50.245 43.112 120.743 1.00 25.69 32 ASN H C 1
ATOM 6564 O O . ASN H 1 33 ? 51.067 43.986 121.043 1.00 23.39 32 ASN H O 1
ATOM 6569 N N . ALA H 1 34 ? 49.194 42.784 121.504 1.00 20.73 33 ALA H N 1
ATOM 6570 C CA . ALA H 1 34 ? 48.963 43.282 122.848 1.00 20.80 33 ALA H CA 1
ATOM 6571 C C . ALA H 1 34 ? 48.588 44.746 122.919 1.00 19.28 33 ALA H C 1
ATOM 6572 O O . ALA H 1 34 ? 49.449 45.613 123.103 1.00 19.34 33 ALA H O 1
ATOM 6574 N N . ALA H 1 35 ? 47.299 45.029 122.804 1.00 21.26 34 ALA H N 1
ATOM 6575 C CA . ALA H 1 35 ? 46.839 46.342 123.217 1.00 25.18 34 ALA H CA 1
ATOM 6576 C C . ALA H 1 35 ? 47.111 46.492 124.712 1.00 24.98 34 ALA H C 1
ATOM 6577 O O . ALA H 1 35 ? 48.090 47.136 125.113 1.00 25.27 34 ALA H O 1
ATOM 6579 N N . LEU H 1 36 ? 46.242 45.894 125.533 1.00 23.46 35 LEU H N 1
ATOM 6580 C CA . LEU H 1 36 ? 46.262 45.871 126.998 1.00 25.64 35 LEU H CA 1
ATOM 6581 C C . LEU H 1 36 ? 44.893 45.432 127.491 1.00 26.93 35 LEU H C 1
ATOM 6582 O O . LEU H 1 36 ? 44.809 44.695 128.481 1.00 27.08 35 LEU H O 1
ATOM 6587 N N . PRO H 1 37 ? 43.797 45.853 126.856 1.00 27.51 36 PRO H N 1
ATOM 6588 C CA . PRO H 1 37 ? 42.514 45.197 127.111 1.00 22.07 36 PRO H CA 1
ATOM 6589 C C . PRO H 1 37 ? 42.336 43.863 126.409 1.00 22.56 36 PRO H C 1
ATOM 6590 O O . PRO H 1 37 ? 41.202 43.384 126.345 1.00 25.49 36 PRO H O 1
ATOM 6594 N N . SER H 1 38 ? 43.389 43.237 125.871 1.00 20.14 37 SER H N 1
ATOM 6595 C CA . SER H 1 38 ? 43.267 41.901 125.284 1.00 23.66 37 SER H CA 1
ATOM 6596 C C . SER H 1 38 ? 44.176 40.868 125.943 1.00 23.31 37 SER H C 1
ATOM 6597 O O . SER H 1 38 ? 44.247 39.731 125.466 1.00 21.44 37 SER H O 1
ATOM 6600 N N . ILE H 1 39 ? 44.867 41.224 127.022 1.00 27.05 38 ILE H N 1
ATOM 6601 C CA . ILE H 1 39 ? 45.837 40.349 127.667 1.00 24.26 38 ILE H CA 1
ATOM 6602 C C . ILE H 1 39 ? 45.209 39.730 128.908 1.00 23.25 38 ILE H C 1
ATOM 6603 O O . ILE H 1 39 ? 44.707 40.447 129.777 1.00 22.77 38 ILE H O 1
ATOM 6608 N N . ARG H 1 40 ? 45.226 38.393 128.977 1.00 26.69 39 ARG H N 1
ATOM 6609 C CA . ARG H 1 40 ? 44.768 37.620 130.126 1.00 21.92 39 ARG H CA 1
ATOM 6610 C C . ARG H 1 40 ? 45.855 36.639 130.527 1.00 22.62 39 ARG H C 1
ATOM 6611 O O . ARG H 1 40 ? 46.549 36.088 129.670 1.00 23.43 39 ARG H O 1
ATOM 6619 N N . ILE H 1 41 ? 46.020 36.446 131.834 1.00 26.67 40 ILE H N 1
ATOM 6620 C CA . ILE H 1 41 ? 46.849 35.369 132.368 1.00 26.75 40 ILE H CA 1
ATOM 6621 C C . ILE H 1 41 ? 46.208 34.900 133.655 1.00 23.80 40 ILE H C 1
ATOM 6622 O O . ILE H 1 41 ? 46.207 35.639 134.644 1.00 28.24 40 ILE H O 1
ATOM 6627 N N . SER H 1 42 ? 45.661 33.690 133.657 1.00 21.86 41 SER H N 1
ATOM 6628 C CA . SER H 1 42 ? 45.179 33.051 134.872 1.00 21.02 41 SER H CA 1
ATOM 6629 C C . SER H 1 42 ? 46.026 31.814 135.140 1.00 21.38 41 SER H C 1
ATOM 6630 O O . SER H 1 42 ? 46.484 31.146 134.215 1.00 23.40 41 SER H O 1
ATOM 6633 N N . LEU H 1 43 ? 46.260 31.525 136.412 1.00 25.66 42 LEU H N 1
ATOM 6634 C CA . LEU H 1 43 ? 47.222 30.508 136.821 1.00 23.99 42 LEU H CA 1
ATOM 6635 C C . LEU H 1 43 ? 46.558 29.448 137.694 1.00 25.36 42 LEU H C 1
ATOM 6636 O O . LEU H 1 43 ? 45.800 29.776 138.610 1.00 24.37 42 LEU H O 1
ATOM 6641 N N . HIS H 1 44 ? 46.860 28.173 137.423 1.00 29.89 43 HIS H N 1
ATOM 6642 C CA . HIS H 1 44 ? 46.389 27.062 138.248 1.00 24.74 43 HIS H CA 1
ATOM 6643 C C . HIS H 1 44 ? 47.588 26.267 138.753 1.00 26.57 43 HIS H C 1
ATOM 6644 O O . HIS H 1 44 ? 48.329 25.648 137.971 1.00 26.74 43 HIS H O 1
ATOM 6651 N N . GLU H 1 45 ? 47.779 26.306 140.065 1.00 27.18 44 GLU H N 1
ATOM 6652 C CA . GLU H 1 45 ? 48.873 25.608 140.714 1.00 23.25 44 GLU H CA 1
ATOM 6653 C C . GLU H 1 45 ? 48.438 24.165 140.863 1.00 25.44 44 GLU H C 1
ATOM 6654 O O . GLU H 1 45 ? 47.562 23.860 141.679 1.00 27.52 44 GLU H O 1
ATOM 6660 N N . ILE H 1 46 ? 48.991 23.289 140.040 1.00 25.98 45 ILE H N 1
ATOM 6661 C CA . ILE H 1 46 ? 48.719 21.860 140.119 1.00 25.16 45 ILE H CA 1
ATOM 6662 C C . ILE H 1 46 ? 49.833 21.203 140.921 1.00 22.82 45 ILE H C 1
ATOM 6663 O O . ILE H 1 46 ? 50.983 21.659 140.932 1.00 24.41 45 ILE H O 1
ATOM 6668 N N . GLU H 1 47 ? 49.493 20.115 141.596 1.00 21.72 46 GLU H N 1
ATOM 6669 C CA . GLU H 1 47 ? 50.376 19.631 142.635 1.00 25.61 46 GLU H CA 1
ATOM 6670 C C . GLU H 1 47 ? 51.508 18.788 142.072 1.00 23.75 46 GLU H C 1
ATOM 6671 O O . GLU H 1 47 ? 51.649 18.572 140.866 1.00 24.84 46 GLU H O 1
ATOM 6677 N N . GLN H 1 48 ? 52.350 18.362 142.994 1.00 21.98 47 GLN H N 1
ATOM 6678 C CA . GLN H 1 48 ? 53.133 17.158 142.839 1.00 24.53 47 GLN H CA 1
ATOM 6679 C C . GLN H 1 48 ? 52.223 15.948 143.007 1.00 21.85 47 GLN H C 1
ATOM 6680 O O . GLN H 1 48 ? 51.196 16.013 143.675 1.00 26.51 47 GLN H O 1
ATOM 6686 N N . GLN H 1 49 ? 52.583 14.847 142.366 1.00 21.76 48 GLN H N 1
ATOM 6687 C CA . GLN H 1 49 ? 51.811 13.605 142.422 1.00 21.85 48 GLN H CA 1
ATOM 6688 C C . GLN H 1 49 ? 50.346 13.792 142.045 1.00 20.45 48 GLN H C 1
ATOM 6689 O O . GLN H 1 49 ? 49.579 12.827 142.043 1.00 23.48 48 GLN H O 1
ATOM 6695 N N . ASP H 1 50 ? 49.949 15.015 141.719 1.00 20.97 49 ASP H N 1
ATOM 6696 C CA . ASP H 1 50 ? 48.701 15.286 141.015 1.00 23.51 49 ASP H CA 1
ATOM 6697 C C . ASP H 1 50 ? 48.895 15.345 139.509 1.00 22.34 49 ASP H C 1
ATOM 6698 O O . ASP H 1 50 ? 47.937 15.629 138.789 1.00 20.18 49 ASP H O 1
ATOM 6703 N N . SER H 1 51 ? 50.112 15.101 139.028 1.00 19.97 50 SER H N 1
ATOM 6704 C CA . SER H 1 51 ? 50.455 15.352 137.636 1.00 22.25 50 SER H CA 1
ATOM 6705 C C . SER H 1 51 ? 51.740 14.599 137.343 1.00 22.36 50 SER H C 1
ATOM 6706 O O . SER H 1 51 ? 52.793 14.951 137.882 1.00 21.52 50 SER H O 1
ATOM 6709 N N . ILE H 1 52 ? 51.662 13.604 136.503 1.00 21.82 51 ILE H N 1
ATOM 6710 C CA . ILE H 1 52 ? 52.863 12.914 136.058 1.00 22.64 51 ILE H CA 1
ATOM 6711 C C . ILE H 1 52 ? 53.447 13.660 134.870 1.00 22.57 51 ILE H C 1
ATOM 6712 O O . ILE H 1 52 ? 52.720 14.271 134.080 1.00 26.27 51 ILE H O 1
ATOM 6717 N N . VAL H 1 53 ? 54.776 13.618 134.748 1.00 20.75 52 VAL H N 1
ATOM 6718 C CA . VAL H 1 53 ? 55.500 14.176 133.607 1.00 21.62 52 VAL H CA 1
ATOM 6719 C C . VAL H 1 53 ? 56.645 13.228 133.276 1.00 22.73 52 VAL H C 1
ATOM 6720 O O . VAL H 1 53 ? 57.471 12.928 134.144 1.00 22.30 52 VAL H O 1
ATOM 6724 N N . ALA H 1 54 ? 56.678 12.745 132.023 1.00 22.78 53 ALA H N 1
ATOM 6725 C CA . ALA H 1 54 ? 57.540 11.675 131.524 1.00 20.68 53 ALA H CA 1
ATOM 6726 C C . ALA H 1 54 ? 57.130 10.356 132.151 1.00 24.36 53 ALA H C 1
ATOM 6727 O O . ALA H 1 54 ? 56.071 9.811 131.823 1.00 26.66 53 ALA H O 1
ATOM 6729 N N . GLY H 1 55 ? 57.966 9.829 133.040 1.00 28.24 54 GLY H N 1
ATOM 6730 C CA . GLY H 1 55 ? 57.604 8.685 133.863 1.00 27.44 54 GLY H CA 1
ATOM 6731 C C . GLY H 1 55 ? 57.754 9.033 135.330 1.00 22.96 54 GLY H C 1
ATOM 6732 O O . GLY H 1 55 ? 57.846 8.153 136.187 1.00 21.30 54 GLY H O 1
ATOM 6733 N N . GLN H 1 56 ? 57.794 10.335 135.606 1.00 21.56 55 GLN H N 1
ATOM 6734 C CA . GLN H 1 56 ? 57.917 10.902 136.942 1.00 22.56 55 GLN H CA 1
ATOM 6735 C C . GLN H 1 56 ? 56.627 11.627 137.300 1.00 24.66 55 GLN H C 1
ATOM 6736 O O . GLN H 1 56 ? 56.185 12.512 136.558 1.00 23.75 55 GLN H O 1
ATOM 6742 N N . VAL H 1 57 ? 56.029 11.263 138.432 1.00 25.09 56 VAL H N 1
ATOM 6743 C CA . VAL H 1 57 ? 54.844 11.953 138.932 1.00 25.41 56 VAL H CA 1
ATOM 6744 C C . VAL H 1 57 ? 55.298 13.146 139.769 1.00 24.59 56 VAL H C 1
ATOM 6745 O O . VAL H 1 57 ? 56.247 13.044 140.553 1.00 23.44 56 VAL H O 1
ATOM 6749 N N . GLY H 1 58 ? 54.667 14.297 139.551 1.00 24.88 57 GLY H N 1
ATOM 6750 C CA . GLY H 1 58 ? 54.970 15.473 140.328 1.00 22.96 57 GLY H CA 1
ATOM 6751 C C . GLY H 1 58 ? 56.250 16.181 139.967 1.00 25.19 57 GLY H C 1
ATOM 6752 O O . GLY H 1 58 ? 56.660 17.087 140.705 1.00 24.34 57 GLY H O 1
ATOM 6753 N N . ALA H 1 59 ? 56.900 15.804 138.867 1.00 22.15 58 ALA H N 1
ATOM 6754 C CA . ALA H 1 59 ? 58.061 16.556 138.409 1.00 21.75 58 ALA H CA 1
ATOM 6755 C C . ALA H 1 59 ? 57.642 17.967 138.021 1.00 22.26 58 ALA H C 1
ATOM 6756 O O . ALA H 1 59 ? 56.459 18.264 137.837 1.00 24.25 58 ALA H O 1
ATOM 6758 N N . GLU H 1 60 ? 58.625 18.839 137.877 1.00 15.56 59 GLU H N 1
ATOM 6759 C CA . GLU H 1 60 ? 58.332 20.242 137.664 1.00 22.37 59 GLU H CA 1
ATOM 6760 C C . GLU H 1 60 ? 58.054 20.518 136.187 1.00 24.69 59 GLU H C 1
ATOM 6761 O O . GLU H 1 60 ? 58.677 19.924 135.299 1.00 23.75 59 GLU H O 1
ATOM 6767 N N . PHE H 1 61 ? 57.107 21.424 135.925 1.00 25.29 60 PHE H N 1
ATOM 6768 C CA . PHE H 1 61 ? 56.698 21.717 134.559 1.00 21.16 60 PHE H CA 1
ATOM 6769 C C . PHE H 1 61 ? 56.024 23.074 134.507 1.00 21.95 60 PHE H C 1
ATOM 6770 O O . PHE H 1 61 ? 55.789 23.709 135.535 1.00 23.33 60 PHE H O 1
ATOM 6778 N N . VAL H 1 62 ? 55.655 23.478 133.284 1.00 23.34 61 VAL H N 1
ATOM 6779 C CA . VAL H 1 62 ? 54.577 24.426 133.023 1.00 19.43 61 VAL H CA 1
ATOM 6780 C C . VAL H 1 62 ? 53.881 24.022 131.726 1.00 20.67 61 VAL H C 1
ATOM 6781 O O . VAL H 1 62 ? 54.494 23.445 130.821 1.00 19.54 61 VAL H O 1
ATOM 6785 N N . ASN H 1 63 ? 52.574 24.281 131.664 1.00 18.74 62 ASN H N 1
ATOM 6786 C CA . ASN H 1 63 ? 51.832 24.262 130.410 1.00 20.26 62 ASN H CA 1
ATOM 6787 C C . ASN H 1 63 ? 51.094 25.593 130.272 1.00 20.03 62 ASN H C 1
ATOM 6788 O O . ASN H 1 63 ? 50.424 26.025 131.213 1.00 21.45 62 ASN H O 1
ATOM 6793 N N . ILE H 1 64 ? 51.238 26.260 129.125 1.00 20.62 63 ILE H N 1
ATOM 6794 C CA . ILE H 1 64 ? 50.698 27.614 128.907 1.00 20.32 63 ILE H CA 1
ATOM 6795 C C . ILE H 1 64 ? 49.779 27.581 127.696 1.00 20.72 63 ILE H C 1
ATOM 6796 O O . ILE H 1 64 ? 50.256 27.461 126.562 1.00 23.37 63 ILE H O 1
ATOM 6801 N N . VAL H 1 65 ? 48.479 27.735 127.914 1.00 20.52 64 VAL H N 1
ATOM 6802 C CA . VAL H 1 65 ? 47.507 27.750 126.827 1.00 20.66 64 VAL H CA 1
ATOM 6803 C C . VAL H 1 65 ? 47.209 29.188 126.435 1.00 22.39 64 VAL H C 1
ATOM 6804 O O . VAL H 1 65 ? 46.620 29.946 127.211 1.00 22.63 64 VAL H O 1
ATOM 6808 N N . ALA H 1 66 ? 47.578 29.556 125.219 1.00 19.99 65 ALA H N 1
ATOM 6809 C CA . ALA H 1 66 ? 47.345 30.894 124.719 1.00 16.54 65 ALA H CA 1
ATOM 6810 C C . ALA H 1 66 ? 46.135 30.872 123.805 1.00 17.05 65 ALA H C 1
ATOM 6811 O O . ALA H 1 66 ? 45.961 29.945 123.013 1.00 20.22 65 ALA H O 1
ATOM 6813 N N . PHE H 1 67 ? 45.289 31.877 123.923 1.00 18.31 66 PHE H N 1
ATOM 6814 C CA . PHE H 1 67 ? 44.032 31.913 123.177 1.00 19.33 66 PHE H CA 1
ATOM 6815 C C . PHE H 1 67 ? 43.988 33.153 122.305 1.00 18.05 66 PHE H C 1
ATOM 6816 O O . PHE H 1 67 ? 43.209 34.077 122.560 1.00 17.32 66 PHE H O 1
ATOM 6824 N N . LEU H 1 68 ? 44.786 33.148 121.246 1.00 16.58 67 LEU H N 1
ATOM 6825 C CA . LEU H 1 68 ? 44.977 34.357 120.468 1.00 16.59 67 LEU H CA 1
ATOM 6826 C C . LEU H 1 68 ? 43.935 34.447 119.370 1.00 18.60 67 LEU H C 1
ATOM 6827 O O . LEU H 1 68 ? 43.640 33.456 118.705 1.00 18.23 67 LEU H O 1
ATOM 6832 N N . LEU H 1 69 ? 43.368 35.632 119.194 1.00 19.87 68 LEU H N 1
ATOM 6833 C CA . LEU H 1 69 ? 42.573 35.888 118.008 1.00 17.24 68 LEU H CA 1
ATOM 6834 C C . LEU H 1 69 ? 43.407 35.632 116.764 1.00 18.17 68 LEU H C 1
ATOM 6835 O O . LEU H 1 69 ? 44.613 35.895 116.738 1.00 17.34 68 LEU H O 1
ATOM 6840 N N . ALA H 1 70 ? 42.772 35.099 115.727 1.00 19.16 69 ALA H N 1
ATOM 6841 C CA . ALA H 1 70 ? 43.521 34.851 114.503 1.00 17.33 69 ALA H CA 1
ATOM 6842 C C . ALA H 1 70 ? 43.943 36.196 113.935 1.00 15.71 69 ALA H C 1
ATOM 6843 O O . ALA H 1 70 ? 43.094 36.997 113.528 1.00 16.23 69 ALA H O 1
ATOM 6845 N N . GLY H 1 71 ? 45.246 36.469 113.947 1.00 16.60 70 GLY H N 1
ATOM 6846 C CA . GLY H 1 71 ? 45.741 37.762 113.525 1.00 15.90 70 GLY H CA 1
ATOM 6847 C C . GLY H 1 71 ? 47.237 37.915 113.645 1.00 15.64 70 GLY H C 1
ATOM 6848 O O . GLY H 1 71 ? 47.739 39.038 113.760 1.00 21.46 70 GLY H O 1
ATOM 6849 N N . ARG H 1 72 ? 47.971 36.808 113.591 1.00 17.23 71 ARG H N 1
ATOM 6850 C CA . ARG H 1 72 ? 49.410 36.869 113.796 1.00 18.70 71 ARG H CA 1
ATOM 6851 C C . ARG H 1 72 ? 50.159 35.881 112.912 1.00 19.50 71 ARG H C 1
ATOM 6852 O O . ARG H 1 72 ? 49.735 34.737 112.715 1.00 21.76 71 ARG H O 1
ATOM 6860 N N . ASN H 1 73 ? 51.308 36.336 112.437 1.00 21.28 72 ASN H N 1
ATOM 6861 C CA . ASN H 1 73 ? 52.312 35.551 111.745 1.00 20.25 72 ASN H CA 1
ATOM 6862 C C . ASN H 1 73 ? 52.904 34.474 112.642 1.00 21.22 72 ASN H C 1
ATOM 6863 O O . ASN H 1 73 ? 52.792 34.508 113.866 1.00 21.39 72 ASN H O 1
ATOM 6868 N N . ASP H 1 74 ? 53.624 33.554 112.001 1.00 19.35 73 ASP H N 1
ATOM 6869 C CA . ASP H 1 74 ? 54.322 32.461 112.661 1.00 20.00 73 ASP H CA 1
ATOM 6870 C C . ASP H 1 74 ? 55.595 32.895 113.374 1.00 20.12 73 ASP H C 1
ATOM 6871 O O . ASP H 1 74 ? 56.203 32.073 114.069 1.00 22.04 73 ASP H O 1
ATOM 6876 N N . GLU H 1 75 ? 56.029 34.139 113.210 1.00 19.21 74 GLU H N 1
ATOM 6877 C CA . GLU H 1 75 ? 57.366 34.519 113.650 1.00 23.21 74 GLU H CA 1
ATOM 6878 C C . GLU H 1 75 ? 57.377 35.074 115.066 1.00 22.27 74 GLU H C 1
ATOM 6879 O O . GLU H 1 75 ? 58.224 34.702 115.889 1.00 24.94 74 GLU H O 1
ATOM 6885 N N . VAL H 1 76 ? 56.474 36.011 115.348 1.00 22.48 75 VAL H N 1
ATOM 6886 C CA . VAL H 1 76 ? 56.419 36.570 116.690 1.00 25.50 75 VAL H CA 1
ATOM 6887 C C . VAL H 1 76 ? 55.612 35.681 117.617 1.00 23.76 75 VAL H C 1
ATOM 6888 O O . VAL H 1 76 ? 55.684 35.845 118.840 1.00 28.02 75 VAL H O 1
ATOM 6892 N N . LYS H 1 77 ? 54.846 34.735 117.074 1.00 22.80 76 LYS H N 1
ATOM 6893 C CA . LYS H 1 77 ? 54.458 33.591 117.881 1.00 23.44 76 LYS H CA 1
ATOM 6894 C C . LYS H 1 77 ? 55.702 33.001 118.516 1.00 23.74 76 LYS H C 1
ATOM 6895 O O . LYS H 1 77 ? 55.882 33.067 119.733 1.00 29.56 76 LYS H O 1
ATOM 6901 N N . ALA H 1 78 ? 56.623 32.513 117.687 1.00 20.99 77 ALA H N 1
ATOM 6902 C CA . ALA H 1 78 ? 57.870 31.952 118.196 1.00 24.25 77 ALA H CA 1
ATOM 6903 C C . ALA H 1 78 ? 58.653 32.942 119.054 1.00 22.92 77 ALA H C 1
ATOM 6904 O O . ALA H 1 78 ? 59.448 32.526 119.904 1.00 25.63 77 ALA H O 1
ATOM 6906 N N . ASN H 1 79 ? 58.487 34.244 118.833 1.00 24.01 78 ASN H N 1
ATOM 6907 C CA . ASN H 1 79 ? 59.114 35.205 119.737 1.00 25.79 78 ASN H CA 1
ATOM 6908 C C . ASN H 1 79 ? 58.538 35.086 121.140 1.00 22.08 78 ASN H C 1
ATOM 6909 O O . ASN H 1 79 ? 59.265 34.910 122.123 1.00 22.48 78 ASN H O 1
ATOM 6914 N N . PHE H 1 80 ? 57.226 35.236 121.247 1.00 22.43 79 PHE H N 1
ATOM 6915 C CA . PHE H 1 80 ? 56.531 34.970 122.492 1.00 24.68 79 PHE H CA 1
ATOM 6916 C C . PHE H 1 80 ? 57.034 33.663 123.085 1.00 24.50 79 PHE H C 1
ATOM 6917 O O . PHE H 1 80 ? 57.483 33.616 124.236 1.00 27.72 79 PHE H O 1
ATOM 6925 N N . LEU H 1 81 ? 57.047 32.609 122.269 1.00 23.85 80 LEU H N 1
ATOM 6926 C CA . LEU H 1 81 ? 57.571 31.328 122.703 1.00 23.18 80 LEU H CA 1
ATOM 6927 C C . LEU H 1 81 ? 58.991 31.451 123.207 1.00 24.89 80 LEU H C 1
ATOM 6928 O O . LEU H 1 81 ? 59.421 30.631 124.024 1.00 30.55 80 LEU H O 1
ATOM 6933 N N . ALA H 1 82 ? 59.729 32.460 122.764 1.00 24.22 81 ALA H N 1
ATOM 6934 C CA . ALA H 1 82 ? 61.097 32.591 123.244 1.00 24.87 81 ALA H CA 1
ATOM 6935 C C . ALA H 1 82 ? 61.132 33.287 124.592 1.00 24.47 81 ALA H C 1
ATOM 6936 O O . ALA H 1 82 ? 61.512 32.694 125.605 1.00 25.33 81 ALA H O 1
ATOM 6938 N N . ALA H 1 83 ? 60.726 34.553 124.613 1.00 26.09 82 ALA H N 1
ATOM 6939 C CA . ALA H 1 83 ? 60.855 35.372 125.807 1.00 25.44 82 ALA H CA 1
ATOM 6940 C C . ALA H 1 83 ? 60.068 34.811 126.978 1.00 25.11 82 ALA H C 1
ATOM 6941 O O . ALA H 1 83 ? 60.366 35.133 128.134 1.00 24.12 82 ALA H O 1
ATOM 6943 N N . ILE H 1 84 ? 59.104 33.944 126.713 1.00 26.07 83 ILE H N 1
ATOM 6944 C CA . ILE H 1 84 ? 58.130 33.627 127.742 1.00 27.68 83 ILE H CA 1
ATOM 6945 C C . ILE H 1 84 ? 58.435 32.294 128.411 1.00 25.14 83 ILE H C 1
ATOM 6946 O O . ILE H 1 84 ? 58.108 32.084 129.588 1.00 23.29 83 ILE H O 1
ATOM 6951 N N . ASN H 1 85 ? 59.086 31.391 127.683 1.00 25.64 84 ASN H N 1
ATOM 6952 C CA . ASN H 1 85 ? 59.673 30.234 128.350 1.00 27.59 84 ASN H CA 1
ATOM 6953 C C . ASN H 1 85 ? 60.614 30.694 129.448 1.00 24.57 84 ASN H C 1
ATOM 6954 O O . ASN H 1 85 ? 60.453 30.331 130.617 1.00 25.63 84 ASN H O 1
ATOM 6959 N N . LYS H 1 86 ? 61.565 31.545 129.101 1.00 23.94 85 LYS H N 1
ATOM 6960 C CA . LYS H 1 86 ? 62.439 32.080 130.120 1.00 23.85 85 LYS H CA 1
ATOM 6961 C C . LYS H 1 86 ? 61.783 33.168 130.941 1.00 24.86 85 LYS H C 1
ATOM 6962 O O . LYS H 1 86 ? 62.407 33.666 131.879 1.00 24.29 85 LYS H O 1
ATOM 6968 N N . THR H 1 87 ? 60.559 33.567 130.607 1.00 27.77 86 THR H N 1
ATOM 6969 C CA . THR H 1 87 ? 59.749 34.253 131.606 1.00 27.43 86 THR H CA 1
ATOM 6970 C C . THR H 1 87 ? 59.392 33.301 132.737 1.00 27.18 86 THR H C 1
ATOM 6971 O O . THR H 1 87 ? 59.505 33.646 133.922 1.00 27.84 86 THR H O 1
ATOM 6975 N N . ALA H 1 88 ? 58.970 32.085 132.393 1.00 23.66 87 ALA H N 1
ATOM 6976 C CA . ALA H 1 88 ? 58.733 31.096 133.435 1.00 24.60 87 ALA H CA 1
ATOM 6977 C C . ALA H 1 88 ? 60.027 30.773 134.163 1.00 25.72 87 ALA H C 1
ATOM 6978 O O . ALA H 1 88 ? 60.091 30.807 135.398 1.00 27.73 87 ALA H O 1
ATOM 6980 N N . VAL H 1 89 ? 61.080 30.489 133.399 1.00 24.69 88 VAL H N 1
ATOM 6981 C CA . VAL H 1 89 ? 62.390 30.176 133.942 1.00 23.93 88 VAL H CA 1
ATOM 6982 C C . VAL H 1 89 ? 63.023 31.358 134.668 1.00 23.18 88 VAL H C 1
ATOM 6983 O O . VAL H 1 89 ? 63.960 31.170 135.444 1.00 27.56 88 VAL H O 1
ATOM 6987 N N . THR H 1 90 ? 62.519 32.567 134.492 1.00 24.22 89 THR H N 1
ATOM 6988 C CA . THR H 1 90 ? 63.066 33.646 135.307 1.00 27.16 89 THR H CA 1
ATOM 6989 C C . THR H 1 90 ? 62.276 33.865 136.585 1.00 26.30 89 THR H C 1
ATOM 6990 O O . THR H 1 90 ? 62.863 34.173 137.632 1.00 26.20 89 THR H O 1
ATOM 6994 N N . THR H 1 91 ? 60.958 33.702 136.517 1.00 25.76 90 THR H N 1
ATOM 6995 C CA . THR H 1 91 ? 60.082 34.082 137.610 1.00 26.88 90 THR H CA 1
ATOM 6996 C C . THR H 1 91 ? 59.505 32.897 138.360 1.00 26.06 90 THR H C 1
ATOM 6997 O O . THR H 1 91 ? 59.198 33.027 139.541 1.00 26.27 90 THR H O 1
ATOM 7001 N N . LEU H 1 92 ? 59.363 31.745 137.719 1.00 27.31 91 LEU H N 1
ATOM 7002 C CA . LEU H 1 92 ? 59.044 30.521 138.433 1.00 26.87 91 LEU H CA 1
ATOM 7003 C C . LEU H 1 92 ? 60.246 29.594 138.542 1.00 26.64 91 LEU H C 1
ATOM 7004 O O . LEU H 1 92 ? 60.178 28.605 139.286 1.00 26.93 91 LEU H O 1
ATOM 7009 N N . ASP H 1 93 ? 61.346 29.922 137.847 1.00 24.76 92 ASP H N 1
ATOM 7010 C CA . ASP H 1 93 ? 62.518 29.073 137.646 1.00 23.82 92 ASP H CA 1
ATOM 7011 C C . ASP H 1 93 ? 62.229 27.579 137.618 1.00 21.62 92 ASP H C 1
ATOM 7012 O O . ASP H 1 93 ? 62.969 26.791 138.207 1.00 25.03 92 ASP H O 1
ATOM 7017 N N . VAL H 1 94 ? 61.181 27.152 136.937 1.00 23.68 93 VAL H N 1
ATOM 7018 C CA . VAL H 1 94 ? 61.036 25.717 136.717 1.00 21.54 93 VAL H CA 1
ATOM 7019 C C . VAL H 1 94 ? 62.127 25.313 135.735 1.00 22.77 93 VAL H C 1
ATOM 7020 O O . VAL H 1 94 ? 62.894 26.168 135.279 1.00 25.62 93 VAL H O 1
ATOM 7024 N N . SER H 1 95 ? 62.221 24.026 135.398 1.00 25.57 94 SER H N 1
ATOM 7025 C CA . SER H 1 95 ? 63.379 23.556 134.641 1.00 25.48 94 SER H CA 1
ATOM 7026 C C . SER H 1 95 ? 63.494 24.256 133.290 1.00 22.64 94 SER H C 1
ATOM 7027 O O . SER H 1 95 ? 62.514 24.744 132.719 1.00 20.25 94 SER H O 1
ATOM 7030 N N . ASP H 1 96 ? 64.732 24.304 132.801 1.00 25.07 95 ASP H N 1
ATOM 7031 C CA . ASP H 1 96 ? 65.124 24.808 131.488 1.00 30.04 95 ASP H CA 1
ATOM 7032 C C . ASP H 1 96 ? 64.080 24.548 130.411 1.00 25.79 95 ASP H C 1
ATOM 7033 O O . ASP H 1 96 ? 63.962 25.326 129.458 1.00 26.05 95 ASP H O 1
ATOM 7038 N N . SER H 1 97 ? 63.310 23.468 130.551 1.00 22.98 96 SER H N 1
ATOM 7039 C CA . SER H 1 97 ? 62.609 22.924 129.398 1.00 21.28 96 SER H CA 1
ATOM 7040 C C . SER H 1 97 ? 61.214 22.394 129.658 1.00 20.72 96 SER H C 1
ATOM 7041 O O . SER H 1 97 ? 60.636 21.803 128.741 1.00 20.98 96 SER H O 1
ATOM 7044 N N . CYS H 1 98 ? 60.659 22.534 130.859 1.00 22.22 97 CYS H N 1
ATOM 7045 C CA . CYS H 1 98 ? 59.429 21.816 131.173 1.00 21.14 97 CYS H CA 1
ATOM 7046 C C . CYS H 1 98 ? 58.182 22.659 130.964 1.00 19.92 97 CYS H C 1
ATOM 7047 O O . CYS H 1 98 ? 57.073 22.184 131.224 1.00 19.89 97 CYS H O 1
ATOM 7050 N N . ILE H 1 99 ? 58.333 23.863 130.462 1.00 20.62 98 ILE H N 1
ATOM 7051 C CA . ILE H 1 99 ? 57.195 24.705 130.111 1.00 21.66 98 ILE H CA 1
ATOM 7052 C C . ILE H 1 99 ? 56.598 24.247 128.783 1.00 19.61 98 ILE H C 1
ATOM 7053 O O . ILE H 1 99 ? 57.316 23.788 127.887 1.00 20.98 98 ILE H O 1
ATOM 7058 N N . ARG H 1 100 ? 55.276 24.352 128.653 1.00 21.10 99 ARG H N 1
ATOM 7059 C CA . ARG H 1 100 ? 54.578 23.943 127.441 1.00 18.17 99 ARG H CA 1
ATOM 7060 C C . ARG H 1 100 ? 53.646 25.056 126.999 1.00 20.31 99 ARG H C 1
ATOM 7061 O O . ARG H 1 100 ? 52.748 25.449 127.748 1.00 20.83 99 ARG H O 1
ATOM 7069 N N . THR H 1 101 ? 53.831 25.540 125.770 1.00 21.67 100 THR H N 1
ATOM 7070 C CA . THR H 1 101 ? 53.054 26.656 125.245 1.00 17.87 100 THR H CA 1
ATOM 7071 C C . THR H 1 101 ? 52.285 26.204 124.014 1.00 21.92 100 THR H C 1
ATOM 7072 O O . THR H 1 101 ? 52.869 26.029 122.939 1.00 22.78 100 THR H O 1
ATOM 7076 N N . MET H 1 102 ? 50.977 26.047 124.163 1.00 23.50 101 MET H N 1
ATOM 7077 C CA . MET H 1 102 ? 50.079 25.807 123.043 1.00 22.62 101 MET H CA 1
ATOM 7078 C C . MET H 1 102 ? 49.517 27.142 122.580 1.00 21.40 101 MET H C 1
ATOM 7079 O O . MET H 1 102 ? 48.731 27.769 123.295 1.00 22.42 101 MET H O 1
ATOM 7084 N N . LEU H 1 103 ? 49.926 27.578 121.388 1.00 22.18 102 LEU H N 1
ATOM 7085 C CA . LEU H 1 103 ? 49.490 28.851 120.822 1.00 19.25 102 LEU H CA 1
ATOM 7086 C C . LEU H 1 103 ? 48.247 28.595 119.993 1.00 19.65 102 LEU H C 1
ATOM 7087 O O . LEU H 1 103 ? 48.325 28.044 118.892 1.00 21.49 102 LEU H O 1
ATOM 7092 N N . ILE H 1 104 ? 47.103 28.984 120.514 1.00 19.38 103 ILE H N 1
ATOM 7093 C CA . ILE H 1 104 ? 45.839 28.495 120.004 1.00 22.56 103 ILE H CA 1
ATOM 7094 C C . ILE H 1 104 ? 45.203 29.604 119.195 1.00 23.26 103 ILE H C 1
ATOM 7095 O O . ILE H 1 104 ? 44.744 30.607 119.758 1.00 20.82 103 ILE H O 1
ATOM 7100 N N . ASP H 1 105 ? 45.218 29.427 117.869 1.00 22.25 104 ASP H N 1
ATOM 7101 C CA . ASP H 1 105 ? 44.552 30.350 116.957 1.00 22.00 104 ASP H CA 1
ATOM 7102 C C . ASP H 1 105 ? 43.052 30.258 117.122 1.00 18.41 104 ASP H C 1
ATOM 7103 O O . ASP H 1 105 ? 42.481 29.167 117.053 1.00 20.23 104 ASP H O 1
ATOM 7108 N N . ILE H 1 106 ? 42.424 31.416 117.312 1.00 18.28 105 ILE H N 1
ATOM 7109 C CA . ILE H 1 106 ? 40.979 31.581 117.374 1.00 23.17 105 ILE H CA 1
ATOM 7110 C C . ILE H 1 106 ? 40.586 32.604 116.316 1.00 18.89 105 ILE H C 1
ATOM 7111 O O . ILE H 1 106 ? 41.198 33.671 116.229 1.00 20.55 105 ILE H O 1
ATOM 7116 N N . ALA H 1 107 ? 39.570 32.282 115.517 1.00 22.26 106 ALA H N 1
ATOM 7117 C CA . ALA H 1 107 ? 39.014 33.180 114.503 1.00 19.12 106 ALA H CA 1
ATOM 7118 C C . ALA H 1 107 ? 37.975 34.093 115.123 1.00 20.80 106 ALA H C 1
ATOM 7119 O O . ALA H 1 107 ? 37.081 33.610 115.827 1.00 23.54 106 ALA H O 1
ATOM 7121 N N . PRO H 1 108 ? 38.053 35.391 114.856 1.00 21.70 107 PRO H N 1
ATOM 7122 C CA . PRO H 1 108 ? 37.082 36.349 115.389 1.00 19.39 107 PRO H CA 1
ATOM 7123 C C . PRO H 1 108 ? 35.660 35.852 115.548 1.00 22.08 107 PRO H C 1
ATOM 7124 O O . PRO H 1 108 ? 34.985 36.206 116.520 1.00 26.81 107 PRO H O 1
ATOM 7128 N N . GLU H 1 109 ? 35.196 35.036 114.600 1.00 23.70 108 GLU H N 1
ATOM 7129 C CA . GLU H 1 109 ? 33.818 34.553 114.544 1.00 20.61 108 GLU H CA 1
ATOM 7130 C C . GLU H 1 109 ? 33.439 33.601 115.675 1.00 25.12 108 GLU H C 1
ATOM 7131 O O . GLU H 1 109 ? 32.291 33.132 115.689 1.00 22.92 108 GLU H O 1
ATOM 7137 N N . HIS H 1 110 ? 34.351 33.277 116.597 1.00 26.93 109 HIS H N 1
ATOM 7138 C CA . HIS H 1 110 ? 34.079 32.298 117.646 1.00 23.91 109 HIS H CA 1
ATOM 7139 C C . HIS H 1 110 ? 34.392 32.801 119.045 1.00 22.99 109 HIS H C 1
ATOM 7140 O O . HIS H 1 110 ? 34.137 32.076 120.010 1.00 22.63 109 HIS H O 1
ATOM 7147 N N . MET H 1 111 ? 34.975 33.979 119.188 1.00 24.72 110 MET H N 1
ATOM 7148 C CA . MET H 1 111 ? 35.438 34.464 120.481 1.00 22.36 110 MET H CA 1
ATOM 7149 C C . MET H 1 111 ? 34.457 35.509 120.972 1.00 21.48 110 MET H C 1
ATOM 7150 O O . MET H 1 111 ? 34.398 36.615 120.425 1.00 23.75 110 MET H O 1
ATOM 7155 N N . GLY H 1 112 ? 33.670 35.144 121.980 1.00 24.10 111 GLY H N 1
ATOM 7156 C CA . GLY H 1 112 ? 32.782 36.087 122.617 1.00 19.63 111 GLY H CA 1
ATOM 7157 C C . GLY H 1 112 ? 33.616 37.143 123.295 1.00 23.86 111 GLY H C 1
ATOM 7158 O O . GLY H 1 112 ? 34.363 36.826 124.224 1.00 22.53 111 GLY H O 1
ATOM 7159 N N . VAL H 1 113 ? 33.527 38.394 122.825 1.00 26.85 112 VAL H N 1
ATOM 7160 C CA . VAL H 1 113 ? 34.312 39.484 123.400 1.00 25.31 112 VAL H CA 1
ATOM 7161 C C . VAL H 1 113 ? 33.426 40.341 124.288 1.00 22.50 112 VAL H C 1
ATOM 7162 O O . VAL H 1 113 ? 32.497 39.834 124.921 1.00 25.06 112 VAL H O 1
ATOM 7166 N N . GLN H 1 114 ? 33.719 41.639 124.348 1.00 21.03 113 GLN H N 1
ATOM 7167 C CA . GLN H 1 114 ? 32.994 42.531 125.232 1.00 19.23 113 GLN H CA 1
ATOM 7168 C C . GLN H 1 114 ? 31.509 42.428 124.950 1.00 24.04 113 GLN H C 1
ATOM 7169 O O . GLN H 1 114 ? 31.086 42.386 123.792 1.00 25.97 113 GLN H O 1
ATOM 7175 N N . GLU H 1 115 ? 30.737 42.337 126.026 1.00 23.15 114 GLU H N 1
ATOM 7176 C CA . GLU H 1 115 ? 29.286 42.181 126.007 1.00 21.87 114 GLU H CA 1
ATOM 7177 C C . GLU H 1 115 ? 28.835 41.149 124.980 1.00 22.50 114 GLU H C 1
ATOM 7178 O O . GLU H 1 115 ? 27.962 41.391 124.151 1.00 26.79 114 GLU H O 1
ATOM 7184 N N . GLY H 1 116 ? 29.433 39.970 125.053 1.00 24.78 115 GLY H N 1
ATOM 7185 C CA . GLY H 1 116 ? 28.892 38.820 124.356 1.00 26.98 115 GLY H CA 1
ATOM 7186 C C . GLY H 1 116 ? 28.807 38.898 122.849 1.00 24.76 115 GLY H C 1
ATOM 7187 O O . GLY H 1 116 ? 28.470 37.907 122.195 1.00 22.16 115 GLY H O 1
ATOM 7188 N N . LEU H 1 117 ? 29.060 40.077 122.293 1.00 22.89 116 LEU H N 1
ATOM 7189 C CA . LEU H 1 117 ? 29.316 40.179 120.869 1.00 23.26 116 LEU H CA 1
ATOM 7190 C C . LEU H 1 117 ? 30.526 39.312 120.530 1.00 24.37 116 LEU H C 1
ATOM 7191 O O . LEU H 1 117 ? 31.393 39.069 121.375 1.00 22.83 116 LEU H O 1
ATOM 7196 N N . SER H 1 118 ? 30.576 38.814 119.292 1.00 24.38 117 SER H N 1
ATOM 7197 C CA . SER H 1 118 ? 31.730 38.012 118.910 1.00 22.14 117 SER H CA 1
ATOM 7198 C C . SER H 1 118 ? 32.879 38.920 118.517 1.00 23.79 117 SER H C 1
ATOM 7199 O O . SER H 1 118 ? 32.693 40.099 118.193 1.00 24.76 117 SER H O 1
ATOM 7202 N N . ALA H 1 119 ? 34.086 38.352 118.550 1.00 24.04 118 ALA H N 1
ATOM 7203 C CA . ALA H 1 119 ? 35.286 39.081 118.165 1.00 23.10 118 ALA H CA 1
ATOM 7204 C C . ALA H 1 119 ? 35.264 39.557 116.714 1.00 24.24 118 ALA H C 1
ATOM 7205 O O . ALA H 1 119 ? 36.226 40.201 116.279 1.00 22.42 118 ALA H O 1
ATOM 7207 N N . ALA H 1 120 ? 34.202 39.247 115.970 1.00 25.17 119 ALA H N 1
ATOM 7208 C CA . ALA H 1 120 ? 33.884 39.831 114.674 1.00 23.82 119 ALA H CA 1
ATOM 7209 C C . ALA H 1 120 ? 32.950 41.019 114.795 1.00 24.01 119 ALA H C 1
ATOM 7210 O O . ALA H 1 120 ? 33.107 42.018 114.083 1.00 24.53 119 ALA H O 1
ATOM 7212 N N . ALA H 1 121 ? 31.966 40.913 115.683 1.00 22.34 120 ALA H N 1
ATOM 7213 C CA . ALA H 1 121 ? 31.090 42.030 115.977 1.00 22.57 120 ALA H CA 1
ATOM 7214 C C . ALA H 1 121 ? 31.864 43.273 116.381 1.00 21.97 120 ALA H C 1
ATOM 7215 O O . ALA H 1 121 ? 31.346 44.384 116.260 1.00 20.86 120 ALA H O 1
ATOM 7217 N N . PHE H 1 122 ? 33.092 43.122 116.845 1.00 26.35 121 PHE H N 1
ATOM 7218 C CA . PHE H 1 122 ? 33.945 44.287 117.020 1.00 24.61 121 PHE H CA 1
ATOM 7219 C C . PHE H 1 122 ? 34.756 44.611 115.776 1.00 23.52 121 PHE H C 1
ATOM 7220 O O . PHE H 1 122 ? 35.137 45.767 115.588 1.00 26.53 121 PHE H O 1
ATOM 7228 N N . ARG H 1 123 ? 34.988 43.629 114.912 1.00 28.57 122 ARG H N 1
ATOM 7229 C CA . ARG H 1 123 ? 35.809 43.801 113.731 1.00 24.23 122 ARG H CA 1
ATOM 7230 C C . ARG H 1 123 ? 37.124 44.484 114.077 1.00 21.27 122 ARG H C 1
ATOM 7231 O O . ARG H 1 123 ? 38.107 43.813 114.393 1.00 20.67 122 ARG H O 1
#

Radius of gyration: 47.05 Å; Cα contacts (8 Å, |Δi|>4): 1804; chains: 8; bounding box: 80×67×153 Å

Organism: Advenella mimigardefordensis (strain DSM 17166 / LMG 22922 / DPN7) (NCBI:txid1247726)

InterPro domains:
  IPR004370 4-oxalocrotonate tautomerase-like domain [PF01361] (2-57)
  IPR004370 4-oxalocrotonate tautomerase-like domain [PF01361] (61-114)
  IPR014347 Tautomerase/MIF superfamily [G3DSA:3.30.429.10] (1-60)
  IPR014347 Tautomerase/MIF superfamily [G3DSA:3.30.429.10] (61-127)
  IPR014347 Tautomerase/MIF superfamily [SSF55331] (2-118)

Nearest PDB structures (foldseek):
  6vvw-assembly2_B  TM=1.009E+00  e=3.792E-26  Advenella mimigardefordensis DPN7
  5unq-assembly2_D  TM=9.640E-01  e=1.976E-11  Pusillimonas sp. T7-7
  1hfo-assembly1_C  TM=8.161E-01  e=2.065E-07  Trichinella spiralis
  1mfi-assembly1_C  TM=8.051E-01  e=1.166E-06  Mus musculus
  4gum-assembly2_D  TM=7.997E-01  e=1.522E-06  Homo sapiens

Secondary structure (DSSP, 8-state):
-EEEEEEBS---TTHHHHHHHHHHHHHHHTSS--STT-EEEE--B-TTS-EETTEES---EEEEEEEES---HHHHHHHHHHHHHHHHHHHT--GGGEEEEEEEE-TTT-B-GGG-BSTT-/-EEEEEEES---TTTTTSHHHHHHHHHHHTS---STT-EEEEEEE-TTSS--------EEEEEEEES---SSTTTTHHHHHHHHHHHHH---GGGEEEEEEEE-TTT-B-GGG-BS--/-EEE-EEES---SHHHHHHHHHTHHHHHHHSS--STT-EEE--EE-SSS--BTTBTT---EEEEEEEES---SHHHHHHHHHHHHHHHHHTT--TTSEEEEEEEE-GGG-EETTTEESTT-/-EEEEEEES---HHHHHHHHHHHHHHHHHSS---STT-EEEEEEE-TTSSEETTEET---EEEEEEEES---HHHHHHHHHHHHHHHHHHT---TT-EEEEEEEE-GGG-B-GGG-BTTT--/-EEEEEEES---TTHHHHHHHHHHHHHHHTSS--STT-EEEEEEE-TTS-EETTEES---EEEEEEEES---HHHHHHHHHHHHHHHHHTTT--TTSEEEEEEEE-GGG---GGG--GGG-/-EEEEEE-S---HHHHHHHHHHHHHHHHHTS---STT-EEEEE---TTSS--------EEEEEEEES---SHHHHHHHHHHHHHIIIII---TTTEEEEEEEE-TTS-B-GGG-BS--/-EEE-EEETT--HHHHHHHHHHHHHHHHHHSS--STT--EE--EE-TTS-EETTEES---EEEEEEEES---SHHHHHHHHHHHHHHHHHTT--TTSEEEEEEEE-GGG-EETTTEESTT-/-EEEEEE-S---HHHHHHHHTTTHHHHHHSS---STT-EEEEEE--SSSSEETTEET---EEEEEEEES---HHHHHHHHHHHHHHHHHHT---TT-EEEEEEEE-GGG-B-GGG-BTTT--

Solvent-accessible surface area: 53272 Å² total; per-residue (Å²): 9,54,5,98,2,71,0,0,23,69,39,68,114,120,48,26,36,30,2,51,120,62,5,43,131,15,0,51,139,9,94,93,22,18,82,109,54,18,173,30,55,41,111,59,23,96,75,147,100,20,96,57,93,75,107,82,25,14,85,9,0,43,2,46,2,60,0,64,44,24,28,20,79,108,15,41,52,85,1,66,69,35,6,35,140,11,0,43,85,28,0,82,25,57,88,78,20,11,142,37,58,49,74,49,39,32,52,106,141,29,66,47,122,159,65,85,36,15,44,74,160,14,36,0,101,0,63,0,5,30,59,57,60,129,126,58,61,61,34,0,41,119,66,0,28,115,8,0,58,108,58,1,135,16,70,110,110,46,18,147,29,62,40,112,46,27,103,96,160,95,14,129,60,137,134,6,46,65,5,0,36,0,33,0,68,0,51,53,20,49,32,99,106,32,25,37,49,0,87,27,12,1,29,35,3,0,28,55,17,0,89,12,40,51,80,22,7,120,28,83,41,85,60,46,45,33,111,144,29,58,38,114,169,57,87,43,34,52,105,10,45,1,101,1,72,0,10,32,63,41,60,141,116,56,39,63,30,2,61,117,72,0,27,122,24,0,67,139,36,11,97,25,60,53,90,52,23,167,31,55,31,83,67,42,95,115,150,84,22,104,31,111,60,117,94,6,36,72,20,2,47,0,40,0,55,0,66,34,26,29,22,71,117,49,20,57,89,0,59,74,22,0,45,138,11,0,25,83,19,1,108,8,43,111,72,32,5,125,30,92,46,52,76,36,31,44,119,139,28,70,36,116,159,82,53,40,14,52,71,151,6,30,1,87,1,70,0,2,9,59,72,52,146,130,41,60,62,35,0,56,111,25,0,32,104,29,0,58,127,19,6,62,8,83,118,106,44,31,167,28,64,46,100,51,28,93,69,141,101,27,94,58,108,65,119,95,18,17,91,11,0,57,1,40,0,60,6,40,43,31,71,27,74,102,18,34,60,65,0,72,46,33,1,39,38,6,0,10,10,7,1,60,6,55,103,72,12,6,131,32,87,41,70,81,30,42,26,96,151,42,55,45,100,151,70,90,38,3,9,52,113,192,8,51,5,91,3,74,0,0,25,69,34,68,123,117,44,27,36,33,1,53,113,58,1,36,120,18,1,56,133,13,93,103,30,20,77,105,54,17,163,35,51,43,106,53,29,92,70,136,98,14,103,49,89,72,108,89,20,15,92,12,0,48,0,42,2,62,8,62,39,24,36,21,83,112,28,45,60,82,4,59,69,26,2,35,145,6,0,45,95,18,0,89,22,62,93,80,21,12,140,30,80,49,72,46,49,30,45,114,127,36,65,53,121,162,62,72,41,13,52,65,162,10,41,2,106,0,58,0,5,37,65,52,63,121,123,47,49,56,31,2,42,123,77,2,35,130,6,0,63,116,51,5,152,17,72,111,119,51,20,154,29,54,40,109,45,30,110,92,157,100,7,133,51,146,144,0,68,62,8,0,47,1,38,0,69,7,43,60,27,55,33,87,104,35,56,52,57,3,81,33,6,2,27,31,4,0,29,49,12,0,78,14,35,48,78,29,7,132,25,86,44,92,41,52,38,39,108,134,30,60,41,121,185,58,100,34,41,61,83,9,52,1,100,0,66,0,4,37,60,35,49,132,133,50,50,70,26,0,49,114,69,0,28,120,26,0,59,143,36,13,101,19,68,48,89,58,24,162,32,50,40,81,68,47,102,116,151,76,21,116,25,120,54,117,88,2,30,75,15,0,41,0,45,0,58,0,63,32,30,31,38,75,140,47,19,57,81,0,60,71,24,0,36,149,10,0,25,90,22,0,99,8,57,115,70,38,4,120,27,92,48,55,75,32,34,44,122,135,30,70,44,109,162,84,57,38,14,52,74,149,6,43,1,89,2,69,0,2,18,60,50,54,146,141,58,64,66,28,0,57,124,20,0,30,106,28,1,52,130,20,3,80,13,76,108,118,44,27,162,29,72,44,99,55,41,90,81,154,96,19,104,54,106,70,121,86,12,23,99,10,0,55,0,41,0,61,10,54,35,35,43,24,80,114,24,29,52,66,0,70,65,44,0,42,33,6,0,10,9,5,3,52,4,56,100,71,20,4,128,35,93,40,64,91,29,47,30,105,158,36,60,44,109,148,70,81,41,5,10,57,87,202

Sequence (964 aa):
PILQVQVTAGRSQQQKTAFLQNATKVIEQTLNAALPSIRISLHEIEQQDSIVAGQVGAEFVNIVAFLLAGRNDEVKANFLAAINKTAVTTLDVSDSCIRTMLIDIAPEHMGVQEGLSAAAFPILQVQVTAGRSQQQKTAFLQNATKVIEQTLNAALPSIRISLHEIEQQDSIVAVGAEFVNIVAFLLAGRNDEVKANFLAAINKTAVTTLDVSDSCIRTMLIDIAPEHMGVQEGLSAAAPILQVQVTAGRSQQQKTAFLQNATKVIEQTLNAALPSIRISLHEIEQQDSIVAGQVGAEFVNIVAFLLAGRNDEVKANFLAAINKTAVTTLDVSDSCIRTMLIDIAPEHMGVQEGLSAAAFPILQVQVTAGRSQQQKTAFLQNATKVIEQTLNAALPSIRISLHEIEQQDSIVAGQVGAEFVNIVAFLLAGRNDEVKANFLAAINKTAVTTLDVSDSCIRTMLIDIAPEHMGVQEGLSAAAFRPILQVQVTAGRSQQQKTAFLQNATKVIEQTLNAALPSIRISLHEIEQQDSIVAGQVGAEFVNIVAFLLAGRNDEVKANFLAAINKTAVTTLDVSDSCIRTMLIDIAPEHMGVQEGLSAAAFPILQVQVTAGRSQQQKTAFLQNATKVIEQTLNAALPSIRISLHEIEQQDSIVAVGAEFVNIVAFLLAGRNDEVKANFLAAINKTAVTTLDVSDSCIRTMLIDIAPEHMGVQEGLSAAAPILQVQVTAGRSQQQKTAFLQNATKVIEQTLNAALPSIRISLHEIEQQDSIVAGQVGAEFVNIVAFLLAGRNDEVKANFLAAINKTAVTTLDVSDSCIRTMLIDIAPEHMGVQEGLSAAAFPILQVQVTAGRSQQQKTAFLQNATKVIEQTLNAALPSIRISLHEIEQQDSIVAGQVGAEFVNIVAFLLAGRNDEVKANFLAAINKTAVTTLDVSDSCIRTMLIDIAPEHMGVQEGLSAAAFR

Foldseek 3Di:
DEKEKEWADDDDVVLVVVLQVVLQVVVVVLDDDPRPVYHYHYDYAYFVRDADPHDGDDTAMEMEDEEAPDDDPVSVVVNLVVNLVSCCVRVVDDSVRYHYHYHHHYQQGDQDPPRHGNVVD/DEKEKEWAPDFDVQLVVQLLVVVQCLCPVLPVDDRVPSHYHYHHAYFVRDDDCGNQTAMEIEAEEADDDDPVSVVSSVVSSLVSCCVRNVHDNVHYHYHYHHDHQCPDQDDVGHGNVD/DAKEKEWAPDFDPQLVVQLVPVLLVLCCPLHPDHHPPYHYDYDHAYFVRDAFPRRGRDIAMEMEAEDAPDDDCVSVVSSVVVSLVSCCPSNVDDSPHYYYHYHHAHQCGPQDPPRHRNVPD/DAKEKEWADPDDPQLVVLLVVLLLVVCVVQWPPPDVVDHYHYHHQYQQSDADPNRGRAGAMEIEDEEEPDDDVPSVVVSVPSNLVSCCPRVVTDPDRYHYDYHYHYQCPPLDPPRHGNVVVD/DEKEKEKADDDPVFLVVVLQVVLQVVVCVLDDDNHPVYHYDYDYDYFVRDADPHDTDDIAMEMEAEEAPDDDPVSVVVSLVVNLVSCCVSVVHDSPRYHYDYHHHYQQPPQDPPGHGNVVD/DAKEKEKAPDFDVQLVVQLLVQVQCLCPVLPVDDRPPRHYHYDYDYFCRDDDCGRAIAMEIEAEAADDDDVVSVVSSVVSSCVSCCPRVVHHNVHYDYHYDHDHQCPDQDDVGHRNVD/DAKEKEKEPDFDPQLVVLLVVVLLVQCCPLPPDNDPPYHYHYDYHYFVGDAFPRHGRDIAMEMEDEEAPDDDCVSVVSSVVVNLVSCCPSGVDDSPRYDYDYHYAYQQGDQDPPRDGNVVD/DAKEKEWEADADPQLVVQLQVLLQVLCVVQPVHPPVVDHHDYHHAYFQSAADDNHGRATAMEIEAEDEADDDPPSVVVSVPSNLVSCCVRVVHDPPRYHYDHHYDYQVPDQDPPRDGNVSVD

B-factor: mean 21.68, std 3.64, range [9.69, 35.7]